Protein 8UFY (pdb70)

B-factor: mean 22.78, std 12.01, range [8.97, 86.7]

Nearest PDB structures (foldseek):
  8ufy-assembly1_A  TM=1.003E+00  e=4.340E-78  Aerococcus viridans
  8ufy-assembly2_B  TM=1.000E+00  e=6.561E-72  Aerococcus viridans
  2nli-assembly1_A  TM=9.839E-01  e=1.075E-69  Aerococcus viridans
  7f1y-assembly1_A  TM=9.835E-01  e=3.347E-68  Aerococcus viridans
  6rhs-assembly1_A  TM=9.710E-01  e=3.426E-47  Pediococcus acidilactici DSM 20284

Radius of gyration: 28.5 Å; Cα contacts (8 Å, |Δi|>4): 1751; chains: 2; bounding box: 65×52×90 Å

Secondary structure (DSSP, 8-state):
------------S-STHHHHHHHTTS-HHHHHHHH--STTSHHHHHHHHGGGGEEEPP---S--SPPB--EEETTEEESSSEEEPP-S-GGGT-TTHHHHHHHHHHHHTSPEEEETT-SS-HHHHHHHHTT--EEEEE--BSSHHHHHHHHHHHHHTT-S-EEEE-S-SS----HHHHHHT---SS--HHHHHHHTT---GGGB---HHHHHHHHHHSSS-EEEEEE-SHHHHHHHHHTT-SEEEE--GGGTSSSS---HHHHHHHHHHHHTTSS-EEE-SS--SHHHHHHHHHTT-SEEEE-HHHHHHHHHHHHHHHHHHHHHHHHHHHHHHHHHT-SBHHHHHTPPEEE-TT-TT-/------------S-SHHHHHHHHTTS-HHHHHHHH--STTSHHHHHHHHGGGGEEEPP---S--SPP---EEETTEEESSSEEEPP-S-GGGT-TTHHHHHHHHHHHHTSPEEEPTT-SS-HHHHHHHHTT--EEEEE---SSHHHHHHHHHHHHHTT---EEEE-S-SS----HHHHHHT---SS--TTT-----HHHHHHHHHHSSS-EEEEEE-SHHHHHHHHHTT-SEEEE--GGGTSSSS---HHHHHHHHHHHHTTSS-EEE-SS--SHHHHHHHHHTT-SEEEE-HHHHHHHHHHHHHHHHHHHHHHHHHHHHHHHHHT-SSHHHHHT--EEE-TT-TT-

InterPro domains:
  IPR000262 FMN-dependent dehydrogenase [PF01070] (29-361)
  IPR008259 FMN-dependent alpha-hydroxy acid dehydrogenase, active site [PS00557] (263-269)
  IPR012133 Alpha-hydroxy acid dehydrogenase, FMN-dependent [PIRSF000138] (2-361)
  IPR013785 Aldolase-type TIM barrel [G3DSA:3.20.20.70] (7-374)
  IPR014080 L-lactate oxidase [TIGR02708] (7-374)
  IPR037396 FMN hydroxy acid dehydrogenase domain [PS51349] (14-370)

GO terms:
  GO:0120572 L-lactate oxidase activity (F, EXP)

Organism: Aerococcus viridans (strain ATCC 11563 / DSM 20340 / CCUG 4311 / JCM 20461 / NBRC 12219 / NCTC 8251 / M1) (NCBI:txid655812)

Structure (mmCIF, N/CA/C/O backbone):
data_8UFY
#
_entry.id   8UFY
#
_cell.length_a   132.262
_cell.length_b   132.262
_cell.length_c   91.680
_cell.angle_alpha   90.000
_cell.angle_beta   90.000
_cell.angle_gamma   90.000
#
_symmetry.space_group_name_H-M   'I 4'
#
loop_
_entity.id
_entity.type
_entity.pdbx_description
1 polymer 'L-lactate oxidase'
2 non-polymer 'FLAVIN MONONUCLEOTIDE'
3 non-polymer 1,2-ETHANEDIOL
4 non-polymer 'LACTIC ACID'
5 non-polymer 'PYRUVIC ACID'
6 water water
#
loop_
_atom_site.group_PDB
_atom_site.id
_atom_site.type_symbol
_atom_site.label_atom_id
_atom_site.label_alt_id
_atom_site.label_comp_id
_atom_site.label_asym_id
_atom_site.label_entity_id
_atom_site.label_seq_id
_atom_site.pdbx_PDB_ins_code
_atom_site.Cartn_x
_atom_site.Cartn_y
_atom_site.Cartn_z
_atom_site.occupancy
_atom_site.B_iso_or_equiv
_atom_site.auth_seq_id
_atom_site.auth_comp_id
_atom_site.auth_asym_id
_atom_site.auth_atom_id
_atom_site.pdbx_PDB_model_num
ATOM 1 N N . TYR A 1 14 ? -26.85866 -23.95983 3.05000 1.000 37.37311 8 TYR A N 1
ATOM 2 C CA . TYR A 1 14 ? -25.64723 -23.70797 3.82411 1.000 32.33710 8 TYR A CA 1
ATOM 3 C C . TYR A 1 14 ? -24.58285 -24.75979 3.50773 1.000 33.36066 8 TYR A C 1
ATOM 4 O O . TYR A 1 14 ? -24.76057 -25.94329 3.79619 1.000 35.12466 8 TYR A O 1
ATOM 22 N N . ASN A 1 15 ? -23.46775 -24.31878 2.92907 1.000 30.83295 9 ASN A N 1
ATOM 23 C CA . ASN A 1 15 ? -22.46083 -25.23241 2.38799 1.000 32.15506 9 ASN A CA 1
ATOM 24 C C . ASN A 1 15 ? -21.30187 -25.38893 3.37225 1.000 27.61901 9 ASN A C 1
ATOM 25 O O . ASN A 1 15 ? -20.19868 -24.88089 3.17665 1.000 28.62976 9 ASN A O 1
ATOM 36 N N . ALA A 1 16 ? -21.56995 -26.13203 4.44139 1.000 24.99453 10 ALA A N 1
ATOM 37 C CA . ALA A 1 16 ? -20.54038 -26.39097 5.43118 1.000 21.53728 10 ALA A CA 1
ATOM 38 C C . ALA A 1 16 ? -19.49539 -27.35846 4.87385 1.000 20.65212 10 ALA A C 1
ATOM 39 O O . ALA A 1 16 ? -19.80373 -28.19738 4.02373 1.000 21.39150 10 ALA A O 1
ATOM 46 N N . PRO A 1 17 ? -18.24993 -27.26019 5.33627 1.000 21.00468 11 PRO A N 1
ATOM 47 C CA . PRO A 1 17 ? -17.24628 -28.26370 4.96771 1.000 21.67192 11 PRO A CA 1
ATOM 48 C C . PRO A 1 17 ? -17.68291 -29.65577 5.39194 1.000 20.18126 11 PRO A C 1
ATOM 49 O O . PRO A 1 17 ? -18.43926 -29.83111 6.34890 1.000 20.08909 11 PRO A O 1
ATOM 60 N N . SER A 1 18 ? -17.16629 -30.65434 4.68046 1.000 20.10508 12 SER A N 1
ATOM 61 C CA . SER A 1 18 ? -17.48616 -32.04809 4.95158 1.000 21.17290 12 SER A CA 1
ATOM 62 C C . SER A 1 18 ? -16.26036 -32.94830 5.00604 1.000 19.21978 12 SER A C 1
ATOM 63 O O . SER A 1 18 ? -16.40278 -34.13257 5.33629 1.000 20.75937 12 SER A O 1
ATOM 71 N N . GLU A 1 19 ? -15.07141 -32.43273 4.70610 1.000 19.57548 13 GLU A N 1
ATOM 72 C CA . GLU A 1 19 ? -13.88229 -33.27042 4.66087 1.000 20.54512 13 GLU A CA 1
ATOM 73 C C . GLU A 1 19 ? -13.48207 -33.70741 6.06228 1.000 18.88271 13 GLU A C 1
ATOM 74 O O . GLU A 1 19 ? -13.57861 -32.94019 7.02266 1.000 18.97896 13 GLU A O 1
ATOM 86 N N . ILE A 1 20 ? -13.01846 -34.94940 6.17233 1.000 19.77696 14 ILE A N 1
ATOM 87 C CA . ILE A 1 20 ? -12.56506 -35.51908 7.43619 1.000 18.81639 14 ILE A CA 1
ATOM 88 C C . ILE A 1 20 ? -11.08517 -35.84769 7.29428 1.000 18.87440 14 ILE A C 1
ATOM 89 O O . ILE A 1 20 ? -10.70615 -36.65805 6.44046 1.000 20.24685 14 ILE A O 1
ATOM 105 N N . LYS A 1 21 ? -10.25203 -35.21336 8.11981 1.000 19.38492 15 LYS A N 1
ATOM 106 C CA . LYS A 1 21 ? -8.81377 -35.43011 8.07647 1.000 19.68288 15 LYS A CA 1
ATOM 107 C C . LYS A 1 21 ? -8.18566 -34.89641 9.35554 1.000 18.88682 15 LYS A C 1
ATOM 108 O O . LYS A 1 21 ? -8.70718 -33.97176 9.98587 1.000 18.54029 15 LYS A O 1
ATOM 127 N N . TYR A 1 22 ? -7.06022 -35.49234 9.73330 1.000 18.80260 16 TYR A N 1
ATOM 128 C CA . TYR A 1 22 ? -6.25587 -34.92132 10.79804 1.000 19.90164 16 TYR A CA 1
ATOM 129 C C . TYR A 1 22 ? -5.54748 -33.67946 10.28032 1.000 19.60273 16 TYR A C 1
ATOM 130 O O . TYR A 1 22 ? -5.30524 -33.52949 9.07897 1.000 21.13587 16 TYR A O 1
ATOM 148 N N . ILE A 1 23 ? -5.22839 -32.77642 11.19849 1.000 19.66936 17 ILE A N 1
ATOM 149 C CA . ILE A 1 23 ? -4.55822 -31.53358 10.85541 1.000 23.52581 17 ILE A CA 1
ATOM 150 C C . ILE A 1 23 ? -3.35299 -31.36157 11.76782 1.000 24.40791 17 ILE A C 1
ATOM 151 O O . ILE A 1 23 ? -3.34739 -31.80828 12.91896 1.000 24.08631 17 ILE A O 1
ATOM 167 N N A ASP A 1 24 ? -2.31738 -30.71917 11.23740 0.523 25.85541 18 ASP A N 1
ATOM 168 N N B ASP A 1 24 ? -2.31131 -30.73199 11.23291 0.477 25.83984 18 ASP A N 1
ATOM 169 C CA A ASP A 1 24 ? -1.08874 -30.47187 11.98756 0.523 27.12545 18 ASP A CA 1
ATOM 170 C CA B ASP A 1 24 ? -1.09048 -30.46989 11.99106 0.477 27.23912 18 ASP A CA 1
ATOM 171 C C A ASP A 1 24 ? -1.24549 -29.13598 12.70044 0.523 27.55964 18 ASP A C 1
ATOM 172 C C B ASP A 1 24 ? -1.26602 -29.13437 12.69632 0.477 27.30388 18 ASP A C 1
ATOM 173 O O A ASP A 1 24 ? -1.05729 -28.07489 12.10237 0.523 31.41685 18 ASP A O 1
ATOM 174 O O B ASP A 1 24 ? -1.11391 -28.07312 12.08848 0.477 30.74223 18 ASP A O 1
ATOM 191 N N . VAL A 1 25 ? -1.58758 -29.18363 13.98406 1.000 24.31795 19 VAL A N 1
ATOM 192 C CA . VAL A 1 25 ? -1.84275 -27.97932 14.76374 1.000 21.92011 19 VAL A CA 1
ATOM 193 C C . VAL A 1 25 ? -0.51713 -27.47705 15.32549 1.000 20.72694 19 VAL A C 1
ATOM 194 O O . VAL A 1 25 ? 0.09022 -28.11379 16.19266 1.000 24.74816 19 VAL A O 1
ATOM 208 N N . VAL A 1 26 ? -0.06415 -26.33531 14.82153 1.000 21.59577 20 VAL A N 1
ATOM 209 C CA . VAL A 1 26 ? 1.10615 -25.66881 15.37992 1.000 21.65943 20 VAL A CA 1
ATOM 210 C C . VAL A 1 26 ? 0.70151 -24.75305 16.52992 1.000 18.72325 20 VAL A C 1
ATOM 211 O O . VAL A 1 26 ? 1.38230 -24.68807 17.55761 1.000 19.79703 20 VAL A O 1
ATOM 224 N N . ASN A 1 27 ? -0.42184 -24.06045 16.36650 1.000 17.65905 21 ASN A N 1
ATOM 225 C CA . ASN A 1 27 ? -1.04649 -23.28399 17.42933 1.000 17.21143 21 ASN A CA 1
ATOM 226 C C . ASN A 1 27 ? -2.51635 -23.14291 17.05984 1.000 16.60983 21 ASN A C 1
ATOM 227 O O . ASN A 1 27 ? -2.89920 -23.36591 15.90983 1.000 17.65141 21 ASN A O 1
ATOM 238 N N . THR A 1 28 ? -3.35254 -22.82337 18.04951 1.000 16.55180 22 THR A N 1
ATOM 239 C CA . THR A 1 28 ? -4.78753 -22.77309 17.77588 1.000 16.64984 22 THR A CA 1
ATOM 240 C C . THR A 1 28 ? -5.23150 -21.43909 17.19871 1.000 16.75046 22 THR A C 1
ATOM 241 O O . THR A 1 28 ? -6.32263 -21.36372 16.61889 1.000 17.52419 22 THR A O 1
ATOM 252 N N . TYR A 1 29 ? -4.41736 -20.39133 17.33590 1.000 16.43227 23 TYR A N 1
ATOM 253 C CA . TYR A 1 29 ? -4.80257 -19.09047 16.80291 1.000 16.34407 23 TYR A CA 1
ATOM 254 C C . TYR A 1 29 ? -4.92438 -19.14002 15.29142 1.000 18.01864 23 TYR A C 1
ATOM 255 O O . TYR A 1 29 ? -5.86273 -18.57618 14.71812 1.000 18.83204 23 TYR A O 1
ATOM 273 N N . ASP A 1 30 ? -3.98676 -19.82072 14.63205 1.000 18.10690 24 ASP A N 1
ATOM 274 C CA . ASP A 1 30 ? -3.99870 -19.91229 13.18106 1.000 19.54808 24 ASP A CA 1
ATOM 275 C C . ASP A 1 30 ? -5.21346 -20.67438 12.65896 1.000 19.13266 24 ASP A C 1
ATOM 276 O O . ASP A 1 30 ? -5.55531 -20.53902 11.47940 1.000 20.62313 24 ASP A O 1
ATOM 285 N N . LEU A 1 31 ? -5.88333 -21.46561 13.50407 1.000 18.29021 25 LEU A N 1
ATOM 286 C CA . LEU A 1 31 ? -7.04884 -22.21234 13.03579 1.000 18.66007 25 LEU A CA 1
ATOM 287 C C . LEU A 1 31 ? -8.20394 -21.29078 12.68402 1.000 19.42082 25 LEU A C 1
ATOM 288 O O . LEU A 1 31 ? -9.05099 -21.65065 11.85868 1.000 18.91239 25 LEU A O 1
ATOM 304 N N A GLU A 1 32 ? -8.26099 -20.10568 13.29562 0.275 18.29797 26 GLU A N 1
ATOM 305 N N B GLU A 1 32 ? -8.26767 -20.11341 13.30248 0.725 19.15590 26 GLU A N 1
ATOM 306 C CA A GLU A 1 32 ? -9.36122 -19.18559 13.02768 0.275 17.88874 26 GLU A CA 1
ATOM 307 C CA B GLU A 1 32 ? -9.36042 -19.19208 13.02382 0.725 20.34809 26 GLU A CA 1
ATOM 308 C C A GLU A 1 32 ? -9.33607 -18.71253 11.57890 0.275 18.60084 26 GLU A C 1
ATOM 309 C C B GLU A 1 32 ? -9.32719 -18.73989 11.56826 0.725 20.24316 26 GLU A C 1
ATOM 310 O O A GLU A 1 32 ? -10.33468 -18.82769 10.85938 0.275 16.46389 26 GLU A O 1
ATOM 311 O O B GLU A 1 32 ? -10.30729 -18.89729 10.83279 0.725 19.80712 26 GLU A O 1
ATOM 334 N N . GLU A 1 33 ? -8.19860 -18.17270 11.13137 1.000 20.43845 27 GLU A N 1
ATOM 335 C CA . GLU A 1 33 ? -8.09475 -17.72678 9.74541 1.000 21.77445 27 GLU A CA 1
ATOM 336 C C . GLU A 1 33 ? -8.24020 -18.89910 8.78491 1.000 21.21693 27 GLU A C 1
ATOM 337 O O . GLU A 1 33 ? -8.86340 -18.77094 7.72391 1.000 21.29372 27 GLU A O 1
ATOM 350 N N . GLU A 1 34 ? -7.68661 -20.05814 9.14140 1.000 21.08185 28 GLU A N 1
ATOM 351 C CA . GLU A 1 34 ? -7.81061 -21.21623 8.26288 1.000 20.24178 28 GLU A CA 1
ATOM 352 C C . GLU A 1 34 ? -9.27153 -21.61816 8.10117 1.000 20.73315 28 GLU A C 1
ATOM 353 O O . GLU A 1 34 ? -9.74194 -21.85339 6.98349 1.000 21.27851 28 GLU A O 1
ATOM 365 N N . ALA A 1 35 ? -10.01664 -21.67725 9.20870 1.000 19.94894 29 ALA A N 1
ATOM 366 C CA . ALA A 1 35 ? -11.43060 -22.03072 9.12691 1.000 19.23738 29 ALA A CA 1
ATOM 367 C C . ALA A 1 35 ? -12.22904 -20.99298 8.34458 1.000 18.58224 29 ALA A C 1
ATOM 368 O O . ALA A 1 35 ? -13.21181 -21.34002 7.68047 1.000 20.49433 29 ALA A O 1
ATOM 375 N N . SER A 1 36 ? -11.81971 -19.72114 8.38927 1.000 19.92219 30 SER A N 1
ATOM 376 C CA . SER A 1 36 ? -12.55031 -18.68990 7.65892 1.000 21.01556 30 SER A CA 1
ATOM 377 C C . SER A 1 36 ? -12.53162 -18.92351 6.15382 1.000 21.85602 30 SER A C 1
ATOM 378 O O . SER A 1 36 ? -13.37322 -18.36494 5.44011 1.000 23.08610 30 SER A O 1
ATOM 386 N N A LYS A 1 37 ? -11.59598 -19.73056 5.65346 0.605 22.18354 31 LYS A N 1
ATOM 387 N N B LYS A 1 37 ? -11.59646 -19.73267 5.65641 0.395 23.22196 31 LYS A N 1
ATOM 388 C CA A LYS A 1 37 ? -11.51048 -19.99803 4.22389 0.605 23.32591 31 LYS A CA 1
ATOM 389 C CA B LYS A 1 37 ? -11.49541 -20.00749 4.22934 0.395 25.09119 31 LYS A CA 1
ATOM 390 C C A LYS A 1 37 ? -12.43773 -21.11586 3.77188 0.605 24.76634 31 LYS A C 1
ATOM 391 C C B LYS A 1 37 ? -12.41833 -21.12822 3.77208 0.395 25.60828 31 LYS A C 1
ATOM 392 O O A LYS A 1 37 ? -12.65911 -21.25689 2.56518 0.605 26.38504 31 LYS A O 1
ATOM 393 O O B LYS A 1 37 ? -12.61779 -21.28311 2.56283 0.395 27.63257 31 LYS A O 1
ATOM 430 N N . VAL A 1 38 ? -12.97402 -21.91013 4.69454 1.000 24.09476 32 VAL A N 1
ATOM 431 C CA . VAL A 1 38 ? -13.81913 -23.04174 4.33438 1.000 22.88061 32 VAL A CA 1
ATOM 432 C C . VAL A 1 38 ? -15.22891 -22.95268 4.90351 1.000 23.12215 32 VAL A C 1
ATOM 433 O O . VAL A 1 38 ? -16.11394 -23.68752 4.43360 1.000 24.33260 32 VAL A O 1
ATOM 446 N N . VAL A 1 39 ? -15.48006 -22.09746 5.88937 1.000 20.47108 33 VAL A N 1
ATOM 447 C CA . VAL A 1 39 ? -16.80198 -21.97092 6.49694 1.000 19.88759 33 VAL A CA 1
ATOM 448 C C . VAL A 1 39 ? -17.53599 -20.80955 5.83531 1.000 19.89461 33 VAL A C 1
ATOM 449 O O . VAL A 1 39 ? -16.94071 -19.73998 5.64223 1.000 20.39390 33 VAL A O 1
ATOM 462 N N . PRO A 1 40 ? -18.81159 -20.96304 5.47490 1.000 20.11904 34 PRO A N 1
ATOM 463 C CA . PRO A 1 40 ? -19.56719 -19.82576 4.93315 1.000 20.77752 34 PRO A CA 1
ATOM 464 C C . PRO A 1 40 ? -19.45153 -18.59053 5.82027 1.000 20.97921 34 PRO A C 1
ATOM 465 O O . PRO A 1 40 ? -19.40051 -18.68390 7.04636 1.000 20.65563 34 PRO A O 1
ATOM 476 N N A HIS A 1 41 ? -19.42322 -17.42354 5.17099 0.701 21.82307 35 HIS A N 1
ATOM 477 N N B HIS A 1 41 ? -19.43188 -17.42101 5.17862 0.299 22.88813 35 HIS A N 1
ATOM 478 C CA A HIS A 1 41 ? -19.11457 -16.16229 5.84368 0.701 21.98403 35 HIS A CA 1
ATOM 479 C CA B HIS A 1 41 ? -19.08833 -16.18609 5.87992 0.299 24.42304 35 HIS A CA 1
ATOM 480 C C A HIS A 1 41 ? -19.99513 -15.93344 7.06734 0.701 21.58642 35 HIS A C 1
ATOM 481 C C B HIS A 1 41 ? -19.99449 -15.94318 7.08360 0.299 23.46882 35 HIS A C 1
ATOM 482 O O A HIS A 1 41 ? -19.49879 -15.61842 8.15506 0.701 20.17443 35 HIS A O 1
ATOM 483 O O B HIS A 1 41 ? -19.51267 -15.64193 8.18192 0.299 23.34908 35 HIS A O 1
ATOM 510 N N . GLY A 1 42 ? -21.31193 -16.05568 6.89941 1.000 22.32610 36 GLY A N 1
ATOM 511 C CA . GLY A 1 42 ? -22.21803 -15.76797 8.00271 1.000 22.31125 36 GLY A CA 1
ATOM 512 C C . GLY A 1 42 ? -21.99852 -16.68886 9.18656 1.000 20.38265 36 GLY A C 1
ATOM 513 O O . GLY A 1 42 ? -21.86857 -16.23941 10.33181 1.000 20.93750 36 GLY A O 1
ATOM 517 N N . GLY A 1 43 ? -21.93996 -17.99262 8.92506 1.000 19.83352 37 GLY A N 1
ATOM 518 C CA . GLY A 1 43 ? -21.72298 -18.94012 10.00282 1.000 18.68451 37 GLY A CA 1
ATOM 519 C C . GLY A 1 43 ? -20.36483 -18.78031 10.65699 1.000 17.48436 37 GLY A C 1
ATOM 520 O O . GLY A 1 43 ? -20.23453 -18.90188 11.87785 1.000 18.39140 37 GLY A O 1
ATOM 524 N N . PHE A 1 44 ? -19.33165 -18.50613 9.85778 1.000 18.07508 38 PHE A N 1
ATOM 525 C CA . PHE A 1 44 ? -18.00790 -18.32621 10.43657 1.000 18.09740 38 PHE A CA 1
ATOM 526 C C . PHE A 1 44 ? -17.99739 -17.14967 11.39963 1.000 17.54135 38 PHE A C 1
ATOM 527 O O . PHE A 1 44 ? -17.43011 -17.22671 12.49459 1.000 17.80082 38 PHE A O 1
ATOM 544 N N . ASN A 1 45 ? -18.59483 -16.03206 10.99290 1.000 18.06191 39 ASN A N 1
ATOM 545 C CA . ASN A 1 45 ? -18.59369 -14.86645 11.86472 1.000 18.90702 39 ASN A CA 1
ATOM 546 C C . ASN A 1 45 ? -19.50783 -15.05464 13.07121 1.000 18.51154 39 ASN A C 1
ATOM 547 O O . ASN A 1 45 ? -19.25590 -14.46762 14.12847 1.000 17.96865 39 ASN A O 1
ATOM 558 N N . TYR A 1 46 ? -20.53233 -15.90268 12.95816 1.000 18.41142 40 TYR A N 1
ATOM 559 C CA . TYR A 1 46 ? -21.29462 -16.28727 14.14258 1.000 18.47106 40 TYR A CA 1
ATOM 560 C C . TYR A 1 46 ? -20.40285 -17.00143 15.15058 1.000 16.79404 40 TYR A C 1
ATOM 561 O O . TYR A 1 46 ? -20.47833 -16.73686 16.35412 1.000 17.06911 40 TYR A O 1
ATOM 579 N N . ILE A 1 47 ? -19.54430 -17.90464 14.67608 1.000 15.65872 41 ILE A N 1
ATOM 580 C CA . ILE A 1 47 ? -18.66596 -18.64649 15.57645 1.000 15.34507 41 ILE A CA 1
ATOM 581 C C . ILE A 1 47 ? -17.58965 -17.73606 16.14515 1.000 14.75999 41 ILE A C 1
ATOM 582 O O . ILE A 1 47 ? -17.29748 -17.76644 17.34680 1.000 15.39082 41 ILE A O 1
ATOM 598 N N . ALA A 1 48 ? -16.95896 -16.93978 15.28216 1.000 14.75014 42 ALA A N 1
ATOM 599 C CA . ALA A 1 48 ? -15.74991 -16.22412 15.66256 1.000 14.93633 42 ALA A CA 1
ATOM 600 C C . ALA A 1 48 ? -16.04494 -14.93440 16.41401 1.000 14.64215 42 ALA A C 1
ATOM 601 O O . ALA A 1 48 ? -15.22617 -14.50125 17.22866 1.000 16.56626 42 ALA A O 1
ATOM 608 N N . GLY A 1 49 ? -17.17968 -14.29802 16.14072 1.000 16.16886 43 GLY A N 1
ATOM 609 C CA . GLY A 1 49 ? -17.43168 -12.96551 16.64731 1.000 15.73263 43 GLY A CA 1
ATOM 610 C C . GLY A 1 49 ? -17.80062 -12.91013 18.12036 1.000 14.51913 43 GLY A C 1
ATOM 611 O O . GLY A 1 49 ? -18.01512 -13.91806 18.79458 1.000 14.69625 43 GLY A O 1
ATOM 615 N N . ALA A 1 50 ? -17.88832 -11.67736 18.61781 1.000 14.33408 44 ALA A N 1
ATOM 616 C CA . ALA A 1 50 ? -18.16683 -11.42215 20.02103 1.000 14.47103 44 ALA A CA 1
ATOM 617 C C . ALA A 1 50 ? -18.87111 -10.07463 20.14464 1.000 14.47382 44 ALA A C 1
ATOM 618 O O . ALA A 1 50 ? -19.10468 -9.37080 19.15800 1.000 15.40122 44 ALA A O 1
ATOM 625 N N . SER A 1 51 ? -19.20115 -9.70687 21.37247 1.000 13.60747 45 SER A N 1
ATOM 626 C CA . SER A 1 51 ? -20.01954 -8.52471 21.58439 1.000 12.91478 45 SER A CA 1
ATOM 627 C C . SER A 1 51 ? -19.24319 -7.23543 21.33486 1.000 13.82125 45 SER A C 1
ATOM 628 O O . SER A 1 51 ? -18.01676 -7.17191 21.48123 1.000 13.85848 45 SER A O 1
ATOM 636 N N . GLY A 1 52 ? -19.98389 -6.19865 20.95689 1.000 15.10498 46 GLY A N 1
ATOM 637 C CA . GLY A 1 52 ? -19.39248 -4.89102 20.73516 1.000 15.49552 46 GLY A CA 1
ATOM 638 C C . GLY A 1 52 ? -18.32299 -4.93131 19.66687 1.000 14.49586 46 GLY A C 1
ATOM 639 O O . GLY A 1 52 ? -18.49156 -5.53172 18.59993 1.000 15.99506 46 GLY A O 1
ATOM 643 N N . ASP A 1 53 ? -17.20869 -4.26115 19.94790 1.000 14.24174 47 ASP A N 1
ATOM 644 C CA . ASP A 1 53 ? -16.04025 -4.28341 19.08464 1.000 14.73426 47 ASP A CA 1
ATOM 645 C C . ASP A 1 53 ? -15.06459 -5.38051 19.47410 1.000 13.30219 47 ASP A C 1
ATOM 646 O O . ASP A 1 53 ? -13.90068 -5.34459 19.05850 1.000 14.41261 47 ASP A O 1
ATOM 655 N N . GLU A 1 54 ? -15.51327 -6.34747 20.27219 1.000 13.60981 48 GLU A N 1
ATOM 656 C CA . GLU A 1 54 ? -14.75144 -7.52793 20.66149 1.000 12.88326 48 GLU A CA 1
ATOM 657 C C . GLU A 1 54 ? -13.65259 -7.22763 21.66837 1.000 13.06298 48 GLU A C 1
ATOM 658 O O . GLU A 1 54 ? -12.80891 -8.08953 21.91832 1.000 12.57499 48 GLU A O 1
ATOM 670 N N . TRP A 1 55 ? -13.66898 -6.04514 22.29243 1.000 11.89298 49 TRP A N 1
ATOM 671 C CA . TRP A 1 55 ? -12.64258 -5.71855 23.28074 1.000 11.30060 49 TRP A CA 1
ATOM 672 C C . TRP A 1 55 ? -12.59185 -6.74491 24.40732 1.000 11.39597 49 TRP A C 1
ATOM 673 O O . TRP A 1 55 ? -11.50818 -7.06220 24.90937 1.000 11.38790 49 TRP A O 1
ATOM 694 N N . THR A 1 56 ? -13.74653 -7.26197 24.84052 1.000 11.28483 50 THR A N 1
ATOM 695 C CA . THR A 1 56 ? -13.72607 -8.24582 25.92096 1.000 11.03194 50 THR A CA 1
ATOM 696 C C . THR A 1 56 ? -13.25567 -9.61754 25.43155 1.000 11.20393 50 THR A C 1
ATOM 697 O O . THR A 1 56 ? -12.65057 -10.36644 26.20878 1.000 11.48892 50 THR A O 1
ATOM 708 N N . LYS A 1 57 ? -13.47429 -9.96044 24.15489 1.000 11.72705 51 LYS A N 1
ATOM 709 C CA . LYS A 1 57 ? -12.83738 -11.16519 23.62133 1.000 12.03133 51 LYS A CA 1
ATOM 710 C C . LYS A 1 57 ? -11.32277 -11.01308 23.63126 1.000 12.10001 51 LYS A C 1
ATOM 711 O O . LYS A 1 57 ? -10.59269 -11.94982 23.98993 1.000 12.52122 51 LYS A O 1
ATOM 730 N N A ARG A 1 58 ? -10.82942 -9.83508 23.24749 0.681 11.24096 52 ARG A N 1
ATOM 731 N N B ARG A 1 58 ? -10.82766 -9.83661 23.23787 0.319 12.75867 52 ARG A N 1
ATOM 732 C CA A ARG A 1 58 ? -9.39624 -9.58427 23.32255 0.681 10.68299 52 ARG A CA 1
ATOM 733 C CA B ARG A 1 58 ? -9.39558 -9.57219 23.32508 0.319 13.70821 52 ARG A CA 1
ATOM 734 C C A ARG A 1 58 ? -8.91769 -9.61674 24.76889 0.681 10.67648 52 ARG A C 1
ATOM 735 C C B ARG A 1 58 ? -8.92217 -9.62328 24.77128 0.319 12.72933 52 ARG A C 1
ATOM 736 O O A ARG A 1 58 ? -7.81885 -10.10501 25.05378 0.681 11.61695 52 ARG A O 1
ATOM 737 O O B ARG A 1 58 ? -7.82638 -10.11896 25.05712 0.319 13.34765 52 ARG A O 1
ATOM 778 N N . ALA A 1 59 ? -9.74541 -9.12906 25.69884 1.000 11.40808 53 ALA A N 1
ATOM 779 C CA . ALA A 1 59 ? -9.39146 -9.17609 27.11217 1.000 11.20157 53 ALA A CA 1
ATOM 780 C C . ALA A 1 59 ? -9.28349 -10.61682 27.60734 1.000 11.02001 53 ALA A C 1
ATOM 781 O O . ALA A 1 59 ? -8.39269 -10.94318 28.40470 1.000 11.15965 53 ALA A O 1
ATOM 788 N N . ASN A 1 60 ? -10.17397 -11.49765 27.14326 1.000 11.03702 54 ASN A N 1
ATOM 789 C CA . ASN A 1 60 ? -10.05513 -12.90543 27.50513 1.000 11.06101 54 ASN A CA 1
ATOM 790 C C . ASN A 1 60 ? -8.69384 -13.44774 27.10244 1.000 10.67009 54 ASN A C 1
ATOM 791 O O . ASN A 1 60 ? -8.10629 -14.26853 27.81501 1.000 11.80944 54 ASN A O 1
ATOM 802 N N . ASP A 1 61 ? -8.19737 -13.02611 25.93703 1.000 10.60513 55 ASP A N 1
ATOM 803 C CA . ASP A 1 61 ? -6.91961 -13.51321 25.43744 1.000 11.44006 55 ASP A CA 1
ATOM 804 C C . ASP A 1 61 ? -5.74989 -12.85435 26.15128 1.000 11.44096 55 ASP A C 1
ATOM 805 O O . ASP A 1 61 ? -4.77422 -13.52404 26.50637 1.000 12.27285 55 ASP A O 1
ATOM 814 N N . ARG A 1 62 ? -5.81690 -11.54042 26.34819 1.000 11.21033 56 ARG A N 1
ATOM 815 C CA . ARG A 1 62 ? -4.69473 -10.83118 26.94923 1.000 11.85343 56 ARG A CA 1
ATOM 816 C C . ARG A 1 62 ? -4.57524 -11.09137 28.44681 1.000 10.64926 56 ARG A C 1
ATOM 817 O O . ARG A 1 62 ? -3.48577 -10.92994 29.00540 1.000 11.41430 56 ARG A O 1
ATOM 838 N N . ALA A 1 63 ? -5.66093 -11.52190 29.09825 1.000 10.66035 57 ALA A N 1
ATOM 839 C CA . ALA A 1 63 ? -5.60020 -11.79790 30.52770 1.000 11.56581 57 ALA A CA 1
ATOM 840 C C . ALA A 1 63 ? -4.51917 -12.81797 30.85936 1.000 10.59409 57 ALA A C 1
ATOM 841 O O . ALA A 1 63 ? -3.94263 -12.77772 31.95125 1.000 11.05528 57 ALA A O 1
ATOM 848 N N . TRP A 1 64 ? -4.23474 -13.74333 29.94265 1.000 10.80078 58 TRP A N 1
ATOM 849 C CA . TRP A 1 64 ? -3.23076 -14.76502 30.22133 1.000 11.04857 58 TRP A CA 1
ATOM 850 C C . TRP A 1 64 ? -1.84445 -14.17308 30.43415 1.000 11.12368 58 TRP A C 1
ATOM 851 O O . TRP A 1 64 ? -0.99308 -14.82676 31.04845 1.000 12.28040 58 TRP A O 1
ATOM 872 N N . LYS A 1 65 ? -1.58492 -12.96756 29.92984 1.000 10.31078 59 LYS A N 1
ATOM 873 C CA . LYS A 1 65 ? -0.28946 -12.33766 30.15268 1.000 10.57849 59 LYS A CA 1
ATOM 874 C C . LYS A 1 65 ? -0.20699 -11.61273 31.48997 1.000 10.92404 59 LYS A C 1
ATOM 875 O O . LYS A 1 65 ? 0.85431 -11.08559 31.82253 1.000 11.06655 59 LYS A O 1
ATOM 894 N N . HIS A 1 66 ? -1.28396 -11.60107 32.27812 1.000 10.25505 60 HIS A N 1
ATOM 895 C CA . HIS A 1 66 ? -1.26109 -10.94410 33.57822 1.000 9.82400 60 HIS A CA 1
ATOM 896 C C . HIS A 1 66 ? -0.59777 -11.79524 34.64396 1.000 10.15010 60 HIS A C 1
ATOM 897 O O . HIS A 1 66 ? -0.13875 -11.25691 35.65835 1.000 11.17247 60 HIS A O 1
ATOM 911 N N A LYS A 1 67 ? -0.55530 -13.10822 34.43810 0.457 10.30948 61 LYS A N 1
ATOM 912 N N B LYS A 1 67 ? -0.58085 -13.11025 34.45155 0.543 10.60459 61 LYS A N 1
ATOM 913 C CA A LYS A 1 67 ? 0.02109 -14.05964 35.37734 0.457 10.86907 61 LYS A CA 1
ATOM 914 C CA B LYS A 1 67 ? 0.02326 -14.05806 35.37601 0.543 11.09950 61 LYS A CA 1
ATOM 915 C C A LYS A 1 67 ? 0.88674 -14.99395 34.55368 0.457 10.45609 61 LYS A C 1
ATOM 916 C C B LYS A 1 67 ? 0.89543 -14.95831 34.52478 0.543 10.79697 61 LYS A C 1
ATOM 917 O O A LYS A 1 67 ? 0.37370 -15.68989 33.67205 0.457 11.77901 61 LYS A O 1
ATOM 918 O O B LYS A 1 67 ? 0.39761 -15.58268 33.58440 0.543 11.79760 61 LYS A O 1
ATOM 955 N N . LEU A 1 68 ? 2.18980 -14.99611 34.82014 1.000 10.30986 62 LEU A N 1
ATOM 956 C CA . LEU A 1 68 ? 3.15103 -15.66898 33.96379 1.000 10.76447 62 LEU A CA 1
ATOM 957 C C . LEU A 1 68 ? 3.74764 -16.88981 34.65974 1.000 11.18574 62 LEU A C 1
ATOM 958 O O . LEU A 1 68 ? 3.92565 -16.91512 35.87960 1.000 12.00908 62 LEU A O 1
ATOM 975 N N . LEU A 1 69 ? 4.05047 -17.91353 33.86599 1.000 11.11857 63 LEU A N 1
ATOM 976 C CA . LEU A 1 69 ? 4.60850 -19.14781 34.39789 1.000 10.29326 63 LEU A CA 1
ATOM 977 C C . LEU A 1 69 ? 6.10237 -19.00402 34.64902 1.000 11.26545 63 LEU A C 1
ATOM 978 O O . LEU A 1 69 ? 6.81787 -18.34896 33.89083 1.000 12.59893 63 LEU A O 1
ATOM 994 N N . TYR A 1 70 ? 6.57851 -19.67186 35.70683 1.000 11.36762 64 TYR A N 1
ATOM 995 C CA . TYR A 1 70 ? 8.00672 -19.81255 35.94905 1.000 11.02645 64 TYR A CA 1
ATOM 996 C C . TYR A 1 70 ? 8.48170 -21.17451 35.47226 1.000 11.81328 64 TYR A C 1
ATOM 997 O O . TYR A 1 70 ? 7.88440 -22.19390 35.84993 1.000 13.65367 64 TYR A O 1
ATOM 1015 N N . PRO A 1 71 ? 9.58575 -21.27189 34.73521 1.000 13.39612 65 PRO A N 1
ATOM 1016 C CA . PRO A 1 71 ? 10.24973 -22.57116 34.60986 1.000 16.18573 65 PRO A CA 1
ATOM 1017 C C . PRO A 1 71 ? 10.84349 -22.91978 35.95859 1.000 18.04879 65 PRO A C 1
ATOM 1018 O O . PRO A 1 71 ? 11.31922 -22.03929 36.68080 1.000 20.69528 65 PRO A O 1
ATOM 1029 N N . ARG A 1 72 ? 10.78140 -24.19904 36.32142 1.000 19.20552 66 ARG A N 1
ATOM 1030 C CA . ARG A 1 72 ? 11.28007 -24.58932 37.63005 1.000 19.72048 66 ARG A CA 1
ATOM 1031 C C . ARG A 1 72 ? 11.80168 -26.01253 37.63824 1.000 19.23706 66 ARG A C 1
ATOM 1032 O O . ARG A 1 72 ? 11.45368 -26.83437 36.79086 1.000 19.96787 66 ARG A O 1
ATOM 1053 N N . LEU A 1 73 ? 12.63191 -26.28243 38.64353 1.000 19.60699 67 LEU A N 1
ATOM 1054 C CA . LEU A 1 73 ? 13.22931 -27.59263 38.82762 1.000 16.77985 67 LEU A CA 1
ATOM 1055 C C . LEU A 1 73 ? 12.16940 -28.62605 39.18133 1.000 16.42399 67 LEU A C 1
ATOM 1056 O O . LEU A 1 73 ? 11.13531 -28.32328 39.78771 1.000 18.27195 67 LEU A O 1
ATOM 1072 N N . ALA A 1 74 ? 12.45287 -29.86326 38.81096 1.000 15.92641 68 ALA A N 1
ATOM 1073 C CA . ALA A 1 74 ? 11.57729 -30.98114 39.10636 1.000 17.20419 68 ALA A CA 1
ATOM 1074 C C . ALA A 1 74 ? 11.88644 -31.53720 40.48968 1.000 17.20027 68 ALA A C 1
ATOM 1075 O O . ALA A 1 74 ? 12.99051 -31.38402 41.01728 1.000 19.99161 68 ALA A O 1
ATOM 1082 N N . GLN A 1 75 ? 10.88211 -32.19093 41.07730 1.000 18.57040 69 GLN A N 1
ATOM 1083 C CA . GLN A 1 75 ? 11.01958 -32.87516 42.35761 1.000 19.61951 69 GLN A CA 1
ATOM 1084 C C . GLN A 1 75 ? 10.55439 -34.32266 42.28308 1.000 25.12652 69 GLN A C 1
ATOM 1085 O O . GLN A 1 75 ? 10.35921 -34.95653 43.33010 1.000 31.26841 69 GLN A O 1
ATOM 1099 N N . ASP A 1 76 ? 10.35447 -34.85209 41.08057 1.000 23.42524 70 ASP A N 1
ATOM 1100 C CA . ASP A 1 76 ? 9.86734 -36.20943 40.87815 1.000 26.69690 70 ASP A CA 1
ATOM 1101 C C . ASP A 1 76 ? 10.49371 -36.73665 39.59487 1.000 29.53474 70 ASP A C 1
ATOM 1102 O O . ASP A 1 76 ? 10.77940 -35.96852 38.67431 1.000 31.98996 70 ASP A O 1
ATOM 1111 N N . VAL A 1 77 ? 10.70957 -38.05455 39.53893 1.000 29.95999 71 VAL A N 1
ATOM 1112 C CA . VAL A 1 77 ? 11.41856 -38.66559 38.41432 1.000 30.77207 71 VAL A CA 1
ATOM 1113 C C . VAL A 1 77 ? 10.49031 -39.20194 37.32880 1.000 31.85858 71 VAL A C 1
ATOM 1114 O O . VAL A 1 77 ? 10.97599 -39.58596 36.25147 1.000 35.28452 71 VAL A O 1
ATOM 1127 N N . GLU A 1 78 ? 9.18423 -39.23919 37.56378 1.000 31.47482 72 GLU A N 1
ATOM 1128 C CA . GLU A 1 78 ? 8.28582 -39.89623 36.62896 1.000 30.31835 72 GLU A CA 1
ATOM 1129 C C . GLU A 1 78 ? 7.97087 -38.99531 35.44083 1.000 29.20437 72 GLU A C 1
ATOM 1130 O O . GLU A 1 78 ? 8.00977 -37.76279 35.52989 1.000 29.93597 72 GLU A O 1
ATOM 1142 N N . ALA A 1 79 ? 7.63804 -39.63246 34.32160 1.000 28.81371 73 ALA A N 1
ATOM 1143 C CA . ALA A 1 79 ? 7.16452 -38.90038 33.16034 1.000 25.61554 73 ALA A CA 1
ATOM 1144 C C . ALA A 1 79 ? 5.84091 -38.21371 33.49246 1.000 24.41330 73 ALA A C 1
ATOM 1145 O O . ALA A 1 79 ? 5.08188 -38.68788 34.34250 1.000 23.48106 73 ALA A O 1
ATOM 1152 N N . PRO A 1 80 ? 5.53803 -37.09778 32.83571 1.000 21.79114 74 PRO A N 1
ATOM 1153 C CA . PRO A 1 80 ? 4.30161 -36.37587 33.14906 1.000 19.66793 74 PRO A CA 1
ATOM 1154 C C . PRO A 1 80 ? 3.05957 -37.16024 32.75902 1.000 19.54759 74 PRO A C 1
ATOM 1155 O O . PRO A 1 80 ? 3.05301 -37.93514 31.79996 1.000 22.94122 74 PRO A O 1
ATOM 1166 N N . ASP A 1 81 ? 1.99567 -36.93799 33.52750 1.000 17.86312 75 ASP A N 1
ATOM 1167 C CA . ASP A 1 81 ? 0.71120 -37.60741 33.35797 1.000 17.57273 75 ASP A CA 1
ATOM 1168 C C . ASP A 1 81 ? -0.35111 -36.51956 33.39191 1.000 16.18098 75 ASP A C 1
ATOM 1169 O O . ASP A 1 81 ? -0.46544 -35.80914 34.39326 1.000 16.30803 75 ASP A O 1
ATOM 1178 N N . THR A 1 82 ? -1.10369 -36.35751 32.29854 1.000 15.40278 76 THR A N 1
ATOM 1179 C CA . THR A 1 82 ? -2.10301 -35.29339 32.22364 1.000 15.45721 76 THR A CA 1
ATOM 1180 C C . THR A 1 82 ? -3.47901 -35.71092 32.72564 1.000 15.04549 76 THR A C 1
ATOM 1181 O O . THR A 1 82 ? -4.40050 -34.89253 32.68085 1.000 15.60304 76 THR A O 1
ATOM 1192 N N . SER A 1 83 ? -3.65894 -36.94498 33.18959 1.000 14.94270 77 SER A N 1
ATOM 1193 C CA . SER A 1 83 ? -5.00245 -37.38312 33.53314 1.000 15.68353 77 SER A CA 1
ATOM 1194 C C . SER A 1 83 ? -5.50011 -36.70810 34.81310 1.000 14.95709 77 SER A C 1
ATOM 1195 O O . SER A 1 83 ? -4.73151 -36.24668 35.66125 1.000 15.56812 77 SER A O 1
ATOM 1203 N N . THR A 1 84 ? -6.81912 -36.65550 34.94525 1.000 14.75447 78 THR A N 1
ATOM 1204 C CA . THR A 1 84 ? -7.44445 -36.13941 36.15284 1.000 14.06492 78 THR A CA 1
ATOM 1205 C C . THR A 1 84 ? -8.82491 -36.76557 36.26544 1.000 15.28604 78 THR A C 1
ATOM 1206 O O . THR A 1 84 ? -9.22252 -37.58778 35.44042 1.000 17.66778 78 THR A O 1
ATOM 1217 N N . GLU A 1 85 ? -9.54872 -36.38684 37.30787 1.000 17.26227 79 GLU A N 1
ATOM 1218 C CA . GLU A 1 85 ? -10.87887 -36.91683 37.54840 1.000 19.91929 79 GLU A CA 1
ATOM 1219 C C . GLU A 1 85 ? -11.78306 -35.76444 37.93546 1.000 18.22939 79 GLU A C 1
ATOM 1220 O O . GLU A 1 85 ? -11.37468 -34.88083 38.68721 1.000 19.35220 79 GLU A O 1
ATOM 1232 N N . ILE A 1 86 ? -13.00496 -35.76983 37.41757 1.000 17.21055 80 ILE A N 1
ATOM 1233 C CA . ILE A 1 86 ? -14.01017 -34.78929 37.80969 1.000 17.54552 80 ILE A CA 1
ATOM 1234 C C . ILE A 1 86 ? -15.36041 -35.48495 37.88638 1.000 17.43708 80 ILE A C 1
ATOM 1235 O O . ILE A 1 86 ? -15.73138 -36.23480 36.97834 1.000 19.50770 80 ILE A O 1
ATOM 1251 N N . LEU A 1 87 ? -16.06321 -35.27910 39.00032 1.000 18.37898 81 LEU A N 1
ATOM 1252 C CA . LEU A 1 87 ? -17.35554 -35.91257 39.25685 1.000 23.11192 81 LEU A CA 1
ATOM 1253 C C . LEU A 1 87 ? -17.31017 -37.41154 38.97129 1.000 29.71938 81 LEU A C 1
ATOM 1254 O O . LEU A 1 87 ? -18.24683 -37.98655 38.42030 1.000 36.26401 81 LEU A O 1
ATOM 1270 N N . GLY A 1 88 ? -16.20240 -38.05006 39.34967 1.000 31.80965 82 GLY A N 1
ATOM 1271 C CA . GLY A 1 88 ? -16.04233 -39.48163 39.19007 1.000 35.60998 82 GLY A CA 1
ATOM 1272 C C . GLY A 1 88 ? -15.58949 -39.94513 37.82082 1.000 36.37339 82 GLY A C 1
ATOM 1273 O O . GLY A 1 88 ? -15.30675 -41.13878 37.65632 1.000 42.56272 82 GLY A O 1
ATOM 1277 N N . HIS A 1 89 ? -15.52728 -39.05919 36.83004 1.000 32.03387 83 HIS A N 1
ATOM 1278 C CA . HIS A 1 89 ? -15.06422 -39.40717 35.49137 1.000 28.45191 83 HIS A CA 1
ATOM 1279 C C . HIS A 1 89 ? -13.55343 -39.21701 35.42655 1.000 23.06804 83 HIS A C 1
ATOM 1280 O O . HIS A 1 89 ? -13.06662 -38.10437 35.61992 1.000 20.66834 83 HIS A O 1
ATOM 1294 N N A LYS A 1 90 ? -12.81556 -40.28993 35.14938 0.587 21.56299 84 LYS A N 1
ATOM 1295 N N B LYS A 1 90 ? -12.81975 -40.28521 35.12919 0.413 22.43783 84 LYS A N 1
ATOM 1296 C CA A LYS A 1 90 ? -11.40306 -40.15600 34.81932 0.587 19.93083 84 LYS A CA 1
ATOM 1297 C CA B LYS A 1 90 ? -11.40057 -40.15492 34.82505 0.413 21.23941 84 LYS A CA 1
ATOM 1298 C C A LYS A 1 90 ? -11.29223 -39.68810 33.37555 0.587 19.46777 84 LYS A C 1
ATOM 1299 C C B LYS A 1 90 ? -11.26064 -39.70853 33.37562 0.413 20.40620 84 LYS A C 1
ATOM 1300 O O A LYS A 1 90 ? -11.87453 -40.29967 32.47302 0.587 20.53510 84 LYS A O 1
ATOM 1301 O O B LYS A 1 90 ? -11.79105 -40.35927 32.46791 0.413 22.31436 84 LYS A O 1
ATOM 1338 N N . ILE A 1 91 ? -10.55938 -38.59742 33.15843 1.000 16.30055 85 ILE A N 1
ATOM 1339 C CA . ILE A 1 91 ? -10.39354 -38.02318 31.82811 1.000 15.84784 85 ILE A CA 1
ATOM 1340 C C . ILE A 1 91 ? -8.91005 -37.91162 31.51149 1.000 15.89431 85 ILE A C 1
ATOM 1341 O O . ILE A 1 91 ? -8.06749 -37.82469 32.40851 1.000 15.61824 85 ILE A O 1
ATOM 1357 N N . LYS A 1 92 ? -8.59576 -37.93133 30.21427 1.000 15.65173 86 LYS A N 1
ATOM 1358 C CA . LYS A 1 92 ? -7.21286 -38.05510 29.76342 1.000 16.07746 86 LYS A CA 1
ATOM 1359 C C . LYS A 1 92 ? -6.40084 -36.79169 30.00520 1.000 14.79712 86 LYS A C 1
ATOM 1360 O O . LYS A 1 92 ? -5.17375 -36.86887 30.08575 1.000 16.12169 86 LYS A O 1
ATOM 1379 N N . ALA A 1 93 ? -7.05113 -35.64118 30.09467 1.000 14.81311 87 ALA A N 1
ATOM 1380 C CA . ALA A 1 93 ? -6.39419 -34.36065 30.29873 1.000 14.93496 87 ALA A CA 1
ATOM 1381 C C . ALA A 1 93 ? -7.40233 -33.44648 30.97248 1.000 13.14744 87 ALA A C 1
ATOM 1382 O O . ALA A 1 93 ? -8.60895 -33.70799 30.91665 1.000 14.36059 87 ALA A O 1
ATOM 1389 N N . PRO A 1 94 ? -6.94081 -32.37525 31.65459 1.000 12.34151 88 PRO A N 1
ATOM 1390 C CA . PRO A 1 94 ? -7.83677 -31.54131 32.46769 1.000 12.87228 88 PRO A CA 1
ATOM 1391 C C . PRO A 1 94 ? -8.60584 -30.50670 31.65253 1.000 12.37249 88 PRO A C 1
ATOM 1392 O O . PRO A 1 94 ? -8.63534 -29.32093 31.98469 1.000 12.59340 88 PRO A O 1
ATOM 1403 N N . PHE A 1 95 ? -9.22841 -30.96410 30.57192 1.000 12.80967 89 PHE A N 1
ATOM 1404 C CA . PHE A 1 95 ? -10.07732 -30.11637 29.76270 1.000 13.05458 89 PHE A CA 1
ATOM 1405 C C . PHE A 1 95 ? -11.22247 -30.94738 29.21827 1.000 12.34041 89 PHE A C 1
ATOM 1406 O O . PHE A 1 95 ? -11.08596 -32.15845 29.00263 1.000 14.58338 89 PHE A O 1
ATOM 1423 N N . ILE A 1 96 ? -12.36869 -30.27976 29.06142 1.000 13.22050 90 ILE A N 1
ATOM 1424 C CA . ILE A 1 96 ? -13.60057 -30.86454 28.55163 1.000 12.62446 90 ILE A CA 1
ATOM 1425 C C . ILE A 1 96 ? -14.08437 -29.99227 27.40150 1.000 12.89156 90 ILE A C 1
ATOM 1426 O O . ILE A 1 96 ? -13.55339 -28.91092 27.15601 1.000 13.11592 90 ILE A O 1
ATOM 1442 N N . MET A 1 97 ? -15.10238 -30.47543 26.69026 1.000 12.90161 91 MET A N 1
ATOM 1443 C CA . MET A 1 97 ? -15.70346 -29.70594 25.60811 1.000 12.50762 91 MET A CA 1
ATOM 1444 C C . MET A 1 97 ? -16.79428 -28.79164 26.15296 1.000 11.93670 91 MET A C 1
ATOM 1445 O O . MET A 1 97 ? -17.71506 -29.25084 26.83383 1.000 14.23885 91 MET A O 1
ATOM 1459 N N . ALA A 1 98 ? -16.70345 -27.50198 25.82977 1.000 11.87463 92 ALA A N 1
ATOM 1460 C CA . ALA A 1 98 ? -17.73750 -26.56404 26.24263 1.000 12.91872 92 ALA A CA 1
ATOM 1461 C C . ALA A 1 98 ? -19.01302 -26.78870 25.43575 1.000 12.23867 92 ALA A C 1
ATOM 1462 O O . ALA A 1 98 ? -18.95647 -27.23167 24.28696 1.000 13.29060 92 ALA A O 1
ATOM 1469 N N . PRO A 1 99 ? -20.17647 -26.46345 26.00496 1.000 12.51550 93 PRO A N 1
ATOM 1470 C CA . PRO A 1 99 ? -21.42792 -26.55228 25.23843 1.000 13.10934 93 PRO A CA 1
ATOM 1471 C C . PRO A 1 99 ? -21.49204 -25.42294 24.22422 1.000 12.72791 93 PRO A C 1
ATOM 1472 O O . PRO A 1 99 ? -21.41145 -24.24296 24.58055 1.000 13.95591 93 PRO A O 1
ATOM 1483 N N . ILE A 1 100 ? -21.64104 -25.79239 22.95753 1.000 13.77174 94 ILE A N 1
ATOM 1484 C CA . ILE A 1 100 ? -21.67301 -24.84597 21.84972 1.000 15.21708 94 ILE A CA 1
ATOM 1485 C C . ILE A 1 100 ? -22.80462 -25.26233 20.92479 1.000 14.94664 94 ILE A C 1
ATOM 1486 O O . ILE A 1 100 ? -22.90692 -26.43615 20.56018 1.000 16.29065 94 ILE A O 1
ATOM 1502 N N . ALA A 1 101 ? -23.65935 -24.30795 20.56802 1.000 16.06750 95 ALA A N 1
ATOM 1503 C CA . ALA A 1 101 ? -24.78063 -24.56646 19.68000 1.000 16.74382 95 ALA A CA 1
ATOM 1504 C C . ALA A 1 101 ? -24.31756 -24.77236 18.23947 1.000 17.46975 95 ALA A C 1
ATOM 1505 O O . ALA A 1 101 ? -23.26300 -24.29137 17.82133 1.000 20.38402 95 ALA A O 1
ATOM 1512 N N . ALA A 1 102 ? -25.11785 -25.51878 17.47987 1.000 16.98986 96 ALA A N 1
ATOM 1513 C CA . ALA A 1 102 ? -25.11546 -25.43114 16.01699 1.000 18.65262 96 ALA A CA 1
ATOM 1514 C C . ALA A 1 102 ? -23.74655 -25.74265 15.40792 1.000 18.91272 96 ALA A C 1
ATOM 1515 O O . ALA A 1 102 ? -23.20825 -24.96939 14.61205 1.000 19.69710 96 ALA A O 1
ATOM 1522 N N . HIS A 1 103 ? -23.18850 -26.90317 15.76128 1.000 18.89834 97 HIS A N 1
ATOM 1523 C CA . HIS A 1 103 ? -21.90322 -27.29049 15.17859 1.000 17.76452 97 HIS A CA 1
ATOM 1524 C C . HIS A 1 103 ? -21.98418 -27.47189 13.66839 1.000 17.96258 97 HIS A C 1
ATOM 1525 O O . HIS A 1 103 ? -20.94587 -27.44565 12.99494 1.000 18.08074 97 HIS A O 1
ATOM 1539 N N . GLY A 1 104 ? -23.18605 -27.66468 13.12344 1.000 18.63519 98 GLY A N 1
ATOM 1540 C CA . GLY A 1 104 ? -23.35091 -27.76064 11.68460 1.000 18.90095 98 GLY A CA 1
ATOM 1541 C C . GLY A 1 104 ? -22.93826 -26.50963 10.93731 1.000 19.37835 98 GLY A C 1
ATOM 1542 O O . GLY A 1 104 ? -22.77770 -26.55349 9.71181 1.000 19.99775 98 GLY A O 1
ATOM 1546 N N . LEU A 1 105 ? -22.77186 -25.38574 11.63938 1.000 18.71492 99 LEU A N 1
ATOM 1547 C CA . LEU A 1 105 ? -22.22306 -24.20656 10.98187 1.000 19.69996 99 LEU A CA 1
ATOM 1548 C C . LEU A 1 105 ? -20.76998 -24.42753 10.60100 1.000 18.46356 99 LEU A C 1
ATOM 1549 O O . LEU A 1 105 ? -20.27909 -23.81647 9.64488 1.000 19.81018 99 LEU A O 1
ATOM 1565 N N . ALA A 1 106 ? -20.07429 -25.29659 11.33362 1.000 17.58012 100 ALA A N 1
ATOM 1566 C CA . ALA A 1 106 ? -18.66885 -25.56581 11.07963 1.000 17.72657 100 ALA A CA 1
ATOM 1567 C C . ALA A 1 106 ? -18.43586 -26.76963 10.17681 1.000 17.88599 100 ALA A C 1
ATOM 1568 O O . ALA A 1 106 ? -17.48726 -26.74917 9.38705 1.000 17.99402 100 ALA A O 1
ATOM 1575 N N . HIS A 1 107 ? -19.26578 -27.81219 10.26481 1.000 17.81947 101 HIS A N 1
ATOM 1576 C CA . HIS A 1 107 ? -19.01373 -29.05013 9.53421 1.000 16.74118 101 HIS A CA 1
ATOM 1577 C C . HIS A 1 107 ? -20.30785 -29.84391 9.40638 1.000 17.18478 101 HIS A C 1
ATOM 1578 O O . HIS A 1 107 ? -21.14092 -29.84874 10.31399 1.000 17.34917 101 HIS A O 1
ATOM 1592 N N . THR A 1 108 ? -20.45183 -30.54263 8.27656 1.000 17.53691 102 THR A N 1
ATOM 1593 C CA . THR A 1 108 ? -21.67992 -31.29268 8.02405 1.000 18.59295 102 THR A CA 1
ATOM 1594 C C . THR A 1 108 ? -21.91350 -32.37791 9.06898 1.000 18.05937 102 THR A C 1
ATOM 1595 O O . THR A 1 108 ? -23.06212 -32.76492 9.31084 1.000 20.20382 102 THR A O 1
ATOM 1606 N N . THR A 1 109 ? -20.85168 -32.89917 9.68498 1.000 18.02832 103 THR A N 1
ATOM 1607 C CA . THR A 1 109 ? -21.03423 -33.93625 10.69499 1.000 18.99337 103 THR A CA 1
ATOM 1608 C C . THR A 1 109 ? -21.43593 -33.35820 12.04194 1.000 18.05663 103 THR A C 1
ATOM 1609 O O . THR A 1 109 ? -21.80703 -34.11869 12.94166 1.000 19.44444 103 THR A O 1
ATOM 1620 N N . LYS A 1 110 ? -21.38667 -32.03499 12.17882 1.000 17.84567 104 LYS A N 1
ATOM 1621 C CA . LYS A 1 110 ? -21.96815 -31.30489 13.29625 1.000 18.76024 104 LYS A CA 1
ATOM 1622 C C . LYS A 1 110 ? -21.60136 -31.91713 14.64514 1.000 17.76608 104 LYS A C 1
ATOM 1623 O O . LYS A 1 110 ? -20.45377 -32.32668 14.84406 1.000 17.91559 104 LYS A O 1
ATOM 1642 N N . GLU A 1 111 ? -22.55632 -31.97733 15.57831 1.000 17.45275 105 GLU A N 1
ATOM 1643 C CA . GLU A 1 111 ? -22.22520 -32.35479 16.94586 1.000 17.67284 105 GLU A CA 1
ATOM 1644 C C . GLU A 1 111 ? -21.77274 -33.80554 17.04327 1.000 17.87595 105 GLU A C 1
ATOM 1645 O O . GLU A 1 111 ? -21.06283 -34.16492 17.99297 1.000 18.04539 105 GLU A O 1
ATOM 1657 N N . ALA A 1 112 ? -22.19124 -34.65657 16.10046 1.000 18.48971 106 ALA A N 1
ATOM 1658 C CA . ALA A 1 112 ? -21.72677 -36.04112 16.10220 1.000 19.11972 106 ALA A CA 1
ATOM 1659 C C . ALA A 1 112 ? -20.22824 -36.10437 15.84986 1.000 18.16457 106 ALA A C 1
ATOM 1660 O O . ALA A 1 112 ? -19.52096 -36.92614 16.44484 1.000 18.81805 106 ALA A O 1
ATOM 1667 N N . GLY A 1 113 ? -19.72476 -35.23506 14.97635 1.000 18.11049 107 GLY A N 1
ATOM 1668 C CA . GLY A 1 113 ? -18.29269 -35.19294 14.74408 1.000 17.32719 107 GLY A CA 1
ATOM 1669 C C . GLY A 1 113 ? -17.52778 -34.73100 15.97041 1.000 17.02229 107 GLY A C 1
ATOM 1670 O O . GLY A 1 113 ? -16.51899 -35.32975 16.35047 1.000 17.49396 107 GLY A O 1
ATOM 1674 N N . THR A 1 114 ? -17.99924 -33.66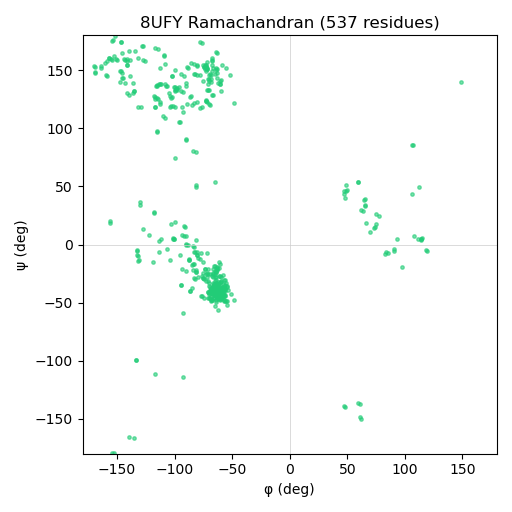253 16.61187 1.000 16.09349 108 THR A N 1
ATOM 1675 C CA . THR A 1 114 ? -17.33128 -33.20552 17.82622 1.000 15.59675 108 THR A CA 1
ATOM 1676 C C . THR A 1 114 ? -17.37223 -34.28451 18.89470 1.000 15.53136 108 THR A C 1
ATOM 1677 O O . THR A 1 114 ? -16.35940 -34.56095 19.55058 1.000 16.11396 108 THR A O 1
ATOM 1688 N N . ALA A 1 115 ? -18.52947 -34.92816 19.05930 1.000 16.50561 109 ALA A N 1
ATOM 1689 C CA . ALA A 1 115 ? -18.66742 -35.95881 20.07930 1.000 17.48402 109 ALA A CA 1
ATOM 1690 C C . ALA A 1 115 ? -17.71514 -37.12167 19.82805 1.000 17.88207 109 ALA A C 1
ATOM 1691 O O . ALA A 1 115 ? -17.15962 -37.69310 20.77382 1.000 17.66267 109 ALA A O 1
ATOM 1698 N N . ARG A 1 116 ? -17.52427 -37.50373 18.56243 1.000 17.39235 110 ARG A N 1
ATOM 1699 C CA . ARG A 1 116 ? -16.60087 -38.59558 18.27668 1.000 17.22126 110 ARG A CA 1
ATOM 1700 C C . ARG A 1 116 ? -15.17668 -38.21746 18.66470 1.000 15.50362 110 ARG A C 1
ATOM 1701 O O . ARG A 1 116 ? -14.45804 -39.01415 19.27799 1.000 17.14947 110 ARG A O 1
ATOM 1722 N N . ALA A 1 117 ? -14.75676 -36.99431 18.33655 1.000 15.73002 111 ALA A N 1
ATOM 1723 C CA . ALA A 1 117 ? -13.42386 -36.54540 18.71993 1.000 16.35547 111 ALA A CA 1
ATOM 1724 C C . ALA A 1 117 ? -13.26297 -36.56813 20.23318 1.000 15.76880 111 ALA A C 1
ATOM 1725 O O . ALA A 1 117 ? -12.25261 -37.04697 20.75965 1.000 15.97633 111 ALA A O 1
ATOM 1732 N N . VAL A 1 118 ? -14.25626 -36.03756 20.94870 1.000 16.02855 112 VAL A N 1
ATOM 1733 C CA . VAL A 1 118 ? -14.16458 -35.90876 22.39683 1.000 14.51494 112 VAL A CA 1
ATOM 1734 C C . VAL A 1 118 ? -14.14577 -37.27962 23.05779 1.000 16.20744 112 VAL A C 1
ATOM 1735 O O . VAL A 1 118 ? -13.36558 -37.52838 23.98661 1.000 16.10230 112 VAL A O 1
ATOM 1748 N N A SER A 1 119 ? -15.00461 -38.18689 22.59531 0.502 16.92160 113 SER A N 1
ATOM 1749 N N B SER A 1 119 ? -14.99296 -38.19827 22.58669 0.498 17.29199 113 SER A N 1
ATOM 1750 C CA A SER A 1 119 ? -15.05338 -39.52208 23.17544 0.502 17.74957 113 SER A CA 1
ATOM 1751 C CA B SER A 1 119 ? -15.04909 -39.52471 23.19331 0.498 18.30039 113 SER A CA 1
ATOM 1752 C C A SER A 1 119 ? -13.77932 -40.29765 22.86665 0.502 18.51869 113 SER A C 1
ATOM 1753 C C B SER A 1 119 ? -13.80821 -40.34330 22.85428 0.498 18.97152 113 SER A C 1
ATOM 1754 O O A SER A 1 119 ? -13.19775 -40.93607 23.75178 0.502 19.91435 113 SER A O 1
ATOM 1755 O O B SER A 1 119 ? -13.27780 -41.05891 23.71211 0.498 20.23492 113 SER A O 1
ATOM 1770 N N . GLU A 1 120 ? -13.32653 -40.25264 21.61193 1.000 18.66697 114 GLU A N 1
ATOM 1771 C CA . GLU A 1 120 ? -12.11288 -40.97873 21.24418 1.000 20.89234 114 GLU A CA 1
ATOM 1772 C C . GLU A 1 120 ? -10.90100 -40.43721 21.99042 1.000 18.80009 114 GLU A C 1
ATOM 1773 O O . GLU A 1 120 ? -10.01267 -41.20006 22.38777 1.000 20.75299 114 GLU A O 1
ATOM 1786 N N . PHE A 1 121 ? -10.84285 -39.11984 22.18599 1.000 16.42867 115 PHE A N 1
ATOM 1787 C CA . PHE A 1 121 ? -9.75312 -38.54573 22.96463 1.000 16.47789 115 PHE A CA 1
ATOM 1788 C C . PHE A 1 121 ? -9.81394 -38.99866 24.41663 1.000 16.63947 115 PHE A C 1
ATOM 1789 O O . PHE A 1 121 ? -8.77787 -39.29285 25.02820 1.000 18.98856 115 PHE A O 1
ATOM 1806 N N . GLY A 1 122 ? -11.01186 -39.05037 24.98828 1.000 16.81186 116 GLY A N 1
ATOM 1807 C CA . GLY A 1 122 ? -11.17650 -39.47744 26.36052 1.000 16.07905 116 GLY A CA 1
ATOM 1808 C C . GLY A 1 122 ? -11.49564 -38.36147 27.33880 1.000 15.45313 116 GLY A C 1
ATOM 1809 O O . GLY A 1 122 ? -10.94209 -38.31870 28.44169 1.000 15.62080 116 GLY A O 1
ATOM 1813 N N . THR A 1 123 ? -12.38972 -37.45465 26.96822 1.000 14.34706 117 THR A N 1
ATOM 1814 C CA . THR A 1 123 ? -12.89917 -36.49090 27.92803 1.000 14.91293 117 THR A CA 1
ATOM 1815 C C . THR A 1 123 ? -14.41673 -36.37950 27.77723 1.000 14.84976 117 THR A C 1
ATOM 1816 O O . THR A 1 123 ? -15.06649 -37.22270 27.14996 1.000 17.00473 117 THR A O 1
ATOM 1827 N N . ILE A 1 124 ? -14.97893 -35.34319 28.39038 1.000 14.99282 118 ILE A N 1
ATOM 1828 C CA . ILE A 1 124 ? -16.42044 -35.18250 28.56005 1.000 14.35070 118 ILE A CA 1
ATOM 1829 C C . ILE A 1 124 ? -16.96208 -34.25090 27.48208 1.000 14.71419 118 ILE A C 1
ATOM 1830 O O . ILE A 1 124 ? -16.41620 -33.16607 27.24749 1.000 14.77533 118 ILE A O 1
ATOM 1846 N N . MET A 1 125 ? -18.05633 -34.66346 26.85251 1.000 14.14946 119 MET A N 1
ATOM 1847 C CA . MET A 1 125 ? -18.77102 -33.85182 25.87981 1.000 14.84076 119 MET A CA 1
ATOM 1848 C C . MET A 1 125 ? -19.87671 -33.07649 26.58570 1.000 14.42789 119 MET A C 1
ATOM 1849 O O . MET A 1 125 ? -20.65859 -33.65873 27.33635 1.000 16.49872 119 MET A O 1
ATOM 1863 N N . SER A 1 126 ? -19.96138 -31.77527 26.32689 1.000 14.52310 120 SER A N 1
ATOM 1864 C CA . SER A 1 126 ? -21.09285 -30.97509 26.77690 1.000 13.94955 120 SER A CA 1
ATOM 1865 C C . SER A 1 126 ? -22.01788 -30.74547 25.59453 1.000 14.55768 120 SER A C 1
ATOM 1866 O O . SER A 1 126 ? -21.57924 -30.27588 24.53888 1.000 17.46481 120 SER A O 1
ATOM 1874 N N . ILE A 1 127 ? -23.28855 -31.07455 25.77627 1.000 15.67134 121 ILE A N 1
ATOM 1875 C CA . ILE A 1 127 ? -24.29127 -30.97593 24.72653 1.000 17.01613 121 ILE A CA 1
ATOM 1876 C C . ILE A 1 127 ? -25.12624 -29.72890 24.98342 1.000 15.92250 121 ILE A C 1
ATOM 1877 O O . ILE A 1 127 ? -25.77487 -29.61201 26.02810 1.000 17.90655 121 ILE A O 1
ATOM 1893 N N . SER A 1 128 ? -25.10829 -28.79993 24.03259 1.000 16.28741 122 SER A N 1
ATOM 1894 C CA . SER A 1 128 ? -25.98207 -27.63601 24.08531 1.000 18.10101 122 SER A CA 1
ATOM 1895 C C . SER A 1 128 ? -27.42453 -28.04203 23.82005 1.000 19.19626 122 SER A C 1
ATOM 1896 O O . SER A 1 128 ? -27.70944 -28.82967 22.91745 1.000 19.35014 122 SER A O 1
ATOM 1904 N N . ALA A 1 129 ? -28.34888 -27.47440 24.59007 1.000 22.87904 123 ALA A N 1
ATOM 1905 C CA . ALA A 1 129 ? -29.76131 -27.67648 24.28430 1.000 24.66042 123 ALA A CA 1
ATOM 1906 C C . ALA A 1 129 ? -30.09420 -27.21257 22.87185 1.000 24.32075 123 ALA A C 1
ATOM 1907 O O . ALA A 1 129 ? -31.05470 -27.70945 22.26385 1.000 25.00059 123 ALA A O 1
ATOM 1914 N N . TYR A 1 130 ? -29.31677 -26.26175 22.33551 1.000 23.12883 124 TYR A N 1
ATOM 1915 C CA . TYR A 1 130 ? -29.51004 -25.74006 20.98672 1.000 21.30782 124 TYR A CA 1
ATOM 1916 C C . TYR A 1 130 ? -28.66519 -26.47171 19.94632 1.000 20.49985 124 TYR A C 1
ATOM 1917 O O . TYR A 1 130 ? -28.29165 -25.88756 18.91808 1.000 23.56768 124 TYR A O 1
ATOM 1935 N N A SER A 1 131 ? -28.34486 -27.73783 20.18490 0.471 20.01403 125 SER A N 1
ATOM 1936 N N B SER A 1 131 ? -28.35206 -27.73751 20.20037 0.529 19.00251 125 SER A N 1
ATOM 1937 C CA A SER A 1 131 ? -27.60665 -28.51223 19.19952 0.471 20.90965 125 SER A CA 1
ATOM 1938 C CA B SER A 1 131 ? -27.69885 -28.58124 19.21286 0.529 18.65198 125 SER A CA 1
ATOM 1939 C C A SER A 1 131 ? -28.44185 -28.71736 17.94259 0.471 20.90807 125 SER A C 1
ATOM 1940 C C B SER A 1 131 ? -28.49453 -28.61126 17.91405 0.529 18.22008 125 SER A C 1
ATOM 1941 O O A SER A 1 131 ? -29.65514 -28.93697 18.00499 0.471 23.29847 125 SER A O 1
ATOM 1942 O O B SER A 1 131 ? -29.72886 -28.60496 17.91730 0.529 16.95181 125 SER A O 1
ATOM 1957 N N . GLY A 1 132 ? -27.77503 -28.64266 16.79065 1.000 19.14507 126 GLY A N 1
ATOM 1958 C CA . GLY A 1 132 ? -28.42951 -28.89728 15.51949 1.000 19.70557 126 GLY A CA 1
ATOM 1959 C C . GLY A 1 132 ? -28.63894 -30.36549 15.22272 1.000 21.65425 126 GLY A C 1
ATOM 1960 O O . GLY A 1 132 ? -29.43034 -30.70186 14.33664 1.000 23.56899 126 GLY A O 1
ATOM 1965 N N . ALA A 1 133 ? -27.93757 -31.24091 15.93473 1.000 24.65396 127 ALA A N 1
ATOM 1966 C CA . ALA A 1 133 ? -28.08022 -32.67954 15.79225 1.000 24.88544 127 ALA A CA 1
ATOM 1967 C C . ALA A 1 133 ? -29.06254 -33.22077 16.82267 1.000 27.26628 127 ALA A C 1
ATOM 1968 O O . ALA A 1 133 ? -29.17046 -32.70626 17.93860 1.000 27.16797 127 ALA A O 1
ATOM 1975 N N . THR A 1 134 ? -29.79071 -34.26387 16.43274 1.000 28.51018 128 THR A N 1
ATOM 1976 C CA . THR A 1 134 ? -30.58637 -35.00038 17.39784 1.000 29.16919 128 THR A CA 1
ATOM 1977 C C . THR A 1 134 ? -29.65437 -35.71692 18.36785 1.000 26.23670 128 THR A C 1
ATOM 1978 O O . THR A 1 134 ? -28.46822 -35.92871 18.08707 1.000 24.17236 128 THR A O 1
ATOM 1989 N N . PHE A 1 135 ? -30.19211 -36.09391 19.52894 1.000 27.23886 129 PHE A N 1
ATOM 1990 C CA . PHE A 1 135 ? -29.36559 -36.85057 20.45996 1.000 26.41912 129 PHE A CA 1
ATOM 1991 C C . PHE A 1 135 ? -28.93016 -38.18132 19.86157 1.000 25.73016 129 PHE A C 1
ATOM 1992 O O . PHE A 1 135 ? -27.79868 -38.62322 20.08492 1.000 25.81723 129 PHE A O 1
ATOM 2009 N N A GLU A 1 136 ? -29.81522 -38.85372 19.12061 0.586 26.19541 130 GLU A N 1
ATOM 2010 N N B GLU A 1 136 ? -29.82040 -38.84187 19.11460 0.414 26.70622 130 GLU A N 1
ATOM 2011 C CA A GLU A 1 136 ? -29.40758 -40.10699 18.49422 0.586 27.52757 130 GLU A CA 1
ATOM 2012 C CA B GLU A 1 136 ? -29.45292 -40.09365 18.46050 0.414 27.78438 130 GLU A CA 1
ATOM 2013 C C A GLU A 1 136 ? -28.18548 -39.89848 17.60960 0.586 27.34378 130 GLU A C 1
ATOM 2014 C C B GLU A 1 136 ? -28.21527 -39.90785 17.59257 0.414 27.58034 130 GLU A C 1
ATOM 2015 O O A GLU A 1 136 ? -27.25525 -40.71205 17.62359 0.586 27.62060 130 GLU A O 1
ATOM 2016 O O B GLU A 1 136 ? -27.30769 -40.74664 17.59942 0.414 27.92654 130 GLU A O 1
ATOM 2039 N N . GLU A 1 137 ? -28.15400 -38.80144 16.85014 1.000 26.80661 131 GLU A N 1
ATOM 2040 C CA . GLU A 1 137 ? -26.97117 -38.50742 16.04674 1.000 27.12307 131 GLU A CA 1
ATOM 2041 C C . GLU A 1 137 ? -25.74534 -38.29992 16.93046 1.000 25.91250 131 GLU A C 1
ATOM 2042 O O . GLU A 1 137 ? -24.67197 -38.85348 16.66481 1.000 26.05586 131 GLU A O 1
ATOM 2055 N N . ILE A 1 138 ? -25.89051 -37.51299 17.99803 1.000 22.90063 132 ILE A N 1
ATOM 2056 C CA . ILE A 1 138 ? -24.77527 -37.28693 18.91501 1.000 22.46893 132 ILE A CA 1
ATOM 2057 C C . ILE A 1 138 ? -24.35932 -38.59052 19.58218 1.000 23.97540 132 ILE A C 1
ATOM 2058 O O . ILE A 1 138 ? -23.16403 -38.86777 19.75293 1.000 25.06420 132 ILE A O 1
ATOM 2074 N N . SER A 1 139 ? -25.33872 -39.40561 19.97514 1.000 26.03741 133 SER A N 1
ATOM 2075 C CA . SER A 1 139 ? -25.04452 -40.64521 20.68670 1.000 29.71021 133 SER A CA 1
ATOM 2076 C C . SER A 1 139 ? -24.16715 -41.56968 19.85257 1.000 31.61195 133 SER A C 1
ATOM 2077 O O . SER A 1 139 ? -23.27944 -42.24404 20.38846 1.000 32.05711 133 SER A O 1
ATOM 2085 N N . GLU A 1 140 ? -24.40634 -41.62269 18.53914 1.000 32.69978 134 GLU A N 1
ATOM 2086 C CA . GLU A 1 140 ? -23.56806 -42.44044 17.66848 1.000 35.00885 134 GLU A CA 1
ATOM 2087 C C . GLU A 1 140 ? -22.11485 -41.99067 17.73338 1.000 31.28569 134 GLU A C 1
ATOM 2088 O O . GLU A 1 140 ? -21.20064 -42.82007 17.80472 1.000 33.70641 134 GLU A O 1
ATOM 2100 N N . GLY A 1 141 ? -21.88081 -40.67915 17.70821 1.000 26.31154 135 GLY A N 1
ATOM 2101 C CA . GLY A 1 141 ? -20.52140 -40.18395 17.83277 1.000 24.10543 135 GLY A CA 1
ATOM 2102 C C . GLY A 1 141 ? -19.92459 -40.45567 19.20008 1.000 22.13304 135 GLY A C 1
ATOM 2103 O O . GLY A 1 141 ? -18.74470 -40.80031 19.31184 1.000 22.68865 135 GLY A O 1
ATOM 2107 N N . LEU A 1 142 ? -20.73275 -40.31344 20.25780 1.000 21.44093 136 LEU A N 1
ATOM 2108 C CA . LEU A 1 142 ? -20.21994 -40.48022 21.61506 1.000 21.74821 136 LEU A CA 1
ATOM 2109 C C . LEU A 1 142 ? -19.79292 -41.91237 21.88463 1.000 21.73165 136 LEU A C 1
ATOM 2110 O O . LEU A 1 142 ? -18.84408 -42.14128 22.64109 1.000 23.41755 136 LEU A O 1
ATOM 2126 N N . ASN A 1 143 ? -20.51029 -42.88703 21.32424 1.000 22.13490 137 ASN A N 1
ATOM 2127 C CA . ASN A 1 143 ? -20.17224 -44.29781 21.49182 1.000 24.88654 137 ASN A CA 1
ATOM 2128 C C . ASN A 1 143 ? -19.93512 -44.63254 22.96554 1.000 23.98885 137 ASN A C 1
ATOM 2129 O O . ASN A 1 143 ? -18.95608 -45.28286 23.33601 1.000 25.84043 137 ASN A O 1
ATOM 2140 N N . GLY A 1 144 ? -20.83906 -44.15567 23.82094 1.000 22.67473 138 GLY A N 1
ATOM 2141 C CA . GLY A 1 144 ? -20.78447 -44.45688 25.23462 1.000 22.84488 138 GLY A CA 1
ATOM 2142 C C . GLY A 1 144 ? -19.99689 -43.48258 26.08510 1.000 21.64770 138 GLY A C 1
ATOM 2143 O O . GLY A 1 144 ? -20.00271 -43.62156 27.31353 1.000 23.07013 138 GLY A O 1
ATOM 2147 N N . GLY A 1 145 ? -19.33393 -42.49861 25.48303 1.000 20.35543 139 GLY A N 1
ATOM 2148 C CA . GLY A 1 145 ? -18.51048 -41.57491 26.22499 1.000 19.83018 139 GLY A CA 1
ATOM 2149 C C . GLY A 1 145 ? -19.32848 -40.67358 27.12566 1.000 18.26832 139 GLY A C 1
ATOM 2150 O O . GLY A 1 145 ? -20.51958 -40.44879 26.90423 1.000 18.03915 139 GLY A O 1
ATOM 2154 N N . PRO A 1 146 ? -18.69501 -40.12291 28.15639 1.000 17.99083 140 PRO A N 1
ATOM 2155 C CA . PRO A 1 146 ? -19.44209 -39.30851 29.11950 1.000 17.80286 140 PRO A CA 1
ATOM 2156 C C . PRO A 1 146 ? -19.93742 -38.00905 28.50627 1.000 16.79508 140 PRO A C 1
ATOM 2157 O O . PRO A 1 146 ? -19.28708 -37.40820 27.64481 1.000 16.90718 140 PRO A O 1
ATOM 2168 N N . ARG A 1 147 ? -21.11103 -37.57457 28.96263 1.000 15.94748 141 ARG A N 1
ATOM 2169 C CA . ARG A 1 147 ? -21.70271 -36.34724 28.45398 1.000 16.02193 141 ARG A CA 1
ATOM 2170 C C . ARG A 1 147 ? -22.44098 -35.60266 29.55652 1.000 15.34956 141 ARG A C 1
ATOM 2171 O O . ARG A 1 147 ? -23.04367 -36.20698 30.44592 1.000 15.99944 141 ARG A O 1
ATOM 2192 N N . TRP A 1 148 ? -22.34515 -34.28163 29.49635 1.000 14.44482 142 TRP A N 1
ATOM 2193 C CA . TRP A 1 148 ? -23.09917 -33.36271 30.32763 1.000 14.12188 142 TRP A CA 1
ATOM 2194 C C . TRP A 1 148 ? -24.05894 -32.60209 29.42793 1.000 14.30852 142 TRP A C 1
ATOM 2195 O O . TRP A 1 148 ? -23.78713 -32.40465 28.24406 1.000 16.26452 142 TRP A O 1
ATOM 2216 N N . PHE A 1 149 ? -25.18203 -32.16725 29.99106 1.000 14.27088 143 PHE A N 1
ATOM 2217 C CA . PHE A 1 149 ? -26.24633 -31.54458 29.21841 1.000 13.95739 143 PHE A CA 1
ATOM 2218 C C . PHE A 1 149 ? -26.42094 -30.10614 29.67481 1.000 13.23848 143 PHE A C 1
ATOM 2219 O O . PHE A 1 149 ? -26.63819 -29.85709 30.86382 1.000 13.76370 143 PHE A O 1
ATOM 2236 N N . GLN A 1 150 ? -26.33722 -29.16619 28.73342 1.000 13.83168 144 GLN A N 1
ATOM 2237 C CA . GLN A 1 150 ? -26.46901 -27.74458 29.02613 1.000 12.63438 144 GLN A CA 1
ATOM 2238 C C . GLN A 1 150 ? -27.88343 -27.27919 28.71221 1.000 13.14063 144 GLN A C 1
ATOM 2239 O O . GLN A 1 150 ? -28.42559 -27.59094 27.64894 1.000 14.36237 144 GLN A O 1
ATOM 2253 N N . ILE A 1 151 ? -28.46870 -26.51983 29.63850 1.000 13.04824 145 ILE A N 1
ATOM 2254 C CA . ILE A 1 151 ? -29.82855 -26.02214 29.50256 1.000 13.35526 145 ILE A CA 1
ATOM 2255 C C . ILE A 1 151 ? -29.85185 -24.53320 29.80920 1.000 12.82607 145 ILE A C 1
ATOM 2256 O O . ILE A 1 151 ? -28.96017 -23.98973 30.46835 1.000 13.94355 145 ILE A O 1
ATOM 2272 N N . TYR A 1 152 ? -30.90950 -23.88441 29.33434 1.000 14.85981 146 TYR A N 1
ATOM 2273 C CA . TYR A 1 152 ? -31.29888 -22.55293 29.75981 1.000 16.75334 146 TYR A CA 1
ATOM 2274 C C . TYR A 1 152 ? -32.55728 -22.67937 30.60638 1.000 18.70438 146 TYR A C 1
ATOM 2275 O O . TYR A 1 152 ? -33.31652 -23.64085 30.47879 1.000 26.90494 146 TYR A O 1
ATOM 2293 N N . MET A 1 153 ? -32.77461 -21.70462 31.47841 1.000 17.40479 147 MET A N 1
ATOM 2294 C CA . MET A 1 153 ? -33.96005 -21.70573 32.32923 1.000 17.39524 147 MET A CA 1
ATOM 2295 C C . MET A 1 153 ? -35.15390 -21.23997 31.51161 1.000 17.31052 147 MET A C 1
ATOM 2296 O O . MET A 1 153 ? -35.17944 -20.09830 31.05749 1.000 19.72598 147 MET A O 1
ATOM 2310 N N . ALA A 1 154 ? -36.14904 -22.10543 31.34313 1.000 17.82658 148 ALA A N 1
ATOM 2311 C CA . ALA A 1 154 ? -37.36493 -21.72326 30.64106 1.000 19.43191 148 ALA A CA 1
ATOM 2312 C C . ALA A 1 154 ? -38.30818 -20.98366 31.58027 1.000 18.08994 148 ALA A C 1
ATOM 2313 O O . ALA A 1 154 ? -38.36328 -21.25990 32.77895 1.000 18.10032 148 ALA A O 1
ATOM 2320 N N . LYS A 1 155 ? -39.05126 -20.02568 31.01729 1.000 18.93182 149 LYS A N 1
ATOM 2321 C CA . LYS A 1 155 ? -40.13155 -19.38464 31.76077 1.000 20.14519 149 LYS A CA 1
ATOM 2322 C C . LYS A 1 155 ? -41.25738 -20.36911 32.04726 1.000 20.88431 149 LYS A C 1
ATOM 2323 O O . LYS A 1 155 ? -41.89274 -20.30535 33.10587 1.000 23.12910 149 LYS A O 1
ATOM 2342 N N . ASP A 1 156 ? -41.52881 -21.26539 31.10056 1.000 21.55881 150 ASP A N 1
ATOM 2343 C CA . ASP A 1 156 ? -42.55828 -22.29298 31.22818 1.000 22.51137 150 ASP A CA 1
ATOM 2344 C C . ASP A 1 156 ? -41.92881 -23.46794 31.96905 1.000 21.92468 150 ASP A C 1
ATOM 2345 O O . ASP A 1 156 ? -41.07572 -24.17029 31.42074 1.000 22.00596 150 ASP A O 1
ATOM 2354 N N A ASP A 1 157 ? -42.34054 -23.68952 33.21362 0.587 20.79327 151 ASP A N 1
ATOM 2355 N N B ASP A 1 157 ? -42.33786 -23.66682 33.22792 0.413 22.21139 151 ASP A N 1
ATOM 2356 C CA A ASP A 1 157 ? -41.64505 -24.67651 34.02507 0.587 21.25213 151 ASP A CA 1
ATOM 2357 C CA B ASP A 1 157 ? -41.71412 -24.68764 34.06764 0.413 22.92788 151 ASP A CA 1
ATOM 2358 C C A ASP A 1 157 ? -41.81204 -26.09535 33.49287 0.587 19.01553 151 ASP A C 1
ATOM 2359 C C B ASP A 1 157 ? -41.76556 -26.05727 33.40775 0.413 20.16421 151 ASP A C 1
ATOM 2360 O O A ASP A 1 157 ? -40.97429 -26.95599 33.78697 0.587 18.04345 151 ASP A O 1
ATOM 2361 O O B ASP A 1 157 ? -40.82194 -26.84921 33.52636 0.413 19.13254 151 ASP A O 1
ATOM 2378 N N . GLN A 1 158 ? -42.86671 -26.36199 32.72079 1.000 18.20756 152 GLN A N 1
ATOM 2379 C CA . GLN A 1 158 ? -42.99484 -27.67157 32.09445 1.000 16.03558 152 GLN A CA 1
ATOM 2380 C C . GLN A 1 158 ? -41.82771 -27.94254 31.15457 1.000 17.32318 152 GLN A C 1
ATOM 2381 O O . GLN A 1 158 ? -41.36551 -29.08289 31.04090 1.000 16.55865 152 GLN A O 1
ATOM 2396 N N . GLN A 1 159 ? -41.33991 -26.90663 30.46672 1.000 16.18916 153 GLN A N 1
ATOM 2397 C CA . GLN A 1 159 ? -40.20074 -27.09108 29.57597 1.000 16.57730 153 GLN A CA 1
ATOM 2398 C C . GLN A 1 159 ? -38.93809 -27.43802 30.35216 1.000 16.46191 153 GLN A C 1
ATOM 2399 O O . GLN A 1 159 ? -38.08453 -28.17116 29.84288 1.000 18.01636 153 GLN A O 1
ATOM 2413 N N . ASN A 1 160 ? -38.78919 -26.91297 31.57157 1.000 16.19152 154 ASN A N 1
ATOM 2414 C CA . ASN A 1 160 ? -37.66080 -27.30885 32.40906 1.000 16.16206 154 ASN A CA 1
ATOM 2415 C C . ASN A 1 160 ? -37.77194 -28.77015 32.82448 1.000 15.95404 154 ASN A C 1
ATOM 2416 O O . ASN A 1 160 ? -36.78646 -29.51148 32.77820 1.000 17.34508 154 ASN A O 1
ATOM 2428 N N A ARG A 1 161 ? -38.96989 -29.20605 33.21788 0.504 15.25448 155 ARG A N 1
ATOM 2429 N N B ARG A 1 161 ? -38.96096 -29.20097 33.25056 0.496 15.85047 155 ARG A N 1
ATOM 2430 C CA A ARG A 1 161 ? -39.17783 -30.61731 33.52476 0.504 16.20495 155 ARG A CA 1
ATOM 2431 C CA B ARG A 1 161 ? -39.16802 -30.62106 33.51405 0.496 16.72149 155 ARG A CA 1
ATOM 2432 C C A ARG A 1 161 ? -38.89361 -31.48176 32.30153 0.504 16.55156 155 ARG A C 1
ATOM 2433 C C B ARG A 1 161 ? -38.81368 -31.44170 32.28400 0.496 15.71207 155 ARG A C 1
ATOM 2434 O O A ARG A 1 161 ? -38.28904 -32.55592 32.41426 0.504 18.18322 155 ARG A O 1
ATOM 2435 O O B ARG A 1 161 ? -38.09046 -32.44193 32.37134 0.496 15.59960 155 ARG A O 1
ATOM 2476 N N . ASP A 1 162 ? -39.30877 -31.01498 31.12098 1.000 15.85627 156 ASP A N 1
ATOM 2477 C CA . ASP A 1 162 ? -39.07373 -31.75604 29.88539 1.000 17.19035 156 ASP A CA 1
ATOM 2478 C C . ASP A 1 162 ? -37.58260 -31.94274 29.62820 1.000 18.06838 156 ASP A C 1
ATOM 2479 O O . ASP A 1 162 ? -37.12265 -33.05352 29.34138 1.000 18.55985 156 ASP A O 1
ATOM 2489 N N . ILE A 1 163 ? -36.80867 -30.85531 29.69559 1.000 17.18540 157 ILE A N 1
ATOM 2490 C CA . ILE A 1 163 ? -35.40955 -30.94609 29.29875 1.000 16.82761 157 ILE A CA 1
ATOM 2491 C C . ILE A 1 163 ? -34.60543 -31.71273 30.33746 1.000 16.52756 157 ILE A C 1
ATOM 2492 O O . ILE A 1 163 ? -33.63179 -32.39146 29.99550 1.000 18.54521 157 ILE A O 1
ATOM 2508 N N . LEU A 1 164 ? -34.99121 -31.63308 31.61508 1.000 16.88691 158 LEU A N 1
ATOM 2509 C CA . LEU A 1 164 ? -34.29775 -32.42663 32.62266 1.000 17.49873 158 LEU A CA 1
ATOM 2510 C C . LEU A 1 164 ? -34.56031 -33.90907 32.41164 1.000 19.01752 158 LEU A C 1
ATOM 2511 O O . LEU A 1 164 ? -33.65987 -34.73809 32.59869 1.000 20.79758 158 LEU A O 1
ATOM 2527 N N . ASP A 1 165 ? -35.78425 -34.25944 32.00459 1.000 18.91404 159 ASP A N 1
ATOM 2528 C CA . ASP A 1 165 ? -36.06816 -35.64169 31.63881 1.000 21.91631 159 ASP A CA 1
ATOM 2529 C C . ASP A 1 165 ? -35.25279 -36.06139 30.42436 1.000 21.73771 159 ASP A C 1
ATOM 2530 O O . ASP A 1 165 ? -34.74115 -37.18588 30.37122 1.000 23.77429 159 ASP A O 1
ATOM 2539 N N . GLU A 1 166 ? -35.14152 -35.17676 29.42830 1.000 21.64801 160 GLU A N 1
ATOM 2540 C CA . GLU A 1 166 ? -34.31647 -35.46666 28.25846 1.000 21.89506 160 GLU A CA 1
ATOM 2541 C C . GLU A 1 166 ? -32.88704 -35.77663 28.67446 1.000 19.83509 160 GLU A C 1
ATOM 2542 O O . GLU A 1 166 ? -32.29399 -36.76575 28.22759 1.000 21.28194 160 GLU A O 1
ATOM 2554 N N . ALA A 1 167 ? -32.31309 -34.92483 29.52431 1.000 18.97907 161 ALA A N 1
ATOM 2555 C CA . ALA A 1 167 ? -30.92684 -35.10337 29.93157 1.000 18.33053 161 ALA A CA 1
ATOM 2556 C C . ALA A 1 167 ? -30.72787 -36.45745 30.59624 1.000 18.66208 161 ALA A C 1
ATOM 2557 O O . ALA A 1 167 ? -29.76196 -37.17141 30.30300 1.000 19.55747 161 ALA A O 1
ATOM 2564 N N . LYS A 1 168 ? -31.63449 -36.82526 31.50267 1.000 19.51293 162 LYS A N 1
ATOM 2565 C CA . LYS A 1 168 ? -31.52768 -38.11703 32.17245 1.000 23.83118 162 LYS A CA 1
ATOM 2566 C C . LYS A 1 168 ? -31.65636 -39.26428 31.17609 1.000 25.24239 162 LYS A C 1
ATOM 2567 O O . LYS A 1 168 ? -30.87398 -40.22040 31.20875 1.000 27.39821 162 LYS A O 1
ATOM 2586 N N A SER A 1 169 ? -32.63694 -39.18354 30.27367 0.442 25.74011 163 SER A N 1
ATOM 2587 N N B SER A 1 169 ? -32.63705 -39.18293 30.27336 0.558 24.64232 163 SER A N 1
ATOM 2588 C CA A SER A 1 169 ? -32.79680 -40.23294 29.27195 0.442 27.93359 163 SER A CA 1
ATOM 2589 C CA B SER A 1 169 ? -32.79630 -40.23164 29.27102 0.558 26.61403 163 SER A CA 1
ATOM 2590 C C A SER A 1 169 ? -31.57703 -40.33417 28.36532 0.442 26.40123 163 SER A C 1
ATOM 2591 C C B SER A 1 169 ? -31.57050 -40.33695 28.37405 0.558 25.95601 163 SER A C 1
ATOM 2592 O O A SER A 1 169 ? -31.28448 -41.41371 27.83789 0.442 28.32650 163 SER A O 1
ATOM 2593 O O B SER A 1 169 ? -31.26739 -41.42134 27.86254 0.558 28.44678 163 SER A O 1
ATOM 2608 N N . ASP A 1 170 ? -30.86004 -39.22984 28.17041 1.000 23.98741 164 ASP A N 1
ATOM 2609 C CA . ASP A 1 170 ? -29.67572 -39.19477 27.32476 1.000 21.59779 164 ASP A CA 1
ATOM 2610 C C . ASP A 1 170 ? -28.40193 -39.59112 28.06799 1.000 21.41195 164 ASP A C 1
ATOM 2611 O O . ASP A 1 170 ? -27.30961 -39.46551 27.50638 1.000 22.79856 164 ASP A O 1
ATOM 2621 N N . GLY A 1 171 ? -28.51260 -40.07268 29.30348 1.000 20.27876 165 GLY A N 1
ATOM 2622 C CA . GLY A 1 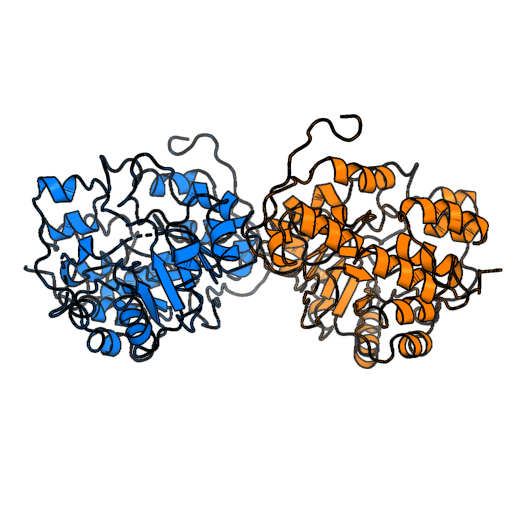171 ? -27.34443 -40.52294 30.03909 1.000 20.15975 165 GLY A CA 1
ATOM 2623 C C . GLY A 1 171 ? -26.45879 -39.42197 30.57959 1.000 18.78068 165 GLY A C 1
ATOM 2624 O O . GLY A 1 171 ? -25.30818 -39.68472 30.94192 1.000 19.17891 165 GLY A O 1
ATOM 2628 N N . ALA A 1 172 ? -26.95643 -38.19451 30.66544 1.000 17.57638 166 ALA A N 1
ATOM 2629 C CA . ALA A 1 172 ? -26.13735 -37.10894 31.18515 1.000 17.81386 166 ALA A CA 1
ATOM 2630 C C . ALA A 1 172 ? -25.77280 -37.38274 32.63579 1.000 16.60222 166 ALA A C 1
ATOM 2631 O O . ALA A 1 172 ? -26.57781 -37.91235 33.40452 1.000 18.10061 166 ALA A O 1
ATOM 2638 N N . THR A 1 173 ? -24.55335 -37.00403 33.01699 1.000 16.53261 167 THR A N 1
ATOM 2639 C CA . THR A 1 173 ? -24.09521 -37.15270 34.38981 1.000 16.53194 167 THR A CA 1
ATOM 2640 C C . THR A 1 173 ? -23.89906 -35.81273 35.08608 1.000 16.04487 167 THR A C 1
ATOM 2641 O O . THR A 1 173 ? -23.45683 -35.78150 36.23695 1.000 17.51989 167 THR A O 1
ATOM 2652 N N . ALA A 1 174 ? -24.24276 -34.71025 34.42507 1.000 14.86673 168 ALA A N 1
ATOM 2653 C CA . ALA A 1 174 ? -24.33149 -33.40352 35.06035 1.000 14.45722 168 ALA A CA 1
ATOM 2654 C C . ALA A 1 174 ? -25.19029 -32.51977 34.17450 1.000 14.61133 168 ALA A C 1
ATOM 2655 O O . ALA A 1 174 ? -25.32746 -32.76672 32.97494 1.000 14.70933 168 ALA A O 1
ATOM 2662 N N . ILE A 1 175 ? -25.77858 -31.49840 34.79317 1.000 13.65288 169 ILE A N 1
ATOM 2663 C CA . ILE A 1 175 ? -26.49715 -30.43470 34.10234 1.000 13.80431 169 ILE A CA 1
ATOM 2664 C C . ILE A 1 175 ? -25.64738 -29.17784 34.17257 1.000 13.03961 169 ILE A C 1
ATOM 2665 O O . ILE A 1 175 ? -25.09017 -28.85883 35.22650 1.000 13.92418 169 ILE A O 1
ATOM 2681 N N . ILE A 1 176 ? -25.55578 -28.47133 33.05347 1.000 12.19940 170 ILE A N 1
ATOM 2682 C CA . ILE A 1 176 ? -24.90272 -27.16881 32.97119 1.000 12.06299 170 ILE A CA 1
ATOM 2683 C C . ILE A 1 176 ? -26.00786 -26.14041 32.79980 1.000 11.96878 170 ILE A C 1
ATOM 2684 O O . ILE A 1 176 ? -26.64154 -26.08511 31.74371 1.000 12.99205 170 ILE A O 1
ATOM 2700 N N . LEU A 1 177 ? -26.26620 -25.34654 33.83738 1.000 11.67073 171 LEU A N 1
ATOM 2701 C CA . LEU A 1 177 ? -27.29880 -24.31929 33.79728 1.000 12.12274 171 LEU A CA 1
ATOM 2702 C C . LEU A 1 177 ? -26.62829 -23.00569 33.42155 1.000 12.12810 171 LEU A C 1
ATOM 2703 O O . LEU A 1 177 ? -25.91497 -22.41154 34.23135 1.000 12.49760 171 LEU A O 1
ATOM 2719 N N . THR A 1 178 ? -26.82387 -22.57764 32.17961 1.000 13.60082 172 THR A N 1
ATOM 2720 C CA . THR A 1 178 ? -26.19456 -21.35671 31.69606 1.000 14.30301 172 THR A CA 1
ATOM 2721 C C . THR A 1 178 ? -27.03728 -20.16848 32.12404 1.000 13.75502 172 THR A C 1
ATOM 2722 O O . THR A 1 178 ? -28.21935 -20.07660 31.77824 1.000 16.47517 172 THR A O 1
ATOM 2733 N N . ALA A 1 179 ? -26.41852 -19.25554 32.86614 1.000 13.26407 173 ALA A N 1
ATOM 2734 C CA . ALA A 1 179 ? -27.12209 -18.16125 33.50817 1.000 15.25427 173 ALA A CA 1
ATOM 2735 C C . ALA A 1 179 ? -26.93261 -16.83665 32.79864 1.000 20.62503 173 ALA A C 1
ATOM 2736 O O . ALA A 1 179 ? -27.63662 -15.87427 33.12470 1.000 25.92833 173 ALA A O 1
ATOM 2743 N N . ASP A 1 180 ? -25.97174 -16.75280 31.87970 1.000 22.23061 174 ASP A N 1
ATOM 2744 C CA . ASP A 1 180 ? -25.48993 -15.47836 31.36885 1.000 21.06011 174 ASP A CA 1
ATOM 2745 C C . ASP A 1 180 ? -26.09807 -15.12945 30.02207 1.000 18.67924 174 ASP A C 1
ATOM 2746 O O . ASP A 1 180 ? -25.56103 -14.27124 29.31114 1.000 21.23559 174 ASP A O 1
ATOM 2755 N N . SER A 1 181 ? -27.22184 -15.76121 29.66891 1.000 22.94386 175 SER A N 1
ATOM 2756 C CA . SER A 1 181 ? -27.80124 -15.64794 28.33564 1.000 25.62732 175 SER A CA 1
ATOM 2757 C C . SER A 1 181 ? -29.28366 -15.30609 28.39257 1.000 24.02283 175 SER A C 1
ATOM 2758 O O . SER A 1 181 ? -30.05686 -15.73970 27.53006 1.000 25.64786 175 SER A O 1
ATOM 2766 N N . THR A 1 182 ? -29.69503 -14.51128 29.38814 1.000 23.93316 176 THR A N 1
ATOM 2767 C CA . THR A 1 182 ? -31.09434 -14.09367 29.46453 1.000 25.95347 176 THR A CA 1
ATOM 2768 C C . THR A 1 182 ? -31.53428 -13.44808 28.15897 1.000 25.60187 176 THR A C 1
ATOM 2769 O O . THR A 1 182 ? -32.67120 -13.63889 27.70623 1.000 27.04003 176 THR A O 1
ATOM 2780 N N . VAL A 1 183 ? -30.64497 -12.66434 27.55452 1.000 23.73469 177 VAL A N 1
ATOM 2781 C CA . VAL A 1 183 ? -30.80285 -12.13115 26.21143 1.000 24.47532 177 VAL A CA 1
ATOM 2782 C C . VAL A 1 183 ? -29.44067 -12.21957 25.53978 1.000 23.96494 177 VAL A C 1
ATOM 2783 O O . VAL A 1 183 ? -28.41582 -12.42967 26.19097 1.000 23.57132 177 VAL A O 1
ATOM 2796 N N . SER A 1 184 ? -29.43657 -12.04107 24.22501 1.000 26.42026 178 SER A N 1
ATOM 2797 C CA . SER A 1 184 ? -28.20287 -12.15683 23.46489 1.000 27.71903 178 SER A CA 1
ATOM 2798 C C . SER A 1 184 ? -27.28703 -10.96268 23.71889 1.000 25.72125 178 SER A C 1
ATOM 2799 O O . SER A 1 184 ? -27.73575 -9.84720 23.99794 1.000 25.47921 178 SER A O 1
ATOM 2807 N N . GLY A 1 185 ? -25.98644 -11.20876 23.62945 1.000 25.62667 179 GLY A N 1
ATOM 2808 C CA . GLY A 1 185 ? -25.03411 -10.11979 23.56486 1.000 23.39164 179 GLY A CA 1
ATOM 2809 C C . GLY A 1 185 ? -25.22427 -9.29652 22.30445 1.000 23.77536 179 GLY A C 1
ATOM 2810 O O . GLY A 1 185 ? -25.90876 -9.68445 21.35586 1.000 24.24121 179 GLY A O 1
ATOM 2814 N N . ASN A 1 186 ? -24.60563 -8.11419 22.31236 1.000 20.87207 180 ASN A N 1
ATOM 2815 C CA . ASN A 1 186 ? -24.63089 -7.19825 21.17016 1.000 20.07395 180 ASN A CA 1
ATOM 2816 C C . ASN A 1 186 ? -23.53689 -7.63177 20.19913 1.000 21.38183 180 ASN A C 1
ATOM 2817 O O . ASN A 1 186 ? -22.43740 -7.07715 20.15819 1.000 24.83446 180 ASN A O 1
ATOM 2828 N N . ARG A 1 187 ? -23.85559 -8.65954 19.40994 1.000 22.94466 181 ARG A N 1
ATOM 2829 C CA . ARG A 1 187 ? -22.89428 -9.32554 18.52591 1.000 22.64340 181 ARG A CA 1
ATOM 2830 C C . ARG A 1 187 ? -22.91093 -8.63229 17.16890 1.000 23.25350 181 ARG A C 1
ATOM 2831 O O . ARG A 1 187 ? -23.64374 -9.01956 16.25426 1.000 24.72894 181 ARG A O 1
ATOM 2852 N N . ASP A 1 188 ? -22.05726 -7.61459 17.02602 1.000 22.27403 182 ASP A N 1
ATOM 2853 C CA . ASP A 1 188 ? -22.11686 -6.73814 15.85383 1.000 23.60268 182 ASP A CA 1
ATOM 2854 C C . ASP A 1 188 ? -21.96180 -7.50705 14.54893 1.000 24.18233 182 ASP A C 1
ATOM 2855 O O . ASP A 1 188 ? -22.57786 -7.14785 13.53805 1.000 25.17017 182 ASP A O 1
ATOM 2864 N N . ARG A 1 189 ? -21.09719 -8.52462 14.52474 1.000 24.86841 183 ARG A N 1
ATOM 2865 C CA . ARG A 1 189 ? -20.89827 -9.26879 13.28534 1.000 24.55779 183 ARG A CA 1
ATOM 2866 C C . ARG A 1 189 ? -22.20661 -9.87304 12.80300 1.000 26.82321 183 ARG A C 1
ATOM 2867 O O . ARG A 1 189 ? -22.52156 -9.81575 11.61015 1.000 27.68750 183 ARG A O 1
ATOM 2888 N N . ASP A 1 190 ? -22.97915 -10.46574 13.71760 1.000 27.47715 184 ASP A N 1
ATOM 2889 C CA . ASP A 1 190 ? -24.21367 -11.13562 13.32182 1.000 28.04907 184 ASP A CA 1
ATOM 2890 C C . ASP A 1 190 ? -25.26447 -10.13277 12.86241 1.000 30.43227 184 ASP A C 1
ATOM 2891 O O . ASP A 1 190 ? -25.99661 -10.38815 11.89901 1.000 33.07934 184 ASP A O 1
ATOM 2900 N N . VAL A 1 191 ? -25.35610 -8.98691 13.53954 1.000 31.11438 185 VAL A N 1
ATOM 2901 C CA . VAL A 1 191 ? -26.30117 -7.95277 13.12401 1.000 31.51467 185 VAL A CA 1
ATOM 2902 C C . VAL A 1 191 ? -25.95132 -7.44653 11.72998 1.000 31.14775 185 VAL A C 1
ATOM 2903 O O . VAL A 1 191 ? -26.82000 -7.31323 10.86101 1.000 34.45205 185 VAL A O 1
ATOM 2916 N N . LYS A 1 192 ? -24.66996 -7.15412 11.49706 1.000 31.62292 186 LYS A N 1
ATOM 2917 C CA . LYS A 1 192 ? -24.26348 -6.58663 10.21430 1.000 34.93772 186 LYS A CA 1
ATOM 2918 C C . LYS A 1 192 ? -24.39377 -7.60629 9.09045 1.000 36.48845 186 LYS A C 1
ATOM 2919 O O . LYS A 1 192 ? -24.76022 -7.25268 7.96265 1.000 38.13389 186 LYS A O 1
ATOM 2938 N N . ASN A 1 193 ? -24.09190 -8.87278 9.37572 1.000 36.24703 187 ASN A N 1
ATOM 2939 C CA . ASN A 1 193 ? -24.26525 -9.94478 8.40592 1.000 37.24951 187 ASN A CA 1
ATOM 2940 C C . ASN A 1 193 ? -25.71492 -10.38101 8.26279 1.000 39.49381 187 ASN A C 1
ATOM 2941 O O . ASN A 1 193 ? -26.01659 -11.18026 7.36777 1.000 40.39470 187 ASN A O 1
ATOM 2952 N N . LYS A 1 194 ? -26.61385 -9.88068 9.10929 1.000 40.20609 188 LYS A N 1
ATOM 2953 C CA . LYS A 1 194 ? -28.00532 -10.32759 9.11750 1.000 41.94174 188 LYS A CA 1
ATOM 2954 C C . LYS A 1 194 ? -28.07358 -11.85300 9.15719 1.000 42.55521 188 LYS A C 1
ATOM 2955 O O . LYS A 1 194 ? -28.81133 -12.49495 8.40576 1.000 43.78034 188 LYS A O 1
ATOM 2974 N N . PHE A 1 195 ? -27.28423 -12.43269 10.05781 1.000 41.26374 189 PHE A N 1
ATOM 2975 C CA . PHE A 1 195 ? -27.14271 -13.87946 10.11059 1.000 41.49164 189 PHE A CA 1
ATOM 2976 C C . PHE A 1 195 ? -28.41905 -14.53114 10.62207 1.000 44.43804 189 PHE A C 1
ATOM 2977 O O . PHE A 1 195 ? -29.06998 -14.03032 11.54312 1.000 46.31962 189 PHE A O 1
ATOM 2994 N N . VAL A 1 196 ? -28.76282 -15.66808 10.02398 1.000 46.18857 190 VAL A N 1
ATOM 2995 C CA . VAL A 1 196 ? -29.92724 -16.45439 10.41265 1.000 48.37999 190 VAL A CA 1
ATOM 2996 C C . VAL A 1 196 ? -29.51298 -17.91915 10.45949 1.000 47.19649 190 VAL A C 1
ATOM 2997 O O . VAL A 1 196 ? -28.86278 -18.41398 9.53266 1.000 47.59375 190 VAL A O 1
ATOM 3010 N N . TYR A 1 197 ? -29.87083 -18.60392 11.54404 1.000 46.59614 191 TYR A N 1
ATOM 3011 C CA . TYR A 1 197 ? -29.62347 -20.03101 11.67672 1.000 45.45384 191 TYR A CA 1
ATOM 3012 C C . TYR A 1 197 ? -30.20283 -20.76645 10.46674 1.000 39.94026 191 TYR A C 1
ATOM 3013 O O . TYR A 1 197 ? -31.40568 -20.63861 10.19382 1.000 37.89709 191 TYR A O 1
ATOM 3031 N N A PRO A 1 198 ? -29.39828 -21.53566 9.72616 0.956 37.38988 192 PRO A N 1
ATOM 3032 N N B PRO A 1 198 ? -29.39673 -21.53453 9.72501 0.044 40.91414 192 PRO A N 1
ATOM 3033 C CA A PRO A 1 198 ? -29.93061 -22.23517 8.54829 0.956 37.01999 192 PRO A CA 1
ATOM 3034 C CA B PRO A 1 198 ? -29.92732 -22.23231 8.54549 0.044 41.04122 192 PRO A CA 1
ATOM 3035 C C A PRO A 1 198 ? -30.64488 -23.54064 8.85700 0.956 39.46302 192 PRO A C 1
ATOM 3036 C C B PRO A 1 198 ? -30.62998 -23.54605 8.85023 0.044 40.57828 192 PRO A C 1
ATOM 3037 O O A PRO A 1 198 ? -31.28629 -24.09774 7.95619 0.956 43.47208 192 PRO A O 1
ATOM 3038 O O B PRO A 1 198 ? -31.24615 -24.11640 7.93939 0.044 41.12475 192 PRO A O 1
ATOM 3059 N N . PHE A 1 199 ? -30.56182 -24.04702 10.08355 1.000 39.60845 193 PHE A N 1
ATOM 3060 C CA . PHE A 1 199 ? -31.17942 -25.31866 10.43892 1.000 39.13904 193 PHE A CA 1
ATOM 3061 C C . PHE A 1 199 ? -31.84618 -25.19066 11.80290 1.000 39.29733 193 PHE A C 1
ATOM 3062 O O . PHE A 1 199 ? -31.74719 -24.16085 12.47705 1.000 41.45077 193 PHE A O 1
ATOM 3079 N N . GLY A 1 200 ? -32.52965 -26.25812 12.21127 1.000 37.93640 194 GLY A N 1
ATOM 3080 C CA . GLY A 1 200 ? -33.34696 -26.23545 13.40340 1.000 35.42273 194 GLY A CA 1
ATOM 3081 C C . GLY A 1 200 ? -32.62178 -26.74617 14.63535 1.000 34.75761 194 GLY A C 1
ATOM 3082 O O . GLY A 1 200 ? -31.43401 -27.07177 14.61697 1.000 37.55269 194 GLY A O 1
ATOM 3086 N N A MET A 1 201 ? -33.36919 -26.78967 15.73970 0.537 32.18770 195 MET A N 1
ATOM 3087 N N B MET A 1 201 ? -33.38355 -26.84499 15.72514 0.463 33.10929 195 MET A N 1
ATOM 3088 C CA A MET A 1 201 ? -32.88006 -27.25552 17.03682 0.537 29.91503 195 MET A CA 1
ATOM 3089 C CA B MET A 1 201 ? -32.88048 -27.25521 17.03302 0.463 31.62025 195 MET A CA 1
ATOM 3090 C C A MET A 1 201 ? -33.73988 -28.44613 17.43610 0.537 26.37454 195 MET A C 1
ATOM 3091 C C B MET A 1 201 ? -33.71410 -28.45257 17.47755 0.463 27.54740 195 MET A C 1
ATOM 3092 O O A MET A 1 201 ? -34.73206 -28.29084 18.16536 0.537 27.60878 195 MET A O 1
ATOM 3093 O O B MET A 1 201 ? -34.65048 -28.30731 18.27820 0.463 29.12849 195 MET A O 1
ATOM 3120 N N . PRO A 1 202 ? -33.40218 -29.65413 16.98368 1.000 24.05845 196 PRO A N 1
ATOM 3121 C CA . PRO A 1 202 ? -34.31940 -30.78737 17.19569 1.000 25.55849 196 PRO A CA 1
ATOM 3122 C C . PRO A 1 202 ? -34.57556 -31.14398 18.64719 1.000 28.00915 196 PRO A C 1
ATOM 3123 O O . PRO A 1 202 ? -35.66327 -31.64327 18.95903 1.000 29.11741 196 PRO A O 1
ATOM 3134 N N . ILE A 1 203 ? -33.61823 -30.92769 19.54863 1.000 25.05243 197 ILE A N 1
ATOM 3135 C CA . ILE A 1 203 ? -33.83033 -31.33621 20.93218 1.000 26.36229 197 ILE A CA 1
ATOM 3136 C C . ILE A 1 203 ? -34.87539 -30.44989 21.59249 1.000 27.29690 197 ILE A C 1
ATOM 3137 O O . ILE A 1 203 ? -35.79603 -30.93564 22.25451 1.000 31.30412 197 ILE A O 1
ATOM 3153 N N A VAL A 1 204 ? -34.74669 -29.13593 21.42061 0.495 27.26631 198 VAL A N 1
ATOM 3154 N N B VAL A 1 204 ? -34.75828 -29.13289 21.42339 0.505 27.37349 198 VAL A N 1
ATOM 3155 C CA A VAL A 1 204 ? -35.73490 -28.22078 21.97690 0.495 30.92280 198 VAL A CA 1
ATOM 3156 C CA B VAL A 1 204 ? -35.76199 -28.24522 22.00459 0.505 30.88247 198 VAL A CA 1
ATOM 3157 C C A VAL A 1 204 ? -37.07592 -28.38570 21.26803 0.495 28.86659 198 VAL A C 1
ATOM 3158 C C B VAL A 1 204 ? -37.09185 -28.38056 21.26881 0.505 29.43969 198 VAL A C 1
ATOM 3159 O O A VAL A 1 204 ? -38.13703 -28.35275 21.90193 0.495 27.58214 198 VAL A O 1
ATOM 3160 O O B VAL A 1 204 ? -38.16323 -28.30945 21.88229 0.505 30.04073 198 VAL A O 1
ATOM 3185 N N . GLN A 1 205 ? -37.05126 -28.59503 19.95013 1.000 28.01899 199 GLN A N 1
ATOM 3186 C CA . GLN A 1 205 ? -38.29623 -28.72273 19.19389 1.000 30.18090 199 GLN A CA 1
ATOM 3187 C C . GLN A 1 205 ? -39.08587 -29.96023 19.60419 1.000 27.22055 199 GLN A C 1
ATOM 3188 O O . GLN A 1 205 ? -40.32456 -29.93780 19.59208 1.000 28.66939 199 GLN A O 1
ATOM 3202 N N A ARG A 1 206 ? -38.39335 -31.03972 19.97331 0.533 26.66095 200 ARG A N 1
ATOM 3203 N N B ARG A 1 206 ? -38.39550 -31.04416 19.96629 0.467 27.26751 200 ARG A N 1
ATOM 3204 C CA A ARG A 1 206 ? -39.07219 -32.22550 20.48413 0.533 27.08981 200 ARG A CA 1
ATOM 3205 C CA B ARG A 1 206 ? -39.08031 -32.22496 20.48192 0.467 27.48365 200 ARG A CA 1
ATOM 3206 C C A ARG A 1 206 ? -40.05331 -31.87483 21.59548 0.533 25.46211 200 ARG A C 1
ATOM 3207 C C B ARG A 1 206 ? -40.06645 -31.86159 21.58448 0.467 25.68806 200 ARG A C 1
ATOM 3208 O O A ARG A 1 206 ? -41.10595 -32.51049 21.72113 0.533 26.96753 200 ARG A O 1
ATOM 3209 O O B ARG A 1 206 ? -41.13462 -32.47466 21.69302 0.467 26.59274 200 ARG A O 1
ATOM 3250 N N . TYR A 1 207 ? -39.73707 -30.86231 22.40004 1.000 24.05509 201 TYR A N 1
ATOM 3251 C CA . TYR A 1 207 ? -40.55937 -30.49500 23.54479 1.000 23.13423 201 TYR A CA 1
ATOM 3252 C C . TYR A 1 207 ? -41.38613 -29.23870 23.33334 1.000 20.40179 201 TYR A C 1
ATOM 3253 O O . TYR A 1 207 ? -42.44359 -29.10316 23.95695 1.000 18.88553 201 TYR A O 1
ATOM 3271 N N . LEU A 1 208 ? -40.94133 -28.32389 22.47122 1.000 20.75245 202 LEU A N 1
ATOM 3272 C CA . LEU A 1 208 ? -41.66116 -27.07314 22.26794 1.000 22.29101 202 LEU A CA 1
ATOM 3273 C C . LEU A 1 208 ? -42.80577 -27.19161 21.27331 1.000 20.76261 202 LEU A C 1
ATOM 3274 O O . LEU A 1 208 ? -43.71655 -26.35968 21.31114 1.000 21.99577 202 LEU A O 1
ATOM 3290 N N . ARG A 1 209 ? -42.77224 -28.18947 20.39064 1.000 22.26511 203 ARG A N 1
ATOM 3291 C CA . ARG A 1 209 ? -43.77460 -28.35291 19.34249 1.000 24.50075 203 ARG A CA 1
ATOM 3292 C C . ARG A 1 209 ? -45.18188 -28.24452 19.91172 1.000 23.41639 203 ARG A C 1
ATOM 3293 O O . ARG A 1 209 ? -45.56416 -29.01430 20.79687 1.000 22.23670 203 ARG A O 1
ATOM 3314 N N . GLY A 1 210 ? -45.95918 -27.29239 19.38898 1.000 25.16825 204 GLY A N 1
ATOM 3315 C CA . GLY A 1 210 ? -47.34996 -27.14162 19.76053 1.000 24.42774 204 GLY A CA 1
ATOM 3316 C C . GLY A 1 210 ? -47.60963 -26.31071 21.00029 1.000 25.25283 204 GLY A C 1
ATOM 3317 O O . GLY A 1 210 ? -48.77575 -26.02206 21.29751 1.000 26.04632 204 GLY A O 1
ATOM 3321 N N . THR A 1 211 ? -46.57463 -25.91037 21.72966 1.000 25.48957 205 THR A N 1
ATOM 3322 C CA . THR A 1 211 ? -46.76707 -25.21705 23.00008 1.000 30.45027 205 THR A CA 1
ATOM 3323 C C . THR A 1 211 ? -46.78706 -23.69852 22.82923 1.000 35.36991 205 THR A C 1
ATOM 3324 O O . THR A 1 211 ? -46.44030 -23.17305 21.77198 1.000 37.60019 205 THR A O 1
ATOM 3335 N N . ASN A 1 219 ? -39.35092 -17.67783 18.93955 1.000 71.51162 213 ASN A N 1
ATOM 3336 C CA . ASN A 1 219 ? -40.02013 -17.93289 20.21001 1.000 71.25272 213 ASN A CA 1
ATOM 3337 C C . ASN A 1 219 ? -39.20958 -18.89206 21.07883 1.000 69.80239 213 ASN A C 1
ATOM 3338 O O . ASN A 1 219 ? -39.40472 -18.95359 22.29234 1.000 68.86970 213 ASN A O 1
ATOM 3349 N N . ILE A 1 220 ? -38.30115 -19.64425 20.45384 1.000 68.92842 214 ILE A N 1
ATOM 3350 C CA . ILE A 1 220 ? -37.43123 -20.53659 21.21543 1.000 67.63163 214 ILE A CA 1
ATOM 3351 C C . ILE A 1 220 ? -36.50687 -19.72975 22.11986 1.000 65.91022 214 ILE A C 1
ATOM 3352 O O . ILE A 1 220 ? -36.43801 -19.96373 23.33240 1.000 66.20943 214 ILE A O 1
ATOM 3368 N N . TYR A 1 221 ? -35.78188 -18.76696 21.54359 1.000 63.47688 215 TYR A N 1
ATOM 3369 C CA . TYR A 1 221 ? -34.92009 -17.90981 22.35181 1.000 61.62375 215 TYR A CA 1
ATOM 3370 C C . TYR A 1 221 ? -35.72569 -17.16198 23.40749 1.000 57.84258 215 TYR A C 1
ATOM 3371 O O . TYR A 1 221 ? -35.27878 -17.01269 24.55097 1.000 55.81742 215 TYR A O 1
ATOM 3389 N N . GLY A 1 222 ? -36.91541 -16.68209 23.04211 1.000 55.36515 216 GLY A N 1
ATOM 3390 C CA . GLY A 1 222 ? -37.76354 -15.96073 23.97531 1.000 52.10275 216 GLY A CA 1
ATOM 3391 C C . GLY A 1 222 ? -38.40735 -16.82647 25.03717 1.000 48.62379 216 GLY A C 1
ATOM 3392 O O . GLY A 1 222 ? -39.04204 -16.28639 25.95080 1.000 47.99830 216 GLY A O 1
ATOM 3396 N N . ALA A 1 223 ? -38.26696 -18.14877 24.93783 1.000 44.86223 217 ALA A N 1
ATOM 3397 C CA . ALA A 1 223 ? -38.80265 -19.03463 25.95955 1.000 40.67880 217 ALA A CA 1
ATOM 3398 C C . ALA A 1 223 ? -37.95523 -19.03685 27.22262 1.000 36.62597 217 ALA A C 1
ATOM 3399 O O . ALA A 1 223 ? -38.42750 -19.49532 28.26711 1.000 33.67624 217 ALA A O 1
ATOM 3406 N N . SER A 1 224 ? -36.72990 -18.52338 27.15544 1.000 38.20432 218 SER A N 1
ATOM 3407 C CA . SER A 1 224 ? -35.79165 -18.61576 28.26209 1.000 38.92384 218 SER A CA 1
ATOM 3408 C C . SER A 1 224 ? -35.89883 -17.39742 29.17111 1.000 39.62927 218 SER A C 1
ATOM 3409 O O . SER A 1 224 ? -36.13367 -16.27213 28.71978 1.000 42.77213 218 SER A O 1
ATOM 3417 N N . LYS A 1 225 ? -35.70186 -17.64230 30.46211 1.000 38.44836 219 LYS A N 1
ATOM 3418 C CA . LYS A 1 225 ? -35.79259 -16.63024 31.49998 1.000 42.37185 219 LYS A CA 1
ATOM 3419 C C . LYS A 1 225 ? -34.42358 -16.01785 31.76258 1.000 45.43999 219 LYS A C 1
ATOM 3420 O O . LYS A 1 225 ? -33.61184 -16.58954 32.49482 1.000 42.43475 219 LYS A O 1
ATOM 3439 N N . ILE A 1 228 ? -31.13931 -15.79192 35.29981 1.000 29.62898 222 ILE A N 1
ATOM 3440 C CA . ILE A 1 228 ? -31.61054 -16.64647 36.38766 1.000 23.41035 222 ILE A CA 1
ATOM 3441 C C . ILE A 1 228 ? -31.31066 -16.02801 37.75742 1.000 21.30712 222 ILE A C 1
ATOM 3442 O O . ILE A 1 228 ? -30.41614 -15.19381 37.90352 1.000 20.20564 222 ILE A O 1
ATOM 3458 N N . SER A 1 229 ? -32.06002 -16.46531 38.75726 1.000 20.41188 223 SER A N 1
ATOM 3459 C CA . SER A 1 229 ? -31.88798 -16.07353 40.14274 1.000 18.53669 223 SER A CA 1
ATOM 3460 C C . SER A 1 229 ? -31.45298 -17.26520 40.97929 1.000 17.30681 223 SER A C 1
ATOM 3461 O O . SER A 1 229 ? -31.52485 -18.41734 40.53747 1.000 17.16490 223 SER A O 1
ATOM 3469 N N . PRO A 1 230 ? -31.02152 -17.02862 42.21447 1.000 17.92305 224 PRO A N 1
ATOM 3470 C CA . PRO A 1 230 ? -30.74534 -18.16192 43.10852 1.000 17.89368 224 PRO A CA 1
ATOM 3471 C C . PRO A 1 230 ? -31.92014 -19.11296 43.26396 1.000 17.61436 224 PRO A C 1
ATOM 3472 O O . PRO A 1 230 ? -31.71168 -20.32461 43.37818 1.000 18.02943 224 PRO A O 1
ATOM 3483 N N . ARG A 1 231 ? -33.15205 -18.60213 43.26305 1.000 20.61030 225 ARG A N 1
ATOM 3484 C CA . ARG A 1 231 ? -34.31154 -19.48366 43.36225 1.000 23.01984 225 ARG A CA 1
ATOM 3485 C C . ARG A 1 231 ? -34.41192 -20.41669 42.15762 1.000 20.65269 225 ARG A C 1
ATOM 3486 O O . ARG A 1 231 ? -34.80062 -21.58199 42.29852 1.000 21.70306 225 ARG A O 1
ATOM 3507 N N . ASP A 1 232 ? -34.07737 -19.92517 40.96292 1.000 19.46914 226 ASP A N 1
ATOM 3508 C CA . ASP A 1 232 ? -34.05525 -20.79647 39.78934 1.000 19.44459 226 ASP A CA 1
ATOM 3509 C C . ASP A 1 232 ? -33.01667 -21.89842 39.94687 1.000 17.58501 226 ASP A C 1
ATOM 3510 O O . ASP A 1 232 ? -33.26968 -23.05930 39.60502 1.000 17.91058 226 ASP A O 1
ATOM 3519 N N . ILE A 1 233 ? -31.82252 -21.54360 40.42329 1.000 16.53566 227 ILE A N 1
ATOM 3520 C CA . ILE A 1 233 ? -30.78461 -22.54381 40.65096 1.000 16.38963 227 ILE A CA 1
ATOM 3521 C C . ILE A 1 233 ? -31.28393 -23.60642 41.61582 1.000 16.94562 227 ILE A C 1
ATOM 3522 O O . ILE A 1 233 ? -31.09023 -24.80896 41.39983 1.000 17.53301 227 ILE A O 1
ATOM 3538 N N . GLU A 1 234 ? -31.92845 -23.17722 42.70029 1.000 17.21951 228 GLU A N 1
ATOM 3539 C CA . GLU A 1 234 ? -32.45426 -24.12387 43.67491 1.000 19.01923 228 GLU A CA 1
ATOM 3540 C C . GLU A 1 234 ? -33.46271 -25.06812 43.03455 1.000 19.95470 228 GLU A C 1
ATOM 3541 O O . GLU A 1 234 ? -33.44489 -26.27589 43.29648 1.000 20.08862 228 GLU A O 1
ATOM 3553 N N A GLU A 1 235 ? -34.34962 -24.53964 42.18805 0.507 19.65813 229 GLU A N 1
ATOM 3554 N N B GLU A 1 235 ? -34.33781 -24.54014 42.17645 0.493 20.25154 229 GLU A N 1
ATOM 3555 C CA A GLU A 1 235 ? -35.34939 -25.38984 41.54927 0.507 20.03939 229 GLU A CA 1
ATOM 3556 C CA B GLU A 1 235 ? -35.35356 -25.37751 41.54649 0.493 21.43191 229 GLU A CA 1
ATOM 3557 C C A GLU A 1 235 ? -34.69272 -26.43598 40.65681 0.507 19.87859 229 GLU A C 1
ATOM 3558 C C B GLU A 1 235 ? -34.71681 -26.42444 40.63726 0.493 21.04792 229 GLU A C 1
ATOM 3559 O O A GLU A 1 235 ? -35.04162 -27.62069 40.70677 0.507 20.78700 229 GLU A O 1
ATOM 3560 O O B GLU A 1 235 ? -35.10250 -27.59855 40.65754 0.493 22.28555 229 GLU A O 1
ATOM 3583 N N . ILE A 1 236 ? -33.74658 -26.01523 39.81764 1.000 18.73993 230 ILE A N 1
ATOM 3584 C CA . ILE A 1 236 ? -33.09272 -26.96593 38.92445 1.000 18.71485 230 ILE A CA 1
ATOM 3585 C C . ILE A 1 236 ? -32.30901 -27.99944 39.72390 1.000 18.44651 230 ILE A C 1
ATOM 3586 O O . ILE A 1 236 ? -32.36479 -29.20036 39.43287 1.000 20.11085 230 ILE A O 1
ATOM 3602 N N . ALA A 1 237 ? -31.57128 -27.55632 40.74470 1.000 17.76379 231 ALA A N 1
ATOM 3603 C CA . ALA A 1 237 ? -30.78505 -28.49276 41.54061 1.000 17.55486 231 ALA A CA 1
ATOM 3604 C C . ALA A 1 237 ? -31.67038 -29.48066 42.28983 1.000 18.87950 231 ALA A C 1
ATOM 3605 O O . ALA A 1 237 ? -31.28300 -30.63942 42.47972 1.000 20.07822 231 ALA A O 1
ATOM 3612 N N . ALA A 1 238 ? -32.86013 -29.05644 42.71254 1.000 19.20418 232 ALA A N 1
ATOM 3613 C CA . ALA A 1 238 ? -33.74096 -29.94316 43.46089 1.000 21.10262 232 ALA A CA 1
ATOM 3614 C C . ALA A 1 238 ? -34.42253 -30.98638 42.58275 1.000 21.58587 232 ALA A C 1
ATOM 3615 O O . ALA A 1 238 ? -34.80145 -32.04789 43.08999 1.000 26.55574 232 ALA A O 1
ATOM 3622 N N . HIS A 1 239 ? -34.58000 -30.72375 41.28319 1.000 21.42025 233 HIS A N 1
ATOM 3623 C CA . HIS A 1 239 ? -35.37694 -31.58713 40.42001 1.000 22.85344 233 HIS A CA 1
ATOM 3624 C C . HIS A 1 239 ? -34.57836 -32.31964 39.35064 1.000 24.41063 233 HIS A C 1
ATOM 3625 O O . HIS A 1 239 ? -35.14891 -33.16271 38.65122 1.000 27.22915 233 HIS A O 1
ATOM 3639 N N . SER A 1 240 ? -33.28677 -32.03494 39.20242 1.000 21.59880 234 SER A N 1
ATOM 3640 C CA . SER A 1 240 ? -32.52678 -32.61369 38.10042 1.000 22.78543 234 SER A CA 1
ATOM 3641 C C . SER A 1 240 ? -32.09112 -34.04880 38.37227 1.000 23.59682 234 SER A C 1
ATOM 3642 O O . SER A 1 240 ? -31.91096 -34.82298 37.42447 1.000 25.46230 234 SER A O 1
ATOM 3650 N N . GLY A 1 241 ? -31.89797 -34.41861 39.63696 1.000 22.29087 235 GLY A N 1
ATOM 3651 C CA . GLY A 1 241 ? -31.31440 -35.70728 39.95278 1.000 21.85507 235 GLY A CA 1
ATOM 3652 C C . GLY A 1 241 ? -29.85291 -35.83960 39.59002 1.000 23.21089 235 GLY A C 1
ATOM 3653 O O . GLY A 1 241 ? -29.31634 -36.95145 39.62376 1.000 25.60120 235 GLY A O 1
ATOM 3657 N N . LEU A 1 242 ? -29.19865 -34.73839 39.23871 1.000 18.82156 236 LEU A N 1
ATOM 3658 C CA . LEU A 1 242 ? -27.82363 -34.70698 38.77137 1.000 17.23629 236 LEU A CA 1
ATOM 3659 C C . LEU A 1 242 ? -27.12965 -33.47918 39.34307 1.000 16.98677 236 LEU A C 1
ATOM 3660 O O . LEU A 1 242 ? -27.78435 -32.47558 39.64865 1.000 17.37035 236 LEU A O 1
ATOM 3676 N N . PRO A 1 243 ? -25.80794 -33.51742 39.47543 1.000 15.69548 237 PRO A N 1
ATOM 3677 C CA . PRO A 1 243 ? -25.08721 -32.30087 39.86644 1.000 15.66765 237 PRO A CA 1
ATOM 3678 C C . PRO A 1 243 ? -25.29782 -31.20165 38.83662 1.000 13.51419 237 PRO A C 1
ATOM 3679 O O . PRO A 1 243 ? -25.25722 -31.44485 37.62885 1.000 15.25665 237 PRO A O 1
ATOM 3690 N N . VAL A 1 244 ? -25.50374 -29.97989 39.32555 1.000 13.00875 238 VAL A N 1
ATOM 3691 C CA . VAL A 1 244 ? -25.76381 -28.81739 38.48061 1.000 13.71147 238 VAL A CA 1
ATOM 3692 C C . VAL A 1 244 ? -24.59071 -27.85072 38.58399 1.000 13.49152 238 VAL A C 1
ATOM 3693 O O . VAL A 1 244 ? -24.27417 -27.35840 39.67658 1.000 13.69856 238 VAL A O 1
ATOM 3706 N N . PHE A 1 245 ? -23.96462 -27.56302 37.44368 1.000 12.49709 239 PHE A N 1
ATOM 3707 C CA . PHE A 1 245 ? -23.00919 -26.46811 37.32433 1.000 12.13956 239 PHE A CA 1
ATOM 3708 C C . PHE A 1 245 ? -23.77130 -25.22370 36.91663 1.000 14.11024 239 PHE A C 1
ATOM 3709 O O . PHE A 1 245 ? -24.62032 -25.28317 36.02680 1.000 17.37486 239 PHE A O 1
ATOM 3726 N N . VAL A 1 246 ? -23.45479 -24.09451 37.54539 1.000 12.47590 240 VAL A N 1
ATOM 3727 C CA . VAL A 1 246 ? -23.97043 -22.80453 37.10406 1.000 11.90447 240 VAL A CA 1
ATOM 3728 C C . VAL A 1 246 ? -22.88343 -22.12765 36.28405 1.000 11.57819 240 VAL A C 1
ATOM 3729 O O . VAL A 1 246 ? -21.77329 -21.88661 36.77958 1.000 11.69277 240 VAL A O 1
ATOM 3742 N N . LYS A 1 247 ? -23.19614 -21.86920 35.01383 1.000 11.64580 241 LYS A N 1
ATOM 3743 C CA . LYS A 1 247 ? -22.23811 -21.39876 34.02502 1.000 11.25271 241 LYS A CA 1
ATOM 3744 C C . LYS A 1 247 ? -22.47454 -19.92609 33.70921 1.000 11.75009 241 LYS A C 1
ATOM 3745 O O . LYS A 1 247 ? -23.61506 -19.48950 33.51403 1.000 13.05792 241 LYS A O 1
ATOM 3764 N N . GLY A 1 248 ? -21.38225 -19.17128 33.63921 1.000 11.37152 242 GLY A N 1
ATOM 3765 C CA . GLY A 1 248 ? -21.43463 -17.74781 33.38201 1.000 11.44860 242 GLY A CA 1
ATOM 3766 C C . GLY A 1 248 ? -21.03913 -16.90410 34.56499 1.000 11.41548 242 GLY A C 1
ATOM 3767 O O . GLY A 1 248 ? -21.13219 -15.68022 34.48576 1.000 13.69387 242 GLY A O 1
ATOM 3771 N N . ILE A 1 249 ? -20.59811 -17.52811 35.65342 1.000 12.13474 243 ILE A N 1
ATOM 3772 C CA . ILE A 1 249 ? -20.22761 -16.81098 36.86387 1.000 12.07512 243 ILE A CA 1
ATOM 3773 C C . ILE A 1 249 ? -18.93475 -16.04805 36.62485 1.000 11.32008 243 ILE A C 1
ATOM 3774 O O . ILE A 1 249 ? -17.95773 -16.59596 36.10256 1.000 11.58218 243 ILE A O 1
ATOM 3790 N N . GLN A 1 250 ? -18.92801 -14.78063 37.02979 1.000 11.02730 244 GLN A N 1
ATOM 3791 C CA . GLN A 1 250 ? -17.74868 -13.93665 36.99206 1.000 10.59676 244 GLN A CA 1
ATOM 3792 C C . GLN A 1 250 ? -17.53092 -13.17479 38.28869 1.000 11.23748 244 GLN A C 1
ATOM 3793 O O . GLN A 1 250 ? -16.48138 -12.54396 38.44000 1.000 11.67680 244 GLN A O 1
ATOM 3807 N N . HIS A 1 251 ? -18.48216 -13.20286 39.21957 1.000 12.71708 245 HIS A N 1
ATOM 3808 C CA . HIS A 1 251 ? -18.39701 -12.46319 40.46447 1.000 12.06513 245 HIS A CA 1
ATOM 3809 C C . HIS A 1 251 ? -18.43551 -13.43421 41.64141 1.000 11.23066 245 HIS A C 1
ATOM 3810 O O . HIS A 1 251 ? -19.27604 -14.34189 41.65992 1.000 12.53829 245 HIS A O 1
ATOM 3824 N N A PRO A 1 252 ? -17.56851 -13.26222 42.64909 0.566 12.03135 246 PRO A N 1
ATOM 3825 N N B PRO A 1 252 ? -17.56281 -13.27214 42.64013 0.434 11.23378 246 PRO A N 1
ATOM 3826 C CA A PRO A 1 252 ? -17.53168 -14.25046 43.74537 0.566 11.65950 246 PRO A CA 1
ATOM 3827 C CA B PRO A 1 252 ? -17.48235 -14.27878 43.71177 0.434 11.75594 246 PRO A CA 1
ATOM 3828 C C A PRO A 1 252 ? -18.82642 -14.36948 44.53338 0.566 11.22056 246 PRO A C 1
ATOM 3829 C C B PRO A 1 252 ? -18.74123 -14.39452 44.54502 0.434 11.55730 246 PRO A C 1
ATOM 3830 O O A PRO A 1 252 ? -19.16874 -15.47098 44.98023 0.566 13.53985 246 PRO A O 1
ATOM 3831 O O B PRO A 1 252 ? -19.01697 -15.47095 45.08904 0.434 12.08322 246 PRO A O 1
ATOM 3852 N N A GLU A 1 253 ? -19.54589 -13.26932 44.75737 0.566 11.51207 247 GLU A N 1
ATOM 3853 N N B GLU A 1 253 ? -19.49798 -13.31027 44.69985 0.434 12.54884 247 GLU A N 1
ATOM 3854 C CA A GLU A 1 253 ? -20.77718 -13.37616 45.53323 0.566 11.93243 247 GLU A CA 1
ATOM 3855 C CA B GLU A 1 253 ? -20.71898 -13.39317 45.49006 0.434 13.72453 247 GLU A CA 1
ATOM 3856 C C A GLU A 1 253 ? -21.82075 -14.22393 44.81549 0.566 12.75012 247 GLU A C 1
ATOM 3857 C C B GLU A 1 253 ? -21.75330 -14.27494 44.80704 0.434 14.18892 247 GLU A C 1
ATOM 3858 O O A GLU A 1 253 ? -22.59861 -14.93071 45.46761 0.566 13.28722 247 GLU A O 1
ATOM 3859 O O B GLU A 1 253 ? -22.47010 -15.03399 45.47140 0.434 15.09230 247 GLU A O 1
ATOM 3882 N N . ASP A 1 254 ? -21.85276 -14.18000 43.48107 1.000 12.84631 248 ASP A N 1
ATOM 3883 C CA . ASP A 1 254 ? -22.73731 -15.07689 42.74719 1.000 13.02356 248 ASP A CA 1
ATOM 3884 C C . ASP A 1 254 ? -22.34097 -16.52702 42.96189 1.000 12.70288 248 ASP A C 1
ATOM 3885 O O . ASP A 1 254 ? -23.20672 -17.40551 43.03144 1.000 13.46817 248 ASP A O 1
ATOM 3894 N N . ALA A 1 255 ? -21.03418 -16.80683 43.01009 1.000 11.86668 249 ALA A N 1
ATOM 3895 C CA . ALA A 1 255 ? -20.59484 -18.17509 43.24896 1.000 11.84479 249 ALA A CA 1
ATOM 3896 C C . ALA A 1 255 ? -21.09044 -18.66475 44.60573 1.000 12.23015 249 ALA A C 1
ATOM 3897 O O . ALA A 1 255 ? -21.61445 -19.77614 44.72386 1.000 12.70763 249 ALA A O 1
ATOM 3904 N N . ASP A 1 256 ? -20.94573 -17.83404 45.64057 1.000 11.50843 250 ASP A N 1
ATOM 3905 C CA . ASP A 1 256 ? -21.41747 -18.20946 46.97053 1.000 11.77867 250 ASP A CA 1
ATOM 3906 C C . ASP A 1 256 ? -22.92498 -18.43400 46.97339 1.000 11.83970 250 ASP A C 1
ATOM 3907 O O . ASP A 1 256 ? -23.42005 -19.43066 47.51768 1.000 13.03706 250 ASP A O 1
ATOM 3916 N N . MET A 1 257 ? -23.67254 -17.51492 46.36087 1.000 12.26235 251 MET A N 1
ATOM 3917 C CA . MET A 1 257 ? -25.12298 -17.65089 46.31991 1.000 13.59189 251 MET A CA 1
ATOM 3918 C C . MET A 1 257 ? -25.53817 -18.89753 45.55759 1.000 13.21422 251 MET A C 1
ATOM 3919 O O . MET A 1 257 ? -26.47465 -19.59593 45.96020 1.000 13.48940 251 MET A O 1
ATOM 3933 N N . ALA A 1 258 ? -24.84539 -19.20105 44.45983 1.000 13.18444 252 ALA A N 1
ATOM 3934 C CA . ALA A 1 258 ? -25.19589 -20.37530 43.67130 1.000 13.14658 252 ALA A CA 1
ATOM 3935 C C . ALA A 1 258 ? -24.97072 -21.65492 44.46113 1.000 12.91677 252 ALA A C 1
ATOM 3936 O O . ALA A 1 258 ? -25.79645 -22.57261 44.41592 1.000 13.38008 252 ALA A O 1
ATOM 3943 N N . ILE A 1 259 ? -23.85443 -21.73942 45.18491 1.000 11.96252 253 ILE A N 1
ATOM 3944 C CA . ILE A 1 259 ? -23.58111 -22.92324 45.99508 1.000 13.19732 253 ILE A CA 1
ATOM 3945 C C . ILE A 1 259 ? -24.62487 -23.06485 47.09813 1.000 13.01815 253 ILE A C 1
ATOM 3946 O O . ILE A 1 259 ? -25.13531 -24.16250 47.35608 1.000 14.63328 253 ILE A O 1
ATOM 3962 N N . LYS A 1 260 ? -24.96640 -21.95829 47.75902 1.000 13.19605 254 LYS A N 1
ATOM 3963 C CA . LYS A 1 260 ? -25.95427 -22.01606 48.83276 1.000 13.19199 254 LYS A CA 1
ATOM 3964 C C . LYS A 1 260 ? -27.32834 -22.41622 48.31168 1.000 15.00562 254 LYS A C 1
ATOM 3965 O O . LYS A 1 260 ? -28.13390 -22.98707 49.05541 1.000 16.17328 254 LYS A O 1
ATOM 3984 N N . ALA A 1 261 ? -27.60022 -22.15022 47.03682 1.000 14.16756 255 ALA A N 1
ATOM 3985 C CA . ALA A 1 261 ? -28.85484 -22.52590 46.41024 1.000 15.38893 255 ALA A CA 1
ATOM 3986 C C . ALA A 1 261 ? -28.85310 -23.96559 45.92634 1.000 16.75507 255 ALA A C 1
ATOM 3987 O O . ALA A 1 261 ? -29.89518 -24.44907 45.46942 1.000 21.39123 255 ALA A O 1
ATOM 3994 N N . GLY A 1 262 ? -27.72058 -24.65702 46.00638 1.000 15.37779 256 GLY A N 1
ATOM 3995 C CA . GLY A 1 262 ? -27.65805 -26.06281 45.66341 1.000 16.38949 256 GLY A CA 1
ATOM 3996 C C . GLY A 1 262 ? -26.81147 -26.42792 44.46221 1.000 16.30435 256 GLY A C 1
ATOM 3997 O O . GLY A 1 262 ? -26.79670 -27.59920 44.08241 1.000 16.38825 256 GLY A O 1
ATOM 4001 N N . ALA A 1 263 ? -26.09783 -25.48322 43.85708 1.000 14.74463 257 ALA A N 1
ATOM 4002 C CA . ALA A 1 263 ? -25.20072 -25.83113 42.76504 1.000 14.83818 257 ALA A CA 1
ATOM 4003 C C . ALA A 1 263 ? -24.14116 -26.81019 43.25294 1.000 14.18295 257 ALA A C 1
ATOM 4004 O O . ALA A 1 263 ? -23.62121 -26.68707 44.36705 1.000 15.05313 257 ALA A O 1
ATOM 4011 N N . SER A 1 264 ? -23.81109 -27.77796 42.39982 1.000 13.55335 258 SER A N 1
ATOM 4012 C CA . SER A 1 264 ? -22.75272 -28.74279 42.66144 1.000 13.65776 258 SER A CA 1
ATOM 4013 C C . SER A 1 264 ? -21.46737 -28.40901 41.92627 1.000 12.57435 258 SER A C 1
ATOM 4014 O O . SER A 1 264 ? -20.51069 -29.18644 41.98417 1.000 14.18231 258 SER A O 1
ATOM 4022 N N . GLY A 1 265 ? -21.42054 -27.27102 41.24849 1.000 12.49975 259 GLY A N 1
ATOM 4023 C CA . GLY A 1 265 ? -20.24408 -26.84538 40.52696 1.000 12.17981 259 GLY A CA 1
ATOM 4024 C C . GLY A 1 265 ? -20.40125 -25.41745 40.06462 1.000 11.24367 259 GLY A C 1
ATOM 4025 O O . GLY A 1 265 ? -21.52351 -24.93594 39.86780 1.000 12.43711 259 GLY A O 1
ATOM 4029 N N . ILE A 1 266 ? -19.27928 -24.73163 39.89836 1.000 11.55368 260 ILE A N 1
ATOM 4030 C CA . ILE A 1 266 ? -19.25686 -23.36783 39.39795 1.000 11.14934 260 ILE A CA 1
ATOM 4031 C C . ILE A 1 266 ? -18.48019 -23.37779 38.09532 1.000 11.08942 260 ILE A C 1
ATOM 4032 O O . ILE A 1 266 ? -17.35245 -23.88575 38.04345 1.000 12.22599 260 ILE A O 1
ATOM 4048 N N . TRP A 1 267 ? -19.08024 -22.82656 37.04730 1.000 10.84751 261 TRP A N 1
ATOM 4049 C CA . TRP A 1 267 ? -18.46086 -22.80171 35.72599 1.000 10.87786 261 TRP A CA 1
ATOM 4050 C C . TRP A 1 267 ? -18.21169 -21.32986 35.39755 1.000 10.34606 261 TRP A C 1
ATOM 4051 O O . TRP A 1 267 ? -19.11908 -20.58686 35.00042 1.000 11.44916 261 TRP A O 1
ATOM 4072 N N . VAL A 1 268 ? -16.97195 -20.91988 35.64997 1.000 10.65829 262 VAL A N 1
ATOM 4073 C CA . VAL A 1 268 ? -16.51917 -19.55435 35.43740 1.000 10.44376 262 VAL A CA 1
ATOM 4074 C C . VAL A 1 268 ? -16.38773 -19.32332 33.93943 1.000 10.80769 262 VAL A C 1
ATOM 4075 O O . VAL A 1 268 ? -15.65636 -20.04463 33.25024 1.000 11.69308 262 VAL A O 1
ATOM 4088 N N . SER A 1 269 ? -17.08135 -18.30899 33.43200 1.000 10.55344 263 SER A N 1
ATOM 4089 C CA . SER A 1 269 ? -17.21269 -18.13526 31.99630 1.000 10.91570 263 SER A CA 1
ATOM 4090 C C . SER A 1 269 ? -17.81252 -16.77123 31.72374 1.000 10.93666 263 SER A C 1
ATOM 4091 O O . SER A 1 269 ? -18.64841 -16.29580 32.49127 1.000 11.62207 263 SER A O 1
ATOM 4099 N N . ASN A 1 270 ? -17.42418 -16.16966 30.59400 1.000 11.16838 264 ASN A N 1
ATOM 4100 C CA . ASN A 1 270 ? -18.20856 -15.08177 30.01620 1.000 11.02153 264 ASN A CA 1
ATOM 4101 C C . ASN A 1 270 ? -18.72033 -15.45882 28.63336 1.000 11.00198 264 ASN A C 1
ATOM 4102 O O . ASN A 1 270 ? -18.99257 -14.59751 27.79553 1.000 11.81512 264 ASN A O 1
ATOM 4113 N N . HIS A 1 271 ? -18.88990 -16.75699 28.39329 1.000 11.25833 265 HIS A N 1
ATOM 4114 C CA . HIS A 1 271 ? -19.52607 -17.20729 27.17524 1.000 12.17861 265 HIS A CA 1
ATOM 4115 C C . HIS A 1 271 ? -18.66944 -16.85242 25.96109 1.000 11.53859 265 HIS A C 1
ATOM 4116 O O . HIS A 1 271 ? -19.18642 -16.52086 24.89631 1.000 12.97144 265 HIS A O 1
ATOM 4130 N N . GLY A 1 272 ? -17.34885 -16.88438 26.11186 1.000 11.04332 266 GLY A N 1
ATOM 4131 C CA . GLY A 1 272 ? -16.48938 -16.52017 24.99817 1.000 11.63565 266 GLY A CA 1
ATOM 4132 C C . GLY A 1 272 ? -16.64676 -15.08200 24.55923 1.000 11.21607 266 GLY A C 1
ATOM 4133 O O . GLY A 1 272 ? -16.44076 -14.76497 23.37696 1.000 12.37901 266 GLY A O 1
ATOM 4137 N N . ALA A 1 273 ? -17.01425 -14.19669 25.48717 1.000 10.87294 267 ALA A N 1
ATOM 4138 C CA . ALA A 1 273 ? -17.22479 -12.77677 25.23927 1.000 11.54946 267 ALA A CA 1
ATOM 4139 C C . ALA A 1 273 ? -18.41937 -12.50843 24.33065 1.000 12.73042 267 ALA A C 1
ATOM 4140 O O . ALA A 1 273 ? -18.53455 -11.42258 23.75939 1.000 13.37255 267 ALA A O 1
ATOM 4147 N N . ARG A 1 274 ? -19.31996 -13.47589 24.18073 1.000 13.47034 268 ARG A N 1
ATOM 4148 C CA . ARG A 1 274 ? -20.47505 -13.34814 23.29997 1.000 13.95295 268 ARG A CA 1
ATOM 4149 C C . ARG A 1 274 ? -21.67900 -12.73084 23.99052 1.000 14.81664 268 ARG A C 1
ATOM 4150 O O . ARG A 1 274 ? -22.73132 -12.57551 23.35642 1.000 16.55045 268 ARG A O 1
ATOM 4171 N N . GLN A 1 275 ? -21.55236 -12.39888 25.27211 1.000 14.61421 269 GLN A N 1
ATOM 4172 C CA . GLN A 1 275 ? -22.64317 -11.84098 26.05314 1.000 16.15801 269 GLN A CA 1
ATOM 4173 C C . GLN A 1 275 ? -22.28648 -10.43295 26.52531 1.000 15.11810 269 GLN A C 1
ATOM 4174 O O . GLN A 1 275 ? -22.18439 -9.52592 25.70106 1.000 15.86621 269 GLN A O 1
ATOM 4188 N N . LEU A 1 276 ? -22.08239 -10.21363 27.81605 1.000 14.46437 270 LEU A N 1
ATOM 4189 C CA . LEU A 1 276 ? -21.88436 -8.84509 28.28608 1.000 13.69148 270 LEU A CA 1
ATOM 4190 C C . LEU A 1 276 ? -20.56835 -8.24341 27.78441 1.000 13.35564 270 LEU A C 1
ATOM 4191 O O . LEU A 1 276 ? -19.48999 -8.83042 27.94422 1.000 14.72739 270 LEU A O 1
ATOM 4207 N N . TYR A 1 277 ? -20.67506 -7.05190 27.19897 1.000 12.88674 271 TYR A N 1
ATOM 4208 C CA . TYR A 1 277 ? -19.55783 -6.28062 26.66593 1.000 12.32019 271 TYR A CA 1
ATOM 4209 C C . TYR A 1 277 ? -18.96140 -5.36301 27.74269 1.000 11.81842 271 TYR A C 1
ATOM 4210 O O . TYR A 1 277 ? -19.64248 -4.92646 28.67688 1.000 12.36932 271 TYR A O 1
ATOM 4228 N N . GLU A 1 278 ? -17.66976 -5.05928 27.60173 1.000 11.40169 272 GLU A N 1
ATOM 4229 C CA . GLU A 1 278 ? -16.98552 -4.11168 28.48962 1.000 11.32744 272 GLU A CA 1
ATOM 4230 C C . GLU A 1 278 ? -16.94101 -4.64830 29.91936 1.000 11.10403 272 GLU A C 1
ATOM 4231 O O . GLU A 1 278 ? -17.05855 -3.90739 30.90490 1.000 11.45520 272 GLU A O 1
ATOM 4243 N N . ALA A 1 279 ? -16.73274 -5.95174 30.00160 1.000 11.18572 273 ALA A N 1
ATOM 4244 C CA . ALA A 1 279 ? -16.55997 -6.77195 31.18146 1.000 11.08754 273 ALA A CA 1
ATOM 4245 C C . ALA A 1 279 ? -15.11882 -7.28349 31.20997 1.000 11.40907 273 ALA A C 1
ATOM 4246 O O . ALA A 1 279 ? -14.39990 -7.20727 30.20835 1.000 11.55752 273 ALA A O 1
ATOM 4253 N N A PRO A 1 280 ? -14.66251 -7.81249 32.34352 0.781 10.22882 274 PRO A N 1
ATOM 4254 N N B PRO A 1 280 ? -14.66574 -7.81731 32.34018 0.219 11.60944 274 PRO A N 1
ATOM 4255 C CA A PRO A 1 280 ? -13.28019 -8.29083 32.42442 0.781 10.58393 274 PRO A CA 1
ATOM 4256 C CA B PRO A 1 280 ? -13.27639 -8.27870 32.42781 0.219 11.81071 274 PRO A CA 1
ATOM 4257 C C A PRO A 1 280 ? -13.02613 -9.51193 31.55857 0.781 10.03486 274 PRO A C 1
ATOM 4258 C C B PRO A 1 280 ? -13.02284 -9.51142 31.57470 0.219 11.27257 274 PRO A C 1
ATOM 4259 O O A PRO A 1 280 ? -13.92736 -10.28393 31.21846 0.781 11.14429 274 PRO A O 1
ATOM 4260 O O B PRO A 1 280 ? -13.93233 -10.26689 31.22286 0.219 11.67113 274 PRO A O 1
ATOM 4281 N N . GLY A 1 281 ? -11.74771 -9.71104 31.25290 1.000 10.05145 275 GLY A N 1
ATOM 4282 C CA . GLY A 1 281 ? -11.33199 -10.99251 30.71670 1.000 10.68080 275 GLY A CA 1
ATOM 4283 C C . GLY A 1 281 ? -11.57480 -12.08224 31.74583 1.000 10.42440 275 GLY A C 1
ATOM 4284 O O . GLY A 1 281 ? -11.31375 -11.90634 32.93714 1.000 10.43950 275 GLY A O 1
ATOM 4288 N N . SER A 1 282 ? -12.09145 -13.21866 31.28027 1.000 10.77953 276 SER A N 1
ATOM 4289 C CA . SER A 1 282 ? -12.58110 -14.23801 32.20169 1.000 10.38577 276 SER A CA 1
ATOM 4290 C C . SER A 1 282 ? -11.49961 -14.70119 33.17560 1.000 9.95361 276 SER A C 1
ATOM 4291 O O . SER A 1 282 ? -11.75537 -14.83943 34.37780 1.000 10.38584 276 SER A O 1
ATOM 4299 N N . PHE A 1 283 ? -10.28007 -14.93027 32.68933 1.000 10.60456 277 PHE A N 1
ATOM 4300 C CA . PHE A 1 283 ? -9.22899 -15.41596 33.58148 1.000 10.46180 277 PHE A CA 1
ATOM 4301 C C . PHE A 1 283 ? -8.95751 -14.45626 34.73919 1.000 10.35881 277 PHE A C 1
ATOM 4302 O O . PHE A 1 283 ? -8.58895 -14.89377 35.83215 1.000 11.00086 277 PHE A O 1
ATOM 4319 N N . ASP A 1 284 ? -9.12286 -13.15268 34.52821 1.000 10.20168 278 ASP A N 1
ATOM 4320 C CA . ASP A 1 284 ? -8.89555 -12.20200 35.61085 1.000 10.65950 278 ASP A CA 1
ATOM 4321 C C . ASP A 1 284 ? -9.89071 -12.37204 36.75646 1.000 10.85854 278 ASP A C 1
ATOM 4322 O O . ASP A 1 284 ? -9.60735 -11.92880 37.87376 1.000 12.27573 278 ASP A O 1
ATOM 4331 N N . THR A 1 285 ? -11.05843 -12.96313 36.50832 1.000 10.46164 279 THR A N 1
ATOM 4332 C CA . THR A 1 285 ? -12.07952 -13.14442 37.53510 1.000 10.53123 279 THR A CA 1
ATOM 4333 C C . THR A 1 285 ? -11.89821 -14.42688 38.32900 1.000 10.41115 279 THR A C 1
ATOM 4334 O O . THR A 1 285 ? -12.53329 -14.58646 39.38082 1.000 11.39391 279 THR A O 1
ATOM 4345 N N . LEU A 1 286 ? -11.04118 -15.32985 37.85926 1.000 10.62190 280 LEU A N 1
ATOM 4346 C CA . LEU A 1 286 ? -11.00105 -16.67844 38.42187 1.000 11.58162 280 LEU A CA 1
ATOM 4347 C C . LEU A 1 286 ? -10.46883 -16.71441 39.84977 1.000 11.44691 280 LEU A C 1
ATOM 4348 O O . LEU A 1 286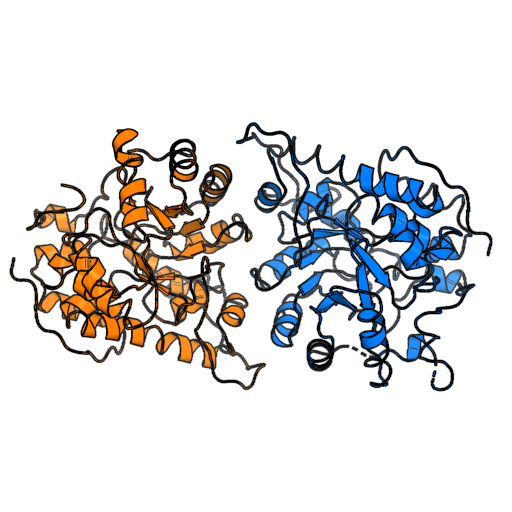 ? -11.09718 -17.36989 40.69959 1.000 11.59817 280 LEU A O 1
ATOM 4364 N N . PRO A 1 287 ? -9.34072 -16.07889 40.18798 1.000 12.93186 281 PRO A N 1
ATOM 4365 C CA . PRO A 1 287 ? -8.83884 -16.22903 41.56280 1.000 14.48566 281 PRO A CA 1
ATOM 4366 C C . PRO A 1 287 ? -9.83365 -15.79642 42.61770 1.000 12.89828 281 PRO A C 1
ATOM 4367 O O . PRO A 1 287 ? -9.97113 -16.48190 43.63517 1.000 13.12504 281 PRO A O 1
ATOM 4378 N N . ALA A 1 288 ? -10.52390 -14.67079 42.42040 1.000 13.25916 282 ALA A N 1
ATOM 4379 C CA . ALA A 1 288 ? -11.45919 -14.21612 43.44567 1.000 13.01689 282 ALA A CA 1
ATOM 4380 C C . ALA A 1 288 ? -12.60168 -15.20477 43.61842 1.000 12.08999 282 ALA A C 1
ATOM 4381 O O . ALA A 1 288 ? -13.08047 -15.42857 44.73666 1.000 12.33446 282 ALA A O 1
ATOM 4388 N N . ILE A 1 289 ? -13.04998 -15.81290 42.52302 1.000 11.07658 283 ILE A N 1
ATOM 4389 C CA . ILE A 1 289 ? -14.08607 -16.83679 42.61571 1.000 11.79176 283 ILE A CA 1
ATOM 4390 C C . ILE A 1 289 ? -13.55806 -18.07585 43.33052 1.000 11.21014 283 ILE A C 1
ATOM 4391 O O . ILE A 1 289 ? -14.20477 -18.60327 44.24197 1.000 12.67447 283 ILE A O 1
ATOM 4407 N N . ALA A 1 290 ? -12.37273 -18.55488 42.93291 1.000 11.47727 284 ALA A N 1
ATOM 4408 C CA . ALA A 1 290 ? -11.81546 -19.75573 43.55370 1.000 11.99667 284 ALA A CA 1
ATOM 4409 C C . ALA A 1 290 ? -11.61316 -19.56545 45.04943 1.000 12.49416 284 ALA A C 1
ATOM 4410 O O . ALA A 1 290 ? -11.85067 -20.48770 45.83930 1.000 13.26615 284 ALA A O 1
ATOM 4417 N N . GLU A 1 291 ? -11.19517 -18.37045 45.46159 1.000 12.67322 285 GLU A N 1
ATOM 4418 C CA . GLU A 1 291 ? -10.97007 -18.12672 46.88076 1.000 14.15637 285 GLU A CA 1
ATOM 4419 C C . GLU A 1 291 ? -12.26934 -18.19812 47.66851 1.000 13.04930 285 GLU A C 1
ATOM 4420 O O . GLU A 1 291 ? -12.28372 -18.67616 48.80757 1.000 15.43135 285 GLU A O 1
ATOM 4432 N N A ARG A 1 292 ? -13.36679 -17.73652 47.06474 0.506 13.15833 286 ARG A N 1
ATOM 4433 N N B ARG A 1 292 ? -13.37992 -17.73234 47.09310 0.494 13.10275 286 ARG A N 1
ATOM 4434 C CA A ARG A 1 292 ? -14.67146 -17.75454 47.71132 0.506 12.47902 286 ARG A CA 1
ATOM 4435 C CA B ARG A 1 292 ? -14.64337 -17.80796 47.81991 0.494 13.55329 286 ARG A CA 1
ATOM 4436 C C A ARG A 1 292 ? -15.28129 -19.15114 47.68499 0.506 11.20199 286 ARG A C 1
ATOM 4437 C C B ARG A 1 292 ? -15.29084 -19.18015 47.70278 0.494 12.95414 286 ARG A C 1
ATOM 4438 O O A ARG A 1 292 ? -15.89950 -19.58395 48.66286 0.506 11.64744 286 ARG A O 1
ATOM 4439 O O B ARG A 1 292 ? -15.94760 -19.62884 48.64829 0.494 14.65089 286 ARG A O 1
ATOM 4480 N N . VAL A 1 293 ? -15.13685 -19.85815 46.56437 1.000 12.63521 287 VAL A N 1
ATOM 4481 C CA . VAL A 1 293 ? -15.62480 -21.22955 46.47302 1.000 12.35295 287 VAL A CA 1
ATOM 4482 C C . VAL A 1 293 ? -14.91002 -22.09605 47.49252 1.000 13.25212 287 VAL A C 1
ATOM 4483 O O . VAL A 1 293 ? -15.52804 -22.92750 48.16955 1.000 13.64392 287 VAL A O 1
ATOM 4496 N N . ASN A 1 294 ? -13.59763 -21.91328 47.61221 1.000 14.01940 288 ASN A N 1
ATOM 4497 C CA . ASN A 1 294 ? -12.79991 -22.52061 48.66587 1.000 13.80737 288 ASN A CA 1
ATOM 4498 C C . ASN A 1 294 ? -13.07885 -24.01690 48.78925 1.000 15.14374 288 ASN A C 1
ATOM 4499 O O . ASN A 1 294 ? -13.38235 -24.53087 49.86837 1.000 16.45310 288 ASN A O 1
ATOM 4510 N N A LYS A 1 295 ? -12.98204 -24.72028 47.65701 0.501 14.38363 289 LYS A N 1
ATOM 4511 N N B LYS A 1 295 ? -12.98275 -24.71732 47.66295 0.499 15.82610 289 LYS A N 1
ATOM 4512 C CA A LYS A 1 295 ? -13.02788 -26.18279 47.52762 0.501 14.22528 289 LYS A CA 1
ATOM 4513 C CA B LYS A 1 295 ? -13.01265 -26.17396 47.59763 0.499 16.82534 289 LYS A CA 1
ATOM 4514 C C A LYS A 1 295 ? -14.44012 -26.75465 47.66090 0.501 14.24074 289 LYS A C 1
ATOM 4515 C C B LYS A 1 295 ? -14.41696 -26.75255 4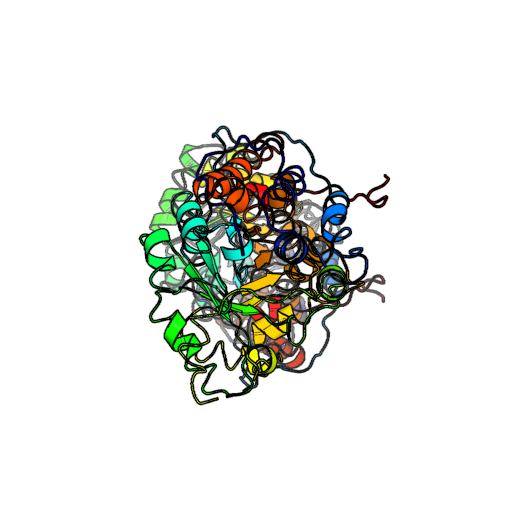7.77737 0.499 17.10096 289 LYS A C 1
ATOM 4516 O O A LYS A 1 295 ? -14.60858 -27.97113 47.54163 0.501 14.87701 289 LYS A O 1
ATOM 4517 O O B LYS A 1 295 ? -14.55509 -27.97868 47.81889 0.499 19.36875 289 LYS A O 1
ATOM 4553 N N . ARG A 1 296 ? -15.45959 -25.92738 47.88361 1.000 13.08736 290 ARG A N 1
ATOM 4554 C CA . ARG A 1 296 ? -16.78579 -26.45838 48.18717 1.000 12.60348 290 ARG A CA 1
ATOM 4555 C C . ARG A 1 296 ? -17.34634 -27.29926 47.05183 1.000 13.09095 290 ARG A C 1
ATOM 4556 O O . ARG A 1 296 ? -18.02562 -28.30364 47.30039 1.000 14.61304 290 ARG A O 1
ATOM 4578 N N . VAL A 1 297 ? -17.12000 -26.87348 45.81405 1.000 12.40801 291 VAL A N 1
ATOM 4579 C CA . VAL A 1 297 ? -17.57015 -27.59008 44.62281 1.000 12.57611 291 VAL A CA 1
ATOM 4580 C C . VAL A 1 297 ? -16.49752 -27.44769 43.56144 1.000 12.27617 291 VAL A C 1
ATOM 4581 O O . VAL A 1 297 ? -15.68224 -26.51904 43.61021 1.000 12.68838 291 VAL A O 1
ATOM 4594 N N . PRO A 1 298 ? -16.48592 -28.34305 42.57306 1.000 12.75741 292 PRO A N 1
ATOM 4595 C CA . PRO A 1 298 ? -15.53127 -28.19619 41.46951 1.000 12.63191 292 PRO A CA 1
ATOM 4596 C C . PRO A 1 298 ? -15.77296 -26.92404 40.67261 1.000 12.16502 292 PRO A C 1
ATOM 4597 O O . PRO A 1 298 ? -16.90208 -26.44655 40.54264 1.000 12.56258 292 PRO A O 1
ATOM 4608 N N . ILE A 1 299 ? -14.69014 -26.40918 40.09538 1.000 12.78964 293 ILE A N 1
ATOM 4609 C CA . ILE A 1 299 ? -14.72719 -25.24811 39.21933 1.000 11.24884 293 ILE A CA 1
ATOM 4610 C C . ILE A 1 299 ? -14.29691 -25.67870 37.82444 1.000 11.43703 293 ILE A C 1
ATOM 4611 O O . ILE A 1 299 ? -13.22235 -26.26980 37.64783 1.000 11.97542 293 ILE A O 1
ATOM 4627 N N . VAL A 1 300 ? -15.13559 -25.38273 36.84457 1.000 11.31228 294 VAL A N 1
ATOM 4628 C CA . VAL A 1 300 ? -14.76778 -25.41891 35.43803 1.000 11.08688 294 VAL A CA 1
ATOM 4629 C C . VAL A 1 300 ? -14.49956 -23.98271 35.02596 1.000 10.39665 294 VAL A C 1
ATOM 4630 O O . VAL A 1 300 ? -15.26367 -23.08033 35.38770 1.000 11.92681 294 VAL A O 1
ATOM 4643 N N . PHE A 1 301 ? -13.40950 -23.75633 34.29265 1.000 10.59869 295 PHE A N 1
ATOM 4644 C CA . PHE A 1 301 ? -13.08097 -22.43578 33.77574 1.000 10.63819 295 PHE A CA 1
ATOM 4645 C C . PHE A 1 301 ? -13.11931 -22.43736 32.25537 1.000 10.89337 295 PHE A C 1
ATOM 4646 O O . PHE A 1 301 ? -12.57707 -23.34401 31.61497 1.000 11.40812 295 PHE A O 1
ATOM 4663 N N . ASP A 1 302 ? -13.72089 -21.40093 31.67101 1.000 10.76128 296 ASP A N 1
ATOM 4664 C CA . ASP A 1 302 ? -13.58297 -21.19750 30.23567 1.000 10.92589 296 ASP A CA 1
ATOM 4665 C C . ASP A 1 302 ? -13.57195 -19.71644 29.88584 1.000 10.96624 296 ASP A C 1
ATOM 4666 O O . ASP A 1 302 ? -13.75025 -18.83945 30.73870 1.000 10.90904 296 ASP A O 1
ATOM 4675 N N . SER A 1 303 ? -13.32382 -19.48487 28.59668 1.000 10.69327 297 SER A N 1
ATOM 4676 C CA . SER A 1 303 ? -13.43834 -18.24623 27.83759 1.000 11.00616 297 SER A CA 1
ATOM 4677 C C . SER A 1 303 ? -12.04645 -17.71619 27.54036 1.000 10.98201 297 SER A C 1
ATOM 4678 O O . SER A 1 303 ? -11.49994 -16.90630 28.29721 1.000 12.08061 297 SER A O 1
ATOM 4686 N N . GLY A 1 304 ? -11.46142 -18.21542 26.45144 1.000 11.53584 298 GLY A N 1
ATOM 4687 C CA . GLY A 1 304 ? -10.16910 -17.76473 25.97415 1.000 11.62134 298 GLY A CA 1
ATOM 4688 C C . GLY A 1 304 ? -9.04001 -18.77185 26.03310 1.000 10.96312 298 GLY A C 1
ATOM 4689 O O . GLY A 1 304 ? -7.90703 -18.40107 25.71367 1.000 11.64352 298 GLY A O 1
ATOM 4693 N N . VAL A 1 305 ? -9.29093 -20.02209 26.41504 1.000 10.98236 299 VAL A N 1
ATOM 4694 C CA . VAL A 1 305 ? -8.21824 -21.01377 26.47572 1.000 11.41235 299 VAL A CA 1
ATOM 4695 C C . VAL A 1 305 ? -7.76173 -21.34405 25.05634 1.000 11.18211 299 VAL A C 1
ATOM 4696 O O . VAL A 1 305 ? -8.54245 -21.83716 24.23104 1.000 12.06837 299 VAL A O 1
ATOM 4709 N N . ARG A 1 306 ? -6.47764 -21.09922 24.77411 1.000 12.21019 300 ARG A N 1
ATOM 4710 C CA . ARG A 1 306 ? -5.90226 -21.33824 23.45267 1.000 12.97030 300 ARG A CA 1
ATOM 4711 C C . ARG A 1 306 ? -4.60182 -22.12156 23.48136 1.000 12.79959 300 ARG A C 1
ATOM 4712 O O . ARG A 1 306 ? -4.17375 -22.60223 22.42584 1.000 13.38884 300 ARG A O 1
ATOM 4733 N N . ARG A 1 307 ? -3.97637 -22.28515 24.64274 1.000 12.32387 301 ARG A N 1
ATOM 4734 C CA . ARG A 1 307 ? -2.66662 -22.90135 24.75370 1.000 13.22749 301 ARG A CA 1
ATOM 4735 C C . ARG A 1 307 ? -2.61166 -23.78358 25.99107 1.000 12.11426 301 ARG A C 1
ATOM 4736 O O . ARG A 1 307 ? -3.35820 -23.59241 26.95248 1.000 12.36610 301 ARG A O 1
ATOM 4757 N N . GLY A 1 308 ? -1.66127 -24.71846 25.98571 1.000 13.61124 302 GLY A N 1
ATOM 4758 C CA . GLY A 1 308 ? -1.39639 -25.48855 27.18802 1.000 13.02347 302 GLY A CA 1
ATOM 4759 C C . GLY A 1 308 ? -1.02391 -24.62645 28.37819 1.000 12.34848 302 GLY A C 1
ATOM 4760 O O . GLY A 1 308 ? -1.36426 -24.95912 29.52041 1.000 12.39211 302 GLY A O 1
ATOM 4764 N N . GLU A 1 309 ? -0.32948 -23.51045 28.13495 1.000 11.86307 303 GLU A N 1
ATOM 4765 C CA . GLU A 1 309 ? 0.00580 -22.60192 29.22493 1.000 10.89889 303 GLU A CA 1
ATOM 4766 C C . GLU A 1 309 ? -1.24619 -22.05756 29.89716 1.000 10.73892 303 GLU A C 1
ATOM 4767 O O . GLU A 1 309 ? -1.23503 -21.79714 31.10532 1.000 11.46873 303 GLU A O 1
ATOM 4779 N N . HIS A 1 310 ? -2.32477 -21.87815 29.13202 1.000 10.71651 304 HIS A N 1
ATOM 4780 C CA . HIS A 1 310 ? -3.57377 -21.37308 29.69244 1.000 11.01928 304 HIS A CA 1
ATOM 4781 C C . HIS A 1 310 ? -4.23353 -22.42020 30.57071 1.000 10.60940 304 HIS A C 1
ATOM 4782 O O . HIS A 1 310 ? -4.76012 -22.09960 31.64244 1.000 11.58924 304 HIS A O 1
ATOM 4796 N N . VAL A 1 311 ? -4.20866 -23.67932 30.13123 1.000 11.59250 305 VAL A N 1
ATOM 4797 C CA . VAL A 1 311 ? -4.71079 -24.76393 30.96621 1.000 11.29719 305 VAL A CA 1
ATOM 4798 C C . VAL A 1 311 ? -3.97825 -24.76964 32.30102 1.000 11.31930 305 VAL A C 1
ATOM 4799 O O . VAL A 1 311 ? -4.59555 -24.81792 33.37018 1.000 11.67108 305 VAL A O 1
ATOM 4812 N N . ALA A 1 312 ? -2.64488 -24.69373 32.25065 1.000 11.34501 306 ALA A N 1
ATOM 4813 C CA . ALA A 1 312 ? -1.83664 -24.71870 33.46333 1.000 11.07678 306 ALA A CA 1
ATOM 4814 C C . ALA A 1 312 ? -2.15922 -23.53844 34.36829 1.000 11.83837 306 ALA A C 1
ATOM 4815 O O . ALA A 1 312 ? -2.30489 -23.69802 35.58625 1.000 11.29732 306 ALA A O 1
ATOM 4822 N N . LYS A 1 313 ? -2.26361 -22.33759 33.79310 1.000 11.11070 307 LYS A N 1
ATOM 4823 C CA . LYS A 1 313 ? -2.53292 -21.15147 34.60088 1.000 11.03976 307 LYS A CA 1
ATOM 4824 C C . LYS A 1 313 ? -3.89953 -21.22866 35.26540 1.000 10.71748 307 LYS A C 1
ATOM 4825 O O . LYS A 1 313 ? -4.06716 -20.78687 36.40949 1.000 10.75626 307 LYS A O 1
ATOM 4844 N N . ALA A 1 314 ? -4.89878 -21.75385 34.55397 1.000 10.59291 308 ALA A N 1
ATOM 4845 C CA . ALA A 1 314 ? -6.22580 -21.88744 35.13877 1.000 10.98746 308 ALA A CA 1
ATOM 4846 C C . ALA A 1 314 ? -6.19558 -22.85033 36.31780 1.000 10.91259 308 ALA A C 1
ATOM 4847 O O . ALA A 1 314 ? -6.79076 -22.58208 37.36683 1.000 11.20845 308 ALA A O 1
ATOM 4854 N N A LEU A 1 315 ? -5.50131 -23.97946 36.17093 0.464 11.59226 309 LEU A N 1
ATOM 4855 N N B LEU A 1 315 ? -5.53081 -23.99815 36.14231 0.536 10.76968 309 LEU A N 1
ATOM 4856 C CA A LEU A 1 315 ? -5.41201 -24.92753 37.27800 0.464 12.87665 309 LEU A CA 1
ATOM 4857 C CA B LEU A 1 315 ? -5.36199 -24.94975 37.23796 0.536 10.95124 309 LEU A CA 1
ATOM 4858 C C A LEU A 1 315 ? -4.63717 -24.34192 38.45136 0.464 11.70505 309 LEU A C 1
ATOM 4859 C C B LEU A 1 315 ? -4.67749 -24.29041 38.42716 0.536 10.97982 309 LEU A C 1
ATOM 4860 O O A LEU A 1 315 ? -4.98962 -24.57684 39.61193 0.464 12.46619 309 LEU A O 1
ATOM 4861 O O B LEU A 1 315 ? -5.13632 -24.40753 39.56814 0.536 12.04963 309 LEU A O 1
ATOM 4892 N N . ALA A 1 316 ? -3.57554 -23.58267 38.17474 1.000 11.03496 310 ALA A N 1
ATOM 4893 C CA . ALA A 1 316 ? -2.83038 -22.94167 39.25342 1.000 11.38393 310 ALA A CA 1
ATOM 4894 C C . ALA A 1 316 ? -3.66235 -21.88774 39.96252 1.000 11.56233 310 ALA A C 1
ATOM 4895 O O . ALA A 1 316 ? -3.34830 -21.51938 41.09995 1.000 14.36707 310 ALA A O 1
ATOM 4903 N N . SER A 1 317 ? -4.70408 -21.39092 39.30905 1.000 11.55033 311 SER A N 1
ATOM 4904 C CA . SER A 1 317 ? -5.53602 -20.32490 39.83575 1.000 11.51352 311 SER A CA 1
ATOM 4905 C C . SER A 1 317 ? -6.85101 -20.81860 40.42318 1.000 11.88138 311 SER A C 1
ATOM 4906 O O . SER A 1 317 ? -7.67506 -19.99590 40.82938 1.000 14.05009 311 SER A O 1
ATOM 4914 N N . GLY A 1 318 ? -7.06646 -22.13020 40.49124 1.000 12.18702 312 GLY A N 1
ATOM 4915 C CA . GLY A 1 318 ? -8.21305 -22.67507 41.20013 1.000 11.98271 312 GLY A CA 1
ATOM 4916 C C . GLY A 1 318 ? -9.19650 -23.46809 40.36587 1.000 12.27493 312 GLY A C 1
ATOM 4917 O O . GLY A 1 318 ? -10.15212 -24.00467 40.94216 1.000 13.72490 312 GLY A O 1
ATOM 4921 N N . ALA A 1 319 ? -9.04912 -23.55967 39.04729 1.000 11.79585 313 ALA A N 1
ATOM 4922 C CA . ALA A 1 319 ? -9.94133 -24.39463 38.25852 1.000 11.40407 313 ALA A CA 1
ATOM 4923 C C . ALA A 1 319 ? -9.54876 -25.86109 38.38809 1.000 11.90123 313 ALA A C 1
ATOM 4924 O O . ALA A 1 319 ? -8.37218 -26.20138 38.52287 1.000 13.34960 313 ALA A O 1
ATOM 4931 N N . ASP A 1 320 ? -10.55202 -26.73497 38.36166 1.000 11.89285 314 ASP A N 1
ATOM 4932 C CA . ASP A 1 320 ? -10.28539 -28.16814 38.31414 1.000 12.57659 314 ASP A CA 1
ATOM 4933 C C . ASP A 1 320 ? -10.07024 -28.66597 36.89224 1.000 12.99298 314 ASP A C 1
ATOM 4934 O O . ASP A 1 320 ? -9.21524 -29.52529 36.65852 1.000 13.31417 314 ASP A O 1
ATOM 4943 N N . VAL A 1 321 ? -10.82361 -28.12163 35.94000 1.000 12.14291 315 VAL A N 1
ATOM 4944 C CA . VAL A 1 321 ? -10.62046 -28.36908 34.52066 1.000 11.59669 315 VAL A CA 1
ATOM 4945 C C . VAL A 1 321 ? -10.97236 -27.07630 33.80394 1.000 11.59474 315 VAL A C 1
ATOM 4946 O O . VAL A 1 321 ? -11.62094 -26.18453 34.36471 1.000 11.64761 315 VAL A O 1
ATOM 4959 N N . VAL A 1 322 ? -10.55512 -26.98218 32.54655 1.000 11.52851 316 VAL A N 1
ATOM 4960 C CA . VAL A 1 322 ? -11.02111 -25.93033 31.66066 1.000 11.27997 316 VAL A CA 1
ATOM 4961 C C . VAL A 1 322 ? -11.93365 -26.55324 30.61641 1.000 11.26352 316 VAL A C 1
ATOM 4962 O O . VAL A 1 322 ? -11.92906 -27.76683 30.38960 1.000 12.79349 316 VAL A O 1
ATOM 4975 N N . ALA A 1 323 ? -12.72607 -25.70675 29.96782 1.000 11.60312 317 ALA A N 1
ATOM 4976 C CA . ALA A 1 323 ? -13.52778 -26.12058 28.82855 1.000 11.20013 317 ALA A CA 1
ATOM 4977 C C . ALA A 1 323 ? -13.01686 -25.43153 27.57353 1.000 12.05918 317 ALA A C 1
ATOM 4978 O O . ALA A 1 323 ? -12.69308 -24.24116 27.58956 1.000 12.50653 317 ALA A O 1
ATOM 4985 N N . LEU A 1 324 ? -12.95644 -26.18780 26.49009 1.000 12.44801 318 LEU A N 1
ATOM 4986 C CA . LEU A 1 324 ? -12.50344 -25.69721 25.19878 1.000 12.16559 318 LEU A CA 1
ATOM 4987 C C . LEU A 1 324 ? -13.69724 -25.43063 24.29634 1.000 12.26328 318 LEU A C 1
ATOM 4988 O O . LEU A 1 324 ? -14.69080 -26.15776 24.32122 1.000 13.03166 318 LEU A O 1
ATOM 5004 N N . GLY A 1 325 ? -13.57149 -24.39882 23.47070 1.000 12.67222 319 GLY A N 1
ATOM 5005 C CA . GLY A 1 325 ? -14.67028 -23.97313 22.62770 1.000 13.53538 319 GLY A CA 1
ATOM 5006 C C . GLY A 1 325 ? -14.25613 -23.72393 21.19189 1.000 12.77707 319 GLY A C 1
ATOM 5007 O O . GLY A 1 325 ? -14.11108 -24.66601 20.40245 1.000 13.91618 319 GLY A O 1
ATOM 5011 N N . ARG A 1 326 ? -14.03450 -22.45557 20.84969 1.000 12.62186 320 ARG A N 1
ATOM 5012 C CA . ARG A 1 326 ? -13.75657 -22.08115 19.46340 1.000 12.46924 320 ARG A CA 1
ATOM 5013 C C . ARG A 1 326 ? -12.65802 -22.89873 18.80309 1.000 12.83361 320 ARG A C 1
ATOM 5014 O O . ARG A 1 326 ? -12.85303 -23.32301 17.65456 1.000 13.60772 320 ARG A O 1
ATOM 5035 N N A PRO A 1 327 ? -11.50037 -23.14194 19.42932 0.580 14.04143 321 PRO A N 1
ATOM 5036 N N B PRO A 1 327 ? -11.50667 -23.14601 19.43555 0.420 12.92684 321 PRO A N 1
ATOM 5037 C CA A PRO A 1 327 ? -10.46198 -23.91759 18.72484 0.580 14.30641 321 PRO A CA 1
ATOM 5038 C CA B PRO A 1 327 ? -10.46225 -23.92591 18.74786 0.420 13.90638 321 PRO A CA 1
ATOM 5039 C C A PRO A 1 327 ? -10.92449 -25.29352 18.27578 0.580 13.70748 321 PRO A C 1
ATOM 5040 C C B PRO A 1 327 ? -10.94225 -25.28157 18.26856 0.420 13.50252 321 PRO A C 1
ATOM 5041 O O A PRO A 1 327 ? -10.51861 -25.75936 17.20114 0.580 14.54840 321 PRO A O 1
ATOM 5042 O O B PRO A 1 327 ? -10.56602 -25.72194 17.17243 0.420 14.11516 321 PRO A O 1
ATOM 5063 N N . VAL A 1 328 ? -11.76111 -25.96303 19.07150 1.000 13.53300 322 VAL A N 1
ATOM 5064 C CA . VAL A 1 328 ? -12.25932 -27.27463 18.67033 1.000 14.68421 322 VAL A CA 1
ATOM 5065 C C . VAL A 1 328 ? -13.20221 -27.14125 17.47975 1.000 14.85992 322 VAL A C 1
ATOM 5066 O O . VAL A 1 328 ? -13.14218 -27.93692 16.53553 1.000 15.76490 322 VAL A O 1
ATOM 5080 N N A LEU A 1 329 ? -14.08650 -26.13641 17.49953 0.566 15.11320 323 LEU A N 1
ATOM 5081 N N B LEU A 1 329 ? -14.06450 -26.12104 17.49357 0.434 16.34182 323 LEU A N 1
ATOM 5082 C CA A LEU A 1 329 ? -14.98852 -25.93189 16.36797 0.566 15.74801 323 LEU A CA 1
ATOM 5083 C CA B LEU A 1 329 ? -14.99249 -25.91789 16.38716 0.434 18.14567 323 LEU A CA 1
ATOM 5084 C C A LEU A 1 329 ? -14.21554 -25.60710 15.09773 0.566 15.47851 323 LEU A C 1
ATOM 5085 C C B LEU A 1 329 ? -14.26225 -25.54500 15.10261 0.434 16.87049 323 LEU A C 1
ATOM 5086 O O A LEU A 1 329 ? -14.56867 -26.07860 14.00992 0.566 15.47585 323 LEU A O 1
ATOM 5087 O O B LEU A 1 329 ? -14.69614 -25.93024 14.01053 0.434 16.85595 323 LEU A O 1
ATOM 5118 N N . PHE A 1 330 ? -13.16431 -24.79213 15.20591 1.000 16.08086 324 PHE A N 1
ATOM 5119 C CA . PHE A 1 330 ? -12.35652 -24.50656 14.02507 1.000 15.92494 324 PHE A CA 1
ATOM 5120 C C . PHE A 1 330 ? -11.68534 -25.77697 13.51671 1.000 16.40459 324 PHE A C 1
ATOM 5121 O O . PHE A 1 330 ? -11.58490 -25.99348 12.30266 1.000 16.79129 324 PHE A O 1
ATOM 5139 N N . GLY A 1 331 ? -11.22738 -26.63588 14.43402 1.000 15.31818 325 GLY A N 1
ATOM 5140 C CA . GLY A 1 331 ? -10.67792 -27.91803 14.02044 1.000 15.75039 325 GLY A CA 1
ATOM 5141 C C . GLY A 1 331 ? -11.70994 -28.78437 13.32644 1.000 15.57816 325 GLY A C 1
ATOM 5142 O O . GLY A 1 331 ? -11.41323 -29.44884 12.32987 1.000 15.90791 325 GLY A O 1
ATOM 5146 N N . LEU A 1 332 ? -12.93988 -28.77969 13.83954 1.000 15.57436 326 LEU A N 1
ATOM 5147 C CA . LEU A 1 332 ? -14.02034 -29.51979 13.19763 1.000 15.48461 326 LEU A CA 1
ATOM 5148 C C . LEU A 1 332 ? -14.27849 -29.00366 11.78883 1.000 16.91423 326 LEU A C 1
ATOM 5149 O O . LEU A 1 332 ? -14.47739 -29.78918 10.85438 1.000 17.19557 326 LEU A O 1
ATOM 5165 N N . ALA A 1 333 ? -14.27850 -27.68158 11.61353 1.000 16.76977 327 ALA A N 1
ATOM 5166 C CA . ALA A 1 333 ? -14.47355 -27.11917 10.28316 1.000 17.32709 327 ALA A CA 1
ATOM 5167 C C . ALA A 1 333 ? -13.40868 -27.61543 9.32278 1.000 17.79086 327 ALA A C 1
ATOM 5168 O O . ALA A 1 333 ? -13.70540 -27.93589 8.16617 1.000 19.84545 327 ALA A O 1
ATOM 5175 N N . LEU A 1 334 ? -12.16733 -27.70357 9.79101 1.000 17.26717 328 LEU A N 1
ATOM 5176 C CA . LEU A 1 334 ? -11.04449 -28.01857 8.92153 1.000 18.61244 328 LEU A CA 1
ATOM 5177 C C . LEU A 1 334 ? -10.89456 -29.50914 8.64983 1.000 18.83878 328 LEU A C 1
ATOM 5178 O O . LEU A 1 334 ? -10.30712 -29.87060 7.62739 1.000 21.79947 328 LEU A O 1
ATOM 5194 N N . GLY A 1 335 ? -11.40519 -30.37871 9.52165 1.000 18.40419 329 GLY A N 1
ATOM 5195 C CA . GLY A 1 335 ? -11.17649 -31.80190 9.35537 1.000 17.69209 329 GLY A CA 1
ATOM 5196 C C . GLY A 1 335 ? -12.19178 -32.72516 9.99390 1.000 16.61340 329 GLY A C 1
ATOM 5197 O O . GLY A 1 335 ? -11.90558 -33.91031 10.18331 1.000 18.17277 329 GLY A O 1
ATOM 5201 N N . GLY A 1 336 ? -13.37986 -32.21728 10.31434 1.000 16.82570 330 GLY A N 1
ATOM 5202 C CA . GLY A 1 336 ? -14.37288 -33.07622 10.93068 1.000 17.03252 330 GLY A CA 1
ATOM 5203 C C . GLY A 1 336 ? -13.87266 -33.61788 12.25491 1.000 16.62630 330 GLY A C 1
ATOM 5204 O O . GLY A 1 336 ? -13.09277 -32.97495 12.96425 1.000 17.51332 330 GLY A O 1
ATOM 5208 N N . TRP A 1 337 ? -14.31404 -34.83177 12.60049 1.000 16.83762 331 TRP A N 1
ATOM 5209 C CA . TRP A 1 337 ? -13.94800 -35.35679 13.91240 1.000 16.73672 331 TRP A CA 1
ATOM 5210 C C . TRP A 1 337 ? -12.44165 -35.50903 14.05061 1.000 16.87942 331 TRP A C 1
ATOM 5211 O O . TRP A 1 337 ? -11.89849 -35.31648 15.14117 1.000 16.56334 331 TRP A O 1
ATOM 5232 N N . GLN A 1 338 ? -11.74715 -35.84003 12.96138 1.000 17.65406 332 GLN A N 1
ATOM 5233 C CA . GLN A 1 338 ? -10.29964 -35.98076 13.04386 1.000 18.02867 332 GLN A CA 1
ATOM 5234 C C . GLN A 1 338 ? -9.62646 -34.63044 13.24877 1.000 17.04978 332 GLN A C 1
ATOM 5235 O O . GLN A 1 338 ? -8.62257 -34.53769 13.96370 1.000 17.64561 332 GLN A O 1
ATOM 5249 N N . GLY A 1 339 ? -10.17129 -33.57413 12.64341 1.000 16.71662 333 GLY A N 1
ATOM 5250 C CA . GLY A 1 339 ? -9.64035 -32.24134 12.88104 1.000 16.79270 333 GLY A CA 1
ATOM 5251 C C . GLY A 1 339 ? -9.88337 -31.77121 14.30225 1.000 16.87158 333 GLY A C 1
ATOM 5252 O O . GLY A 1 339 ? -8.99965 -31.18661 14.93738 1.000 16.31156 333 GLY A O 1
ATOM 5256 N N . ALA A 1 340 ? -11.07933 -32.02882 14.82814 1.000 16.10584 334 ALA A N 1
ATOM 5257 C CA . ALA A 1 340 ? -11.34594 -31.69985 16.22263 1.000 16.23233 334 ALA A CA 1
ATOM 5258 C C . ALA A 1 340 ? -10.45401 -32.51553 17.15243 1.000 15.39363 334 ALA A C 1
ATOM 5259 O O . ALA A 1 340 ? -9.91775 -31.98701 18.13730 1.000 15.45485 334 ALA A O 1
ATOM 5266 N N . TYR A 1 341 ? -10.27420 -33.80280 16.84435 1.000 16.24702 335 TYR A N 1
ATOM 5267 C CA . TYR A 1 341 ? -9.36402 -34.63341 17.62339 1.000 16.27452 335 TYR A CA 1
ATOM 5268 C C . TYR A 1 341 ? -7.95437 -34.04842 17.62032 1.000 16.20293 335 TYR A C 1
ATOM 5269 O O . TYR A 1 341 ? -7.27975 -34.02574 18.65802 1.000 16.32812 335 TYR A O 1
ATOM 5287 N N . SER A 1 342 ? -7.49593 -33.56203 16.46299 1.000 16.74498 336 SER A N 1
ATOM 5288 C CA . SER A 1 342 ? -6.15836 -32.98550 16.37114 1.000 17.38593 336 SER A CA 1
ATOM 5289 C C . SER A 1 342 ? -5.99191 -31.81968 17.33462 1.000 15.71476 336 SER A C 1
ATOM 5290 O O . SER A 1 342 ? -4.91035 -31.62609 17.89805 1.000 16.52730 336 SER A O 1
ATOM 5298 N N . VAL A 1 343 ? -7.04588 -31.02316 17.52226 1.000 15.84395 337 VAL A N 1
ATOM 5299 C CA . VAL A 1 343 ? -6.97853 -29.90465 18.45800 1.000 14.92703 337 VAL A CA 1
ATOM 5300 C C . VAL A 1 343 ? -6.87147 -30.40497 19.89425 1.000 15.24659 337 VAL A C 1
ATOM 5301 O O . VAL A 1 343 ? -6.07238 -29.88615 20.68730 1.000 14.79127 337 VAL A O 1
ATOM 5314 N N . LEU A 1 344 ? -7.67283 -31.41302 20.25751 1.000 15.91112 338 LEU A N 1
ATOM 5315 C CA . LEU A 1 344 ? -7.57326 -31.97692 21.60071 1.000 14.82505 338 LEU A CA 1
ATOM 5316 C C . LEU A 1 344 ? -6.18897 -32.56505 21.83711 1.000 15.03960 338 LEU A C 1
ATOM 5317 O O . LEU A 1 344 ? -5.58215 -32.35684 22.89800 1.000 15.22767 338 LEU A O 1
ATOM 5333 N N . ASP A 1 345 ? -5.66819 -33.28354 20.84257 1.000 17.16491 339 ASP A N 1
ATOM 5334 C CA . ASP A 1 345 ? -4.33023 -33.85476 20.93997 1.000 17.21872 339 ASP A CA 1
ATOM 5335 C C . ASP A 1 345 ? -3.28209 -32.76198 21.11178 1.000 15.88137 339 ASP A C 1
ATOM 5336 O O . ASP A 1 345 ? -2.36767 -32.88639 21.93763 1.000 16.65956 339 ASP A O 1
ATOM 5345 N N . TYR A 1 346 ? -3.41756 -31.66878 20.35795 1.000 16.78410 340 TYR A N 1
ATOM 5346 C CA . TYR A 1 346 ? -2.51546 -30.53400 20.50526 1.000 16.92079 340 TYR A CA 1
ATOM 5347 C C . TYR A 1 346 ? -2.49435 -30.02847 21.94134 1.000 16.38874 340 TYR A C 1
ATOM 5348 O O . TYR A 1 346 ? -1.42488 -29.80585 22.51909 1.000 16.12693 340 TYR A O 1
ATOM 5366 N N . PHE A 1 347 ? -3.67261 -29.81767 22.52993 1.000 15.24624 341 PHE A N 1
ATOM 5367 C CA . PHE A 1 347 ? -3.71940 -29.29030 23.88973 1.000 14.63056 341 PHE A CA 1
ATOM 5368 C C . PHE A 1 347 ? -3.04657 -30.24224 24.87049 1.000 14.36579 341 PHE A C 1
ATOM 5369 O O . PHE A 1 347 ? -2.35378 -29.80333 25.79273 1.000 15.10724 341 PHE A O 1
ATOM 5386 N N A GLN A 1 348 ? -3.24439 -31.54723 24.68127 0.604 14.93513 342 GLN A N 1
ATOM 5387 N N B GLN A 1 348 ? -3.23167 -31.55357 24.69630 0.396 15.32168 342 GLN A N 1
ATOM 5388 C CA A GLN A 1 348 ? -2.65122 -32.53382 25.57467 0.604 14.64480 342 GLN A CA 1
ATOM 5389 C CA B GLN A 1 348 ? -2.57682 -32.49623 25.59997 0.396 16.09172 342 GLN A CA 1
ATOM 5390 C C A GLN A 1 348 ? -1.13163 -32.53047 25.45654 0.604 15.24914 342 GLN A C 1
ATOM 5391 C C B GLN A 1 348 ? -1.06240 -32.41143 25.46218 0.396 16.42668 342 GLN A C 1
ATOM 5392 O O A GLN A 1 348 ? -0.42355 -32.59364 26.46836 0.604 15.97254 342 GLN A O 1
ATOM 5393 O O B GLN A 1 348 ? -0.33891 -32.30667 26.45953 0.396 15.64004 342 GLN A O 1
ATOM 5420 N N A LYS A 1 349 ? -0.61226 -32.43343 24.23025 0.604 15.20759 343 LYS A N 1
ATOM 5421 N N B LYS A 1 349 ? -0.56314 -32.45325 24.22600 0.396 16.13949 343 LYS A N 1
ATOM 5422 C CA A LYS A 1 349 ? 0.83537 -32.39661 24.03978 0.604 15.83692 343 LYS A CA 1
ATOM 5423 C CA B LYS A 1 349 ? 0.87943 -32.39417 24.01572 0.396 14.87016 343 LYS A CA 1
ATOM 5424 C C A LYS A 1 349 ? 1.41767 -31.07118 24.51373 0.604 14.30696 343 LYS A C 1
ATOM 5425 C C B LYS A 1 349 ? 1.44404 -31.06058 24.48772 0.396 14.05046 343 LYS A C 1
ATOM 5426 O O A LYS A 1 349 ? 2.50069 -31.03569 25.11143 0.604 15.10823 343 LYS A O 1
ATOM 5427 O O B LYS A 1 349 ? 2.53441 -31.00658 25.06975 0.396 14.29867 343 LYS A O 1
ATOM 5464 N N . ASP A 1 350 ? 0.71119 -29.97324 24.24944 1.000 14.50097 344 ASP A N 1
ATOM 5465 C CA . ASP A 1 350 ? 1.16904 -28.66098 24.68341 1.000 15.50766 344 ASP A CA 1
ATOM 5466 C C . ASP A 1 350 ? 1.24364 -28.60422 26.20399 1.000 14.39102 344 ASP A C 1
ATOM 5467 O O . ASP A 1 350 ? 2.22570 -28.10830 26.77983 1.000 14.58012 344 ASP A O 1
ATOM 5476 N N . LEU A 1 351 ? 0.20962 -29.11639 26.87347 1.000 13.81678 345 LEU A N 1
ATOM 5477 C CA . LEU A 1 351 ? 0.21491 -29.16827 28.32988 1.000 13.27241 345 LEU A CA 1
ATOM 5478 C C . LEU A 1 351 ? 1.36559 -30.01663 28.85308 1.000 13.23574 345 LEU A C 1
ATOM 5479 O O . LEU A 1 351 ? 2.00210 -29.66274 29.85166 1.000 13.77595 345 LEU A O 1
ATOM 5495 N N . THR A 1 352 ? 1.64155 -31.14542 28.20122 1.000 13.50700 346 THR A N 1
ATOM 5496 C CA . THR A 1 352 ? 2.74957 -31.99270 28.63241 1.000 13.44377 346 THR A CA 1
ATOM 5497 C C . THR A 1 352 ? 4.06893 -31.22641 28.61392 1.000 13.54888 346 THR A C 1
ATOM 5498 O O . THR A 1 352 ? 4.87837 -31.34614 29.54498 1.000 13.65060 346 THR A O 1
ATOM 5509 N N A ARG A 1 353 ? 4.30804 -30.43634 27.56347 0.630 12.79835 347 ARG A N 1
ATOM 5510 N N B ARG A 1 353 ? 4.30008 -30.43740 27.56112 0.370 14.98023 347 ARG A N 1
ATOM 5511 C CA A ARG A 1 353 ? 5.52609 -29.63473 27.51452 0.630 13.37895 347 ARG A CA 1
ATOM 5512 C CA B ARG A 1 353 ? 5.51071 -29.62693 27.48399 0.370 17.19459 347 ARG A CA 1
ATOM 5513 C C A ARG A 1 353 ? 5.57310 -28.66307 28.68027 0.630 12.83392 347 ARG A C 1
ATOM 5514 C C B ARG A 1 353 ? 5.57783 -28.64587 28.64589 0.370 14.58278 347 ARG A C 1
ATOM 5515 O O A ARG A 1 353 ? 6.60947 -28.51069 29.33666 0.630 13.87270 347 ARG A O 1
ATOM 5516 O O B ARG A 1 353 ? 6.62787 -28.48133 29.27629 0.370 14.26940 347 ARG A O 1
ATOM 5557 N N . VAL A 1 354 ? 4.46085 -27.97484 28.93262 1.000 12.74688 348 VAL A N 1
ATOM 5558 C CA . VAL A 1 354 ? 4.41902 -27.00784 30.02322 1.000 12.91780 348 VAL A CA 1
ATOM 5559 C C . VAL A 1 354 ? 4.69090 -27.69702 31.34850 1.000 12.60208 348 VAL A C 1
ATOM 5560 O O . VAL A 1 354 ? 5.38873 -27.15543 32.21139 1.000 13.14261 348 VAL A O 1
ATOM 5573 N N . MET A 1 355 ? 4.15128 -28.90491 31.52895 1.000 13.24817 349 MET A N 1
ATOM 5574 C CA . MET A 1 355 ? 4.43699 -29.66284 32.74290 1.000 13.23206 349 MET A CA 1
ATOM 5575 C C . MET A 1 355 ? 5.92849 -29.92374 32.88706 1.000 14.17242 349 MET A C 1
ATOM 5576 O O . MET A 1 355 ? 6.50447 -29.71781 33.95984 1.000 14.30072 349 MET A O 1
ATOM 5590 N N A GLN A 1 356 ? 6.56983 -30.40044 31.81818 0.652 13.68753 350 GLN A N 1
ATOM 5591 N N B GLN A 1 356 ? 6.57961 -30.35630 31.80776 0.348 15.33903 350 GLN A N 1
ATOM 5592 C CA A GLN A 1 356 ? 8.00174 -30.66752 31.88780 0.652 13.53508 350 GLN A CA 1
ATOM 5593 C CA B GLN A 1 356 ? 8.00892 -30.63766 31.88436 0.348 16.86405 350 GLN A CA 1
ATOM 5594 C C A GLN A 1 356 ? 8.75197 -29.42367 32.34974 0.652 14.28767 350 GLN A C 1
ATOM 5595 C C B GLN A 1 356 ? 8.80289 -29.37960 32.21901 0.348 17.08185 350 GLN A C 1
ATOM 5596 O O A GLN A 1 356 ? 9.57289 -29.48058 33.27263 0.652 16.92962 350 GLN A O 1
ATOM 5597 O O B GLN A 1 356 ? 9.76983 -29.43341 32.98846 0.348 17.38371 350 GLN A O 1
ATOM 5624 N N A LEU A 1 357 ? 8.44960 -28.27439 31.73949 0.652 11.85279 351 LEU A N 1
ATOM 5625 N N B LEU A 1 357 ? 8.39696 -28.23193 31.66890 0.348 15.38077 351 LEU A N 1
ATOM 5626 C CA A LEU A 1 357 ? 9.25002 -27.07834 31.96102 0.652 12.94079 351 LEU A CA 1
ATOM 5627 C CA B LEU A 1 357 ? 9.14471 -26.99707 31.88009 0.348 15.25848 351 LEU A CA 1
ATOM 5628 C C A LEU A 1 357 ? 8.90794 -26.36045 33.26166 0.652 12.79903 351 LEU A C 1
ATOM 5629 C C B LEU A 1 357 ? 8.91587 -26.40886 33.26652 0.348 14.14969 351 LEU A C 1
ATOM 5630 O O A LEU A 1 357 ? 9.73054 -25.57776 33.74965 0.652 14.18598 351 LEU A O 1
ATOM 5631 O O B LEU A 1 357 ? 9.81828 -25.76844 33.81799 0.348 14.06357 351 LEU A O 1
ATOM 5662 N N . THR A 1 358 ? 7.73381 -26.61471 33.84223 1.000 13.38728 352 THR A N 1
ATOM 5663 C CA . THR A 1 358 ? 7.39391 -26.08188 35.15407 1.000 14.63574 352 THR A CA 1
ATOM 5664 C C . THR A 1 358 ? 7.74473 -27.03527 36.28502 1.000 17.20146 352 THR A C 1
ATOM 5665 O O . THR A 1 358 ? 7.47386 -26.71682 37.44969 1.000 19.08471 352 THR A O 1
ATOM 5677 N N . GLY A 1 359 ? 8.33921 -28.18391 35.97114 1.000 16.85282 353 GLY A N 1
ATOM 5678 C CA . GLY A 1 359 ? 8.69063 -29.15612 36.98555 1.000 18.45823 353 GLY A CA 1
ATOM 5679 C C . GLY A 1 359 ? 7.52069 -29.93487 37.53064 1.000 16.94683 353 GLY A C 1
ATOM 5680 O O . GLY A 1 359 ? 7.58878 -30.42983 38.65844 1.000 19.17317 353 GLY A O 1
ATOM 5684 N N . SER A 1 360 ? 6.45570 -30.07842 36.75344 1.000 15.59102 354 SER A N 1
ATOM 5685 C CA . SER A 1 360 ? 5.22039 -30.70135 37.20822 1.000 14.98225 354 SER A CA 1
ATOM 5686 C C . SER A 1 360 ? 5.10437 -32.10342 36.62869 1.000 15.97614 354 SER A C 1
ATOM 5687 O O . SER A 1 360 ? 5.21864 -32.28629 35.41378 1.000 19.31784 354 SER A O 1
ATOM 5695 N N . GLN A 1 361 ? 4.82646 -33.07960 37.48712 1.000 14.80892 355 GLN A N 1
ATOM 5696 C CA . GLN A 1 361 ? 4.67297 -34.45812 37.04288 1.000 15.65861 355 GLN A CA 1
ATOM 5697 C C . GLN A 1 361 ? 3.22616 -34.82719 36.74890 1.000 14.46786 355 GLN A C 1
ATOM 5698 O O . GLN A 1 361 ? 2.98366 -35.78419 36.00974 1.000 16.10692 355 GLN A O 1
ATOM 5712 N N . ASN A 1 362 ? 2.26301 -34.09563 37.30025 1.000 14.70901 356 ASN A N 1
ATOM 5713 C CA . ASN A 1 362 ? 0.86686 -34.47814 37.19650 1.000 15.26117 356 ASN A CA 1
ATOM 5714 C C . ASN A 1 362 ? 0.01217 -33.22356 37.32570 1.000 14.44605 356 ASN A C 1
ATOM 5715 O O . ASN A 1 362 ? 0.51409 -32.12463 37.56595 1.000 14.19244 356 ASN A O 1
ATOM 5726 N N . VAL A 1 363 ? -1.29627 -33.39884 37.14210 1.000 14.03728 357 VAL A N 1
ATOM 5727 C CA . VAL A 1 363 ? -2.22188 -32.26778 37.16882 1.000 14.75194 357 VAL A CA 1
ATOM 5728 C C . VAL A 1 363 ? -2.26705 -31.61754 38.54237 1.000 14.07914 357 VAL A C 1
ATOM 5729 O O . VAL A 1 363 ? -2.43023 -30.39697 38.65242 1.000 13.99684 357 VAL A O 1
ATOM 5742 N N . GLU A 1 364 ? -2.13308 -32.40270 39.60992 1.000 13.66324 358 GLU A N 1
ATOM 5743 C CA . GLU A 1 364 ? -2.12401 -31.79790 40.93797 1.000 13.88423 358 GLU A CA 1
ATOM 5744 C C . GLU A 1 364 ? -0.94489 -30.84440 41.10055 1.000 13.91579 358 GLU A C 1
ATOM 5745 O O . GLU A 1 364 ? -1.09440 -29.75483 41.66512 1.000 13.66161 358 GLU A O 1
ATOM 5757 N N . ASP A 1 365 ? 0.22868 -31.21308 40.57809 1.000 13.09329 359 ASP A N 1
ATOM 5758 C CA . ASP A 1 365 ? 1.37431 -30.31014 40.64420 1.000 14.21095 359 ASP A CA 1
ATOM 5759 C C . ASP A 1 365 ? 1.05495 -28.97626 39.98650 1.000 13.33057 359 ASP A C 1
ATOM 5760 O O . ASP A 1 365 ? 1.48605 -27.92537 40.46498 1.000 13.66087 359 ASP A O 1
ATOM 5769 N N . LEU A 1 366 ? 0.32384 -29.00022 38.86732 1.000 12.81736 360 LEU A N 1
ATOM 5770 C CA . LEU A 1 366 ? -0.03234 -27.75374 38.19555 1.000 12.40053 360 LEU A CA 1
ATOM 5771 C C . LEU A 1 366 ? -0.89084 -26.87160 39.08971 1.000 12.10347 360 LEU A C 1
ATOM 5772 O O . LEU A 1 366 ? -0.78732 -25.63563 39.03871 1.000 12.45065 360 LEU A O 1
ATOM 5788 N N . LYS A 1 367 ? -1.74539 -27.48225 39.91461 1.000 12.38173 361 LYS A N 1
ATOM 5789 C CA . LYS A 1 367 ? -2.57320 -26.70257 40.82561 1.000 12.37525 361 LYS A CA 1
ATOM 5790 C C . LYS A 1 367 ? -1.73098 -25.95654 41.84691 1.000 12.80566 361 LYS A C 1
ATOM 5791 O O . LYS A 1 367 ? -2.16928 -24.92726 42.36756 1.000 14.14964 361 LYS A O 1
ATOM 5810 N N . GLY A 1 368 ? -0.52194 -26.42568 42.11087 1.000 12.97251 362 GLY A N 1
ATOM 5811 C CA . GLY A 1 368 ? 0.36214 -25.80120 43.06246 1.000 13.49257 362 GLY A CA 1
ATOM 5812 C C . GLY A 1 368 ? 1.34611 -24.79585 42.50640 1.000 12.45311 362 GLY A C 1
ATOM 5813 O O . GLY A 1 368 ? 2.21158 -24.34263 43.25744 1.000 13.54600 362 GLY A O 1
ATOM 5817 N N . LEU A 1 369 ? 1.24835 -24.41476 41.23527 1.000 12.56452 363 LEU A N 1
ATOM 5818 C CA . LEU A 1 369 ? 2.23820 -23.50851 40.66370 1.000 13.04700 363 LEU A CA 1
ATOM 5819 C C . LEU A 1 369 ? 2.12380 -22.10233 41.23292 1.000 13.96086 363 LEU A C 1
ATOM 5820 O O . LEU A 1 369 ? 1.02596 -21.59372 41.46864 1.000 14.53170 363 LEU A O 1
ATOM 5836 N N A ASP A 1 370 ? 3.28433 -21.45691 41.36792 0.516 13.28093 364 ASP A N 1
ATOM 5837 N N B ASP A 1 370 ? 3.27816 -21.49604 41.49407 0.484 12.84185 364 ASP A N 1
ATOM 5838 C CA A ASP A 1 370 ? 3.41501 -20.04850 41.72747 0.516 14.53502 364 ASP A CA 1
ATOM 5839 C CA B ASP A 1 370 ? 3.35389 -20.05948 41.68687 0.484 14.15666 364 ASP A CA 1
ATOM 5840 C C A ASP A 1 370 ? 3.51293 -19.23944 40.43615 0.516 14.49736 364 ASP A C 1
ATOM 5841 C C B ASP A 1 370 ? 3.30227 -19.39250 40.32602 0.484 12.98280 364 ASP A C 1
ATOM 5842 O O A ASP A 1 370 ? 4.38037 -19.51376 39.60135 0.516 17.41088 364 ASP A O 1
ATOM 5843 O O B ASP A 1 370 ? 3.85879 -19.90105 39.34873 0.484 13.36162 364 ASP A O 1
ATOM 5860 N N . LEU A 1 371 ? 2.62621 -18.25695 40.26040 1.000 13.32317 365 LEU A N 1
ATOM 5861 C CA . LEU A 1 371 ? 2.59346 -17.44698 39.05163 1.000 12.33102 365 LEU A CA 1
ATOM 5862 C C . LEU A 1 371 ? 3.22215 -16.08272 39.31553 1.000 12.50704 365 LEU A C 1
ATOM 5863 O O . LEU A 1 371 ? 3.09798 -15.52487 40.40758 1.000 14.85276 365 LEU A O 1
ATOM 5880 N N . PHE A 1 372 ? 3.91404 -15.56849 38.30619 1.000 11.89503 366 PHE A N 1
ATOM 5881 C CA . PHE A 1 372 ? 4.51785 -14.24631 38.34673 1.000 11.95519 366 PHE A CA 1
ATOM 5882 C C . PHE A 1 372 ? 3.46846 -13.19914 37.98382 1.000 11.80759 366 PHE A C 1
ATOM 5883 O O . PHE A 1 372 ? 2.82204 -13.29097 36.93718 1.000 12.43227 366 PHE A O 1
ATOM 5900 N N A ASP A 1 373 ? 3.27971 -12.21186 38.85204 0.516 13.17536 367 ASP A N 1
ATOM 5901 N N B ASP A 1 373 ? 3.30533 -12.20699 38.85240 0.484 12.91502 367 ASP A N 1
ATOM 5902 C CA A ASP A 1 373 ? 2.30363 -11.16252 38.58159 0.516 15.01091 367 ASP A CA 1
ATOM 5903 C CA B ASP A 1 373 ? 2.37090 -11.11879 38.60097 0.484 14.26919 367 ASP A CA 1
ATOM 5904 C C A ASP A 1 373 ? 2.93892 -10.10881 37.68139 0.516 14.84566 367 ASP A C 1
ATOM 5905 C C B ASP A 1 373 ? 2.99815 -10.12395 37.63919 0.484 14.42461 367 ASP A C 1
ATOM 5906 O O A ASP A 1 373 ? 3.96490 -9.51533 38.03159 0.516 17.37316 367 ASP A O 1
ATOM 5907 O O B ASP A 1 373 ? 4.07506 -9.58123 37.90845 0.484 16.88460 367 ASP A O 1
ATOM 5924 N N . ASN A 1 374 ? 2.32403 -9.87569 36.52380 1.000 12.51259 368 ASN A N 1
ATOM 5925 C CA . ASN A 1 374 ? 2.79909 -8.91081 35.54361 1.000 13.08045 368 ASN A CA 1
ATOM 5926 C C . ASN A 1 374 ? 1.90129 -7.68622 35.58501 1.000 12.77956 368 ASN A C 1
ATOM 5927 O O . ASN A 1 374 ? 0.84334 -7.67554 34.93778 1.000 13.00166 368 ASN A O 1
ATOM 5938 N N . PRO A 1 375 ? 2.28045 -6.62302 36.29944 1.000 13.25657 369 PRO A N 1
ATOM 5939 C CA . PRO A 1 375 ? 1.41265 -5.43934 36.38140 1.000 13.45760 369 PRO A CA 1
ATOM 5940 C C . PRO A 1 375 ? 1.41119 -4.60033 35.11879 1.000 14.06973 369 PRO A C 1
ATOM 5941 O O . PRO A 1 375 ? 0.54684 -3.72780 34.97332 1.000 17.13928 369 PRO A O 1
ATOM 5952 N N A TYR A 1 376 ? 2.32494 -4.86507 34.19154 0.628 12.45655 370 TYR A N 1
ATOM 5953 N N B TYR A 1 376 ? 2.36946 -4.80448 34.21639 0.372 14.04856 370 TYR A N 1
ATOM 5954 C CA A TYR A 1 376 ? 2.40417 -4.11560 32.94803 0.628 14.83197 370 TYR A CA 1
ATOM 5955 C CA B TYR A 1 376 ? 2.46734 -3.97854 33.02106 0.372 15.43472 370 TYR A CA 1
ATOM 5956 C C A TYR A 1 376 ? 1.39955 -4.57705 31.90639 0.628 18.72508 370 TYR A C 1
ATOM 5957 C C B TYR A 1 376 ? 1.43929 -4.35291 31.96610 0.372 19.09059 370 TYR A C 1
ATOM 5958 O O A TYR A 1 376 ? 1.17383 -3.86132 30.92339 0.628 25.05576 370 TYR A O 1
ATOM 5959 O O B TYR A 1 376 ? 1.10965 -3.51805 31.11467 0.372 25.39073 370 TYR A O 1
ATOM 5994 N N A GLY A 1 377 ? 0.80967 -5.74938 32.08427 0.628 18.36505 371 GLY A N 1
ATOM 5995 N N B GLY A 1 377 ? 0.93480 -5.57641 31.99905 0.372 18.17473 371 GLY A N 1
ATOM 5996 C CA A GLY A 1 377 ? -0.14527 -6.18023 31.08841 0.628 19.63789 371 GLY A CA 1
ATOM 5997 C CA B GLY A 1 377 ? -0.06418 -6.00148 31.04317 0.372 18.90394 371 GLY A CA 1
ATOM 5998 C C A GLY A 1 377 ? 0.50929 -6.57702 29.77160 0.628 19.27373 371 GLY A C 1
ATOM 5999 C C B GLY A 1 377 ? 0.53968 -6.51467 29.75035 0.372 18.46071 371 GLY A C 1
ATOM 6000 O O A GLY A 1 377 ? 1.69407 -6.92858 29.69514 0.628 18.16668 371 GLY A O 1
ATOM 6001 O O B GLY A 1 377 ? 1.70707 -6.91110 29.66517 0.372 17.00492 371 GLY A O 1
ATOM 6007 N N . TYR A 1 378 ? -0.29613 -6.48270 28.71014 1.000 18.73438 372 TYR A N 1
ATOM 6008 C CA . TYR A 1 378 ? 0.04940 -7.12971 27.45096 1.000 16.14580 372 TYR A CA 1
ATOM 6009 C C . TYR A 1 378 ? 1.25462 -6.48880 26.77118 1.000 15.57594 372 TYR A C 1
ATOM 6010 O O . TYR A 1 378 ? 2.08428 -7.19277 26.17944 1.000 13.73813 372 TYR A O 1
ATOM 6027 N N . GLU A 1 379 ? 1.36109 -5.16140 26.81520 1.000 16.80053 373 GLU A N 1
ATOM 6028 C CA . GLU A 1 379 ? 2.45876 -4.49240 26.12841 1.000 18.43249 373 GLU A CA 1
ATOM 6029 C C . GLU A 1 379 ? 3.75699 -4.54297 26.91634 1.000 14.90283 373 GLU A C 1
ATOM 6030 O O . GLU A 1 379 ? 4.81034 -4.20247 26.36907 1.000 15.97750 373 GLU A O 1
ATOM 6042 N N . TYR A 1 380 ? 3.70276 -4.94428 28.17942 1.000 13.64189 374 TYR A N 1
ATOM 6043 C CA . TYR A 1 380 ? 4.89701 -5.17592 28.97210 1.000 12.31317 374 TYR A CA 1
ATOM 6044 C C . TYR A 1 380 ? 5.74111 -3.92400 29.10904 1.000 13.58983 374 TYR A C 1
ATOM 6045 O O . TYR A 1 380 ? 6.96081 -4.03175 29.23259 1.000 13.77595 374 TYR A O 1
ATOM 6064 N N . TYR B 1 14 ? 4.67235 -35.65680 91.96686 1.000 40.77557 8 TYR B N 1
ATOM 6065 C CA . TYR B 1 14 ? 3.91107 -34.71699 91.14841 1.000 36.26578 8 TYR B CA 1
ATOM 6066 C C . TYR B 1 14 ? 2.41776 -34.85147 91.44218 1.000 36.04556 8 TYR B C 1
ATOM 6067 O O . TYR B 1 14 ? 1.80737 -35.86666 91.12166 1.000 39.31892 8 TYR B O 1
ATOM 6085 N N A ASN B 1 15 ? 1.83134 -33.81306 92.03822 0.526 33.28459 9 ASN B N 1
ATOM 6086 N N B ASN B 1 15 ? 1.83654 -33.81611 92.05097 0.474 33.29433 9 ASN B N 1
ATOM 6087 C CA A ASN B 1 15 ? 0.46146 -33.87735 92.54850 0.526 34.23788 9 ASN B CA 1
ATOM 6088 C CA B ASN B 1 15 ? 0.46103 -33.86868 92.54970 0.474 34.23837 9 ASN B CA 1
ATOM 6089 C C A ASN B 1 15 ? -0.48089 -33.24630 91.52714 0.526 29.10970 9 ASN B C 1
ATOM 6090 C C B ASN B 1 15 ? -0.47028 -33.23801 91.51797 0.474 29.11138 9 ASN B C 1
ATOM 6091 O O A ASN B 1 15 ? -0.94682 -32.11779 91.67954 0.526 29.24583 9 ASN B O 1
ATOM 6092 O O B ASN B 1 15 ? -0.91866 -32.10035 91.65450 0.474 29.25716 9 ASN B O 1
ATOM 6113 N N . ALA B 1 16 ? -0.77778 -34.00511 90.47623 1.000 26.12642 10 ALA B N 1
ATOM 6114 C CA . ALA B 1 16 ? -1.69991 -33.52377 89.46482 1.000 20.73388 10 ALA B CA 1
ATOM 6115 C C . ALA B 1 16 ? -3.13386 -33.56618 89.99594 1.000 18.78293 10 ALA B C 1
ATOM 6116 O O . ALA B 1 16 ? -3.46827 -34.40925 90.83639 1.000 20.95750 10 ALA B O 1
ATOM 6123 N N . PRO B 1 17 ? -3.99814 -32.66537 89.52128 1.000 17.90208 11 PRO B N 1
ATOM 6124 C CA . PRO B 1 17 ? -5.42866 -32.77127 89.83478 1.000 19.40677 11 PRO B CA 1
ATOM 6125 C C . PRO B 1 17 ? -5.98172 -34.12563 89.42616 1.000 17.93955 11 PRO B C 1
ATOM 6126 O O . PRO B 1 17 ? -5.50534 -34.75795 88.47907 1.000 17.12084 11 PRO B O 1
ATOM 6137 N N . SER B 1 18 ? -7.02193 -34.55486 90.14472 1.000 17.77299 12 SER B N 1
ATOM 6138 C CA . SER B 1 18 ? -7.68993 -35.81350 89.85532 1.000 18.25856 12 SER B CA 1
ATOM 6139 C C . SER B 1 18 ? -9.21042 -35.70360 89.80583 1.000 17.93678 12 SER B C 1
ATOM 6140 O O . SER B 1 18 ? -9.86990 -36.68907 89.46304 1.000 19.43537 12 SER B O 1
ATOM 6148 N N . GLU B 1 19 ? -9.78304 -34.54272 90.11547 1.000 17.90922 13 GLU B N 1
ATOM 6149 C CA . GLU B 1 19 ? -11.23298 -34.40630 90.15374 1.000 17.64894 13 GLU B CA 1
ATOM 6150 C C . GLU B 1 19 ? -11.81438 -34.48101 88.74762 1.000 16.27283 13 GLU B C 1
ATOM 6151 O O . GLU B 1 19 ? -11.23929 -33.95554 87.78695 1.000 16.61948 13 GLU B O 1
ATOM 6163 N N . ILE B 1 20 ? -12.97159 -35.12722 88.63217 1.000 16.08116 14 ILE B N 1
ATOM 6164 C CA . ILE B 1 20 ? -13.68618 -35.25224 87.36524 1.000 16.56753 14 ILE B CA 1
ATOM 6165 C C . ILE B 1 20 ? -15.02751 -34.54137 87.50893 1.000 16.71400 14 ILE B C 1
ATOM 6166 O O . ILE B 1 20 ? -15.84860 -34.91214 88.35947 1.000 18.19035 14 ILE B O 1
ATOM 6182 N N . LYS B 1 21 ? -15.24320 -33.51448 86.69044 1.000 16.06428 15 LYS B N 1
ATOM 6183 C CA . LYS B 1 21 ? -16.48338 -32.75293 86.73219 1.000 16.60015 15 LYS B CA 1
ATOM 6184 C C . LYS B 1 21 ? -16.60981 -31.93439 85.45870 1.000 15.08953 15 LYS B C 1
ATOM 6185 O O . LYS B 1 21 ? -15.60997 -31.57483 84.82881 1.000 15.42217 15 LYS B O 1
ATOM 6204 N N . TYR B 1 22 ? -17.85315 -31.64316 85.09230 1.000 16.10530 16 TYR B N 1
ATOM 6205 C CA . TYR B 1 22 ? -18.09795 -30.67551 84.04084 1.000 15.53506 16 TYR B CA 1
ATOM 6206 C C . TYR B 1 22 ? -17.85004 -29.27146 84.57289 1.000 17.28249 16 TYR B C 1
ATOM 6207 O O . TYR B 1 22 ? -17.97195 -29.00217 85.77304 1.000 19.58297 16 TYR B O 1
ATOM 6225 N N . ILE B 1 23 ? -17.48018 -28.37131 83.66873 1.000 17.30867 17 ILE B N 1
ATOM 6226 C CA . ILE B 1 23 ? -17.21594 -26.98851 84.03037 1.000 18.20306 17 ILE B CA 1
ATOM 6227 C C . ILE B 1 23 ? -17.99695 -26.08390 83.08873 1.000 20.15563 17 ILE B C 1
ATOM 6228 O O . ILE B 1 23 ? -18.26635 -26.43568 81.93550 1.000 19.13910 17 ILE B O 1
ATOM 6244 N N A ASP B 1 24 ? -18.39852 -24.92784 83.60579 0.571 21.01755 18 ASP B N 1
ATOM 6245 N N B ASP B 1 24 ? -18.34988 -24.89799 83.58205 0.429 22.27859 18 ASP B N 1
ATOM 6246 C CA A ASP B 1 24 ? -19.08711 -23.91918 82.80834 0.571 23.12103 18 ASP B CA 1
ATOM 6247 C CA B ASP B 1 24 ? -19.10912 -23.91871 82.80081 0.429 23.33384 18 ASP B CA 1
ATOM 6248 C C A ASP B 1 24 ? -18.03234 -23.04461 82.14600 0.571 23.51676 18 ASP B C 1
ATOM 6249 C C B ASP B 1 24 ? -18.12510 -22.97118 82.12310 0.429 22.67456 18 ASP B C 1
ATOM 6250 O O A ASP B 1 24 ? -17.36810 -22.24665 82.81281 0.571 27.44621 18 ASP B O 1
ATOM 6251 O O B ASP B 1 24 ? -17.62011 -22.03388 82.74377 0.429 24.60342 18 ASP B O 1
ATOM 6268 N N . VAL B 1 25 ? -17.86990 -23.19856 80.83766 1.000 20.41111 19 VAL B N 1
ATOM 6269 C CA . VAL B 1 25 ? -16.87721 -22.43644 80.08726 1.000 18.78409 19 VAL B CA 1
ATOM 6270 C C . VAL B 1 25 ? -17.55525 -21.19363 79.51583 1.000 19.33515 19 VAL B C 1
ATOM 6271 O O . VAL B 1 25 ? -18.43172 -21.29158 78.65256 1.000 22.95172 19 VAL B O 1
ATOM 6285 N N . VAL B 1 26 ? -17.16149 -20.02531 80.01612 1.000 18.96447 20 VAL B N 1
ATOM 6286 C CA . VAL B 1 26 ? -17.60419 -18.75369 79.45203 1.000 18.65553 20 VAL B CA 1
ATOM 6287 C C . VAL B 1 26 ? -16.69356 -18.33394 78.30564 1.000 16.09826 20 VAL B C 1
ATOM 6288 O O . VAL B 1 26 ? -17.16167 -17.83186 77.28438 1.000 17.58301 20 VAL B O 1
ATOM 6301 N N . ASN B 1 27 ? -15.39022 -18.54132 78.47426 1.000 15.55368 21 ASN B N 1
ATOM 6302 C CA . ASN B 1 27 ? -14.40458 -18.36352 77.41575 1.000 14.41669 21 ASN B CA 1
ATOM 6303 C C . ASN B 1 27 ? -13.19648 -19.21197 77.79291 1.000 14.31313 21 ASN B C 1
ATOM 6304 O O . ASN B 1 27 ? -13.04140 -19.61670 78.94929 1.000 15.93787 21 ASN B O 1
ATOM 6316 N N . THR B 1 28 ? -12.36306 -19.52490 76.80534 1.000 13.85754 22 THR B N 1
ATOM 6317 C CA . THR B 1 28 ? -11.24156 -20.41257 77.09638 1.000 13.96042 22 THR B CA 1
ATOM 6318 C C . THR B 1 28 ? -10.04790 -19.67790 77.68309 1.000 13.57401 22 THR B C 1
ATOM 6319 O O . THR B 1 28 ? -9.16299 -20.31604 78.26908 1.000 14.49395 22 THR B O 1
ATOM 6330 N N . TYR B 1 29 ? -9.99754 -18.35633 77.54847 1.000 13.83924 23 TYR B N 1
ATOM 6331 C CA . TYR B 1 29 ? -8.85854 -17.62370 78.08030 1.000 13.40945 23 TYR B CA 1
ATOM 6332 C C . TYR B 1 29 ? -8.80104 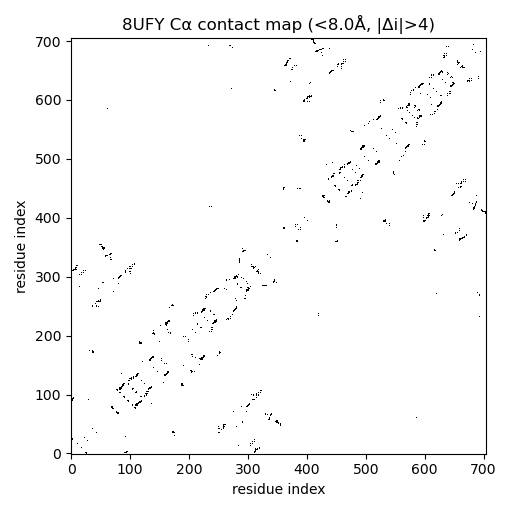-17.75179 79.59055 1.000 14.65928 23 TYR B C 1
ATOM 6333 O O . TYR B 1 29 ? -7.72357 -17.94443 80.16538 1.000 15.25141 23 TYR B O 1
ATOM 6351 N N . ASP B 1 30 ? -9.96090 -17.68405 80.24538 1.000 14.99270 24 ASP B N 1
ATOM 6352 C CA . ASP B 1 30 ? -10.01800 -17.75922 81.69735 1.000 16.20685 24 ASP B CA 1
ATOM 6353 C C . ASP B 1 30 ? -9.57735 -19.12091 82.22222 1.000 15.39757 24 ASP B C 1
ATOM 6354 O O . ASP B 1 30 ? -9.22867 -19.22517 83.39873 1.000 16.63637 24 ASP B O 1
ATOM 6363 N N . LEU B 1 31 ? -9.57153 -20.15906 81.37662 1.000 14.98067 25 LEU B N 1
ATOM 6364 C CA . LEU B 1 31 ? -9.15981 -21.48845 81.82476 1.000 14.47647 25 LEU B CA 1
ATOM 6365 C C . LEU B 1 31 ? -7.68569 -21.53335 82.19186 1.000 16.31109 25 LEU B C 1
ATOM 6366 O O . LEU B 1 31 ? -7.28269 -22.35982 83.02089 1.000 16.45288 25 LEU B O 1
ATOM 6382 N N . GLU B 1 32 ? -6.86811 -20.68390 81.57033 1.000 15.98432 26 GLU B N 1
ATOM 6383 C CA . GLU B 1 32 ? -5.43826 -20.68786 81.84899 1.000 16.00635 26 GLU B CA 1
ATOM 6384 C C . GLU B 1 32 ? -5.17181 -20.32798 83.30528 1.000 16.21638 26 GLU B C 1
ATOM 6385 O O . GLU B 1 32 ? -4.52481 -21.08481 84.03680 1.000 16.45438 26 GLU B O 1
ATOM 6397 N N . GLU B 1 33 ? -5.66225 -19.16633 83.74738 1.000 17.46084 27 GLU B N 1
ATOM 6398 C CA . GLU B 1 33 ? -5.44684 -18.77490 85.13597 1.000 19.06599 27 GLU B CA 1
ATOM 6399 C C . GLU B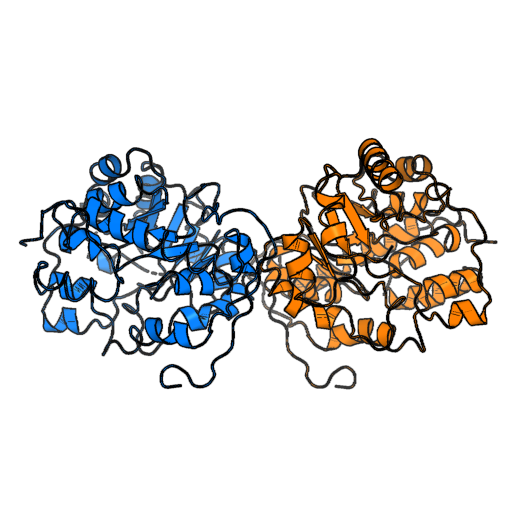 1 33 ? -6.10651 -19.75897 86.08963 1.000 17.74296 27 GLU B C 1
ATOM 6400 O O . GLU B 1 33 ? -5.55965 -20.05951 87.15536 1.000 18.75845 27 GLU B O 1
ATOM 6412 N N . GLU B 1 34 ? -7.28570 -20.27173 85.72858 1.000 16.41846 28 GLU B N 1
ATOM 6413 C CA . GLU B 1 34 ? -7.95193 -21.23802 86.59466 1.000 17.07805 28 GLU B CA 1
ATOM 6414 C C . GLU B 1 34 ? -7.10805 -22.49466 86.75509 1.000 17.10713 28 GLU B C 1
ATOM 6415 O O . GLU B 1 34 ? -6.93061 -22.99928 87.87071 1.000 18.49225 28 GLU B O 1
ATOM 6427 N N . ALA B 1 35 ? -6.57263 -23.01408 85.64791 1.000 16.45908 29 ALA B N 1
ATOM 6428 C CA . ALA B 1 35 ? -5.73080 -24.20203 85.72512 1.000 16.64916 29 ALA B CA 1
ATOM 6429 C C . ALA B 1 35 ? -4.44895 -23.93993 86.50764 1.000 17.65044 29 ALA B C 1
ATOM 6430 O O . ALA B 1 35 ? -3.92425 -24.85158 87.16122 1.000 17.92289 29 ALA B O 1
ATOM 6437 N N . SER B 1 36 ? -3.93402 -22.70845 86.46091 1.000 17.63314 30 SER B N 1
ATOM 6438 C CA . SER B 1 36 ? -2.71375 -22.38419 87.19505 1.000 18.86614 30 SER B CA 1
ATOM 6439 C C . SER B 1 36 ? -2.87602 -22.56903 88.69773 1.000 20.10158 30 SER B C 1
ATOM 6440 O O . SER B 1 36 ? -1.87138 -22.71574 89.40421 1.000 21.13351 30 SER B O 1
ATOM 6448 N N . LYS B 1 37 ? -4.11124 -22.57304 89.19988 1.000 19.14650 31 LYS B N 1
ATOM 6449 C CA . LYS B 1 37 ? -4.34554 -22.71917 90.62965 1.000 20.13641 31 LYS B CA 1
ATOM 6450 C C . LYS B 1 37 ? -4.34781 -24.17201 91.08372 1.000 21.60741 31 LYS B C 1
ATOM 6451 O O . LYS B 1 37 ? -4.21830 -24.42441 92.28825 1.000 25.84482 31 LYS B O 1
ATOM 6470 N N . VAL B 1 38 ? -4.49004 -25.12150 90.16066 1.000 20.03887 32 VAL B N 1
ATOM 6471 C CA . VAL B 1 38 ? -4.59028 -26.53161 90.51697 1.000 20.60680 32 VAL B CA 1
ATOM 6472 C C . VAL B 1 38 ? -3.46998 -27.38869 89.94490 1.000 20.51703 32 VAL B C 1
ATOM 6473 O O . VAL B 1 38 ? -3.30416 -28.53509 90.39495 1.000 23.02758 32 VAL B O 1
ATOM 6486 N N . VAL B 1 39 ? -2.70841 -26.91102 88.97251 1.000 18.91841 33 VAL B N 1
ATOM 6487 C CA . VAL B 1 39 ? -1.63482 -27.68528 88.35331 1.000 18.74711 33 VAL B CA 1
ATOM 6488 C C . VAL B 1 39 ? -0.31422 -27.28533 89.00512 1.000 17.68445 33 VAL B C 1
ATOM 6489 O O . VAL B 1 39 ? -0.06496 -26.08348 89.17751 1.000 18.73609 33 VAL B O 1
ATOM 6502 N N . PRO B 1 40 ? 0.54708 -28.23588 89.36957 1.000 18.70109 34 PRO B N 1
ATOM 6503 C CA . PRO B 1 40 ? 1.85889 -27.86928 89.91721 1.000 20.11019 34 PRO B CA 1
ATOM 6504 C C . PRO B 1 40 ? 2.59268 -26.87836 89.01974 1.000 19.90496 34 PRO B C 1
ATOM 6505 O O . PRO B 1 40 ? 2.49968 -26.92573 87.79208 1.000 18.22943 34 PRO B O 1
ATOM 6516 N N . HIS B 1 41 ? 3.35540 -25.99087 89.66119 1.000 20.53115 35 HIS B N 1
ATOM 6517 C CA . HIS B 1 41 ? 3.94276 -24.83783 88.98286 1.000 19.12560 35 HIS B CA 1
ATOM 6518 C C . HIS B 1 41 ? 4.75665 -25.23737 87.75509 1.000 19.51090 35 HIS B C 1
ATOM 6519 O O . HIS B 1 41 ? 4.58307 -24.67199 86.66869 1.000 19.08686 35 HIS B O 1
ATOM 6533 N N . GLY B 1 42 ? 5.68952 -26.17362 87.91637 1.000 19.81612 36 GLY B N 1
ATOM 6534 C CA . GLY B 1 42 ? 6.54837 -26.53215 86.79820 1.000 20.19934 36 GLY B CA 1
ATOM 6535 C C . GLY B 1 42 ? 5.76175 -27.06639 85.61851 1.000 18.20524 36 GLY B C 1
ATOM 6536 O O . GLY B 1 42 ? 5.96493 -26.64702 84.47406 1.000 18.49618 36 GLY B O 1
ATOM 6540 N N . GLY B 1 43 ? 4.84927 -28.00246 85.88227 1.000 17.78578 37 GLY B N 1
ATOM 6541 C CA . GLY B 1 43 ? 4.07757 -28.58938 84.80101 1.000 17.99975 37 GLY B CA 1
ATOM 6542 C C . GLY B 1 43 ? 3.12342 -27.59828 84.16902 1.000 16.89088 37 GLY B C 1
ATOM 6543 O O . GLY B 1 43 ? 2.92136 -27.60790 82.95040 1.000 16.78613 37 GLY B O 1
ATOM 6547 N N . PHE B 1 44 ? 2.52020 -26.72706 84.98245 1.000 15.82063 38 PHE B N 1
ATOM 6548 C CA . PHE B 1 44 ? 1.64773 -25.70928 84.41343 1.000 15.75678 38 PHE B CA 1
ATOM 6549 C C . PHE B 1 44 ? 2.41110 -24.81095 83.45559 1.000 15.73619 38 PHE B C 1
ATOM 6550 O O . PHE B 1 44 ? 1.92810 -24.49064 82.36566 1.000 15.69202 38 PHE B O 1
ATOM 6567 N N . ASN B 1 45 ? 3.60024 -24.37556 83.85110 1.000 16.32101 39 ASN B N 1
ATOM 6568 C CA . ASN B 1 45 ? 4.33444 -23.47529 82.97945 1.000 16.76252 39 ASN B CA 1
ATOM 6569 C C . ASN B 1 45 ? 4.90066 -24.18982 81.76041 1.000 16.54370 39 ASN B C 1
ATOM 6570 O O . ASN B 1 45 ? 5.07523 -23.55097 80.71808 1.000 16.51563 39 ASN B O 1
ATOM 6581 N N . TYR B 1 46 ? 5.13120 -25.50313 81.85031 1.000 16.48818 40 TYR B N 1
ATOM 6582 C CA . TYR B 1 46 ? 5.44576 -26.28040 80.65684 1.000 16.63876 40 TYR B CA 1
ATOM 6583 C C . TYR B 1 46 ? 4.29943 -26.21525 79.65478 1.000 16.32191 40 TYR B C 1
ATOM 6584 O O . TYR B 1 46 ? 4.52406 -26.02703 78.45323 1.000 16.87217 40 TYR B O 1
ATOM 6602 N N . ILE B 1 47 ? 3.06126 -26.35880 80.13406 1.000 14.53624 41 ILE B N 1
ATOM 6603 C CA . ILE B 1 47 ? 1.90129 -26.34686 79.24650 1.000 14.07390 41 ILE B CA 1
ATOM 6604 C C . ILE B 1 47 ? 1.66727 -24.95035 78.69428 1.000 13.36977 41 ILE B C 1
ATOM 6605 O O . ILE B 1 47 ? 1.41409 -24.76952 77.49688 1.000 14.69089 41 ILE B O 1
ATOM 6621 N N . ALA B 1 48 ? 1.71515 -23.94666 79.56562 1.000 13.45891 42 ALA B N 1
ATOM 6622 C CA . ALA B 1 48 ? 1.26705 -22.61127 79.19468 1.000 13.56181 42 ALA B CA 1
ATOM 6623 C C . ALA B 1 48 ? 2.33336 -21.80463 78.46694 1.000 13.25202 42 ALA B C 1
ATOM 6624 O O . ALA B 1 48 ? 1.99231 -20.92912 77.66823 1.000 13.85656 42 ALA B O 1
ATOM 6631 N N . GLY B 1 49 ? 3.61240 -22.06083 78.73652 1.000 13.67103 43 GLY B N 1
ATOM 6632 C CA . GLY B 1 49 ? 4.66876 -21.19913 78.24242 1.000 13.74291 43 GLY B CA 1
ATOM 6633 C C . GLY B 1 49 ? 5.00972 -21.41304 76.77605 1.000 13.39335 43 GLY B C 1
ATOM 6634 O O . GLY B 1 49 ? 4.51280 -22.31998 76.10435 1.000 13.66498 43 GLY B O 1
ATOM 6638 N N . ALA B 1 50 ? 5.88918 -20.54232 76.28134 1.000 13.58470 44 ALA B N 1
ATOM 6639 C CA . ALA B 1 50 ? 6.26303 -20.53292 74.87234 1.000 12.36531 44 ALA B CA 1
ATOM 6640 C C . ALA B 1 50 ? 7.67708 -19.97462 74.75379 1.000 12.64550 44 ALA B C 1
ATOM 6641 O O . ALA B 1 50 ? 8.32482 -19.64047 75.74907 1.000 13.59267 44 ALA B O 1
ATOM 6648 N N . SER B 1 51 ? 8.16731 -19.88279 73.52563 1.000 12.27785 45 SER B N 1
ATOM 6649 C CA . SER B 1 51 ? 9.56507 -19.53052 73.32680 1.000 12.39776 45 SER B CA 1
ATOM 6650 C C . SER B 1 51 ? 9.82092 -18.05382 73.57683 1.000 12.53464 45 SER B C 1
ATOM 6651 O O . SER B 1 51 ? 8.94251 -17.20421 73.40878 1.000 12.38806 45 SER B O 1
ATOM 6659 N N . GLY B 1 52 ? 11.05471 -17.75884 73.98037 1.000 14.07152 46 GLY B N 1
ATOM 6660 C CA . GLY B 1 52 ? 11.46045 -16.37639 74.17793 1.000 14.14561 46 GLY B CA 1
ATOM 6661 C C . GLY B 1 52 ? 10.63098 -15.68673 75.24101 1.000 13.44734 46 GLY B C 1
ATOM 6662 O O . GLY B 1 52 ? 10.34031 -16.23851 76.30535 1.000 15.85439 46 GLY B O 1
ATOM 6666 N N . ASP B 1 53 ? 10.25166 -14.44822 74.95760 1.000 13.33868 47 ASP B N 1
ATOM 6667 C CA . ASP B 1 53 ? 9.34683 -13.70353 75.81815 1.000 13.25644 47 ASP B CA 1
ATOM 6668 C C . ASP B 1 53 ? 7.89408 -13.89913 75.41823 1.000 13.41142 47 ASP B C 1
ATOM 6669 O O . ASP B 1 53 ? 7.02835 -13.12183 75.83534 1.000 13.80750 47 ASP B O 1
ATOM 6678 N N . GLU B 1 54 ? 7.61891 -14.91045 74.59851 1.000 12.45811 48 GLU B N 1
ATOM 6679 C CA . GLU B 1 54 ? 6.28025 -15.32759 74.20811 1.000 11.80046 48 GLU B CA 1
ATOM 6680 C C . GLU B 1 54 ? 5.62184 -14.38473 73.21224 1.000 11.71543 48 GLU B C 1
ATOM 6681 O O . GLU B 1 54 ? 4.41381 -14.49963 72.96205 1.000 11.42569 48 GLU B O 1
ATOM 6693 N N . TRP B 1 55 ? 6.40246 -13.49855 72.58447 1.000 10.90439 49 TRP B N 1
ATOM 6694 C CA . TRP B 1 55 ? 5.84198 -12.58388 71.59344 1.000 10.97091 49 TRP B CA 1
ATOM 6695 C C . TRP B 1 55 ? 5.12027 -13.33652 70.47384 1.000 10.71729 49 TRP B C 1
ATOM 6696 O O . TRP B 1 55 ? 4.07456 -12.88467 69.99020 1.000 10.78880 49 TRP B O 1
ATOM 6717 N N . THR B 1 56 ? 5.65788 -14.48098 70.03924 1.000 10.04799 50 THR B N 1
ATOM 6718 C CA . THR B 1 56 ? 5.00117 -15.22293 68.96103 1.000 11.14574 50 THR B CA 1
ATOM 6719 C C . THR B 1 56 ? 3.74850 -15.95473 69.45282 1.000 10.83415 50 THR B C 1
ATOM 6720 O O . THR B 1 56 ? 2.79360 -16.12395 68.68314 1.000 11.19676 50 THR B O 1
ATOM 6731 N N . LYS B 1 57 ? 3.69236 -16.34856 70.73237 1.000 11.21723 51 LYS B N 1
ATOM 6732 C CA . LYS B 1 57 ? 2.42599 -16.84460 71.27095 1.000 10.73552 51 LYS B CA 1
ATOM 6733 C C . LYS B 1 57 ? 1.37272 -15.74285 71.26271 1.000 11.31151 51 LYS B C 1
ATOM 6734 O O . LYS B 1 57 ? 0.20898 -15.97627 70.90929 1.000 11.42564 51 LYS B O 1
ATOM 6753 N N . ARG B 1 58 ? 1.76423 -14.52684 71.64043 1.000 11.62812 52 ARG B N 1
ATOM 6754 C CA . ARG B 1 58 ? 0.83975 -13.40534 71.55767 1.000 11.31520 52 ARG B CA 1
ATOM 6755 C C . ARG B 1 58 ? 0.46088 -13.12459 70.10937 1.000 10.21289 52 ARG B C 1
ATOM 6756 O O . ARG B 1 58 ? -0.69187 -12.78673 69.81883 1.000 10.72895 52 ARG B O 1
ATOM 6777 N N . ALA B 1 59 ? 1.41195 -13.27851 69.18324 1.000 10.67556 53 ALA B N 1
ATOM 6778 C CA . ALA B 1 59 ? 1.10895 -13.08659 67.76598 1.000 11.03748 53 ALA B CA 1
ATOM 6779 C C . ALA B 1 59 ? 0.08047 -14.10497 67.27957 1.000 10.13725 53 ALA B C 1
ATOM 6780 O O . ALA B 1 59 ? -0.81176 -13.76842 66.48827 1.000 10.69474 53 ALA B O 1
ATOM 6787 N N . ASN B 1 60 ? 0.18242 -15.35491 67.74521 1.000 10.22689 54 ASN B N 1
ATOM 6788 C CA . ASN B 1 60 ? -0.82809 -16.35272 67.39745 1.000 10.01146 54 ASN B CA 1
ATOM 6789 C C . ASN B 1 60 ? -2.21487 -15.87724 67.79840 1.000 10.37719 54 ASN B C 1
ATOM 6790 O O . ASN B 1 60 ? -3.19412 -16.10951 67.08130 1.000 11.23250 54 ASN B O 1
ATOM 6801 N N . ASP B 1 61 ? -2.32145 -15.24008 68.96272 1.000 9.88176 55 ASP B N 1
ATOM 6802 C CA . ASP B 1 61 ? -3.60892 -14.76515 69.45063 1.000 10.44431 55 ASP B CA 1
ATOM 6803 C C . ASP B 1 61 ? -4.06124 -13.50063 68.73706 1.000 10.52713 55 ASP B C 1
ATOM 6804 O O . ASP B 1 61 ? -5.23757 -13.37048 68.37800 1.000 11.22216 55 ASP B O 1
ATOM 6813 N N . ARG B 1 62 ? -3.15728 -12.54174 68.55719 1.000 10.43383 56 ARG B N 1
ATOM 6814 C CA . ARG B 1 62 ? -3.54636 -11.27664 67.95376 1.000 10.56197 56 ARG B CA 1
ATOM 6815 C C . ARG B 1 62 ? -3.79872 -11.39519 66.45797 1.000 11.01021 56 ARG B C 1
ATOM 6816 O O . ARG B 1 62 ? -4.50849 -10.55553 65.89241 1.000 10.79138 56 ARG B O 1
ATOM 6837 N N . ALA B 1 63 ? -3.25876 -12.42825 65.81173 1.000 10.30260 57 ALA B N 1
ATOM 6838 C CA . ALA B 1 63 ? -3.48707 -12.60007 64.38320 1.000 10.22258 57 ALA B CA 1
ATOM 6839 C C . ALA B 1 63 ? -4.97230 -12.67180 64.04768 1.000 9.94285 57 ALA B C 1
ATOM 6840 O O . ALA B 1 63 ? -5.37853 -12.26333 62.95334 1.000 10.59248 57 ALA B O 1
ATOM 6847 N N . TRP B 1 64 ? -5.79568 -13.19011 64.95840 1.000 10.50241 58 TRP B N 1
ATOM 6848 C CA . TRP B 1 64 ? -7.22084 -13.31323 64.67620 1.000 10.67576 58 TRP B CA 1
ATOM 6849 C C . TRP B 1 64 ? -7.88748 -11.96494 64.47199 1.000 10.69419 58 TRP B C 1
ATOM 6850 O O . TRP B 1 64 ? -8.96405 -11.91531 63.87409 1.000 12.21075 58 TRP B O 1
ATOM 6871 N N . LYS B 1 65 ? -7.29056 -10.87684 64.96715 1.000 9.89119 59 LYS B N 1
ATOM 6872 C CA . LYS B 1 65 ? -7.85038 -9.54968 64.75149 1.000 10.10302 59 LYS B CA 1
ATOM 6873 C C . LYS B 1 65 ? -7.45014 -8.94909 63.40289 1.000 10.00982 59 LYS B C 1
ATOM 6874 O O . LYS B 1 65 ? -7.90541 -7.84789 63.06958 1.000 11.17855 59 LYS B O 1
ATOM 6893 N N . HIS B 1 66 ? -6.62844 -9.64318 62.60987 1.000 10.23237 60 HIS B N 1
ATOM 6894 C CA . HIS B 1 66 ? -6.21398 -9.12518 61.31378 1.000 9.80750 60 HIS B CA 1
ATOM 6895 C C . HIS B 1 66 ? -7.27159 -9.33338 60.25100 1.000 10.39190 60 HIS B C 1
ATOM 6896 O O . HIS B 1 66 ? -7.27373 -8.61785 59.24415 1.000 11.11101 60 HIS B O 1
ATOM 6910 N N A LYS B 1 67 ? -8.13470 -10.32493 60.44183 0.535 10.15417 61 LYS B N 1
ATOM 6911 N N B LYS B 1 67 ? -8.15558 -10.30716 60.45000 0.465 9.80870 61 LYS B N 1
ATOM 6912 C CA A LYS B 1 67 ? -9.21458 -10.64650 59.52280 0.535 10.09691 61 LYS B CA 1
ATOM 6913 C CA B LYS B 1 67 ? -9.21535 -10.64239 59.50969 0.465 10.06065 61 LYS B CA 1
ATOM 6914 C C A LYS B 1 67 ? -10.46158 -10.75290 60.37574 0.535 11.22558 61 LYS B C 1
ATOM 6915 C C B LYS B 1 67 ? -10.47938 -10.79185 60.33274 0.465 11.06021 61 LYS B C 1
ATOM 6916 O O A LYS B 1 67 ? -10.49140 -11.54144 61.32453 0.535 11.25398 61 LYS B O 1
ATOM 6917 O O B LYS B 1 67 ? -10.54341 -11.65920 61.20856 0.465 11.82073 61 LYS B O 1
ATOM 6954 N N . LEU B 1 68 ? -11.46829 -9.94323 60.06862 1.000 10.22242 62 LEU B N 1
ATOM 6955 C CA . LEU B 1 68 ? -12.63114 -9.80726 60.92816 1.000 10.19349 62 LEU B CA 1
ATOM 6956 C C . LEU B 1 68 ? -13.87886 -10.33714 60.22897 1.000 10.21526 62 LEU B C 1
ATOM 6957 O O . LEU B 1 68 ? -14.01688 -10.25036 59.00274 1.000 11.34435 62 LEU B O 1
ATOM 6974 N N . LEU B 1 69 ? -14.78428 -10.90141 61.02268 1.000 10.18555 63 LEU B N 1
ATOM 6975 C CA . LEU B 1 69 ? -16.00388 -11.47363 60.47475 1.000 10.15683 63 LEU B CA 1
ATOM 6976 C C . LEU B 1 69 ? -17.06021 -10.40243 60.25430 1.000 10.46536 63 LEU B C 1
ATOM 6977 O O . LEU B 1 69 ? -17.17452 -9.45321 61.02417 1.000 12.16994 63 LEU B O 1
ATOM 6993 N N . TYR B 1 70 ? -17.87039 -10.59495 59.21126 1.000 11.00121 64 TYR B N 1
ATOM 6994 C CA . TYR B 1 70 ? -19.05252 -9.76396 58.98320 1.000 11.00972 64 TYR B CA 1
ATOM 6995 C C . TYR B 1 70 ? -20.29895 -10.47509 59.47482 1.000 11.47523 64 TYR B C 1
ATOM 6996 O O . TYR B 1 70 ? -20.52897 -11.63313 59.09104 1.000 12.76682 64 TYR B O 1
ATOM 7014 N N . PRO B 1 71 ? -21.17248 -9.82716 60.23958 1.000 12.43501 65 PRO B N 1
ATOM 7015 C CA . PRO B 1 71 ? -22.52861 -10.36137 60.38260 1.000 14.29428 65 PRO B CA 1
ATOM 7016 C C . PRO B 1 71 ? -23.23223 -10.21512 59.04745 1.000 14.03835 65 PRO B C 1
ATOM 7017 O O . PRO B 1 71 ? -23.04543 -9.21391 58.35281 1.000 15.03107 65 PRO B O 1
ATOM 7028 N N . ARG B 1 72 ? -24.00548 -11.23254 58.66536 1.000 14.59201 66 ARG B N 1
ATOM 7029 C CA . ARG B 1 72 ? -24.65851 -11.20658 57.36610 1.000 14.92251 66 ARG B CA 1
ATOM 7030 C C . ARG B 1 72 ? -25.97101 -11.96794 57.38273 1.000 16.74187 66 ARG B C 1
ATOM 7031 O O . ARG B 1 72 ? -26.20022 -12.84829 58.21681 1.000 18.02067 66 ARG B O 1
ATOM 7052 N N . LEU B 1 73 ? -26.80701 -11.62710 56.40161 1.000 17.36684 67 LEU B N 1
ATOM 7053 C CA . LEU B 1 73 ? -28.10543 -12.24979 56.20732 1.000 18.61545 67 LEU B CA 1
ATOM 7054 C C . LEU B 1 73 ? -27.95304 -13.72244 55.84993 1.000 17.03490 67 LEU B C 1
ATOM 7055 O O . LEU B 1 73 ? -27.00220 -14.13437 55.17820 1.000 18.10744 67 LEU B O 1
ATOM 7071 N N . ALA B 1 74 ? -28.91316 -14.51398 56.30018 1.000 19.83326 68 ALA B N 1
ATOM 7072 C CA . ALA B 1 74 ? -28.96962 -15.92081 55.94671 1.000 20.25637 68 ALA B CA 1
ATOM 7073 C C . ALA B 1 74 ? -29.57862 -16.09900 54.56192 1.000 19.70018 68 ALA B C 1
ATOM 7074 O O . ALA B 1 74 ? -30.34461 -15.26067 54.07546 1.000 23.08918 68 ALA B O 1
ATOM 7081 N N . GLN B 1 75 ? -29.22072 -17.20964 53.92313 1.000 20.33533 69 GLN B N 1
ATOM 7082 C CA . GLN B 1 75 ? -29.79070 -17.60377 52.64103 1.000 20.45597 69 GLN B CA 1
ATOM 7083 C C . GLN B 1 75 ? -30.43642 -18.98037 52.71784 1.000 24.07473 69 GLN B C 1
ATOM 7084 O O . GLN B 1 75 ? -30.84331 -19.52670 51.68675 1.000 30.23927 69 GLN B O 1
ATOM 7098 N N . ASP B 1 76 ? -30.54795 -19.53984 53.91908 1.000 24.25464 70 ASP B N 1
ATOM 7099 C CA . ASP B 1 76 ? -31.09257 -20.86514 54.15831 1.000 25.15963 70 ASP B CA 1
ATOM 7100 C C . ASP B 1 76 ? -31.77962 -20.80731 55.51594 1.000 29.17631 70 ASP B C 1
ATOM 7101 O O . ASP B 1 76 ? -31.26301 -20.18051 56.44232 1.000 34.77210 70 ASP B O 1
ATOM 7110 N N . VAL B 1 77 ? -32.94295 -21.45685 55.63502 1.000 33.87757 71 VAL B N 1
ATOM 7111 C CA . VAL B 1 77 ? -33.74743 -21.32941 56.85226 1.000 36.94552 71 VAL B CA 1
ATOM 7112 C C . VAL B 1 77 ? -33.37701 -22.32914 57.94028 1.000 36.86385 71 VAL B C 1
ATOM 7113 O O . VAL B 1 77 ? -33.81600 -22.16682 59.09088 1.000 37.38842 71 VAL B O 1
ATOM 7126 N N . GLU B 1 78 ? -32.59412 -23.35383 57.62491 1.000 33.34194 72 GLU B N 1
ATOM 7127 C CA . GLU B 1 78 ? -32.35718 -24.43239 58.57229 1.000 32.17917 72 GLU B CA 1
ATOM 7128 C C . GLU B 1 78 ? -31.39410 -23.99604 59.67246 1.000 30.02947 72 GLU B C 1
ATOM 7129 O O . GLU B 1 78 ? -30.58102 -23.08407 59.49506 1.000 29.23500 72 GLU B O 1
ATOM 7141 N N . ALA B 1 79 ? -31.50155 -24.65541 60.82609 1.000 30.77404 73 ALA B N 1
ATOM 7142 C CA . ALA B 1 79 ? -30.60323 -24.35880 61.92966 1.000 30.36210 73 ALA B CA 1
ATOM 7143 C C . ALA B 1 79 ? -29.17705 -24.78157 61.57741 1.000 26.86803 73 ALA B C 1
ATOM 7144 O O . ALA B 1 79 ? -28.97305 -25.68149 60.75535 1.000 24.53563 73 ALA B O 1
ATOM 7151 N N . PRO B 1 80 ? -28.17163 -24.15595 62.19363 1.000 26.06690 74 PRO B N 1
ATOM 7152 C CA . PRO B 1 80 ? -26.78696 -24.49763 61.85586 1.000 21.30170 74 PRO B CA 1
ATOM 7153 C C . PRO B 1 80 ? -26.45253 -25.93850 62.20218 1.000 19.94545 74 PRO B C 1
ATOM 7154 O O . PRO B 1 80 ? -26.94982 -26.51046 63.17275 1.000 23.09119 74 PRO B O 1
ATOM 7165 N N . ASP B 1 81 ? -25.57771 -26.51551 61.38933 1.000 15.67803 75 ASP B N 1
ATOM 7166 C CA . ASP B 1 81 ? -25.09058 -27.87753 61.55812 1.000 16.15127 75 ASP B CA 1
ATOM 7167 C C . ASP B 1 81 ? -23.57339 -27.79722 61.49377 1.000 14.69748 75 ASP B C 1
ATOM 7168 O O . ASP B 1 81 ? -23.02343 -27.35814 60.48138 1.000 13.78335 75 ASP B O 1
ATOM 7177 N N . THR B 1 82 ? -22.89228 -28.17803 62.57604 1.000 13.94623 76 THR B N 1
ATOM 7178 C CA . THR B 1 82 ? -21.43603 -28.08559 62.61585 1.000 14.18019 76 THR B CA 1
ATOM 7179 C C . THR B 1 82 ? -20.73169 -29.33522 62.10157 1.000 14.36573 76 THR B C 1
ATOM 7180 O O . THR B 1 82 ? -19.49920 -29.38365 62.13273 1.000 14.09008 76 THR B O 1
ATOM 7191 N N A SER B 1 83 ? -21.45998 -30.33449 61.62288 0.586 14.64089 77 SER B N 1
ATOM 7192 N N B SER B 1 83 ? -21.47917 -30.32052 61.60273 0.414 14.38488 77 SER B N 1
ATOM 7193 C CA A SER B 1 83 ? -20.81431 -31.58494 61.25999 0.586 17.14633 77 SER B CA 1
ATOM 7194 C CA B SER B 1 83 ? -20.89516 -31.58064 61.15975 0.414 15.88969 77 SER B CA 1
ATOM 7195 C C A SER B 1 83 ? -19.95540 -31.42204 60.01178 0.586 15.22414 77 SER B C 1
ATOM 7196 C C B SER B 1 83 ? -19.91214 -31.35919 60.01586 0.414 14.88088 77 SER B C 1
ATOM 7197 O O A SER B 1 83 ? -20.24495 -30.62329 59.11898 0.586 14.58350 77 SER B O 1
ATOM 7198 O O B SER B 1 83 ? -20.06909 -30.45234 59.19532 0.414 15.54443 77 SER B O 1
ATOM 7213 N N . THR B 1 84 ? -18.89573 -32.21698 59.94891 1.000 15.01626 78 THR B N 1
ATOM 7214 C CA . THR B 1 84 ? -18.03453 -32.25772 58.77875 1.000 14.57910 78 THR B CA 1
ATOM 7215 C C . THR B 1 84 ? -17.41980 -33.64684 58.68408 1.000 14.70632 78 THR B C 1
ATOM 7216 O O . THR B 1 84 ? -17.74464 -34.55302 59.45957 1.000 15.40107 78 THR B O 1
ATOM 7227 N N . GLU B 1 85 ? -16.54375 -33.81806 57.70623 1.000 16.27395 79 GLU B N 1
ATOM 7228 C CA . GLU B 1 85 ? -15.88255 -35.09003 57.47898 1.000 17.66594 79 GLU B CA 1
ATOM 7229 C C . GLU B 1 85 ? -14.45758 -34.79860 57.04989 1.000 17.24816 79 GLU B C 1
ATOM 7230 O O . GLU B 1 85 ? -14.22409 -33.86588 56.28099 1.000 19.44573 79 GLU B O 1
ATOM 7242 N N . ILE B 1 86 ? -13.50510 -35.58130 57.55536 1.000 16.92611 80 ILE B N 1
ATOM 7243 C CA . ILE B 1 86 ? -12.11771 -35.47878 57.11870 1.000 16.91981 80 ILE B CA 1
ATOM 7244 C C . ILE B 1 86 ? -11.54242 -36.88156 56.98951 1.000 16.58854 80 ILE B C 1
ATOM 7245 O O . ILE B 1 86 ? -11.66421 -37.69805 57.91031 1.000 17.31995 80 ILE B O 1
ATOM 7261 N N . LEU B 1 87 ? -10.93704 -37.16157 55.83400 1.000 18.36481 81 LEU B N 1
ATOM 7262 C CA . LEU B 1 87 ? -10.33211 -38.45980 55.54870 1.000 21.02519 81 LEU B CA 1
ATOM 7263 C C . LEU B 1 87 ? -11.27157 -39.60438 55.91818 1.000 25.57344 81 LEU B C 1
ATOM 7264 O O . LEU B 1 87 ? -10.86688 -40.60773 56.50883 1.000 30.50292 81 LEU B O 1
ATOM 7280 N N . GLY B 1 88 ? -12.54617 -39.44538 55.56178 1.000 26.50293 82 GLY B N 1
ATOM 7281 C CA . GLY B 1 88 ? -13.54506 -40.47427 55.76780 1.000 30.06559 82 GLY B CA 1
ATOM 7282 C C . GLY B 1 88 ? -14.16920 -40.51086 57.14384 1.000 27.86937 82 GLY B C 1
ATOM 7283 O O . GLY B 1 88 ? -15.11188 -41.28306 57.35448 1.000 34.36746 82 GLY B O 1
ATOM 7287 N N . HIS B 1 89 ? -13.68484 -39.71397 58.09001 1.000 21.42316 83 HIS B N 1
ATOM 7288 C CA . HIS B 1 89 ? -14.22811 -39.69978 59.44161 1.000 19.02056 83 HIS B CA 1
ATOM 7289 C C . HIS B 1 89 ? -15.28784 -38.60867 59.54644 1.000 17.62016 83 HIS B C 1
ATOM 7290 O O . HIS B 1 89 ? -14.97921 -37.42635 59.38210 1.000 17.50418 83 HIS B O 1
ATOM 7304 N N . LYS B 1 90 ? -16.52475 -39.00003 59.84631 1.000 17.09798 84 LYS B N 1
ATOM 7305 C CA . LYS B 1 90 ? -17.58526 -38.04099 60.12950 1.000 17.32496 84 LYS B CA 1
ATOM 7306 C C . LYS B 1 90 ? -17.43234 -37.56927 61.56940 1.000 16.45660 84 LYS B C 1
ATOM 7307 O O . LYS B 1 90 ? -17.42526 -38.38930 62.49457 1.000 18.20064 84 LYS B O 1
ATOM 7326 N N . ILE B 1 91 ? -17.29998 -36.25359 61.76351 1.000 14.90816 85 ILE B N 1
ATOM 7327 C CA . ILE B 1 91 ? -17.05284 -35.68385 63.08114 1.000 13.79010 85 ILE B CA 1
ATOM 7328 C C . ILE B 1 91 ? -18.09989 -34.62022 63.38871 1.000 13.84110 85 ILE B C 1
ATOM 7329 O O . ILE B 1 91 ? -18.72534 -34.04652 62.49671 1.000 14.27372 85 ILE B O 1
ATOM 7345 N N . LYS B 1 92 ? -18.27808 -34.36280 64.68547 1.000 13.34032 86 LYS B N 1
ATOM 7346 C CA . LYS B 1 92 ? -19.38034 -33.52409 65.14896 1.000 12.76500 86 LYS B CA 1
ATOM 7347 C C . LYS B 1 92 ? -19.18032 -32.05046 64.82080 1.000 12.74988 86 LYS B C 1
ATOM 7348 O O . LYS B 1 92 ? -20.16346 -31.31368 64.68357 1.000 13.21524 86 LYS B O 1
ATOM 7367 N N . ALA B 1 93 ? -17.93555 -31.60448 64.72077 1.000 12.40531 87 ALA B N 1
ATOM 7368 C CA . ALA B 1 93 ? -17.59891 -30.20454 64.51330 1.000 12.32277 87 ALA B CA 1
ATOM 7369 C C . ALA B 1 93 ? -16.23671 -30.17040 63.84643 1.000 12.05438 87 ALA B C 1
ATOM 7370 O O . ALA B 1 93 ? -15.49351 -31.15708 63.90587 1.000 12.59704 87 ALA B O 1
ATOM 7377 N N . PRO B 1 94 ? -15.88228 -29.05861 63.18091 1.000 11.51262 88 PRO B N 1
ATOM 7378 C CA . PRO B 1 94 ? -14.64835 -29.00931 62.38583 1.000 11.35749 88 PRO B CA 1
ATOM 7379 C C . PRO B 1 94 ? -13.39787 -28.73526 63.21511 1.000 11.82520 88 PRO B C 1
ATOM 7380 O O . PRO B 1 94 ? -12.60379 -27.84078 62.90676 1.000 11.84393 88 PRO B O 1
ATOM 7391 N N . PHE B 1 95 ? -13.22500 -29.51325 64.27726 1.000 11.48315 89 PHE B N 1
ATOM 7392 C CA . PHE B 1 95 ? -12.02317 -29.43709 65.07728 1.000 12.14248 89 PHE B CA 1
ATOM 7393 C C . PHE B 1 95 ? -11.70398 -30.81709 65.61145 1.000 12.45424 89 PHE B C 1
ATOM 7394 O O . PHE B 1 95 ? -12.60243 -31.63367 65.82450 1.000 13.38312 89 PHE B O 1
ATOM 7411 N N . ILE B 1 96 ? -10.40577 -31.06293 65.79338 1.000 12.16135 90 ILE B N 1
ATOM 7412 C CA . ILE B 1 96 ? -9.86240 -32.31154 66.30081 1.000 11.97733 90 ILE B CA 1
ATOM 7413 C C . ILE B 1 96 ? -8.92717 -31.97355 67.45731 1.000 11.41499 90 ILE B C 1
ATOM 7414 O O . ILE B 1 96 ? -8.60630 -30.80917 67.70694 1.000 12.16610 90 ILE B O 1
ATOM 7430 N N . MET B 1 97 ? -8.48709 -33.00676 68.17178 1.000 11.46694 91 MET B N 1
ATOM 7431 C CA . MET B 1 97 ? -7.52408 -32.82520 69.25302 1.000 11.46041 91 MET B CA 1
ATOM 7432 C C . MET B 1 97 ? -6.10176 -32.83276 68.70155 1.000 12.08014 91 MET B C 1
ATOM 7433 O O . MET B 1 97 ? -5.71789 -33.75841 67.98316 1.000 13.82556 91 MET B O 1
ATOM 7447 N N . ALA B 1 98 ? -5.32163 -31.80310 69.04795 1.000 11.76600 92 ALA B N 1
ATOM 7448 C CA . ALA B 1 98 ? -3.92724 -31.75593 68.63949 1.000 12.02192 92 ALA B CA 1
ATOM 7449 C C . ALA B 1 98 ? -3.09780 -32.75729 69.44390 1.000 12.36137 92 ALA B C 1
ATOM 7450 O O . ALA B 1 98 ? -3.41217 -33.04715 70.60124 1.000 13.10767 92 ALA B O 1
ATOM 7457 N N . PRO B 1 99 ? -2.00921 -33.27146 68.86419 1.000 12.44507 93 PRO B N 1
ATOM 7458 C CA . PRO B 1 99 ? -1.09729 -34.13858 69.62806 1.000 13.41258 93 PRO B CA 1
ATOM 7459 C C . PRO B 1 99 ? -0.31657 -33.30754 70.63467 1.000 13.33055 93 PRO B C 1
ATOM 7460 O O . PRO B 1 99 ? 0.36625 -32.34944 70.26928 1.000 13.57026 93 PRO B O 1
ATOM 7471 N N . ILE B 1 100 ? -0.43795 -33.66871 71.90613 1.000 14.12112 94 ILE B N 1
ATOM 7472 C CA . ILE B 1 100 ? 0.22212 -32.95816 72.99498 1.000 15.13182 94 ILE B CA 1
ATOM 7473 C C . ILE B 1 100 ? 0.82920 -33.99569 73.92386 1.000 15.50383 94 ILE B C 1
ATOM 7474 O O . ILE B 1 100 ? 0.15996 -34.96092 74.30044 1.000 16.06905 94 ILE B O 1
ATOM 7490 N N . ALA B 1 101 ? 2.09237 -33.80253 74.28714 1.000 15.67006 95 ALA B N 1
ATOM 7491 C CA . ALA B 1 101 ? 2.77723 -34.73442 75.17088 1.000 16.18693 95 ALA B CA 1
ATOM 7492 C C . ALA B 1 101 ? 2.27301 -34.60940 76.60433 1.000 15.55328 95 ALA B C 1
ATOM 7493 O O . ALA B 1 101 ? 1.78774 -33.55944 77.02852 1.000 17.37826 95 ALA B O 1
ATOM 7500 N N . ALA B 1 102 ? 2.40388 -35.70124 77.35762 1.000 16.39114 96 ALA B N 1
ATOM 7501 C CA . ALA B 1 102 ? 2.44977 -35.64938 78.82185 1.000 16.58378 96 ALA B CA 1
ATOM 7502 C C . ALA B 1 102 ? 1.19426 -35.02965 79.44308 1.000 17.28589 96 ALA B C 1
ATOM 7503 O O . ALA B 1 102 ? 1.27158 -34.11143 80.26354 1.000 17.57848 96 ALA B O 1
ATOM 7510 N N . HIS B 1 103 ? 0.02310 -35.56388 79.08673 1.000 16.31144 97 HIS B N 1
ATOM 7511 C CA . HIS B 1 103 ? -1.20753 -35.03023 79.67398 1.000 16.22333 97 HIS B CA 1
ATOM 7512 C C . HIS B 1 103 ? -1.26116 -35.23019 81.18261 1.000 15.66502 97 HIS B C 1
ATOM 7513 O O . HIS B 1 103 ? -2.02397 -34.53267 81.86198 1.000 16.14888 97 HIS B O 1
ATOM 7527 N N . GLY B 1 104 ? -0.48132 -36.16972 81.71992 1.000 16.69288 98 GLY B N 1
ATOM 7528 C CA . GLY B 1 104 ? -0.40786 -36.35490 83.15634 1.000 17.34841 98 GLY B CA 1
ATOM 7529 C C . GLY B 1 104 ? 0.09892 -35.13968 83.90885 1.000 17.04500 98 GLY B C 1
ATOM 7530 O O . GLY B 1 104 ? -0.06010 -35.06619 85.12931 1.000 18.56170 98 GLY B O 1
ATOM 7534 N N . LEU B 1 105 ? 0.72493 -34.18823 83.21825 1.000 17.41048 99 LEU B N 1
ATOM 7535 C CA . LEU B 1 105 ? 1.06171 -32.93427 83.87905 1.000 17.54714 99 LEU B CA 1
ATOM 7536 C C . LEU B 1 105 ? -0.19327 -32.17277 84.27465 1.000 16.39965 99 LEU B C 1
ATOM 7537 O O . LEU B 1 105 ? -0.17303 -31.40386 85.24161 1.000 17.63833 99 LEU B O 1
ATOM 7553 N N . ALA B 1 106 ? -1.28836 -32.37551 83.54610 1.000 15.86209 100 ALA B N 1
ATOM 7554 C CA . ALA B 1 106 ? -2.53511 -31.66921 83.80584 1.000 16.28260 100 ALA B CA 1
ATOM 7555 C C . ALA B 1 106 ? -3.50213 -32.43480 84.69660 1.000 15.75351 100 ALA B C 1
ATOM 7556 O O . ALA B 1 106 ? -4.22097 -31.80383 85.47913 1.000 16.61173 100 ALA B O 1
ATOM 7563 N N . HIS B 1 107 ? -3.55500 -33.76229 84.59220 1.000 15.54380 101 HIS B N 1
ATOM 7564 C CA . HIS B 1 107 ? -4.55334 -34.54544 85.30739 1.000 15.00163 101 HIS B CA 1
ATOM 7565 C C . HIS B 1 107 ? -4.07656 -35.98784 85.42959 1.000 14.42142 101 HIS B C 1
ATOM 7566 O O . HIS B 1 107 ? -3.45664 -36.52648 84.51121 1.000 15.98511 101 HIS B O 1
ATOM 7580 N N . THR B 1 108 ? -4.41240 -36.62135 86.56268 1.000 15.82072 102 THR B N 1
ATOM 7581 C CA . THR B 1 108 ? -3.98105 -37.99814 86.80502 1.000 17.31036 102 THR B CA 1
ATOM 7582 C C . THR B 1 108 ? -4.51881 -38.96915 85.75912 1.000 16.44353 102 THR B C 1
ATOM 7583 O O . THR B 1 108 ? -3.90555 -40.01408 85.52017 1.000 17.91364 102 THR B O 1
ATOM 7594 N N . THR B 1 109 ? -5.66112 -38.66694 85.13590 1.000 15.97610 103 THR B N 1
ATOM 7595 C CA . THR B 1 109 ? -6.19663 -39.57226 84.12547 1.000 16.62940 103 THR B CA 1
ATOM 7596 C C . THR B 1 109 ? -5.50225 -39.39570 82.78398 1.000 16.97825 103 THR B C 1
ATOM 7597 O O . THR B 1 109 ? -5.71689 -40.21070 81.87825 1.000 16.95379 103 THR B O 1
ATOM 7608 N N . LYS B 1 110 ? -4.67518 -38.35588 82.65926 1.000 15.85773 104 LYS B N 1
ATOM 7609 C CA . LYS B 1 110 ? -3.75744 -38.15211 81.54551 1.000 16.22028 104 LYS B CA 1
ATOM 7610 C C . LYS B 1 110 ? -4.42827 -38.36437 80.19199 1.000 15.70456 104 LYS B C 1
ATOM 7611 O O . LYS B 1 110 ? -5.55946 -37.91624 79.99315 1.000 15.84104 104 LYS B O 1
ATOM 7630 N N . GLU B 1 111 ? -3.74207 -39.02333 79.25427 1.000 15.01880 105 GLU B N 1
ATOM 7631 C CA . GLU B 1 111 ? -4.24149 -39.09615 77.88712 1.000 16.04149 105 GLU B CA 1
ATOM 7632 C C . GLU B 1 111 ? -5.52455 -39.90799 77.79446 1.000 15.60541 105 GLU B C 1
ATOM 7633 O O . GLU B 1 111 ? -6.30962 -39.71671 76.85621 1.000 17.43388 105 GLU B O 1
ATOM 7645 N N . ALA B 1 112 ? -5.74692 -40.82838 78.73463 1.000 16.47917 106 ALA B N 1
ATOM 7646 C CA . ALA B 1 112 ? -7.00454 -41.56945 78.74228 1.000 16.96364 106 ALA B CA 1
ATOM 7647 C C . ALA B 1 112 ? -8.17690 -40.63371 78.99589 1.000 16.42874 106 ALA B C 1
ATOM 7648 O O . ALA B 1 112 ? -9.25601 -40.80319 78.41507 1.000 16.72892 106 ALA B O 1
ATOM 7655 N N . GLY B 1 113 ? -7.98063 -39.63365 79.85596 1.000 15.67633 107 GLY B N 1
ATOM 7656 C CA . GLY B 1 113 ? -9.03316 -38.66337 80.09588 1.000 15.15969 107 GLY B CA 1
ATOM 7657 C C . GLY B 1 113 ? -9.32371 -37.82418 78.86713 1.000 14.15740 107 GLY B C 1
ATOM 7658 O O . GLY B 1 113 ? -10.48239 -37.62788 78.49140 1.000 14.65602 107 GLY B O 1
ATOM 7662 N N . THR B 1 114 ? -8.27530 -37.32546 78.21232 1.000 14.34423 108 THR B N 1
ATOM 7663 C CA . THR B 1 114 ? -8.49896 -36.54290 77.00157 1.000 14.04959 108 THR B CA 1
ATOM 7664 C C . THR B 1 114 ? -9.19098 -37.38491 75.93934 1.000 13.77249 108 THR B C 1
ATOM 7665 O O . THR B 1 114 ? -10.13322 -36.92355 75.27999 1.000 13.71080 108 THR B O 1
ATOM 7676 N N . ALA B 1 115 ? -8.74930 -38.63408 75.77953 1.000 14.35635 109 ALA B N 1
ATOM 7677 C CA . ALA B 1 115 ? -9.33731 -39.51894 74.78192 1.000 14.96991 109 ALA B CA 1
ATOM 7678 C C . ALA B 1 115 ? -10.81607 -39.75005 75.04875 1.000 14.77710 109 ALA B C 1
ATOM 7679 O O . ALA B 1 115 ? -11.62737 -39.77790 74.11614 1.000 14.97943 109 ALA B O 1
ATOM 7686 N N . ARG B 1 116 ? -11.18166 -39.95410 76.31541 1.000 14.55365 110 ARG B N 1
ATOM 7687 C CA . ARG B 1 116 ? -12.58757 -40.13124 76.65399 1.000 15.08034 110 ARG B CA 1
ATOM 7688 C C . ARG B 1 116 ? -13.39797 -38.90006 76.26567 1.000 13.89143 110 ARG B C 1
ATOM 7689 O O . ARG B 1 116 ? -14.49028 -39.01850 75.70579 1.000 14.88403 110 ARG B O 1
ATOM 7710 N N . ALA B 1 117 ? -12.88744 -37.70815 76.56492 1.000 13.42316 111 ALA B N 1
ATOM 7711 C CA . ALA B 1 117 ? -13.59755 -36.49523 76.18232 1.000 13.15056 111 ALA B CA 1
ATOM 7712 C C . ALA B 1 117 ? -13.78123 -36.42076 74.67324 1.000 12.27903 111 ALA B C 1
ATOM 7713 O O . ALA B 1 117 ? -14.86519 -36.09108 74.18399 1.000 13.33864 111 ALA B O 1
ATOM 7720 N N . VAL B 1 118 ? -12.71162 -36.69281 73.92425 1.000 12.87283 112 VAL B N 1
ATOM 7721 C CA . VAL B 1 118 ? -12.73839 -36.57030 72.47138 1.000 13.30502 112 VAL B CA 1
ATOM 7722 C C . VAL B 1 118 ? -13.71087 -37.56812 71.85626 1.000 14.18966 112 VAL B C 1
ATOM 7723 O O . VAL B 1 118 ? -14.47775 -37.23231 70.94112 1.000 14.48448 112 VAL B O 1
ATOM 7736 N N A SER B 1 119 ? -13.70112 -38.80818 72.34477 0.667 13.69419 113 SER B N 1
ATOM 7737 N N B SER B 1 119 ? -13.69723 -38.80840 72.34557 0.333 15.43952 113 SER B N 1
ATOM 7738 C CA A SER B 1 119 ? -14.58955 -39.82896 71.79888 0.667 14.82918 113 SER B CA 1
ATOM 7739 C CA B SER B 1 119 ? -14.59179 -39.82583 71.80500 0.333 17.15111 113 SER B CA 1
ATOM 7740 C C A SER B 1 119 ? -16.03293 -39.63998 72.25160 0.667 16.31103 113 SER B C 1
ATOM 7741 C C B SER B 1 119 ? -16.03434 -39.57495 72.22703 0.333 16.87901 113 SER B C 1
ATOM 7742 O O A SER B 1 119 ? -16.95789 -39.92843 71.48398 0.667 17.67601 113 SER B O 1
ATOM 7743 O O B SER B 1 119 ? -16.96006 -39.75416 71.42712 0.333 17.55701 113 SER B O 1
ATOM 7758 N N . GLU B 1 120 ? -16.24725 -39.15732 73.47773 1.000 14.97974 114 GLU B N 1
ATOM 7759 C CA . GLU B 1 120 ? -17.60280 -38.85950 73.93325 1.000 14.66278 114 GLU B CA 1
ATOM 7760 C C . GLU B 1 120 ? -18.18999 -37.67642 73.17892 1.000 14.62354 114 GLU B C 1
ATOM 7761 O O . GLU B 1 120 ? -19.40704 -37.62304 72.96191 1.000 16.72714 114 GLU B O 1
ATOM 7774 N N . PHE B 1 121 ? -17.35046 -36.70919 72.80005 1.000 13.60670 115 PHE B N 1
ATOM 7775 C CA . PHE B 1 121 ? -17.81924 -35.57116 72.01923 1.000 13.64869 115 PHE B CA 1
ATOM 7776 C C . PHE B 1 121 ? -18.08072 -35.96627 70.57208 1.000 13.90912 115 PHE B C 1
ATOM 7777 O O . PHE B 1 121 ? -19.10604 -35.59086 69.99290 1.000 15.09679 115 PHE B O 1
ATOM 7794 N N . GLY B 1 122 ? -17.15098 -36.70099 69.96679 1.000 14.02188 116 GLY B N 1
ATOM 7795 C CA . GLY B 1 122 ? -17.31282 -37.16224 68.60528 1.000 14.11153 116 GLY B CA 1
ATOM 7796 C C . GLY B 1 122 ? -16.34610 -36.53829 67.61843 1.000 13.14467 116 GLY B C 1
ATOM 7797 O O . GLY B 1 122 ? -16.76075 -36.07460 66.55451 1.000 13.75469 116 GLY B O 1
ATOM 7801 N N . THR B 1 123 ? -15.05389 -36.53292 67.92978 1.000 12.50786 117 THR B N 1
ATOM 7802 C CA . THR B 1 123 ? -14.06171 -36.11247 66.95277 1.000 13.16430 117 THR B CA 1
ATOM 7803 C C . THR B 1 123 ? -12.84847 -37.03815 67.04763 1.000 12.81872 117 THR B C 1
ATOM 7804 O O . THR B 1 123 ? -12.91887 -38.12593 67.63145 1.000 14.98945 117 THR B O 1
ATOM 7815 N N . ILE B 1 124 ? -11.74484 -36.60800 66.43997 1.000 13.68131 118 ILE B N 1
ATOM 7816 C CA . ILE B 1 124 ? -10.54594 -37.42395 66.26559 1.000 13.49353 118 ILE B CA 1
ATOM 7817 C C . ILE B 1 124 ? -9.52184 -37.07316 67.33599 1.000 13.14848 118 ILE B C 1
ATOM 7818 O O . ILE B 1 124 ? -9.24738 -35.89465 67.59011 1.000 13.36745 118 ILE B O 1
ATOM 7834 N N . MET B 1 125 ? -8.94607 -38.10356 67.94580 1.000 13.55940 119 MET B N 1
ATOM 7835 C CA . MET B 1 125 ? -7.87979 -37.95576 68.92349 1.000 13.81178 119 MET B CA 1
ATOM 7836 C C . MET B 1 125 ? -6.53947 -38.09105 68.21413 1.000 13.98550 119 MET B C 1
ATOM 7837 O O . MET B 1 125 ? -6.33894 -39.03109 67.44731 1.000 15.80074 119 MET B O 1
ATOM 7851 N N . SER B 1 126 ? -5.61794 -37.17045 68.48713 1.000 14.60050 120 SER B N 1
ATOM 7852 C CA . SER B 1 126 ? -4.23807 -37.28769 68.03164 1.000 14.38620 120 SER B CA 1
ATOM 7853 C C . SER B 1 126 ? -3.37675 -37.70343 69.21403 1.000 14.27239 120 SER B C 1
ATOM 7854 O O . SER B 1 126 ? -3.44151 -37.08300 70.27881 1.000 16.88522 120 SER B O 1
ATOM 7862 N N . ILE B 1 127 ? -2.59458 -38.76010 69.02773 1.000 15.23033 121 ILE B N 1
ATOM 7863 C CA . ILE B 1 127 ? -1.77738 -39.34780 70.08353 1.000 15.53171 121 ILE B CA 1
ATOM 7864 C C . ILE B 1 127 ? -0.33166 -38.93556 69.86129 1.000 16.05596 121 ILE B C 1
ATOM 7865 O O . ILE B 1 127 ? 0.26682 -39.27572 68.83594 1.000 17.25718 121 ILE B O 1
ATOM 7881 N N . SER B 1 128 ? 0.22978 -38.21795 70.82994 1.000 16.52446 122 SER B N 1
ATOM 7882 C CA . SER B 1 128 ? 1.62674 -37.81798 70.78578 1.000 17.68084 122 SER B CA 1
ATOM 7883 C C . SER B 1 128 ? 2.54443 -39.01580 70.97994 1.000 19.72846 122 SER B C 1
ATOM 7884 O O . SER B 1 128 ? 2.25066 -39.93873 71.74243 1.000 21.50922 122 SER B O 1
ATOM 7892 N N . ALA B 1 129 ? 3.69611 -38.97283 70.31059 1.000 23.32143 123 ALA B N 1
ATOM 7893 C CA . ALA B 1 129 ? 4.72164 -39.97832 70.57150 1.000 26.47951 123 ALA B CA 1
ATOM 7894 C C . ALA B 1 129 ? 5.17031 -39.94979 72.02793 1.000 25.16157 123 ALA B C 1
ATOM 7895 O O . ALA B 1 129 ? 5.61149 -40.97449 72.56734 1.000 27.73026 123 ALA B O 1
ATOM 7902 N N . TYR B 1 130 ? 5.08017 -38.78938 72.67342 1.000 22.82219 124 TYR B N 1
ATOM 7903 C CA . TYR B 1 130 ? 5.51752 -38.60552 74.05604 1.000 23.17444 124 TYR B CA 1
ATOM 7904 C C . TYR B 1 130 ? 4.35088 -38.67606 75.02978 1.000 21.77127 124 TYR B C 1
ATOM 7905 O O . TYR B 1 130 ? 4.29776 -37.94378 76.02445 1.000 24.25137 124 TYR B O 1
ATOM 7923 N N A SER B 1 131 ? 3.38594 -39.54049 74.74481 0.768 21.01622 125 SER B N 1
ATOM 7924 N N B SER B 1 131 ? 3.39158 -39.55742 74.76245 0.232 21.95444 125 SER B N 1
ATOM 7925 C CA A SER B 1 131 ? 2.30284 -39.78626 75.68100 0.768 20.89628 125 SER B CA 1
ATOM 7926 C CA B SER B 1 131 ? 2.28632 -39.75978 75.68659 0.232 22.05335 125 SER B CA 1
ATOM 7927 C C A SER B 1 131 ? 2.84290 -40.43118 76.95101 0.768 21.07233 125 SER B C 1
ATOM 7928 C C B SER B 1 131 ? 2.77379 -40.47599 76.93896 0.232 22.28280 125 SER B C 1
ATOM 7929 O O A SER B 1 131 ? 3.73480 -41.28296 76.90431 0.768 22.07353 125 SER B O 1
ATOM 7930 O O B SER B 1 131 ? 3.56349 -41.42166 76.86703 0.232 23.05568 125 SER B O 1
ATOM 7945 N N . GLY B 1 132 ? 2.29952 -40.01453 78.09596 1.000 21.58912 126 GLY B N 1
ATOM 7946 C CA . GLY B 1 132 ? 2.59088 -40.68018 79.35172 1.000 22.14574 126 GLY B CA 1
ATOM 7947 C C . GLY B 1 132 ? 1.74845 -41.90688 79.60588 1.000 22.07586 126 GLY B C 1
ATOM 7948 O O . GLY B 1 132 ? 2.04610 -42.67737 80.52112 1.000 25.85656 126 GLY B O 1
ATOM 7952 N N . ALA B 1 133 ? 0.70150 -42.09984 78.81465 1.000 23.03976 127 ALA B N 1
ATOM 7953 C CA . ALA B 1 133 ? -0.15458 -43.26987 78.89270 1.000 23.12290 127 ALA B CA 1
ATOM 7954 C C . ALA B 1 133 ? 0.23623 -44.26748 77.81137 1.000 24.46448 127 ALA B C 1
ATOM 7955 O O . ALA B 1 133 ? 0.73111 -43.89687 76.74458 1.000 27.16878 127 ALA B O 1
ATOM 7962 N N . THR B 1 134 ? 0.02075 -45.54353 78.10411 1.000 26.64752 128 THR B N 1
ATOM 7963 C CA . THR B 1 134 ? 0.20527 -46.57368 77.09932 1.000 29.26873 128 THR B CA 1
ATOM 7964 C C . THR B 1 134 ? -0.94637 -46.52663 76.10290 1.000 28.16782 128 THR B C 1
ATOM 7965 O O . THR B 1 134 ? -1.99775 -45.92700 76.35578 1.000 26.92736 128 THR B O 1
ATOM 7976 N N A PHE B 1 135 ? -0.75103 -47.16820 74.95019 0.649 29.82208 129 PHE B N 1
ATOM 7977 N N B PHE B 1 135 ? -0.73299 -47.16777 74.94941 0.351 29.81169 129 PHE B N 1
ATOM 7978 C CA A PHE B 1 135 ? -1.84788 -47.22028 73.99192 0.649 31.11005 129 PHE B CA 1
ATOM 7979 C CA B PHE B 1 135 ? -1.79937 -47.28111 73.95877 0.351 31.11218 129 PHE B CA 1
ATOM 7980 C C A PHE B 1 135 ? -3.06170 -47.92192 74.58293 0.649 28.58070 129 PHE B C 1
ATOM 7981 C C B PHE B 1 135 ? -3.03707 -47.93571 74.55862 0.351 28.61340 129 PHE B C 1
ATOM 7982 O O A PHE B 1 135 ? -4.20044 -47.51968 74.32647 0.649 28.20997 129 PHE B O 1
ATOM 7983 O O B PHE B 1 135 ? -4.16508 -47.50544 74.29562 0.351 28.18751 129 PHE B O 1
ATOM 8016 N N . GLU B 1 136 ? -2.84589 -48.98971 75.35608 1.000 28.97804 130 GLU B N 1
ATOM 8017 C CA . GLU B 1 136 ? -3.98081 -49.68185 75.95614 1.000 30.43416 130 GLU B CA 1
ATOM 8018 C C . GLU B 1 136 ? -4.78365 -48.74260 76.84682 1.000 28.07562 130 GLU B C 1
ATOM 8019 O O . GLU B 1 136 ? -6.02030 -48.74803 76.81375 1.000 25.59956 130 GLU B O 1
ATOM 8031 N N . GLU B 1 137 ? -4.09746 -47.91543 77.63889 1.000 26.05607 131 GLU B N 1
ATOM 8032 C CA . GLU B 1 137 ? -4.79910 -46.94478 78.47348 1.000 25.56428 131 GLU B CA 1
ATOM 8033 C C . GLU B 1 137 ? -5.58159 -45.95084 77.62377 1.000 22.44722 131 GLU B C 1
ATOM 8034 O O . GLU B 1 137 ? -6.74436 -45.64711 77.92007 1.000 22.92360 131 GLU B O 1
ATOM 8046 N N . ILE B 1 138 ? -4.96454 -45.43752 76.56000 1.000 20.23022 132 ILE B N 1
ATOM 8047 C CA . ILE B 1 138 ? -5.66231 -44.50945 75.67603 1.000 19.57032 132 ILE B CA 1
ATOM 8048 C C . ILE B 1 138 ? -6.81341 -45.21365 74.96687 1.000 20.67886 132 ILE B C 1
ATOM 8049 O O . ILE B 1 138 ? -7.91146 -44.66104 74.83160 1.000 20.85628 132 ILE B O 1
ATOM 8065 N N . SER B 1 139 ? -6.58178 -46.44309 74.50439 1.000 21.25300 133 SER B N 1
ATOM 8066 C CA . SER B 1 139 ? -7.62133 -47.18149 73.79306 1.000 21.78713 133 SER B CA 1
ATOM 8067 C C . SER B 1 139 ? -8.86250 -47.37251 74.65730 1.000 22.04402 133 SER B C 1
ATOM 8068 O O . SER B 1 139 ? -9.99300 -47.32771 74.15330 1.000 22.41469 133 SER B O 1
ATOM 8076 N N . GLU B 1 140 ? -8.67929 -47.59588 75.96107 1.000 23.09430 134 GLU B N 1
ATOM 8077 C CA . GLU B 1 140 ? -9.83728 -47.74572 76.83687 1.000 25.97398 134 GLU B CA 1
ATOM 8078 C C . GLU B 1 140 ? -10.65873 -46.46111 76.87498 1.000 24.43639 134 GLU B C 1
ATOM 8079 O O . GLU B 1 140 ? -11.89477 -46.50369 76.87649 1.000 25.92797 134 GLU B O 1
ATOM 8091 N N . GLY B 1 141 ? -9.99005 -45.30529 76.88471 1.000 21.78885 135 GLY B N 1
ATOM 8092 C CA . GLY B 1 141 ? -10.71065 -44.04425 76.84054 1.000 21.40929 135 GLY B CA 1
ATOM 8093 C C . GLY B 1 141 ? -11.38085 -43.77249 75.50712 1.000 20.60229 135 GLY B C 1
ATOM 8094 O O . GLY B 1 141 ? -12.45031 -43.15669 75.46161 1.000 21.62846 135 GLY B O 1
ATOM 8098 N N . LEU B 1 142 ? -10.77264 -44.22636 74.40808 1.000 20.14153 136 LEU B N 1
ATOM 8099 C CA . LEU B 1 142 ? -11.33053 -43.95760 73.08553 1.000 19.21020 136 LEU B CA 1
ATOM 8100 C C . LEU B 1 142 ? -12.56153 -44.80131 72.79497 1.000 19.81123 136 LEU B C 1
ATOM 8101 O O . LEU B 1 142 ? -13.43129 -44.37435 72.02785 1.000 21.79947 136 LEU B O 1
ATOM 8117 N N . ASN B 1 143 ? -12.64410 -45.99691 73.36999 1.000 21.13757 137 ASN B N 1
ATOM 8118 C CA . ASN B 1 143 ? -13.78152 -46.89261 73.16417 1.000 25.91101 137 ASN B CA 1
ATOM 8119 C C . ASN B 1 143 ? -14.13600 -47.01385 71.68210 1.000 25.07627 137 ASN B C 1
ATOM 8120 O O . ASN B 1 143 ? -15.29876 -46.91559 71.28337 1.000 27.00997 137 ASN B O 1
ATOM 8131 N N . GLY B 1 144 ? -13.10764 -47.21596 70.85860 1.000 22.93320 138 GLY B N 1
ATOM 8132 C CA . GLY B 1 144 ? -13.27824 -47.41973 69.43501 1.000 23.96109 138 GLY B CA 1
ATOM 8133 C C . GLY B 1 144 ? -13.24278 -46.17032 68.58070 1.000 23.39359 138 GLY B C 1
ATOM 8134 O O . GLY B 1 144 ? -13.31313 -46.28337 67.34923 1.000 24.16765 138 GLY B O 1
ATOM 8138 N N . GLY B 1 145 ? -13.13834 -44.98886 69.18110 1.000 20.40276 139 GLY B N 1
ATOM 8139 C CA . GLY B 1 145 ? -13.13198 -43.75442 68.43199 1.000 19.45139 139 GLY B CA 1
ATOM 8140 C C . GLY B 1 145 ? -11.88974 -43.60042 67.57694 1.000 19.27187 139 GLY B C 1
ATOM 8141 O O . GLY B 1 145 ? -10.85233 -44.21796 67.82874 1.000 18.89734 139 GLY B O 1
ATOM 8145 N N . PRO B 1 146 ? -11.97013 -42.75357 66.55343 1.000 18.31537 140 PRO B N 1
ATOM 8146 C CA . PRO B 1 146 ? -10.84711 -42.61097 65.62243 1.000 17.87054 140 PRO B CA 1
ATOM 8147 C C . PRO B 1 146 ? -9.64827 -41.93116 66.26347 1.000 16.26284 140 PRO B C 1
ATOM 8148 O O . PRO B 1 146 ? -9.77942 -41.05239 67.12304 1.000 16.21738 140 PRO B O 1
ATOM 8159 N N . ARG B 1 147 ? -8.46406 -42.35558 65.82649 1.000 16.46135 141 ARG B N 1
ATOM 8160 C CA . ARG B 1 147 ? -7.22364 -41.81535 66.35799 1.000 16.81612 141 ARG B CA 1
ATOM 8161 C C . ARG B 1 147 ? -6.16423 -41.74837 65.26740 1.000 15.97595 141 ARG B C 1
ATOM 8162 O O . ARG B 1 147 ? -6.09525 -42.60873 64.38318 1.000 16.60367 141 ARG B O 1
ATOM 8183 N N . TRP B 1 148 ? -5.36026 -40.69535 65.33793 1.000 15.32467 142 TRP B N 1
ATOM 8184 C CA . TRP B 1 148 ? -4.19376 -40.48520 64.49934 1.000 14.96564 142 TRP B CA 1
ATOM 8185 C C . TRP B 1 148 ? -2.96997 -40.48819 65.40414 1.000 15.13992 142 TRP B C 1
ATOM 8186 O O . TRP B 1 148 ? -3.03595 -40.03276 66.54674 1.000 16.38467 142 TRP B O 1
ATOM 8207 N N A PHE B 1 149 ? -1.85548 -41.00609 64.89186 0.478 14.87037 143 PHE B N 1
ATOM 8208 N N B PHE B 1 149 ? -1.85370 -41.00640 64.89976 0.522 14.89374 143 PHE B N 1
ATOM 8209 C CA A PHE B 1 149 ? -0.62637 -41.15081 65.66129 0.478 15.84091 143 PHE B CA 1
ATOM 8210 C CA B PHE B 1 149 ? -0.64035 -41.13298 65.69403 0.522 15.67469 143 PHE B CA 1
ATOM 8211 C C A PHE B 1 149 ? 0.39992 -40.13858 65.17706 0.478 15.13617 143 PHE B C 1
ATOM 8212 C C B PHE B 1 149 ? 0.41381 -40.16146 65.19075 0.522 15.16828 143 PHE B C 1
ATOM 8213 O O A PHE B 1 149 ? 0.68072 -40.06059 63.97662 0.478 15.96729 143 PHE B O 1
ATOM 8214 O O B PHE B 1 149 ? 0.72780 -40.13884 63.99623 0.522 16.19018 143 PHE B O 1
ATOM 8247 N N . GLN B 1 150 ? 0.96528 -39.37784 66.11101 1.000 15.08183 144 GLN B N 1
ATOM 8248 C CA . GLN B 1 150 ? 1.96917 -38.37095 65.80221 1.000 14.94769 144 GLN B CA 1
ATOM 8249 C C . GLN B 1 150 ? 3.35612 -38.90470 66.12968 1.000 15.55975 144 GLN B C 1
ATOM 8250 O O . GLN B 1 150 ? 3.59198 -39.42539 67.22838 1.000 17.85817 144 GLN B O 1
ATOM 8264 N N . ILE B 1 151 ? 4.27079 -38.77100 65.17084 1.000 16.17118 145 ILE B N 1
ATOM 8265 C CA . ILE B 1 151 ? 5.64268 -39.21889 65.32889 1.000 18.28088 145 ILE B CA 1
ATOM 8266 C C . ILE B 1 151 ? 6.58389 -38.07419 64.98187 1.000 17.52635 145 ILE B C 1
ATOM 8267 O O . ILE B 1 151 ? 6.21995 -37.10036 64.31658 1.000 17.21198 145 ILE B O 1
ATOM 8283 N N . TYR B 1 152 ? 7.79923 -38.18978 65.48527 1.000 21.80841 146 TYR B N 1
ATOM 8284 C CA . TYR B 1 152 ? 8.93399 -37.45472 64.97551 1.000 24.45054 146 TYR B CA 1
ATOM 8285 C C . TYR B 1 152 ? 9.81279 -38.52304 64.36546 1.000 29.99176 146 TYR B C 1
ATOM 8286 O O . TYR B 1 152 ? 9.97594 -39.60519 64.94171 1.000 34.72822 146 TYR B O 1
ATOM 8304 N N . MET B 1 153 ? 10.37478 -38.24017 63.21438 1.000 31.44667 147 MET B N 1
ATOM 8305 C CA . MET B 1 153 ? 11.08064 -39.29655 62.51627 1.000 34.67450 147 MET B CA 1
ATOM 8306 C C . MET B 1 153 ? 12.36109 -39.67158 63.24915 1.000 38.48103 147 MET B C 1
ATOM 8307 O O . MET B 1 153 ? 13.14048 -38.80644 63.66035 1.000 40.07817 147 MET B O 1
ATOM 8321 N N . ALA B 1 154 ? 12.56724 -40.97099 63.41648 1.000 41.52253 148 ALA B N 1
ATOM 8322 C CA . ALA B 1 154 ? 13.77318 -41.47765 64.04631 1.000 43.63832 148 ALA B CA 1
ATOM 8323 C C . ALA B 1 154 ? 14.90211 -41.55484 63.02661 1.000 47.56020 148 ALA B C 1
ATOM 8324 O O . ALA B 1 154 ? 14.67190 -41.65872 61.81839 1.000 47.52535 148 ALA B O 1
ATOM 8331 N N . LYS B 1 155 ? 16.13788 -41.49432 63.52533 1.000 51.30167 149 LYS B N 1
ATOM 8332 C CA . LYS B 1 155 ? 17.28967 -41.68013 62.65116 1.000 55.00461 149 LYS B CA 1
ATOM 8333 C C . LYS B 1 155 ? 17.43006 -43.12463 62.19092 1.000 56.55884 149 LYS B C 1
ATOM 8334 O O . LYS B 1 155 ? 18.07279 -43.37515 61.16623 1.000 56.62805 149 LYS B O 1
ATOM 8353 N N . ASP B 1 156 ? 16.83723 -44.07138 62.91561 1.000 57.85547 150 ASP B N 1
ATOM 8354 C CA . ASP B 1 156 ? 16.90007 -45.48722 62.56844 1.000 60.23913 150 ASP B CA 1
ATOM 8355 C C . ASP B 1 156 ? 15.68666 -45.82886 61.71109 1.000 60.62768 150 ASP B C 1
ATOM 8356 O O . ASP B 1 156 ? 14.54756 -45.78208 62.18814 1.000 60.69298 150 ASP B O 1
ATOM 8365 N N . ASP B 1 157 ? 15.93021 -46.17427 60.44364 1.000 60.73221 151 ASP B N 1
ATOM 8366 C CA . ASP B 1 157 ? 14.83166 -46.54667 59.55761 1.000 62.31719 151 ASP B CA 1
ATOM 8367 C C . ASP B 1 157 ? 14.00224 -47.68197 60.14184 1.000 62.85695 151 ASP B C 1
ATOM 8368 O O . ASP B 1 157 ? 12.78717 -47.73951 59.92061 1.000 63.64668 151 ASP B O 1
ATOM 8377 N N . GLN B 1 158 ? 14.63376 -48.58932 60.88991 1.000 62.46986 152 GLN B N 1
ATOM 8378 C CA . GLN B 1 158 ? 13.89309 -49.69806 61.48331 1.000 62.73224 152 GLN B CA 1
ATOM 8379 C C . GLN B 1 158 ? 12.87044 -49.20267 62.49901 1.000 61.65135 152 GLN B C 1
ATOM 8380 O O . GLN B 1 158 ? 11.72947 -49.67895 62.52262 1.000 61.96658 152 GLN B O 1
ATOM 8394 N N . GLN B 1 159 ? 13.26200 -48.25534 63.35574 1.000 60.45181 153 GLN B N 1
ATOM 8395 C CA . GLN B 1 159 ? 12.31782 -47.70679 64.32522 1.000 59.38208 153 GLN B CA 1
ATOM 8396 C C . GLN B 1 159 ? 11.12835 -47.05899 63.62870 1.000 57.46098 153 GLN B C 1
ATOM 8397 O O . GLN B 1 159 ? 9.99092 -47.16154 64.10264 1.000 56.93343 153 GLN B O 1
ATOM 8411 N N . ASN B 1 160 ? 11.37058 -46.38502 62.50192 1.000 55.56388 154 ASN B N 1
ATOM 8412 C CA . ASN B 1 160 ? 10.27261 -45.77566 61.75931 1.000 53.70822 154 ASN B CA 1
ATOM 8413 C C . ASN B 1 160 ? 9.31046 -46.83527 61.23672 1.000 54.05010 154 ASN B C 1
ATOM 8414 O O . ASN B 1 160 ? 8.08795 -46.67867 61.33499 1.000 53.14523 154 ASN B O 1
ATOM 8425 N N . ARG B 1 161 ? 9.84104 -47.92675 60.68326 1.000 55.35203 155 ARG B N 1
ATOM 8426 C CA . ARG B 1 161 ? 8.97041 -48.99997 60.21888 1.000 57.65636 155 ARG B CA 1
ATOM 8427 C C . ARG B 1 161 ? 8.23453 -49.66366 61.37729 1.000 56.88319 155 ARG B C 1
ATOM 8428 O O . ARG B 1 161 ? 7.08893 -50.10003 61.21410 1.000 58.63245 155 ARG B O 1
ATOM 8449 N N A ASP B 1 162 ? 8.86394 -49.73656 62.55148 0.365 55.99263 156 ASP B N 1
ATOM 8450 N N B ASP B 1 162 ? 8.86310 -49.73528 62.55229 0.635 55.71324 156 ASP B N 1
ATOM 8451 C CA A ASP B 1 162 ? 8.25193 -50.42301 63.68289 0.365 56.28151 156 ASP B CA 1
ATOM 8452 C CA B ASP B 1 162 ? 8.25158 -50.42187 63.68432 0.635 56.13174 156 ASP B CA 1
ATOM 8453 C C A ASP B 1 162 ? 7.17334 -49.57881 64.34877 0.365 55.84205 156 ASP B C 1
ATOM 8454 C C B ASP B 1 162 ? 7.17274 -49.57816 64.34989 0.635 55.85210 156 ASP B C 1
ATOM 8455 O O A ASP B 1 162 ? 6.17462 -50.12565 64.83045 0.365 55.82512 156 ASP B O 1
ATOM 8456 O O B ASP B 1 162 ? 6.17466 -50.12438 64.83399 0.635 55.73285 156 ASP B O 1
ATOM 8473 N N . ILE B 1 163 ? 7.35117 -48.25815 64.38963 1.000 55.23648 157 ILE B N 1
ATOM 8474 C CA . ILE B 1 163 ? 6.32360 -47.40493 64.97056 1.000 54.19816 157 ILE B CA 1
ATOM 8475 C C . ILE B 1 163 ? 5.15006 -47.25713 64.01027 1.000 51.90822 157 ILE B C 1
ATOM 8476 O O . ILE B 1 163 ? 3.99796 -47.14393 64.44298 1.000 50.95866 157 ILE B O 1
ATOM 8492 N N . LEU B 1 164 ? 5.41713 -47.25395 62.70308 1.000 49.89193 158 LEU B N 1
ATOM 8493 C CA . LEU B 1 164 ? 4.33572 -47.18791 61.72833 1.000 49.64403 158 LEU B CA 1
ATOM 8494 C C . LEU B 1 164 ? 3.48952 -48.45515 61.76473 1.000 51.49586 158 LEU B C 1
ATOM 8495 O O . LEU B 1 164 ? 2.26488 -48.39357 61.60802 1.000 51.44306 158 LEU B O 1
ATOM 8511 N N . ASP B 1 165 ? 4.12219 -49.61256 61.98195 1.000 52.74830 159 ASP B N 1
ATOM 8512 C CA . ASP B 1 165 ? 3.36877 -50.85954 62.08253 1.000 52.82673 159 ASP B CA 1
ATOM 8513 C C . ASP B 1 165 ? 2.54735 -50.90894 63.36598 1.000 52.60140 159 ASP B C 1
ATOM 8514 O O . ASP B 1 165 ? 1.38804 -51.33949 63.35219 1.000 51.13489 159 ASP B O 1
ATOM 8523 N N . GLU B 1 166 ? 3.12644 -50.46712 64.48394 1.000 52.94955 160 GLU B N 1
ATOM 8524 C CA . GLU B 1 166 ? 2.40964 -50.51417 65.75476 1.000 52.66053 160 GLU B CA 1
ATOM 8525 C C . GLU B 1 166 ? 1.24294 -49.53149 65.77187 1.000 49.74640 160 GLU B C 1
ATOM 8526 O O . GLU B 1 166 ? 0.17679 -49.83268 66.32214 1.000 49.02224 160 GLU B O 1
ATOM 8538 N N . ALA B 1 167 ? 1.42701 -48.34642 65.18827 1.000 46.34629 161 ALA B N 1
ATOM 8539 C CA . ALA B 1 167 ? 0.31937 -47.40262 65.09064 1.000 43.77331 161 ALA B CA 1
ATOM 8540 C C . ALA B 1 167 ? -0.83181 -48.00231 64.29556 1.000 42.64688 161 ALA B C 1
ATOM 8541 O O . ALA B 1 167 ? -1.99919 -47.88488 64.68827 1.000 39.42246 161 ALA B O 1
ATOM 8548 N N . LYS B 1 168 ? -0.51779 -48.66116 63.17763 1.000 43.20455 162 LYS B N 1
ATOM 8549 C CA . LYS B 1 168 ? -1.55679 -49.26736 62.35249 1.000 45.16462 162 LYS B CA 1
ATOM 8550 C C . LYS B 1 168 ? -2.29973 -50.35995 63.11554 1.000 43.33207 162 LYS B C 1
ATOM 8551 O O . LYS B 1 168 ? -3.52923 -50.45869 63.03233 1.000 42.01670 162 LYS B O 1
ATOM 8570 N N . SER B 1 169 ? -1.57529 -51.18762 63.87181 1.000 42.91645 163 SER B N 1
ATOM 8571 C CA . SER B 1 169 ? -2.24027 -52.24551 64.62801 1.000 44.52108 163 SER B CA 1
ATOM 8572 C C . SER B 1 169 ? -3.07952 -51.66898 65.76071 1.000 43.03530 163 SER B C 1
ATOM 8573 O O . SER B 1 169 ? -4.05537 -52.29276 66.19422 1.000 41.97375 163 SER B O 1
ATOM 8581 N N . ASP B 1 170 ? -2.72274 -50.48102 66.23856 1.000 40.12624 164 ASP B N 1
ATOM 8582 C CA . ASP B 1 170 ? -3.46176 -49.79198 67.28354 1.000 39.75917 164 ASP B CA 1
ATOM 8583 C C . ASP B 1 170 ? -4.67779 -49.04964 66.74875 1.000 35.70159 164 ASP B C 1
ATOM 8584 O O . ASP B 1 170 ? -5.34630 -48.34906 67.51555 1.000 39.06472 164 ASP B O 1
ATOM 8593 N N . GLY B 1 171 ? -4.97142 -49.17257 65.45943 1.000 28.96524 165 GLY B N 1
ATOM 8594 C CA . GLY B 1 171 ? -6.14566 -48.56313 64.88259 1.000 26.14608 165 GLY B CA 1
ATOM 8595 C C . GLY B 1 171 ? -5.93380 -47.18757 64.29154 1.000 22.45550 165 GLY B C 1
ATOM 8596 O O . GLY B 1 171 ? -6.90893 -46.56831 63.85243 1.000 21.59260 165 GLY B O 1
ATOM 8600 N N . ALA B 1 172 ? -4.70080 -46.68941 64.25276 1.000 21.91388 166 ALA B N 1
ATOM 8601 C CA . ALA B 1 172 ? -4.46597 -45.37022 63.68643 1.000 21.01446 166 ALA B CA 1
ATOM 8602 C C . ALA B 1 172 ? -4.90260 -45.34837 62.22922 1.000 20.65852 166 ALA B C 1
ATOM 8603 O O . ALA B 1 172 ? -4.65581 -46.29505 61.47631 1.000 23.61088 166 ALA B O 1
ATOM 8610 N N . THR B 1 173 ? -5.55608 -44.25869 61.83088 1.000 19.79222 167 THR B N 1
ATOM 8611 C CA . THR B 1 173 ? -5.98570 -44.07462 60.45240 1.000 20.01769 167 THR B CA 1
ATOM 8612 C C . THR B 1 173 ? -5.27002 -42.92638 59.75664 1.000 20.28135 167 THR B C 1
ATOM 8613 O O . THR B 1 173 ? -5.58154 -42.63017 58.60023 1.000 22.38340 167 THR B O 1
ATOM 8624 N N . ALA B 1 174 ? -4.32427 -42.27632 60.43049 1.000 17.76979 168 ALA B N 1
ATOM 8625 C CA . ALA B 1 174 ? -3.41036 -41.33916 59.79434 1.000 16.91800 168 ALA B CA 1
ATOM 8626 C C . ALA B 1 174 ? -2.18800 -41.21084 60.68468 1.000 15.79197 168 ALA B C 1
ATOM 8627 O O . ALA B 1 174 ? -2.23589 -41.50264 61.88429 1.000 17.01719 168 ALA B O 1
ATOM 8634 N N . ILE B 1 175 ? -1.08867 -40.78984 60.06976 1.000 16.28292 169 ILE B N 1
ATOM 8635 C CA . ILE B 1 175 ? 0.15515 -40.48520 60.76138 1.000 15.36568 169 ILE B CA 1
ATOM 8636 C C . ILE B 1 175 ? 0.37451 -38.98439 60.66642 1.000 14.72537 169 ILE B C 1
ATOM 8637 O O . ILE B 1 175 ? 0.15928 -38.38467 59.60772 1.000 15.23253 169 ILE B O 1
ATOM 8653 N N . ILE B 1 176 ? 0.80609 -38.38349 61.77007 1.000 13.73654 170 ILE B N 1
ATOM 8654 C CA . ILE B 1 176 ? 1.16009 -36.97328 61.84033 1.000 13.57960 170 ILE B CA 1
ATOM 8655 C C . ILE B 1 176 ? 2.66859 -36.91297 62.01384 1.000 13.14999 170 ILE B C 1
ATOM 8656 O O . ILE B 1 176 ? 3.19527 -37.29952 63.06219 1.000 15.38628 170 ILE B O 1
ATOM 8672 N N . LEU B 1 177 ? 3.37330 -36.45082 60.99400 1.000 12.50594 171 LEU B N 1
ATOM 8673 C CA . LEU B 1 177 ? 4.82139 -36.31275 61.04923 1.000 12.98982 171 LEU B CA 1
ATOM 8674 C C . LEU B 1 177 ? 5.12255 -34.87274 61.43573 1.000 12.56496 171 LEU B C 1
ATOM 8675 O O . LEU B 1 177 ? 4.93967 -33.95827 60.62920 1.000 13.14207 171 LEU B O 1
ATOM 8691 N N . THR B 1 178 ? 5.53937 -34.66565 62.68239 1.000 14.20485 172 THR B N 1
ATOM 8692 C CA . THR B 1 178 ? 5.84186 -33.32545 63.16768 1.000 13.75294 172 THR B CA 1
ATOM 8693 C C . THR B 1 178 ? 7.27376 -32.99282 62.77909 1.000 14.93796 172 THR B C 1
ATOM 8694 O O . THR B 1 178 ? 8.21722 -33.68167 63.18349 1.000 18.19255 172 THR B O 1
ATOM 8705 N N . ALA B 1 179 ? 7.43492 -31.93497 61.99437 1.000 14.19835 173 ALA B N 1
ATOM 8706 C CA . ALA B 1 179 ? 8.71784 -31.61024 61.39440 1.000 16.61734 173 ALA B CA 1
ATOM 8707 C C . ALA B 1 179 ? 9.40044 -30.41416 62.03538 1.000 19.63243 173 ALA B C 1
ATOM 8708 O O . ALA B 1 179 ? 10.52306 -30.08114 61.64315 1.000 23.87512 173 ALA B O 1
ATOM 8715 N N . ASP B 1 180 ? 8.75752 -29.74888 62.99386 1.000 19.12150 174 ASP B N 1
ATOM 8716 C CA . ASP B 1 180 ? 9.21750 -28.45066 63.46788 1.000 18.94622 174 ASP B CA 1
ATOM 8717 C C . ASP B 1 180 ? 9.93726 -28.53364 64.80417 1.000 17.38236 174 ASP B C 1
ATOM 8718 O O . ASP B 1 180 ? 10.10723 -27.50599 65.46636 1.000 18.35638 174 ASP B O 1
ATOM 8727 N N . SER B 1 181 ? 10.37818 -29.72579 65.20461 1.000 19.70700 175 SER B N 1
ATOM 8728 C CA . SER B 1 181 ? 10.92505 -29.96101 66.53683 1.000 19.69684 175 SER B CA 1
ATOM 8729 C C . SER B 1 181 ? 12.26342 -30.69053 66.47565 1.000 20.10467 175 SER B C 1
ATOM 8730 O O . SER B 1 181 ? 12.57303 -31.52047 67.33758 1.000 22.07014 175 SER B O 1
ATOM 8738 N N . THR B 1 182 ? 13.08817 -30.38669 65.46503 1.000 21.09661 176 THR B N 1
ATOM 8739 C CA . THR B 1 182 ? 14.43379 -30.95852 65.41394 1.000 23.26721 176 THR B CA 1
ATOM 8740 C C . THR B 1 182 ? 15.16117 -30.74841 66.73615 1.000 21.06312 176 THR B C 1
ATOM 8741 O O . THR B 1 182 ? 15.86438 -31.64236 67.22452 1.000 21.78914 176 THR B O 1
ATOM 8752 N N . VAL B 1 183 ? 15.03466 -29.55247 67.30515 1.000 20.31430 177 VAL B N 1
ATOM 8753 C CA . VAL B 1 183 ? 15.44483 -29.25279 68.66634 1.000 19.97042 177 VAL B CA 1
ATOM 8754 C C . VAL B 1 183 ? 14.30474 -28.46755 69.29740 1.000 20.30058 177 VAL B C 1
ATOM 8755 O O . VAL B 1 183 ? 13.40089 -27.98608 68.61021 1.000 19.67540 177 VAL B O 1
ATOM 8768 N N . SER B 1 184 ? 14.36176 -28.33505 70.61857 1.000 21.26620 178 SER B N 1
ATOM 8769 C CA . SER B 1 184 ? 13.33482 -27.60233 71.34293 1.000 22.61681 178 SER B CA 1
ATOM 8770 C C . SER B 1 184 ? 13.44774 -26.10470 71.08361 1.000 21.27505 178 SER B C 1
ATOM 8771 O O . SER B 1 184 ? 14.52930 -25.57114 70.81117 1.000 22.77726 178 SER B O 1
ATOM 8779 N N . GLY B 1 185 ? 12.30951 -25.42520 71.16876 1.000 19.40441 179 GLY B N 1
ATOM 8780 C CA . GLY B 1 185 ? 12.32602 -23.98124 71.24305 1.000 19.32310 179 GLY B CA 1
ATOM 8781 C C . GLY B 1 185 ? 13.02009 -23.49160 72.49848 1.000 18.27666 179 GLY B C 1
ATOM 8782 O O . GLY B 1 185 ? 13.28027 -24.24877 73.44101 1.000 20.78260 179 GLY B O 1
ATOM 8786 N N . ASN B 1 186 ? 13.35334 -22.19854 72.49109 1.000 17.95248 180 ASN B N 1
ATOM 8787 C CA . ASN B 1 186 ? 13.95897 -21.52841 73.64519 1.000 18.28608 180 ASN B CA 1
ATOM 8788 C C . ASN B 1 186 ? 12.85683 -21.15676 74.63477 1.000 17.47548 180 ASN B C 1
ATOM 8789 O O . ASN B 1 186 ? 12.39787 -20.01641 74.70300 1.000 18.86477 180 ASN B O 1
ATOM 8800 N N . ARG B 1 187 ? 12.42702 -22.14861 75.41877 1.000 19.86011 181 ARG B N 1
ATOM 8801 C CA . ARG B 1 187 ? 11.27386 -22.01704 76.31697 1.000 20.42277 181 ARG B CA 1
ATOM 8802 C C . ARG B 1 187 ? 11.74702 -21.51294 77.67561 1.000 20.03638 181 ARG B C 1
ATOM 8803 O O . ARG B 1 187 ? 12.05892 -22.29271 78.57542 1.000 20.85613 181 ARG B O 1
ATOM 8824 N N . ASP B 1 188 ? 11.75112 -20.18571 77.84113 1.000 18.29450 182 ASP B N 1
ATOM 8825 C CA . ASP B 1 188 ? 12.38026 -19.57365 79.01304 1.000 19.41637 182 ASP B CA 1
ATOM 8826 C C . ASP B 1 188 ? 11.75847 -20.06007 80.31724 1.000 20.35175 182 ASP B C 1
ATOM 8827 O O . ASP B 1 188 ? 12.46414 -20.21765 81.31896 1.000 21.21681 182 ASP B O 1
ATOM 8836 N N . ARG B 1 189 ? 10.43250 -20.24301 80.35377 1.000 21.06969 183 ARG B N 1
ATOM 8837 C CA . ARG B 1 189 ? 9.80257 -20.67437 81.60151 1.000 19.21154 183 ARG B CA 1
ATOM 8838 C C . ARG B 1 189 ? 10.38139 -21.99989 82.06725 1.000 19.95041 183 ARG B C 1
ATOM 8839 O O . ARG B 1 189 ? 10.66242 -22.18049 83.25873 1.000 21.38951 183 ARG B O 1
ATOM 8860 N N . ASP B 1 190 ? 10.55116 -22.94579 81.14074 1.000 20.60627 184 ASP B N 1
ATOM 8861 C CA . ASP B 1 190 ? 11.03677 -24.27018 81.50798 1.000 21.48551 184 ASP B CA 1
ATOM 8862 C C . ASP B 1 190 ? 12.49087 -24.21451 81.95663 1.000 23.48569 184 ASP B C 1
ATOM 8863 O O . ASP B 1 190 ? 12.88497 -24.91501 82.89519 1.000 25.59422 184 ASP B O 1
ATOM 8872 N N . VAL B 1 191 ? 13.30402 -23.38743 81.29807 1.000 22.90159 185 VAL B N 1
ATOM 8873 C CA . VAL B 1 191 ? 14.69349 -23.22206 81.71836 1.000 24.72586 185 VAL B CA 1
ATOM 8874 C C . VAL B 1 191 ? 14.75034 -22.61506 83.11490 1.000 25.51430 185 VAL B C 1
ATOM 8875 O O . VAL B 1 191 ? 15.45366 -23.11168 84.00389 1.000 27.27589 185 VAL B O 1
ATOM 8888 N N . LYS B 1 192 ? 14.00444 -21.52888 83.32979 1.000 25.05399 186 LYS B N 1
ATOM 8889 C CA . LYS B 1 192 ? 14.03749 -20.85607 84.62484 1.000 25.83271 186 LYS B CA 1
ATOM 8890 C C . LYS B 1 192 ? 13.47402 -21.73782 85.73390 1.000 28.41323 186 LYS B C 1
ATOM 8891 O O . LYS B 1 192 ? 13.94758 -21.67561 86.87479 1.000 30.54720 186 LYS B O 1
ATOM 8910 N N . ASN B 1 193 ? 12.47573 -22.56422 85.42331 1.000 27.67439 187 ASN B N 1
ATOM 8911 C CA . ASN B 1 193 ? 11.90915 -23.48871 86.39575 1.000 28.60405 187 ASN B CA 1
ATOM 8912 C C . ASN B 1 193 ? 12.71110 -24.77433 86.53423 1.000 31.07092 187 ASN B C 1
ATOM 8913 O O . ASN B 1 193 ? 12.39490 -25.58739 87.41195 1.000 31.38928 187 ASN B O 1
ATOM 8924 N N . LYS B 1 194 ? 13.72667 -24.97960 85.69595 1.000 32.22809 188 LYS B N 1
ATOM 8925 C CA . LYS B 1 194 ? 14.47685 -26.23284 85.66699 1.000 34.29666 188 LYS B CA 1
ATOM 8926 C C . LYS B 1 194 ? 13.52355 -27.42503 85.60333 1.000 33.21562 188 LYS B C 1
ATOM 8927 O O . LYS B 1 194 ? 13.61066 -28.37198 86.38702 1.000 35.91418 188 LYS B O 1
ATOM 8946 N N . PHE B 1 195 ? 12.59796 -27.36839 84.65099 1.000 31.72751 189 PHE B N 1
ATOM 8947 C CA . PHE B 1 195 ? 11.53054 -28.35280 84.57753 1.000 32.28033 189 PHE B CA 1
ATOM 8948 C C . PHE B 1 195 ? 12.03609 -29.68280 84.03228 1.000 36.02929 189 PHE B C 1
ATOM 8949 O O . PHE B 1 195 ? 12.85690 -29.72655 83.11138 1.000 38.32838 189 PHE B O 1
ATOM 8966 N N . VAL B 1 196 ? 11.53049 -30.77230 84.61101 1.000 37.20905 190 VAL B N 1
ATOM 8967 C CA . VAL B 1 196 ? 11.78328 -32.12342 84.12615 1.000 38.81490 190 VAL B CA 1
ATOM 8968 C C . VAL B 1 196 ? 10.48176 -32.90836 84.21799 1.000 38.88207 190 VAL B C 1
ATOM 8969 O O . VAL B 1 196 ? 9.67605 -32.69986 85.12996 1.000 38.60915 190 VAL B O 1
ATOM 8982 N N . TYR B 1 197 ? 10.27056 -33.80747 83.25872 1.000 40.07001 191 TYR B N 1
ATOM 8983 C CA . TYR B 1 197 ? 9.09429 -34.66677 83.29885 1.000 40.47096 191 TYR B CA 1
ATOM 8984 C C . TYR B 1 197 ? 9.11404 -35.49395 84.58198 1.000 38.93294 191 TYR B C 1
ATOM 8985 O O . TYR B 1 197 ? 10.15100 -36.08778 84.91235 1.000 39.98584 191 TYR B O 1
ATOM 9003 N N . PRO B 1 198 ? 8.00985 -35.56463 85.32441 1.000 37.12045 192 PRO B N 1
ATOM 9004 C CA . PRO B 1 198 ? 7.96935 -36.38348 86.54396 1.000 38.86544 192 PRO B CA 1
ATOM 9005 C C . PRO B 1 198 ? 7.52152 -37.82072 86.32303 1.000 41.39446 192 PRO B C 1
ATOM 9006 O O . PRO B 1 198 ? 7.31345 -38.53831 87.30640 1.000 44.47194 192 PRO B O 1
ATOM 9017 N N . PHE B 1 199 ? 7.36381 -38.24412 85.07137 1.000 40.10832 193 PHE B N 1
ATOM 9018 C CA . PHE B 1 199 ? 6.94288 -39.59812 84.74813 1.000 39.32260 193 PHE B CA 1
ATOM 9019 C C . PHE B 1 199 ? 7.48928 -39.95129 83.37268 1.000 41.25750 193 PHE B C 1
ATOM 9020 O O . PHE B 1 199 ? 7.87511 -39.07526 82.59403 1.000 41.93699 193 PHE B O 1
ATOM 9037 N N . GLY B 1 200 ? 7.51541 -41.25521 83.07704 1.000 42.43302 194 GLY B N 1
ATOM 9038 C CA . GLY B 1 200 ? 8.08256 -41.72746 81.83159 1.000 41.96025 194 GLY B CA 1
ATOM 9039 C C . GLY B 1 200 ? 7.09017 -41.72090 80.68064 1.000 43.50707 194 GLY B C 1
ATOM 9040 O O . GLY B 1 200 ? 5.89166 -41.50344 80.85732 1.000 43.84077 194 GLY B O 1
ATOM 9044 N N A MET B 1 201 ? 7.62231 -41.97559 79.48421 0.704 43.28661 195 MET B N 1
ATOM 9045 N N B MET B 1 201 ? 7.62176 -41.93541 79.47587 0.296 43.72712 195 MET B N 1
ATOM 9046 C CA A MET B 1 201 ? 6.83834 -42.03381 78.25426 0.704 44.64808 195 MET B CA 1
ATOM 9047 C CA B MET B 1 201 ? 6.80789 -42.02755 78.26733 0.296 44.70084 195 MET B CA 1
ATOM 9048 C C A MET B 1 201 ? 6.84717 -43.47390 77.75467 0.704 41.60743 195 MET B C 1
ATOM 9049 C C B MET B 1 201 ? 6.84696 -43.46993 77.77480 0.296 41.55947 195 MET B C 1
ATOM 9050 O O A MET B 1 201 ? 7.81627 -43.89475 77.10349 0.704 42.76512 195 MET B O 1
ATOM 9051 O O B MET B 1 201 ? 7.83976 -43.88783 77.15825 0.296 42.43054 195 MET B O 1
ATOM 9078 N N . PRO B 1 202 ? 5.80677 -44.27254 78.02169 1.000 37.89552 196 PRO B N 1
ATOM 9079 C CA . PRO B 1 202 ? 5.88147 -45.69820 77.64194 1.000 38.18936 196 PRO B CA 1
ATOM 9080 C C . PRO B 1 202 ? 6.06806 -45.96246 76.15422 1.000 40.01344 196 PRO B C 1
ATOM 9081 O O . PRO B 1 202 ? 6.74801 -46.93226 75.79264 1.000 41.41942 196 PRO B O 1
ATOM 9092 N N . ILE B 1 203 ? 5.47030 -45.15323 75.27613 1.000 40.83686 197 ILE B N 1
ATOM 9093 C CA . ILE B 1 203 ? 5.65131 -45.37395 73.84306 1.000 42.61586 197 ILE B CA 1
ATOM 9094 C C . ILE B 1 203 ? 7.10077 -45.11738 73.44349 1.000 45.45799 197 ILE B C 1
ATOM 9095 O O . ILE B 1 203 ? 7.69133 -45.88384 72.67165 1.000 46.07943 197 ILE B O 1
ATOM 9111 N N . VAL B 1 204 ? 7.69851 -44.04171 73.96373 1.000 47.91278 198 VAL B N 1
ATOM 9112 C CA . VAL B 1 204 ? 9.10468 -43.75681 73.68002 1.000 50.31796 198 VAL B CA 1
ATOM 9113 C C . VAL B 1 204 ? 9.99146 -44.85515 74.25405 1.000 51.03755 198 VAL B C 1
ATOM 9114 O O . VAL B 1 204 ? 10.89348 -45.36772 73.58042 1.000 51.11013 198 VAL B O 1
ATOM 9127 N N . GLN B 1 205 ? 9.75433 -45.22356 75.50971 1.000 50.65976 199 GLN B N 1
ATOM 9128 C CA . GLN B 1 205 ? 10.49694 -46.30122 76.15156 1.000 51.10345 199 GLN B CA 1
ATOM 9129 C C . GLN B 1 205 ? 10.20658 -47.62829 75.46047 1.000 52.21798 199 GLN B C 1
ATOM 9130 O O . GLN B 1 205 ? 11.12271 -48.31680 75.00864 1.000 53.81225 199 GLN B O 1
ATOM 9144 N N . GLN B 1 226 ? 15.41749 -35.98021 64.48482 1.000 33.45750 220 GLN B N 1
ATOM 9145 C CA . GLN B 1 226 ? 15.86989 -36.02113 63.10262 1.000 37.63062 220 GLN B CA 1
ATOM 9146 C C . GLN B 1 226 ? 15.49634 -34.73841 62.37182 1.000 35.94281 220 GLN B C 1
ATOM 9147 O O . GLN B 1 226 ? 14.40550 -34.20065 62.55740 1.000 35.22114 220 GLN B O 1
ATOM 9160 N N . LYS B 1 227 ? 16.41232 -34.24951 61.54052 1.000 34.84732 221 LYS B N 1
ATOM 9161 C CA . LYS B 1 227 ? 16.13120 -33.11180 60.67464 1.000 33.92495 221 LYS B CA 1
ATOM 9162 C C . LYS B 1 227 ? 15.27772 -33.59424 59.50913 1.000 35.82250 221 LYS B C 1
ATOM 9163 O O . LYS B 1 227 ? 15.71744 -34.44825 58.72926 1.000 38.60274 221 LYS B O 1
ATOM 9182 N N . ILE B 1 228 ? 14.06427 -33.05765 59.38911 1.000 34.60900 222 ILE B N 1
ATOM 9183 C CA . ILE B 1 228 ? 13.08960 -33.55273 58.42023 1.000 29.95027 222 ILE B CA 1
ATOM 9184 C C . ILE B 1 228 ? 13.25296 -32.81864 57.09711 1.000 24.41245 222 ILE B C 1
ATOM 9185 O O . ILE B 1 228 ? 13.09780 -31.59312 57.02157 1.000 24.43482 222 ILE B O 1
ATOM 9201 N N . SER B 1 229 ? 13.52481 -33.57943 56.05223 1.000 23.26374 223 SER B N 1
ATOM 9202 C CA . SER B 1 229 ? 13.68702 -33.06742 54.70509 1.000 21.51332 223 SER B CA 1
ATOM 9203 C C . SER B 1 229 ? 12.59390 -33.66254 53.82942 1.000 20.76446 223 SER B C 1
ATOM 9204 O O . SER B 1 229 ? 11.89832 -34.59630 54.25156 1.000 20.84702 223 SER B O 1
ATOM 9212 N N . PRO B 1 230 ? 12.42081 -33.16695 52.60543 1.000 20.20520 224 PRO B N 1
ATOM 9213 C CA . PRO B 1 230 ? 11.46563 -33.81216 51.69137 1.000 19.59935 224 PRO B CA 1
ATOM 9214 C C . PRO B 1 230 ? 11.72050 -35.29936 51.49343 1.000 20.30846 224 PRO B C 1
ATOM 9215 O O . PRO B 1 230 ? 10.76371 -36.07410 51.37872 1.000 19.91353 224 PRO B O 1
ATOM 9226 N N . ARG B 1 231 ? 12.98435 -35.72479 51.45710 1.000 22.62517 225 ARG B N 1
ATOM 9227 C CA . ARG B 1 231 ? 13.26895 -37.14767 51.29972 1.000 25.99487 225 ARG B CA 1
ATOM 9228 C C . ARG B 1 231 ? 12.71979 -37.95217 52.47298 1.000 24.37864 225 ARG B C 1
ATOM 9229 O O . ARG B 1 231 ? 12.25052 -39.08261 52.29754 1.000 26.06957 225 ARG B O 1
ATOM 9250 N N . ASP B 1 232 ? 12.77986 -37.39096 53.68106 1.000 23.48052 226 ASP B N 1
ATOM 9251 C CA . ASP B 1 232 ? 12.22158 -38.07521 54.84341 1.000 24.08763 226 ASP B CA 1
ATOM 9252 C C . ASP B 1 232 ? 10.71220 -38.22290 54.71388 1.000 20.89667 226 ASP B C 1
ATOM 9253 O O . ASP B 1 232 ? 10.15098 -39.28156 55.02787 1.000 21.88165 226 ASP B O 1
ATOM 9262 N N . ILE B 1 233 ? 10.03580 -37.16208 54.26936 1.000 19.30691 227 ILE B N 1
ATOM 9263 C CA . ILE B 1 233 ? 8.59584 -37.23549 54.04657 1.000 17.91765 227 ILE B CA 1
ATOM 9264 C C . ILE B 1 233 ? 8.27433 -38.34105 53.05306 1.000 18.97972 227 ILE B C 1
ATOM 9265 O O . ILE B 1 233 ? 7.33775 -39.12659 53.25176 1.000 19.02768 227 ILE B O 1
ATOM 9281 N N A GLU B 1 234 ? 9.04461 -38.41614 51.96650 0.756 18.33684 228 GLU B N 1
ATOM 9282 N N B GLU B 1 234 ? 9.04703 -38.42796 51.96825 0.244 20.70473 228 GLU B N 1
ATOM 9283 C CA A GLU B 1 234 ? 8.82848 -39.45900 50.97075 0.756 21.71814 228 GLU B CA 1
ATOM 9284 C CA B GLU B 1 234 ? 8.80278 -39.47079 50.97750 0.244 23.01624 228 GLU B CA 1
ATOM 9285 C C A GLU B 1 234 ? 8.95745 -40.84406 51.58967 0.756 22.72712 228 GLU B C 1
ATOM 9286 C C B GLU B 1 234 ? 8.95501 -40.85544 51.59153 0.244 23.44147 228 GLU B C 1
ATOM 9287 O O A GLU B 1 234 ? 8.15469 -41.73879 51.29891 0.756 23.21479 228 GLU B O 1
ATOM 9288 O O B GLU B 1 234 ? 8.16927 -41.76337 51.29514 0.244 23.73878 228 GLU B O 1
ATOM 9311 N N . GLU B 1 235 ? 9.95997 -41.03799 52.45061 1.000 23.53510 229 GLU B N 1
ATOM 9312 C CA . GLU B 1 235 ? 10.16618 -42.34013 53.07766 1.000 23.66346 229 GLU B CA 1
ATOM 9313 C C . GLU B 1 235 ? 8.96582 -42.74178 53.92781 1.000 23.29677 229 GLU B C 1
ATOM 9314 O O . GLU B 1 235 ? 8.48109 -43.87470 53.83871 1.000 24.85957 229 GLU B O 1
ATOM 9326 N N . ILE B 1 236 ? 8.47800 -41.82888 54.77024 1.000 21.69097 230 ILE B N 1
ATOM 9327 C CA . ILE B 1 236 ? 7.35328 -42.15878 55.64265 1.000 21.03351 230 ILE B CA 1
ATOM 9328 C C . ILE B 1 236 ? 6.08442 -42.37182 54.82274 1.000 22.09888 230 ILE B C 1
ATOM 9329 O O . ILE B 1 236 ? 5.30907 -43.30280 55.07783 1.000 23.55017 230 ILE B O 1
ATOM 9345 N N . ALA B 1 237 ? 5.85214 -41.52173 53.82157 1.000 20.55001 231 ALA B N 1
ATOM 9346 C CA . ALA B 1 237 ? 4.65383 -41.67681 53.00410 1.000 20.48545 231 ALA B CA 1
ATOM 9347 C C . ALA B 1 237 ? 4.66814 -42.99053 52.23668 1.000 22.43113 231 ALA B C 1
ATOM 9348 O O . ALA B 1 237 ? 3.61521 -43.60794 52.03994 1.000 23.15896 231 ALA B O 1
ATOM 9355 N N . ALA B 1 238 ? 5.84582 -43.43753 51.80276 1.000 24.66576 232 ALA B N 1
ATOM 9356 C CA . ALA B 1 238 ? 5.92725 -44.64932 50.99710 1.000 27.73889 232 ALA B CA 1
ATOM 9357 C C . ALA B 1 238 ? 5.77245 -45.91913 51.82711 1.000 30.68458 232 ALA B C 1
ATOM 9358 O O . ALA B 1 238 ? 5.32791 -46.94456 51.29780 1.000 33.77854 232 ALA B O 1
ATOM 9365 N N . HIS B 1 239 ? 6.12201 -45.88361 53.11310 1.000 31.09911 233 HIS B N 1
ATOM 9366 C CA . HIS B 1 239 ? 6.18262 -47.09260 53.92795 1.000 35.32723 233 HIS B CA 1
ATOM 9367 C C . HIS B 1 239 ? 5.17025 -47.12915 55.06637 1.000 37.66451 233 HIS B C 1
ATOM 9368 O O . HIS B 1 239 ? 5.17491 -48.08927 55.84435 1.000 41.55719 233 HIS B O 1
ATOM 9382 N N A SER B 1 240 ? 4.30572 -46.12313 55.19190 0.724 37.51604 234 SER B N 1
ATOM 9383 N N B SER B 1 240 ? 4.30608 -46.12201 55.18256 0.276 38.07238 234 SER B N 1
ATOM 9384 C CA A SER B 1 240 ? 3.38939 -46.05986 56.32559 0.724 37.41773 234 SER B CA 1
ATOM 9385 C CA B SER B 1 240 ? 3.38503 -46.02677 56.30833 0.276 38.65581 234 SER B CA 1
ATOM 9386 C C A SER B 1 240 ? 2.11255 -46.85871 56.11243 0.724 38.26523 234 SER B C 1
ATOM 9387 C C B SER B 1 240 ? 2.10904 -46.83146 56.11161 0.276 38.18336 234 SER B C 1
ATOM 9388 O O A SER B 1 240 ? 1.55987 -47.39561 57.08041 0.724 41.14108 234 SER B O 1
ATOM 9389 O O B SER B 1 240 ? 1.55691 -47.34988 57.08961 0.276 39.77223 234 SER B O 1
ATOM 9404 N N . GLY B 1 241 ? 1.62095 -46.94291 54.87940 1.000 36.03466 235 GLY B N 1
ATOM 9405 C CA . GLY B 1 241 ? 0.33256 -47.56158 54.64513 1.000 33.10410 235 GLY B CA 1
ATOM 9406 C C . GLY B 1 241 ? -0.84270 -46.73516 55.11584 1.000 31.90028 235 GLY B C 1
ATOM 9407 O O . GLY B 1 241 ? -1.96791 -47.24171 55.15388 1.000 34.41522 235 GLY B O 1
ATOM 9411 N N . LEU B 1 242 ? -0.61118 -45.47735 55.47722 1.000 27.37624 236 LEU B N 1
ATOM 9412 C CA . LEU B 1 242 ? -1.62199 -44.56039 55.97935 1.000 24.71032 236 LEU B CA 1
ATOM 9413 C C . LEU B 1 242 ? -1.34808 -43.17425 55.42096 1.000 21.09502 236 LEU B C 1
ATOM 9414 O O . LEU B 1 242 ? -0.19887 -42.85199 55.09238 1.000 21.76584 236 LEU B O 1
ATOM 9430 N N . PRO B 1 243 ? -2.37121 -42.32818 55.31534 1.000 19.64575 237 PRO B N 1
ATOM 9431 C CA . PRO B 1 243 ? -2.11323 -40.93767 54.93066 1.000 19.35728 237 PRO B CA 1
ATOM 9432 C C . PRO B 1 243 ? -1.24523 -40.25595 55.97637 1.000 16.75729 237 PRO B C 1
ATOM 9433 O O . PRO B 1 243 ? -1.42881 -40.44750 57.18119 1.000 18.50334 237 PRO B O 1
ATOM 9444 N N . VAL B 1 244 ? -0.28407 -39.46456 55.50433 1.000 15.64658 238 VAL B N 1
ATOM 9445 C CA . VAL B 1 244 ? 0.66463 -38.76382 56.36341 1.000 14.10506 238 VAL B CA 1
ATOM 9446 C C . VAL B 1 244 ? 0.40433 -37.26650 56.25891 1.000 13.52063 238 VAL B C 1
ATOM 9447 O O . VAL B 1 244 ? 0.46245 -36.69324 55.16367 1.000 15.00304 238 VAL B O 1
ATOM 9460 N N . PHE B 1 245 ? 0.13579 -36.63389 57.39963 1.000 13.60329 239 PHE B N 1
ATOM 9461 C CA . PHE B 1 245 ? 0.14247 -35.18230 57.51099 1.000 13.36337 239 PHE B CA 1
ATOM 9462 C C . PHE B 1 245 ? 1.54598 -34.74145 57.89075 1.000 13.98947 239 PHE B C 1
ATOM 9463 O O . PHE B 1 245 ? 2.19114 -35.35743 58.74298 1.000 17.10631 239 PHE B O 1
ATOM 9480 N N . VAL B 1 246 ? 2.00780 -33.65590 57.28875 1.000 12.72927 240 VAL B N 1
ATOM 9481 C CA . VAL B 1 246 ? 3.24134 -33.01414 57.72057 1.000 12.60260 240 VAL B CA 1
ATOM 9482 C C . VAL B 1 246 ? 2.85407 -31.79546 58.54465 1.000 11.39752 240 VAL B C 1
ATOM 9483 O O . VAL B 1 246 ? 2.17291 -30.88677 58.04995 1.000 12.28714 240 VAL B O 1
ATOM 9496 N N . LYS B 1 247 ? 3.27532 -31.79035 59.80931 1.000 12.18496 241 LYS B N 1
ATOM 9497 C CA . LYS B 1 247 ? 2.85459 -30.80237 60.79222 1.000 12.02013 241 LYS B CA 1
ATOM 9498 C C . LYS B 1 247 ? 3.98968 -29.84255 61.13170 1.000 12.31665 241 LYS B C 1
ATOM 9499 O O . LYS B 1 247 ? 5.14317 -30.25009 61.30477 1.000 13.40608 241 LYS B O 1
ATOM 9518 N N . GLY B 1 248 ? 3.64641 -28.56278 61.23775 1.000 11.25988 242 GLY B N 1
ATOM 9519 C CA . GLY B 1 248 ? 4.60440 -27.50678 61.50612 1.000 12.23884 242 GLY B CA 1
ATOM 9520 C C . GLY B 1 248 ? 4.87834 -26.61149 60.32863 1.000 13.34819 242 GLY B C 1
ATOM 9521 O O . GLY B 1 248 ? 5.74683 -25.73532 60.42047 1.000 13.87505 242 GLY B O 1
ATOM 9525 N N . ILE B 1 249 ? 4.12840 -26.77460 59.24614 1.000 12.15146 243 ILE B N 1
ATOM 9526 C CA . ILE B 1 249 ? 4.32207 -25.98398 58.04302 1.000 12.79930 243 ILE B CA 1
ATOM 9527 C C . ILE B 1 249 ? 3.85282 -24.55708 58.28888 1.000 12.02251 243 ILE B C 1
ATOM 9528 O O . ILE B 1 249 ? 2.75241 -24.32572 58.81079 1.000 11.56551 243 ILE B O 1
ATOM 9544 N N . GLN B 1 250 ? 4.68655 -23.59816 57.88887 1.000 11.44554 244 GLN B N 1
ATOM 9545 C CA . GLN B 1 250 ? 4.36322 -22.18190 57.92558 1.000 10.71056 244 GLN B CA 1
ATOM 9546 C C . GLN B 1 250 ? 4.69200 -21.46735 56.61979 1.000 11.01188 244 GLN B C 1
ATOM 9547 O O . GLN B 1 250 ? 4.29408 -20.31027 56.45616 1.000 11.18912 244 GLN B O 1
ATOM 9561 N N . HIS B 1 251 ? 5.40268 -22.11245 55.69291 1.000 12.14099 245 HIS B N 1
ATOM 9562 C CA . HIS B 1 251 ? 5.82071 -21.49759 54.44662 1.000 12.63151 245 HIS B CA 1
ATOM 9563 C C . HIS B 1 251 ? 5.21226 -22.25299 53.27146 1.000 11.71917 245 HIS B C 1
ATOM 9564 O O . HIS B 1 251 ? 5.25956 -23.48569 53.24821 1.000 13.31662 245 HIS B O 1
ATOM 9578 N N A PRO B 1 252 ? 4.69733 -21.55256 52.25837 0.494 11.23814 246 PRO B N 1
ATOM 9579 N N B PRO B 1 252 ? 4.61923 -21.56212 52.29357 0.506 12.50370 246 PRO B N 1
ATOM 9580 C CA A PRO B 1 252 ? 3.99715 -22.25684 51.17179 0.494 11.20490 246 PRO B CA 1
ATOM 9581 C CA B PRO B 1 252 ? 3.92539 -22.29082 51.21790 0.506 13.60291 246 PRO B CA 1
ATOM 9582 C C A PRO B 1 252 ? 4.87610 -23.16895 50.33265 0.494 10.81748 246 PRO B C 1
ATOM 9583 C C B PRO B 1 252 ? 4.82565 -23.21210 50.41817 0.506 13.90883 246 PRO B C 1
ATOM 9584 O O A PRO B 1 252 ? 4.37046 -24.16342 49.79933 0.494 11.11412 246 PRO B O 1
ATOM 9585 O O B PRO B 1 252 ? 4.38153 -24.28326 49.98768 0.506 15.31034 246 PRO B O 1
ATOM 9606 N N A GLU B 1 253 ? 6.16254 -22.86054 50.16478 0.494 11.50045 247 GLU B N 1
ATOM 9607 N N B GLU B 1 253 ? 6.08098 -22.82437 50.19266 0.506 14.29402 247 GLU B N 1
ATOM 9608 C CA A GLU B 1 253 ? 7.00121 -23.74347 49.35907 0.494 11.65615 247 GLU B CA 1
ATOM 9609 C CA B GLU B 1 253 ? 6.97088 -23.68317 49.41994 0.506 14.99244 247 GLU B CA 1
ATOM 9610 C C A GLU B 1 253 ? 7.26987 -25.05822 50.07799 0.494 12.87725 247 GLU B C 1
ATOM 9611 C C B GLU B 1 253 ? 7.13309 -25.03994 50.09078 0.506 14.23104 247 GLU B C 1
ATOM 9612 O O A GLU B 1 253 ? 7.44136 -26.09267 49.42512 0.494 13.05005 247 GLU B O 1
ATOM 9613 O O B GLU B 1 253 ? 7.11954 -26.07945 49.42171 0.506 14.96718 247 GLU B O 1
ATOM 9636 N N . ASP B 1 254 ? 7.30065 -25.04859 51.41261 1.000 13.88578 248 ASP B N 1
ATOM 9637 C CA . ASP B 1 254 ? 7.39293 -26.30966 52.14007 1.000 14.29697 248 ASP B CA 1
ATOM 9638 C C . ASP B 1 254 ? 6.13466 -27.14677 51.94606 1.000 13.61301 248 ASP B C 1
ATOM 9639 O O . ASP B 1 254 ? 6.21183 -28.37695 51.84570 1.000 13.84916 248 ASP B O 1
ATOM 9649 N N . ALA B 1 255 ? 4.96704 -26.50006 51.89100 1.000 12.68001 249 ALA B N 1
ATOM 9650 C CA . ALA B 1 255 ? 3.72992 -27.23145 51.63881 1.000 13.49936 249 ALA B CA 1
ATOM 9651 C C . ALA B 1 255 ? 3.76861 -27.91171 50.27462 1.000 12.74368 249 ALA B C 1
ATOM 9652 O O . ALA B 1 255 ? 3.42142 -29.09004 50.14388 1.000 12.98285 249 ALA B O 1
ATOM 9659 N N . ASP B 1 256 ? 4.20796 -27.18874 49.24581 1.000 12.25108 250 ASP B N 1
ATOM 9660 C CA . ASP B 1 256 ? 4.29183 -27.78506 47.91778 1.000 12.41401 250 ASP B CA 1
ATOM 9661 C C . ASP B 1 256 ? 5.28246 -28.94360 47.90063 1.000 12.34836 250 ASP B C 1
ATOM 9662 O O . ASP B 1 256 ? 4.99541 -30.01708 47.35500 1.000 13.66556 250 ASP B O 1
ATOM 9671 N N . MET B 1 257 ? 6.45837 -28.74280 48.50012 1.000 13.79884 251 MET B N 1
ATOM 9672 C CA . MET B 1 257 ? 7.46220 -29.80313 48.53487 1.000 14.20349 251 MET B CA 1
ATOM 9673 C C . MET B 1 257 ? 6.94493 -31.02171 49.28441 1.000 13.58049 251 MET B C 1
ATOM 9674 O O . MET B 1 257 ? 7.20176 -32.16742 48.88587 1.000 14.49108 251 MET B O 1
ATOM 9688 N N . ALA B 1 258 ? 6.22733 -30.79819 50.38628 1.000 12.91059 252 ALA B N 1
ATOM 9689 C CA . ALA B 1 258 ? 5.71488 -31.91662 51.17008 1.000 12.93092 252 ALA B CA 1
ATOM 9690 C C . ALA B 1 258 ? 4.69954 -32.72880 50.37604 1.000 13.28186 252 ALA B C 1
ATOM 9691 O O . ALA B 1 258 ? 4.71021 -33.96495 50.41802 1.000 14.37483 252 ALA B O 1
ATOM 9698 N N . ILE B 1 259 ? 3.79086 -32.04963 49.67181 1.000 13.09631 253 ILE B N 1
ATOM 9699 C CA . ILE B 1 259 ? 2.81103 -32.74875 48.84738 1.000 13.40331 253 ILE B CA 1
ATOM 9700 C C . ILE B 1 259 ? 3.50621 -33.53297 47.74228 1.000 13.30011 253 ILE B C 1
ATOM 9701 O O . ILE B 1 259 ? 3.16663 -34.69457 47.47308 1.000 14.97264 253 ILE B O 1
ATOM 9717 N N . LYS B 1 260 ? 4.49554 -32.91973 47.09009 1.000 13.93656 254 LYS B N 1
ATOM 9718 C CA . LYS B 1 260 ? 5.20930 -33.60271 46.01724 1.000 13.42336 254 LYS B CA 1
ATOM 9719 C C . LYS B 1 260 ? 5.97462 -34.81125 46.53493 1.000 15.05080 254 LYS B C 1
ATOM 9720 O O . LYS B 1 260 ? 6.20109 -35.76934 45.78820 1.000 17.01159 254 LYS B O 1
ATOM 9739 N N . ALA B 1 261 ? 6.37559 -34.78313 47.80240 1.000 14.78340 255 ALA B N 1
ATOM 9740 C CA . ALA B 1 261 ? 7.05300 -35.90642 48.42332 1.000 15.87215 255 ALA B CA 1
ATOM 9741 C C . ALA B 1 261 ? 6.09212 -36.99504 48.87876 1.000 16.88682 255 ALA B C 1
ATOM 9742 O O . ALA B 1 261 ? 6.54947 -38.05829 49.30708 1.000 23.01014 255 ALA B O 1
ATOM 9749 N N . GLY B 1 262 ? 4.78169 -36.76922 48.79844 1.000 16.74566 256 GLY B N 1
ATOM 9750 C CA . GLY B 1 262 ? 3.80347 -37.79008 49.12856 1.000 17.47581 256 GLY B CA 1
ATOM 9751 C C . GLY B 1 262 ? 2.93007 -37.51893 50.33823 1.000 15.80419 256 GLY B C 1
ATOM 9752 O O . GLY B 1 262 ? 2.13862 -38.39403 50.70675 1.000 16.99560 256 GLY B O 1
ATOM 9756 N N . ALA B 1 263 ? 3.03461 -36.35874 50.97736 1.000 15.47944 257 ALA B N 1
ATOM 9757 C CA . ALA B 1 263 ? 2.13164 -36.05793 52.08018 1.000 14.99385 257 ALA B CA 1
ATOM 9758 C C . ALA B 1 263 ? 0.68413 -36.08503 51.60585 1.000 15.15460 257 ALA B C 1
ATOM 9759 O O . ALA B 1 263 ? 0.36254 -35.62346 50.50622 1.000 16.56339 257 ALA B O 1
ATOM 9766 N N . SER B 1 264 ? -0.19560 -36.61227 52.45823 1.000 14.92210 258 SER B N 1
ATOM 9767 C CA . SER B 1 264 ? -1.62840 -36.65347 52.19857 1.000 15.13810 258 SER B CA 1
ATOM 9768 C C . SER B 1 264 ? -2.37948 -35.55662 52.93657 1.000 14.22503 258 SER B C 1
ATOM 9769 O O . SER B 1 264 ? -3.61218 -35.50903 52.87073 1.000 14.61386 258 SER B O 1
ATOM 9777 N N . GLY B 1 265 ? -1.66885 -34.67130 53.62456 1.000 13.55028 259 GLY B N 1
ATOM 9778 C CA . GLY B 1 265 ? -2.27933 -33.58782 54.35172 1.000 12.40561 259 GLY B CA 1
ATOM 9779 C C . GLY B 1 265 ? -1.21391 -32.61530 54.79917 1.000 12.35513 259 GLY B C 1
ATOM 9780 O O . GLY B 1 265 ? -0.05407 -32.99363 55.00384 1.000 12.88934 259 GLY B O 1
ATOM 9784 N N . ILE B 1 266 ? -1.60107 -31.35843 54.96119 1.000 11.95824 260 ILE B N 1
ATOM 9785 C CA . ILE B 1 266 ? -0.72300 -30.30891 55.45745 1.000 11.67141 260 ILE B CA 1
ATOM 9786 C C . ILE B 1 266 ? -1.30402 -29.80227 56.76546 1.000 11.23012 260 ILE B C 1
ATOM 9787 O O . ILE B 1 266 ? -2.48519 -29.44991 56.83010 1.000 12.38429 260 ILE B O 1
ATOM 9803 N N . TRP B 1 267 ? -0.48745 -29.78327 57.80463 1.000 10.98396 261 TRP B N 1
ATOM 9804 C CA . TRP B 1 267 ? -0.93174 -29.36515 59.13078 1.000 11.30206 261 TRP B CA 1
ATOM 9805 C C . TRP B 1 267 ? -0.15635 -28.09611 59.47142 1.000 10.57200 261 TRP B C 1
ATOM 9806 O O . TRP B 1 267 ? 1.01861 -28.14075 59.85151 1.000 11.49573 261 TRP B O 1
ATOM 9827 N N . VAL B 1 268 ? -0.81748 -26.96940 59.22120 1.000 10.85719 262 VAL B N 1
ATOM 9828 C CA . VAL B 1 268 ? -0.26697 -25.63994 59.44061 1.000 10.62235 262 VAL B CA 1
ATOM 9829 C C . VAL B 1 268 ? -0.21461 -25.39145 60.93989 1.000 10.36989 262 VAL B C 1
ATOM 9830 O O . VAL B 1 268 ? -1.23758 -25.48263 61.62871 1.000 11.19092 262 VAL B O 1
ATOM 9843 N N . SER B 1 269 ? 0.97261 -25.06636 61.44836 1.000 10.43409 263 SER B N 1
ATOM 9844 C CA . SER B 1 269 ? 1.18860 -25.01437 62.88346 1.000 10.66290 263 SER B CA 1
ATOM 9845 C C . SER B 1 269 ? 2.52917 -24.36875 63.15660 1.000 11.00222 263 SER B C 1
ATOM 9846 O O . SER B 1 269 ? 3.48173 -24.56498 62.40187 1.000 11.08722 263 SER B O 1
ATOM 9854 N N . ASN B 1 270 ? 2.61441 -23.64998 64.27667 1.000 10.97402 264 ASN B N 1
ATOM 9855 C CA . ASN B 1 270 ? 3.91318 -23.32010 64.84314 1.000 11.42376 264 ASN B CA 1
ATOM 9856 C C . ASN B 1 270 ? 4.06956 -23.92623 66.23248 1.000 11.12614 264 ASN B C 1
ATOM 9857 O O . ASN B 1 270 ? 4.84038 -23.43034 67.05977 1.000 11.81448 264 ASN B O 1
ATOM 9868 N N . HIS B 1 271 ? 3.37941 -25.03778 66.48630 1.000 11.60137 265 HIS B N 1
ATOM 9869 C CA . HIS B 1 271 ? 3.60280 -25.78283 67.71270 1.000 12.15088 265 HIS B CA 1
ATOM 9870 C C . HIS B 1 271 ? 3.17352 -24.95923 68.92404 1.000 12.59406 265 HIS B C 1
ATOM 9871 O O . HIS B 1 271 ? 3.78530 -25.03087 69.98634 1.000 13.21320 265 HIS B O 1
ATOM 9885 N N . GLY B 1 272 ? 2.13385 -24.14285 68.76885 1.000 11.60945 266 GLY B N 1
ATOM 9886 C CA . GLY B 1 272 ? 1.70232 -23.30591 69.87351 1.000 11.16290 266 GLY B CA 1
ATOM 9887 C C . GLY B 1 272 ? 2.74697 -22.31308 70.32150 1.000 11.13727 266 GLY B C 1
ATOM 9888 O O . GLY B 1 272 ? 2.78858 -21.94481 71.50149 1.000 11.64305 266 GLY B O 1
ATOM 9892 N N . ALA B 1 273 ? 3.60542 -21.87610 69.40347 1.000 10.49024 267 ALA B N 1
ATOM 9893 C CA . ALA B 1 273 ? 4.68532 -20.93407 69.67064 1.000 10.98164 267 ALA B CA 1
ATOM 9894 C C . ALA B 1 273 ? 5.77112 -21.50817 70.57749 1.000 11.21934 267 ALA B C 1
ATOM 9895 O O . ALA B 1 273 ? 6.56579 -20.75566 71.14486 1.000 12.33980 267 ALA B O 1
ATOM 9902 N N A ARG B 1 274 ? 5.83632 -22.83014 70.70895 0.508 12.08516 268 ARG B N 1
ATOM 9903 N N B ARG B 1 274 ? 5.82843 -22.83041 70.72907 0.492 12.51989 268 ARG B N 1
ATOM 9904 C CA A ARG B 1 274 ? 6.80641 -23.48798 71.57580 0.508 12.70713 268 ARG B CA 1
ATOM 9905 C CA B ARG B 1 274 ? 6.81329 -23.47171 71.59236 0.492 13.47080 268 ARG B CA 1
ATOM 9906 C C A ARG B 1 274 ? 8.11853 -23.79278 70.87037 0.508 13.72844 268 ARG B C 1
ATOM 9907 C C B ARG B 1 274 ? 8.09124 -23.85519 70.85537 0.492 13.74998 268 ARG B C 1
ATOM 9908 O O A ARG B 1 274 ? 9.04606 -24.31292 71.50537 0.508 15.59648 268 ARG B O 1
ATOM 9909 O O B ARG B 1 274 ? 8.97235 -24.48401 71.45521 0.492 14.43427 268 ARG B O 1
ATOM 9950 N N . GLN B 1 275 ? 8.21234 -23.48507 69.57969 1.000 12.74519 269 GLN B N 1
ATOM 9951 C CA . GLN B 1 275 ? 9.39961 -23.77918 68.79233 1.000 13.10607 269 GLN B CA 1
ATOM 9952 C C . GLN B 1 275 ? 10.04932 -22.47579 68.33146 1.000 13.03782 269 GLN B C 1
ATOM 9953 O O . GLN B 1 275 ? 10.53290 -21.71421 69.17207 1.000 13.95470 269 GLN B O 1
ATOM 9966 N N . LEU B 1 276 ? 10.06124 -22.17765 67.03556 1.000 12.81747 270 LEU B N 1
ATOM 9967 C CA . LEU B 1 276 ? 10.80365 -21.00949 66.57242 1.000 12.72588 270 LEU B CA 1
ATOM 9968 C C . LEU B 1 276 ? 10.18691 -19.71010 67.08231 1.000 11.38471 270 LEU B C 1
ATOM 9969 O O . LEU B 1 276 ? 8.98128 -19.47711 66.93888 1.000 12.43717 270 LEU B O 1
ATOM 9985 N N . TYR B 1 277 ? 11.03635 -18.87490 67.67784 1.000 11.62167 271 TYR B N 1
ATOM 9986 C CA . TYR B 1 277 ? 10.70225 -17.55985 68.20873 1.000 11.58004 271 TYR B CA 1
ATOM 9987 C C . TYR B 1 277 ? 10.85154 -16.48308 67.13369 1.000 11.34434 271 TYR B C 1
ATOM 9988 O O . TYR B 1 277 ? 11.65947 -16.60074 66.20893 1.000 11.82340 271 TYR B O 1
ATOM 10006 N N . GLU B 1 278 ? 10.07140 -15.40935 67.27467 1.000 11.06013 272 GLU B N 1
ATOM 10007 C CA . GLU B 1 278 ? 10.17953 -14.24292 66.39678 1.000 11.54586 272 GLU B CA 1
ATOM 10008 C C . GLU B 1 278 ? 9.79290 -14.60797 64.96449 1.000 10.79802 272 GLU B C 1
ATOM 10009 O O . GLU B 1 278 ? 10.36979 -14.12347 63.97950 1.000 10.81908 272 GLU B O 1
ATOM 10021 N N . ALA B 1 279 ? 8.76638 -15.43466 64.88318 1.000 11.21938 273 ALA B N 1
ATOM 10022 C CA . ALA B 1 279 ? 8.10163 -15.94746 63.70560 1.000 10.26095 273 ALA B CA 1
ATOM 10023 C C . ALA B 1 279 ? 6.67425 -15.39427 63.67231 1.000 10.99210 273 ALA B C 1
ATOM 10024 O O . ALA B 1 279 ? 6.17475 -14.87277 64.67257 1.000 10.67832 273 ALA B O 1
ATOM 10031 N N A PRO B 1 280 ? 5.99091 -15.49450 62.53561 0.827 10.03193 274 PRO B N 1
ATOM 10032 N N B PRO B 1 280 ? 5.98522 -15.50395 62.54070 0.173 10.88707 274 PRO B N 1
ATOM 10033 C CA A PRO B 1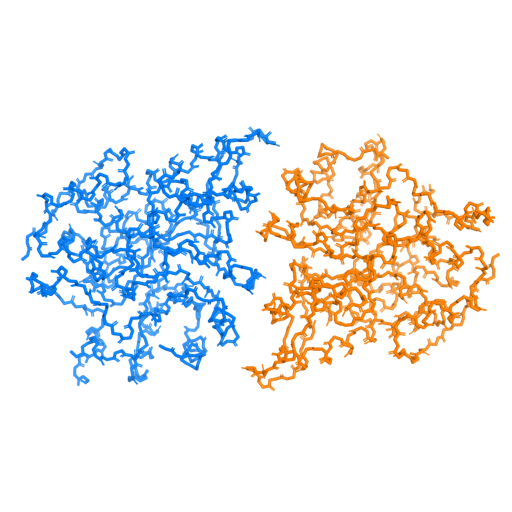 280 ? 4.62438 -14.96859 62.45261 0.827 10.48837 274 PRO B CA 1
ATOM 10034 C CA B PRO B 1 280 ? 4.63035 -14.94669 62.45317 0.173 11.06813 274 PRO B CA 1
ATOM 10035 C C A PRO B 1 280 ? 3.63950 -15.72696 63.32875 0.827 10.02318 274 PRO B C 1
ATOM 10036 C C B PRO B 1 280 ? 3.62914 -15.72785 63.29127 0.173 10.99999 274 PRO B C 1
ATOM 10037 O O A PRO B 1 280 ? 3.82149 -16.89635 63.67275 0.827 10.69884 274 PRO B O 1
ATOM 10038 O O B PRO B 1 280 ? 3.81071 -16.90743 63.60067 0.173 11.17788 274 PRO B O 1
ATOM 10059 N N . GLY B 1 281 ? 2.54600 -15.04351 63.65088 1.000 10.17461 275 GLY B N 1
ATOM 10060 C CA . GLY B 1 281 ? 1.39781 -15.74625 64.18755 1.000 10.24305 275 GLY B CA 1
ATOM 10061 C C . GLY B 1 281 ? 0.87425 -16.73529 63.15877 1.000 10.00153 275 GLY B C 1
ATOM 10062 O O . GLY B 1 281 ? 0.79316 -16.43541 61.96572 1.000 10.20426 275 GLY B O 1
ATOM 10066 N N . SER B 1 282 ? 0.53370 -17.94022 63.62474 1.000 10.15315 276 SER B N 1
ATOM 10067 C CA . SER B 1 282 ? 0.23118 -19.02745 62.69798 1.000 9.95314 276 SER B CA 1
ATOM 10068 C C . SER B 1 282 ? -0.89064 -18.65872 61.72210 1.000 10.01593 276 SER B C 1
ATOM 10069 O O . SER B 1 282 ? -0.79978 -18.94350 60.52013 1.000 10.37316 276 SER B O 1
ATOM 10077 N N . PHE B 1 283 ? -1.95913 -18.02392 62.20846 1.000 9.86311 277 PHE B N 1
ATOM 10078 C CA . PHE B 1 283 ? -3.08104 -17.71004 61.32366 1.000 10.09556 277 PHE B CA 1
ATOM 10079 C C . PHE B 1 283 ? -2.66589 -16.81496 60.15979 1.000 10.09407 277 PHE B C 1
ATOM 10080 O O . PHE B 1 283 ? -3.23459 -16.91731 59.06810 1.000 10.46747 277 PHE B O 1
ATOM 10097 N N . ASP B 1 284 ? -1.67746 -15.94074 60.36091 1.000 9.63480 278 ASP B N 1
ATOM 10098 C CA . ASP B 1 284 ? -1.23551 -15.06970 59.27561 1.000 9.88809 278 ASP B CA 1
ATOM 10099 C C . ASP B 1 284 ? -0.57224 -15.84898 58.14631 1.000 10.65966 278 ASP B C 1
ATOM 10100 O O . ASP B 1 284 ? -0.48948 -15.33300 57.02930 1.000 12.60293 278 ASP B O 1
ATOM 10109 N N . THR B 1 285 ? -0.08532 -17.06384 58.41056 1.000 10.18228 279 THR B N 1
ATOM 10110 C CA . THR B 1 285 ? 0.57621 -17.86001 57.38106 1.000 10.39785 279 THR B CA 1
ATOM 10111 C C . THR B 1 285 ? -0.40471 -18.69897 56.57832 1.000 10.86022 279 THR B C 1
ATOM 10112 O O . THR B 1 285 ? -0.03439 -19.22908 55.52124 1.000 11.06561 279 THR B O 1
ATOM 10123 N N . LEU B 1 286 ? -1.63992 -18.81986 57.05185 1.000 10.90102 280 LEU B N 1
ATOM 10124 C CA . LEU B 1 286 ? -2.55179 -19.81090 56.48191 1.000 11.19369 280 LEU B CA 1
ATOM 10125 C C . LEU B 1 286 ? -2.97084 -19.48889 55.05450 1.000 11.89065 280 LEU B C 1
ATOM 10126 O O . LEU B 1 286 ? -2.93175 -20.39753 54.20484 1.000 11.92515 280 LEU B O 1
ATOM 10142 N N . PRO B 1 287 ? -3.38928 -18.26901 54.71137 1.000 13.34648 281 PRO B N 1
ATOM 10143 C CA . PRO B 1 287 ? -3.86351 -18.06104 53.33400 1.000 14.41860 281 PRO B CA 1
ATOM 10144 C C . PRO B 1 287 ? -2.82803 -18.38914 52.27422 1.000 12.82574 281 PRO B C 1
ATOM 10145 O O . PRO B 1 287 ? -3.17597 -18.99712 51.25758 1.000 13.36232 281 PRO B O 1
ATOM 10156 N N . ALA B 1 288 ? -1.57029 -17.98936 52.46209 1.000 13.40669 282 ALA B N 1
ATOM 10157 C CA . ALA B 1 288 ? -0.56810 -18.25920 51.43542 1.000 13.13770 282 ALA B CA 1
ATOM 10158 C C . ALA B 1 288 ? -0.35044 -19.75715 51.26974 1.000 12.18818 282 ALA B C 1
ATOM 10159 O O . ALA B 1 288 ? -0.13850 -20.24934 50.15367 1.000 12.95327 282 ALA B O 1
ATOM 10166 N N . ILE B 1 289 ? -0.41610 -20.50344 52.36645 1.000 11.49094 283 ILE B N 1
ATOM 10167 C CA . ILE B 1 289 ? -0.30966 -21.95369 52.27959 1.000 11.05213 283 ILE B CA 1
ATOM 10168 C C . ILE B 1 289 ? -1.52256 -22.54016 51.56565 1.000 11.32292 283 ILE B C 1
ATOM 10169 O O . ILE B 1 289 ? -1.38637 -23.38210 50.67443 1.000 12.44532 283 ILE B O 1
ATOM 10185 N N . ALA B 1 290 ? -2.72899 -22.12233 51.95709 1.000 11.59463 284 ALA B N 1
ATOM 10186 C CA . ALA B 1 290 ? -3.93412 -22.67310 51.33609 1.000 12.26400 284 ALA B CA 1
ATOM 10187 C C . ALA B 1 290 ? -3.96390 -22.39833 49.83766 1.000 12.49826 284 ALA B C 1
ATOM 10188 O O . ALA B 1 290 ? -4.40330 -23.24540 49.04918 1.000 13.15103 284 ALA B O 1
ATOM 10195 N N . GLU B 1 291 ? -3.51307 -21.21389 49.42660 1.000 12.37085 285 GLU B N 1
ATOM 10196 C CA . GLU B 1 291 ? -3.50450 -20.87859 48.00838 1.000 14.02459 285 GLU B CA 1
ATOM 10197 C C . GLU B 1 291 ? -2.56127 -21.78136 47.22398 1.000 13.45593 285 GLU B C 1
ATOM 10198 O O . GLU B 1 291 ? -2.85690 -22.14777 46.08630 1.000 15.96016 285 GLU B O 1
ATOM 10210 N N A ARG B 1 292 ? -1.42030 -22.15127 47.81016 0.462 13.07382 286 ARG B N 1
ATOM 10211 N N B ARG B 1 292 ? -1.42106 -22.13820 47.82113 0.538 12.99108 286 ARG B N 1
ATOM 10212 C CA A ARG B 1 292 ? -0.49165 -23.03351 47.10782 0.462 13.90342 286 ARG B CA 1
ATOM 10213 C CA B ARG B 1 292 ? -0.44762 -23.01650 47.18035 0.538 12.75003 286 ARG B CA 1
ATOM 10214 C C A ARG B 1 292 ? -0.91047 -24.49583 47.20412 0.462 13.17363 286 ARG B C 1
ATOM 10215 C C B ARG B 1 292 ? -0.89813 -24.47390 47.21893 0.538 12.25515 286 ARG B C 1
ATOM 10216 O O A ARG B 1 292 ? -0.70364 -25.26332 46.25766 0.462 13.50538 286 ARG B O 1
ATOM 10217 O O B ARG B 1 292 ? -0.70774 -25.21141 46.24679 0.538 12.57796 286 ARG B O 1
ATOM 10258 N N . VAL B 1 293 ? -1.47992 -24.91155 48.33674 1.000 12.31509 287 VAL B N 1
ATOM 10259 C CA . VAL B 1 293 ? -2.01381 -26.26915 48.41908 1.000 12.50191 287 VAL B CA 1
ATOM 10260 C C . VAL B 1 293 ? -3.11428 -26.45078 47.38900 1.000 13.14637 287 VAL B C 1
ATOM 10261 O O . VAL B 1 293 ? -3.18846 -27.48220 46.70636 1.000 14.08743 287 VAL B O 1
ATOM 10274 N N . ASN B 1 294 ? -3.98012 -25.44699 47.25994 1.000 13.43422 288 ASN B N 1
ATOM 10275 C CA . ASN B 1 294 ? -4.98380 -25.37454 46.20798 1.000 14.00748 288 ASN B CA 1
ATOM 10276 C C . ASN B 1 294 ? -5.75543 -26.68332 46.08515 1.000 14.66690 288 ASN B C 1
ATOM 10277 O O . ASN B 1 294 ? -5.84850 -27.28077 45.00949 1.000 15.06884 288 ASN B O 1
ATOM 10288 N N A LYS B 1 295 ? -6.28607 -27.14310 47.21676 0.607 14.24094 289 LYS B N 1
ATOM 10289 N N B LYS B 1 295 ? -6.31568 -27.13517 47.20979 0.393 15.74947 289 LYS B N 1
ATOM 10290 C CA A LYS B 1 295 ? -7.22485 -28.25989 47.30851 0.607 14.98922 289 LYS B CA 1
ATOM 10291 C CA B LYS B 1 295 ? -7.23332 -28.27610 47.29737 0.393 16.89120 289 LYS B CA 1
ATOM 10292 C C A LYS B 1 295 ? -6.55219 -29.63077 47.19284 0.607 13.93940 289 LYS B C 1
ATOM 10293 C C B LYS B 1 295 ? -6.56455 -29.63412 47.08769 0.393 16.47878 289 LYS B C 1
ATOM 10294 O O A LYS B 1 295 ? -7.24329 -30.64905 47.29377 0.607 15.30980 289 LYS B O 1
ATOM 10295 O O B LYS B 1 295 ? -7.26314 -30.65183 47.01900 0.393 18.93325 289 LYS B O 1
ATOM 10332 N N . ARG B 1 296 ? -5.23532 -29.69504 46.99670 1.000 13.11285 290 ARG B N 1
ATOM 10333 C CA . ARG B 1 296 ? -4.59009 -30.96813 46.68663 1.000 13.48230 290 ARG B CA 1
ATOM 10334 C C . ARG B 1 296 ? -4.72495 -31.97612 47.81963 1.000 14.58937 290 ARG B C 1
ATOM 10335 O O . ARG B 1 296 ? -4.88712 -33.17649 47.57148 1.000 15.50591 290 ARG B O 1
ATOM 10357 N N . VAL B 1 297 ? -4.63212 -31.51282 49.06058 1.000 13.37220 291 VAL B N 1
ATOM 10358 C CA . VAL B 1 297 ? -4.76838 -32.36222 50.24009 1.000 13.13117 291 VAL B CA 1
ATOM 10359 C C . VAL B 1 297 ? -5.47570 -31.55608 51.30881 1.000 12.36630 291 VAL B C 1
ATOM 10360 O O . VAL B 1 297 ? -5.46773 -30.31889 51.27407 1.000 12.99505 291 VAL B O 1
ATOM 10373 N N . PRO B 1 298 ? -6.06619 -32.22770 52.29412 1.000 13.34530 292 PRO B N 1
ATOM 10374 C CA . PRO B 1 298 ? -6.68529 -31.49841 53.40344 1.000 12.51950 292 PRO B CA 1
ATOM 10375 C C . PRO B 1 298 ? -5.66795 -30.70673 54.20945 1.000 11.98493 292 PRO B C 1
ATOM 10376 O O . PRO B 1 298 ? -4.50411 -31.09020 54.34149 1.000 12.89646 292 PRO B O 1
ATOM 10387 N N . ILE B 1 299 ? -6.14241 -29.60206 54.77640 1.000 12.30969 293 ILE B N 1
ATOM 10388 C CA . ILE B 1 299 ? -5.35496 -28.74465 55.65361 1.000 11.84701 293 ILE B CA 1
ATOM 10389 C C . ILE B 1 299 ? -5.95678 -28.78931 57.05184 1.000 11.93097 293 ILE B C 1
ATOM 10390 O O . ILE B 1 299 ? -7.14805 -28.51496 57.23653 1.000 11.92307 293 ILE B O 1
ATOM 10406 N N . VAL B 1 300 ? -5.13242 -29.12942 58.02761 1.000 11.12571 294 VAL B N 1
ATOM 10407 C CA . VAL B 1 300 ? -5.43265 -28.91336 59.43878 1.000 10.78501 294 VAL B CA 1
ATOM 10408 C C . VAL B 1 300 ? -4.70129 -27.64976 59.85177 1.000 10.15987 294 VAL B C 1
ATOM 10409 O O . VAL B 1 300 ? -3.53327 -27.46738 59.50412 1.000 11.60729 294 VAL B O 1
ATOM 1042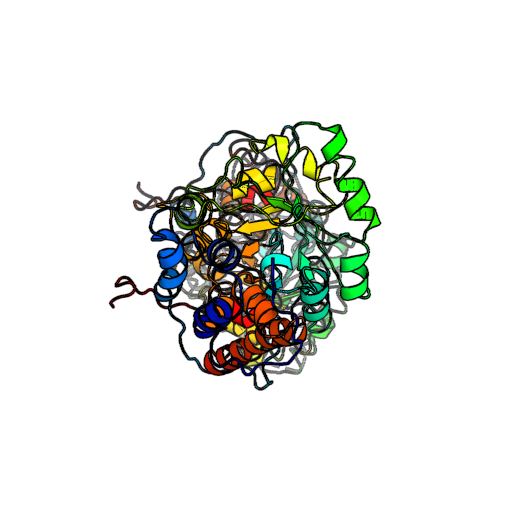2 N N . PHE B 1 301 ? -5.37390 -26.77511 60.59095 1.000 10.47964 295 PHE B N 1
ATOM 10423 C CA . PHE B 1 301 ? -4.75421 -25.56270 61.10138 1.000 9.97340 295 PHE B CA 1
ATOM 10424 C C . PHE B 1 301 ? -4.72377 -25.58049 62.62509 1.000 10.17757 295 PHE B C 1
ATOM 10425 O O . PHE B 1 301 ? -5.72885 -25.89521 63.27365 1.000 10.96793 295 PHE B O 1
ATOM 10442 N N . ASP B 1 302 ? -3.58988 -25.19190 63.21014 1.000 10.47804 296 ASP B N 1
ATOM 10443 C CA . ASP B 1 302 ? -3.56999 -24.95766 64.64635 1.000 10.84778 296 ASP B CA 1
ATOM 10444 C C . ASP B 1 302 ? -2.60312 -23.84151 65.00334 1.000 10.65762 296 ASP B C 1
ATOM 10445 O O . ASP B 1 302 ? -1.89651 -23.29164 64.14955 1.000 10.56013 296 ASP B O 1
ATOM 10454 N N . SER B 1 303 ? -2.63875 -23.50946 66.29563 1.000 10.07663 297 SER B N 1
ATOM 10455 C CA . SER B 1 303 ? -1.74448 -22.63390 67.04942 1.000 10.98042 297 SER B CA 1
ATOM 10456 C C . SER B 1 303 ? -2.45312 -21.32469 67.33919 1.000 10.27682 297 SER B C 1
ATOM 10457 O O . SER B 1 303 ? -2.32143 -20.35220 66.59182 1.000 10.84380 297 SER B O 1
ATOM 10465 N N . GLY B 1 304 ? -3.22095 -21.31325 68.42465 1.000 10.66811 298 GLY B N 1
ATOM 10466 C CA . GLY B 1 304 ? -3.89621 -20.12441 68.88691 1.000 11.08293 298 GLY B CA 1
ATOM 10467 C C . GLY B 1 304 ? -5.40645 -20.14114 68.82860 1.000 9.78326 298 GLY B C 1
ATOM 10468 O O . GLY B 1 304 ? -6.01433 -19.11717 69.15212 1.000 10.83728 298 GLY B O 1
ATOM 10472 N N . VAL B 1 305 ? -6.04120 -21.24943 68.44890 1.000 10.12205 299 VAL B N 1
ATOM 10473 C CA . VAL B 1 305 ? -7.50168 -21.29288 68.38577 1.000 10.70102 299 VAL B CA 1
ATOM 10474 C C . VAL B 1 305 ? -8.06692 -21.24894 69.80325 1.000 10.15047 299 VAL B C 1
ATOM 10475 O O . VAL B 1 305 ? -7.79252 -22.13217 70.62431 1.000 10.53402 299 VAL B O 1
ATOM 10488 N N . ARG B 1 306 ? -8.88722 -20.23208 70.08560 1.000 10.61603 300 ARG B N 1
ATOM 10489 C CA . ARG B 1 306 ? -9.47765 -20.05078 71.40552 1.000 10.47086 300 ARG B CA 1
ATOM 10490 C C . ARG B 1 306 ? -10.97622 -19.79548 71.38360 1.000 10.62929 300 ARG B C 1
ATOM 10491 O O . ARG B 1 306 ? -11.61043 -19.88359 72.44590 1.000 11.69999 300 ARG B O 1
ATOM 10512 N N . ARG B 1 307 ? -11.55390 -19.47575 70.22668 1.000 11.15621 301 ARG B N 1
ATOM 10513 C CA . ARG B 1 307 ? -12.94865 -19.08500 70.10815 1.000 10.48915 301 ARG B CA 1
ATOM 10514 C C . ARG B 1 307 ? -13.56387 -19.72162 68.87324 1.000 10.55809 301 ARG B C 1
ATOM 10515 O O . ARG B 1 307 ? -12.87266 -20.06768 67.91539 1.000 10.88398 301 ARG B O 1
ATOM 10536 N N . GLY B 1 308 ? -14.89747 -19.81687 68.88839 1.000 11.82030 302 GLY B N 1
ATOM 10537 C CA . GLY B 1 308 ? -15.62171 -20.21618 67.69269 1.000 12.14280 302 GLY B CA 1
ATOM 10538 C C . GLY B 1 308 ? -15.32863 -19.32746 66.50129 1.000 10.68550 302 GLY B C 1
ATOM 10539 O O . GLY B 1 308 ? -15.28543 -19.80312 65.36369 1.000 11.25670 302 GLY B O 1
ATOM 10543 N N . GLU B 1 309 ? -15.11314 -18.03136 66.73990 1.000 10.42158 303 GLU B N 1
ATOM 10544 C CA . GLU B 1 309 ? -14.78240 -17.13475 65.64236 1.000 10.33949 303 GLU B CA 1
ATOM 10545 C C . GLU B 1 309 ? -13.47961 -17.53726 64.97421 1.000 10.04816 303 GLU B C 1
ATOM 10546 O O . GLU B 1 309 ? -13.30873 -17.31139 63.77234 1.000 10.74225 303 GLU B O 1
ATOM 10558 N N . HIS B 1 310 ? -12.54401 -18.09754 65.74382 1.000 9.99026 304 HIS B N 1
ATOM 10559 C CA . HIS B 1 310 ? -11.26320 -18.52215 65.19131 1.000 10.60778 304 HIS B CA 1
ATOM 10560 C C . HIS B 1 310 ? -11.44325 -19.74136 64.30880 1.000 10.55955 304 HIS B C 1
ATOM 10561 O O . HIS B 1 310 ? -10.82450 -19.84589 63.24529 1.000 10.43114 304 HIS B O 1
ATOM 10575 N N . VAL B 1 311 ? -12.28286 -20.68168 64.74114 1.000 10.77704 305 VAL B N 1
ATOM 10576 C CA . VAL B 1 311 ? -12.60479 -21.82421 63.89298 1.000 10.36664 305 VAL B CA 1
ATOM 10577 C C . VAL B 1 311 ? -13.17439 -21.33760 62.56515 1.000 10.90865 305 VAL B C 1
ATOM 10578 O O . VAL B 1 311 ? -12.77098 -21.78411 61.48580 1.000 11.00339 305 VAL B O 1
ATOM 10591 N N . ALA B 1 312 ? -14.13318 -20.41857 62.62845 1.000 10.76584 306 ALA B N 1
ATOM 10592 C CA . ALA B 1 312 ? -14.75563 -19.91280 61.41208 1.000 10.14520 306 ALA B CA 1
ATOM 10593 C C . ALA B 1 312 ? -13.74028 -19.22648 60.51220 1.000 10.51370 306 ALA B C 1
ATOM 10594 O O . ALA B 1 312 ? -13.74235 -19.43397 59.29166 1.000 11.07293 306 ALA B O 1
ATOM 10601 N N . LYS B 1 313 ? -12.87076 -18.39710 61.09366 1.000 10.38546 307 LYS B N 1
ATOM 10602 C CA . LYS B 1 313 ? -11.89110 -17.67538 60.28945 1.000 10.17671 307 LYS B CA 1
ATOM 10603 C C . LYS B 1 313 ? -10.89737 -18.62493 59.63868 1.000 9.79974 307 LYS B C 1
ATOM 10604 O O . LYS B 1 313 ? -10.48665 -18.40753 58.49223 1.000 11.01300 307 LYS B O 1
ATOM 10623 N N . ALA B 1 314 ? -10.48831 -19.67330 60.35030 1.000 10.07566 308 ALA B N 1
ATOM 10624 C CA . ALA B 1 314 ? -9.57785 -20.64532 59.75527 1.000 9.87750 308 ALA B CA 1
ATOM 10625 C C . ALA B 1 314 ? -10.22544 -21.34394 58.56930 1.000 10.52369 308 ALA B C 1
ATOM 10626 O O . ALA B 1 314 ? -9.59230 -21.51756 57.51988 1.000 11.31059 308 ALA B O 1
ATOM 10633 N N A LEU B 1 315 ? -11.49027 -21.75663 58.71325 0.637 10.15848 309 LEU B N 1
ATOM 10634 N N B LEU B 1 315 ? -11.48165 -21.77279 58.72771 0.363 10.47654 309 LEU B N 1
ATOM 10635 C CA A LEU B 1 315 ? -12.17894 -22.41118 57.60369 0.637 10.52054 309 LEU B CA 1
ATOM 10636 C CA B LEU B 1 315 ? -12.20082 -22.39923 57.62303 0.363 10.76844 309 LEU B CA 1
ATOM 10637 C C A LEU B 1 315 ? -12.35147 -21.46388 56.42297 0.637 10.57178 309 LEU B C 1
ATOM 10638 C C B LEU B 1 315 ? -12.29766 -21.45204 56.43587 0.363 10.46522 309 LEU B C 1
ATOM 10639 O O A LEU B 1 315 ? -12.17762 -21.86369 55.26671 0.637 12.43271 309 LEU B O 1
ATOM 10640 O O B LEU B 1 315 ? -12.01315 -21.83336 55.29457 0.363 10.69576 309 LEU B O 1
ATOM 10671 N N . ALA B 1 316 ? -12.68398 -20.20093 56.69131 1.000 10.66589 310 ALA B N 1
ATOM 10672 C CA . ALA B 1 316 ? -12.83350 -19.22999 55.61377 1.000 11.24887 310 ALA B CA 1
ATOM 10673 C C . ALA B 1 316 ? -11.52745 -18.98178 54.88708 1.000 11.75217 310 ALA B C 1
ATOM 10674 O O . ALA B 1 316 ? -11.54093 -18.51308 53.74224 1.000 14.06847 310 ALA B O 1
ATOM 10682 N N . SER B 1 317 ? -10.40617 -19.26922 55.53717 1.000 11.10039 311 SER B N 1
ATOM 10683 C CA . SER B 1 317 ? -9.07782 -18.98836 55.02005 1.000 11.37850 311 SER B CA 1
ATOM 10684 C C . SER B 1 317 ? -8.39667 -20.21695 54.43099 1.000 11.58921 311 SER B C 1
ATOM 10685 O O . SER B 1 317 ? -7.22723 -20.13000 54.05424 1.000 13.80651 311 SER B O 1
ATOM 10693 N N . GLY B 1 318 ? -9.08636 -21.35169 54.35607 1.000 11.27608 312 GLY B N 1
ATOM 10694 C CA . GLY B 1 318 ? -8.57927 -22.52089 53.65791 1.000 13.21929 312 GLY B CA 1
ATOM 10695 C C . GLY B 1 318 ? -8.37672 -23.76596 54.49407 1.000 11.55694 312 GLY B C 1
ATOM 10696 O O . GLY B 1 318 ? -8.02435 -24.80725 53.92198 1.000 13.99268 312 GLY B O 1
ATOM 10700 N N . ALA B 1 319 ? -8.55376 -23.73577 55.81787 1.000 11.86841 313 ALA B N 1
ATOM 10701 C CA . ALA B 1 319 ? -8.41196 -24.94883 56.61540 1.000 11.64229 313 ALA B CA 1
ATOM 10702 C C . ALA B 1 319 ? -9.66225 -25.80590 56.48229 1.000 11.70482 313 ALA B C 1
ATOM 10703 O O . ALA B 1 319 ? -10.77500 -25.28894 56.38330 1.000 13.52227 313 ALA B O 1
ATOM 10710 N N A ASP B 1 320 ? -9.48009 -27.12562 56.50898 0.615 11.42257 314 ASP B N 1
ATOM 10711 N N B ASP B 1 320 ? -9.46555 -27.12837 56.47462 0.385 11.69077 314 ASP B N 1
ATOM 10712 C CA A ASP B 1 320 ? -10.63109 -28.02313 56.54380 0.615 12.70947 314 ASP B CA 1
ATOM 10713 C CA B ASP B 1 320 ? -10.58987 -28.05845 56.53284 0.385 12.05856 314 ASP B CA 1
ATOM 10714 C C A ASP B 1 320 ? -11.10856 -28.28317 57.96625 0.615 12.10109 314 ASP B C 1
ATOM 10715 C C B ASP B 1 320 ? -11.09753 -28.20791 57.96268 0.385 12.05164 314 ASP B C 1
ATOM 10716 O O A ASP B 1 320 ? -12.31479 -28.40715 58.20327 0.615 13.07856 314 ASP B O 1
ATOM 10717 O O B ASP B 1 320 ? -12.30877 -28.19013 58.20718 0.385 12.23212 314 ASP B O 1
ATOM 10734 N N . VAL B 1 321 ? -10.17877 -28.36779 58.91730 1.000 11.71692 315 VAL B N 1
ATOM 10735 C CA . VAL B 1 321 ? -10.50158 -28.43639 60.33536 1.000 11.35711 315 VAL B CA 1
ATOM 10736 C C . VAL B 1 321 ? -9.39227 -27.69526 61.06153 1.000 10.39248 315 VAL B C 1
ATOM 10737 O O . VAL B 1 321 ? -8.32077 -27.44289 60.50593 1.000 11.64973 315 VAL B O 1
ATOM 10751 N N . VAL B 1 322 ? -9.64858 -27.36299 62.32136 1.000 10.60452 316 VAL B N 1
ATOM 10752 C CA . VAL B 1 322 ? -8.60315 -26.87658 63.20504 1.000 10.86166 316 VAL B CA 1
ATOM 10753 C C . VAL B 1 322 ? -8.30365 -27.94590 64.24221 1.000 10.99392 316 VAL B C 1
ATOM 10754 O O . VAL B 1 322 ? -9.08185 -28.87948 64.45810 1.000 12.24143 316 VAL B O 1
ATOM 10767 N N . ALA B 1 323 ? -7.15514 -27.80337 64.89563 1.000 10.90017 317 ALA B N 1
ATOM 10768 C CA . ALA B 1 323 ? -6.79821 -28.65660 66.01629 1.000 10.68978 317 ALA B CA 1
ATOM 10769 C C . ALA B 1 323 ? -6.71744 -27.80868 67.27512 1.000 10.76074 317 ALA B C 1
ATOM 10770 O O . ALA B 1 323 ? -6.18961 -26.69250 67.25368 1.000 11.49406 317 ALA B O 1
ATOM 10777 N N . LEU B 1 324 ? -7.26326 -28.34462 68.35995 1.000 11.25403 318 LEU B N 1
ATOM 10778 C CA . LEU B 1 324 ? -7.30660 -27.67700 69.65133 1.000 11.45266 318 LEU B CA 1
ATOM 10779 C C . LEU B 1 324 ? -6.23509 -28.25003 70.56202 1.000 11.51568 318 LEU B C 1
ATOM 10780 O O . LEU B 1 324 ? -5.94420 -29.44508 70.51669 1.000 12.71885 318 LEU B O 1
ATOM 10796 N N . GLY B 1 325 ? -5.65407 -27.38701 71.38921 1.000 11.79369 319 GLY B N 1
ATOM 10797 C CA . GLY B 1 325 ? -4.56045 -27.79425 72.24493 1.000 12.56998 319 GLY B CA 1
ATOM 10798 C C . GLY B 1 325 ? -4.70791 -27.32408 73.67510 1.000 11.25813 319 GLY B C 1
ATOM 10799 O O . GLY B 1 325 ? -5.42067 -27.94882 74.46785 1.000 11.97723 319 GLY B O 1
ATOM 10803 N N . ARG B 1 326 ? -4.02127 -26.23236 74.02198 1.000 12.04249 320 ARG B N 1
ATOM 10804 C CA . ARG B 1 326 ? -3.99246 -25.76406 75.40616 1.000 11.61789 320 ARG B CA 1
ATOM 10805 C C . ARG B 1 326 ? -5.36247 -25.67944 76.06381 1.000 11.43505 320 ARG B C 1
ATOM 10806 O O . ARG B 1 326 ? -5.48791 -26.11720 77.21661 1.000 11.99984 320 ARG B O 1
ATOM 10827 N N . PRO B 1 327 ? -6.39665 -25.09924 75.44312 1.000 11.43181 321 PRO B N 1
ATOM 10828 C CA . PRO B 1 327 ? -7.68893 -25.01474 76.14770 1.000 11.77191 321 PRO B CA 1
ATOM 10829 C C . PRO B 1 327 ? -8.21044 -26.36113 76.60596 1.000 11.98191 321 PRO B C 1
ATOM 10830 O O . PRO B 1 327 ? -8.81768 -26.45235 77.67896 1.000 12.53892 321 PRO B O 1
ATOM 10841 N N . VAL B 1 328 ? -8.00841 -27.41261 75.80712 1.000 12.58213 322 VAL B N 1
ATOM 10842 C CA . VAL B 1 328 ? -8.48861 -28.73359 76.19528 1.000 12.85658 322 VAL B CA 1
ATOM 10843 C C . VAL B 1 328 ? -7.70200 -29.25006 77.39062 1.000 12.92690 322 VAL B C 1
ATOM 10844 O O . VAL B 1 328 ? -8.27397 -29.84284 78.31270 1.000 13.61812 322 VAL B O 1
ATOM 10857 N N . LEU B 1 329 ? -6.38154 -29.03943 77.39011 1.000 13.65161 323 LEU B N 1
ATOM 10858 C CA . LEU B 1 329 ? -5.55920 -29.46813 78.52092 1.000 14.01348 323 LEU B CA 1
ATOM 10859 C C . LEU B 1 329 ? -5.91915 -28.70650 79.79030 1.000 13.46679 323 LEU B C 1
ATOM 10860 O O . LEU B 1 329 ? -5.90666 -29.27851 80.88686 1.000 14.04897 323 LEU B O 1
ATOM 10876 N N . PHE B 1 330 ? -6.22183 -27.41018 79.67400 1.000 13.76710 324 PHE B N 1
ATOM 10877 C CA . PHE B 1 330 ? -6.64587 -26.66392 80.85707 1.000 13.92543 324 PHE B CA 1
ATOM 10878 C C . PHE B 1 330 ? -7.97694 -27.19988 81.37949 1.000 13.80061 324 PHE B C 1
ATOM 10879 O O . PHE B 1 330 ? -8.16791 -27.33201 82.59545 1.000 13.97629 324 PHE B O 1
ATOM 10896 N N . GLY B 1 331 ? -8.89590 -27.54403 80.47235 1.000 13.36156 325 GLY B N 1
ATOM 10897 C CA . GLY B 1 331 ? -10.13376 -28.18184 80.88936 1.000 13.14072 325 GLY B CA 1
ATOM 10898 C C . GLY B 1 331 ? -9.90507 -29.52247 81.56316 1.000 12.95603 325 GLY B C 1
ATOM 10899 O O . GLY B 1 331 ? -10.56525 -29.85128 82.55627 1.000 13.96330 325 GLY B O 1
ATOM 10903 N N . LEU B 1 332 ? -8.97868 -30.32135 81.02425 1.000 13.51712 326 LEU B N 1
ATOM 10904 C CA . LEU B 1 332 ? -8.61653 -31.58417 81.66414 1.000 13.26164 326 LEU B CA 1
ATOM 10905 C C . LEU B 1 332 ? -8.09474 -31.35319 83.07603 1.000 14.04510 326 LEU B C 1
ATOM 10906 O O . LEU B 1 332 ? -8.45526 -32.07696 84.01014 1.000 14.63099 326 LEU B O 1
ATOM 10922 N N . ALA B 1 333 ? -7.23960 -30.34998 83.25543 1.000 13.91361 327 ALA B N 1
ATOM 10923 C CA . ALA B 1 333 ? -6.73415 -30.05574 84.59236 1.000 14.96652 327 ALA B CA 1
ATOM 10924 C C . ALA B 1 333 ? -7.87211 -29.73629 85.55067 1.000 15.56987 327 ALA B C 1
ATOM 10925 O O . ALA B 1 333 ? -7.85499 -30.15099 86.71581 1.000 17.00762 327 ALA B O 1
ATOM 10932 N N . LEU B 1 334 ? -8.87216 -29.00189 85.07316 1.000 15.25278 328 LEU B N 1
ATOM 10933 C CA . LEU B 1 334 ? -9.93737 -28.51417 85.93251 1.000 15.57365 328 LEU B CA 1
ATOM 10934 C C . LEU B 1 334 ? -11.01550 -29.55710 86.19419 1.000 16.21633 328 LEU B C 1
ATOM 10935 O O . LEU B 1 334 ? -11.71465 -29.44947 87.20417 1.000 18.82654 328 LEU B O 1
ATOM 10951 N N . GLY B 1 335 ? -11.17688 -30.55042 85.31888 1.000 15.07399 329 GLY B N 1
ATOM 10952 C CA . GLY B 1 335 ? -12.26309 -31.49695 85.48293 1.000 15.14922 329 GLY B CA 1
ATOM 10953 C C . GLY B 1 335 ? -12.08373 -32.86257 84.85251 1.000 14.94062 329 GLY B C 1
ATOM 10954 O O . GLY B 1 335 ? -13.07292 -33.56917 84.64456 1.000 15.17561 329 GLY B O 1
ATOM 10958 N N . GLY B 1 336 ? -10.84951 -33.26294 84.55307 1.000 14.49309 330 GLY B N 1
ATOM 10959 C CA . GLY B 1 336 ? -10.69374 -34.56333 83.94162 1.000 14.40779 330 GLY B CA 1
ATOM 10960 C C . GLY B 1 336 ? -11.41154 -34.60584 82.60746 1.000 13.76194 330 GLY B C 1
ATOM 10961 O O . GLY B 1 336 ? -11.56428 -33.59299 81.91652 1.000 14.75345 330 GLY B O 1
ATOM 10965 N N . TRP B 1 337 ? -11.87506 -35.79627 82.23205 1.000 13.92641 331 TRP B N 1
ATOM 10966 C CA . TRP B 1 337 ? -12.48180 -35.92865 80.91144 1.000 13.82909 331 TRP B CA 1
ATOM 10967 C C . TRP B 1 337 ? -13.71561 -35.05247 80.77618 1.000 13.76861 331 TRP B C 1
ATOM 10968 O O . TRP B 1 337 ? -13.98872 -34.53174 79.68963 1.000 13.63155 331 TRP B O 1
ATOM 10989 N N . GLN B 1 338 ? -14.47101 -34.86608 81.86053 1.000 13.89533 332 GLN B N 1
ATOM 10990 C CA . GLN B 1 338 ? -15.65795 -34.02544 81.77108 1.000 14.29142 332 GLN B CA 1
ATOM 10991 C C . GLN B 1 338 ? -15.29139 -32.55803 81.61817 1.000 13.49086 332 GLN B C 1
ATOM 10992 O O . GLN B 1 338 ? -16.00886 -31.81477 80.93894 1.000 14.22949 332 GLN B O 1
ATOM 11006 N N . GLY B 1 339 ? -14.16392 -32.13827 82.19841 1.000 13.84304 333 GLY B N 1
ATOM 11007 C CA . GLY B 1 339 ? -13.70099 -30.77722 81.98910 1.000 14.65291 333 GLY B CA 1
ATOM 11008 C C . GLY B 1 339 ? -13.19646 -30.55348 80.57715 1.000 14.00534 333 GLY B C 1
ATOM 11009 O O . GLY B 1 339 ? -13.49087 -29.52579 79.95907 1.000 13.86768 333 GLY B O 1
ATOM 11013 N N . ALA B 1 340 ? -12.43583 -31.51406 80.04467 1.000 13.49796 334 ALA B N 1
ATOM 11014 C CA . ALA B 1 340 ? -12.02169 -31.44470 78.64805 1.000 12.91823 334 ALA B CA 1
ATOM 11015 C C . ALA B 1 340 ? -13.23059 -31.47347 77.72097 1.000 13.00412 334 ALA B C 1
ATOM 11016 O O . ALA B 1 340 ? -13.29602 -30.71844 76.74021 1.000 12.86859 334 ALA B O 1
ATOM 11023 N N . TYR B 1 341 ? -14.20325 -32.33711 78.02197 1.000 12.97149 335 TYR B N 1
ATOM 11024 C CA . TYR B 1 341 ? -15.43109 -32.38128 77.24206 1.000 13.20070 335 TYR B CA 1
ATOM 11025 C C . TYR B 1 341 ? -16.10894 -31.01760 77.22286 1.000 12.61325 335 TYR B C 1
ATOM 11026 O O . TYR B 1 341 ? -16.57762 -30.56224 76.17136 1.000 13.09176 335 TYR B O 1
ATOM 11044 N N . SER B 1 342 ? -16.17310 -30.36069 78.38344 1.000 13.14293 336 SER B N 1
ATOM 11045 C CA . SER B 1 342 ? -16.81637 -29.05585 78.48760 1.000 13.31719 336 SER B CA 1
ATOM 11046 C C . SER B 1 342 ? -16.18835 -28.05949 77.52717 1.000 12.19815 336 SER B C 1
ATOM 11047 O O . SER B 1 342 ? -16.88231 -27.19953 76.96887 1.000 12.94988 336 SER B O 1
ATOM 11055 N N . VAL B 1 343 ? -14.87682 -28.16568 77.32016 1.000 13.17115 337 VAL B N 1
ATOM 11056 C CA . VAL B 1 343 ? -14.19249 -27.27597 76.38718 1.000 12.58260 337 VAL B CA 1
ATOM 11057 C C . VAL B 1 343 ? -14.60121 -27.58452 74.94718 1.000 11.83656 337 VAL B C 1
ATOM 11058 O O . VAL B 1 343 ? -14.87697 -26.67380 74.15705 1.000 12.47706 337 VAL B O 1
ATOM 11071 N N . LEU B 1 344 ? -14.62870 -28.86997 74.57472 1.000 12.31979 338 LEU B N 1
ATOM 11072 C CA . LEU B 1 344 ? -15.07347 -29.23242 73.22972 1.000 12.16340 338 LEU B CA 1
ATOM 11073 C C . LEU B 1 344 ? -16.50458 -28.77097 72.98825 1.000 12.92825 338 LEU B C 1
ATOM 11074 O O . LEU B 1 344 ? -16.82843 -28.21805 71.92504 1.000 12.69877 338 LEU B O 1
ATOM 11090 N N . ASP B 1 345 ? -17.36460 -28.96771 73.98301 1.000 13.12253 339 ASP B N 1
ATOM 11091 C CA . ASP B 1 345 ? -18.75252 -28.53757 73.90112 1.000 13.62001 339 ASP B CA 1
ATOM 11092 C C . ASP B 1 345 ? -18.83348 -27.02646 73.73769 1.000 12.96310 339 ASP B C 1
ATOM 11093 O O . ASP B 1 345 ? -19.60616 -26.52279 72.91276 1.000 13.78101 339 ASP B O 1
ATOM 11102 N N . TYR B 1 346 ? -18.03085 -26.28727 74.50837 1.000 13.12916 340 TYR B N 1
ATOM 11103 C CA . TYR B 1 346 ? -17.96450 -24.83937 74.35243 1.000 12.92409 340 TYR B CA 1
ATOM 11104 C C . TYR B 1 346 ? -17.64041 -24.44782 72.91616 1.000 12.67653 340 TYR B C 1
ATOM 11105 O O . TYR B 1 346 ? -18.29681 -23.57858 72.33669 1.000 13.45484 340 TYR B O 1
ATOM 11123 N N . PHE B 1 347 ? -16.61099 -25.06272 72.32582 1.000 11.83221 341 PHE B N 1
ATOM 11124 C CA . PHE B 1 347 ? -16.24286 -24.68482 70.96496 1.000 12.18698 341 PHE B CA 1
ATOM 11125 C C . PHE B 1 347 ? -17.37219 -24.97448 69.98342 1.000 11.63525 341 PHE B C 1
ATOM 11126 O O . PHE B 1 347 ? -17.60417 -24.20022 69.05176 1.000 12.89548 341 PHE B O 1
ATOM 11143 N N A GLN B 1 348 ? -18.08189 -26.08712 70.17251 0.621 11.99836 342 GLN B N 1
ATOM 11144 N N B GLN B 1 348 ? -18.08840 -26.08318 70.17668 0.379 13.17919 342 GLN B N 1
ATOM 11145 C CA A GLN B 1 348 ? -19.17693 -26.41695 69.26872 0.621 12.44485 342 GLN B CA 1
ATOM 11146 C CA B GLN B 1 348 ? -19.17794 -26.41511 69.26535 0.379 14.49369 342 GLN B CA 1
ATOM 11147 C C A GLN B 1 348 ? -20.31206 -25.40554 69.39297 0.621 13.60318 342 GLN B C 1
ATOM 11148 C C B GLN B 1 348 ? -20.32207 -25.41541 69.39202 0.379 14.32646 342 GLN B C 1
ATOM 11149 O O A GLN B 1 348 ? -20.85489 -24.93905 68.38333 0.621 13.10350 342 GLN B O 1
ATOM 11150 O O B GLN B 1 348 ? -20.88421 -24.97119 68.38290 0.379 13.96265 342 GLN B O 1
ATOM 11177 N N . LYS B 1 349 ? -20.67426 -25.04174 70.62395 1.000 13.01351 343 LYS B N 1
ATOM 11178 C CA . LYS B 1 349 ? -21.75028 -24.07771 70.82617 1.000 13.66964 343 LYS B CA 1
ATOM 11179 C C . LYS B 1 349 ? -21.32705 -22.68439 70.38381 1.000 13.23737 343 LYS B C 1
ATOM 11180 O O . LYS B 1 349 ? -22.12994 -21.92955 69.81918 1.000 13.19399 343 LYS B O 1
ATOM 11200 N N . ASP B 1 350 ? -20.06938 -22.32959 70.63893 1.000 12.77564 344 ASP B N 1
ATOM 11201 C CA . ASP B 1 350 ? -19.55691 -21.02895 70.22796 1.000 13.36179 344 ASP B CA 1
ATOM 11202 C C . ASP B 1 350 ? -19.56598 -20.91831 68.70874 1.000 12.40872 344 ASP B C 1
ATOM 11203 O O . ASP B 1 350 ? -19.99189 -19.90009 68.14566 1.000 13.02189 344 ASP B O 1
ATOM 11212 N N . LEU B 1 351 ? -19.12552 -21.97570 68.02567 1.000 12.10128 345 LEU B N 1
ATOM 11213 C CA . LEU B 1 351 ? -19.16520 -21.98246 66.56769 1.000 11.63196 345 LEU B CA 1
ATOM 11214 C C . LEU B 1 351 ? -20.59424 -21.86993 66.05213 1.000 11.96561 345 LEU B C 1
ATOM 11215 O O . LEU B 1 351 ? -20.85334 -21.17581 65.06441 1.000 12.25188 345 LEU B O 1
ATOM 11231 N N . THR B 1 352 ? -21.53751 -22.55338 66.70459 1.000 12.36552 346 THR B N 1
ATOM 11232 C CA . THR B 1 352 ? -22.92961 -22.47948 66.27405 1.000 12.47235 346 THR B CA 1
ATOM 11233 C C . THR B 1 352 ? -23.43899 -21.04320 66.30619 1.000 12.38281 346 THR B C 1
ATOM 11234 O O . THR B 1 352 ? -24.12080 -20.59884 65.37445 1.000 12.45698 346 THR B O 1
ATOM 11245 N N . ARG B 1 353 ? -23.12357 -20.30034 67.36710 1.000 12.27974 347 ARG B N 1
ATOM 11246 C CA . ARG B 1 353 ? -23.52738 -18.90055 67.42549 1.000 13.02296 347 ARG B CA 1
ATOM 11247 C C . ARG B 1 353 ? -22.92403 -18.11492 66.27367 1.000 12.36317 347 ARG B C 1
ATOM 11248 O O . ARG B 1 353 ? -23.60061 -17.30271 65.62959 1.000 13.24730 347 ARG B O 1
ATOM 11269 N N . VAL B 1 354 ? -21.62741 -18.30329 66.03732 1.000 12.21751 348 VAL B N 1
ATOM 11270 C CA . VAL B 1 354 ? -20.96399 -17.59437 64.95237 1.000 12.42884 348 VAL B CA 1
ATOM 11271 C C . VAL B 1 354 ? -21.62111 -17.91791 63.61773 1.000 11.73984 348 VAL B C 1
ATOM 11272 O O . VAL B 1 354 ? -21.79295 -17.03952 62.76425 1.000 13.16287 348 VAL B O 1
ATOM 11286 N N . MET B 1 355 ? -21.99711 -19.17921 63.41351 1.000 12.54006 349 MET B N 1
ATOM 11287 C CA . MET B 1 355 ? -22.69807 -19.54847 62.18656 1.000 12.69887 349 MET B CA 1
ATOM 11288 C C . MET B 1 355 ? -24.01410 -18.79542 62.05749 1.000 12.84431 349 MET B C 1
ATOM 11289 O O . MET B 1 355 ? -24.32588 -18.25095 60.99213 1.000 13.77031 349 MET B O 1
ATOM 11303 N N . GLN B 1 356 ? -24.79590 -18.73872 63.13929 1.000 12.43616 350 GLN B N 1
ATOM 11304 C CA . GLN B 1 356 ? -26.06124 -18.01585 63.08532 1.000 14.04004 350 GLN B CA 1
ATOM 11305 C C . GLN B 1 356 ? -25.84204 -16.57189 62.65656 1.000 14.57836 350 GLN B C 1
ATOM 11306 O O . GLN B 1 356 ? -26.57442 -16.04403 61.80730 1.000 17.57023 350 GLN B O 1
ATOM 11320 N N . LEU B 1 357 ? -24.83082 -15.91513 63.22781 1.000 12.36071 351 LEU B N 1
ATOM 11321 C CA . LEU B 1 357 ? -24.65760 -14.48601 63.01315 1.000 12.70469 351 LEU B CA 1
ATOM 11322 C C . LEU B 1 357 ? -23.95775 -14.16401 61.69875 1.000 12.16937 351 LEU B C 1
ATOM 11323 O O . LEU B 1 357 ? -24.13306 -13.05970 61.17760 1.000 13.87816 351 LEU B O 1
ATOM 11339 N N . THR B 1 358 ? -23.20344 -15.10112 61.13468 1.000 12.23988 352 THR B N 1
ATOM 11340 C CA . THR B 1 358 ? -22.59585 -14.89845 59.82654 1.000 13.24580 352 THR B CA 1
ATOM 11341 C C . THR B 1 358 ? -23.48223 -15.36541 58.68223 1.000 16.03477 352 THR B C 1
ATOM 11342 O O . THR B 1 358 ? -23.07707 -15.24530 57.52081 1.000 18.42818 352 THR B O 1
ATOM 11353 N N . GLY B 1 359 ? -24.66904 -15.89434 58.97455 1.000 16.30172 353 GLY B N 1
ATOM 11354 C CA . GLY B 1 359 ? -25.54687 -16.39588 57.93558 1.000 16.95338 353 GLY B CA 1
ATOM 11355 C C . GLY B 1 359 ? -25.15672 -17.74514 57.38596 1.000 16.05378 353 GLY B C 1
ATOM 11356 O O . GLY B 1 359 ? -25.53521 -18.07543 56.26048 1.000 18.73773 353 GLY B O 1
ATOM 11360 N N . SER B 1 360 ? -24.43496 -18.54580 58.15882 1.000 15.29320 354 SER B N 1
ATOM 11361 C CA . SER B 1 360 ? -23.90180 -19.82190 57.70979 1.000 14.34490 354 SER B CA 1
ATOM 11362 C C . SER B 1 360 ? -24.74306 -20.95989 58.27313 1.000 14.81239 354 SER B C 1
ATOM 11363 O O . SER B 1 360 ? -24.92273 -21.05978 59.48995 1.000 17.75226 354 SER B O 1
ATOM 11371 N N . GLN B 1 361 ? -25.22294 -21.83498 57.39546 1.000 14.11280 355 GLN B N 1
ATOM 11372 C CA . GLN B 1 361 ? -26.02160 -22.97282 57.83628 1.000 15.52828 355 GLN B CA 1
ATOM 11373 C C . GLN B 1 361 ? -25.17791 -24.20204 58.13700 1.000 14.36814 355 GLN B C 1
ATOM 11374 O O . GLN B 1 361 ? -25.61630 -25.06889 58.89895 1.000 15.64265 355 GLN B O 1
ATOM 11388 N N . ASN B 1 362 ? -23.97926 -24.29377 57.57176 1.000 14.25314 356 ASN B N 1
ATOM 11389 C CA . ASN B 1 362 ? -23.17974 -25.50120 57.66898 1.000 13.69557 356 ASN B CA 1
ATOM 11390 C C . ASN B 1 362 ? -21.70832 -25.12452 57.53166 1.000 13.31102 356 ASN B C 1
ATOM 11391 O O . ASN B 1 362 ? -21.35926 -23.96272 57.29487 1.000 13.27019 356 ASN B O 1
ATOM 11402 N N . VAL B 1 363 ? -20.84201 -26.12575 57.69228 1.000 13.77928 357 VAL B N 1
ATOM 11403 C CA . VAL B 1 363 ? -19.40415 -25.88257 57.67747 1.000 13.43492 357 VAL B CA 1
ATOM 11404 C C . VAL B 1 363 ? -18.93908 -25.41994 56.30682 1.000 13.64105 357 VAL B C 1
ATOM 11405 O O . VAL B 1 363 ? -18.01143 -24.61080 56.19967 1.000 14.08235 357 VAL B O 1
ATOM 11418 N N . GLU B 1 364 ? -19.56162 -25.91587 55.23751 1.000 13.35594 358 GLU B N 1
ATOM 11419 C CA . GLU B 1 364 ? -19.18293 -25.45271 53.90541 1.000 12.97804 358 GLU B CA 1
ATOM 11420 C C . GLU B 1 364 ? -19.43960 -23.96093 53.75109 1.000 13.10647 358 GLU B C 1
ATOM 11421 O O . GLU B 1 364 ? -18.60390 -23.24223 53.20039 1.000 13.52013 358 GLU B O 1
ATOM 11433 N N . ASP B 1 365 ? -20.56598 -23.46745 54.27428 1.000 13.31475 359 ASP B N 1
ATOM 11434 C CA . ASP B 1 365 ? -20.82832 -22.03421 54.21631 1.000 13.43352 359 ASP B CA 1
ATOM 11435 C C . ASP B 1 365 ? -19.70912 -21.24016 54.88103 1.000 12.68985 359 ASP B C 1
ATOM 11436 O O . ASP B 1 365 ? -19.33990 -20.16492 54.40390 1.000 13.32180 359 ASP B O 1
ATOM 11445 N N . LEU B 1 366 ? -19.17603 -21.74273 55.99921 1.000 12.63522 360 LEU B N 1
ATOM 11446 C CA . LEU B 1 366 ? -18.07219 -21.06366 56.67566 1.000 12.12360 360 LEU B CA 1
ATOM 11447 C C . LEU B 1 366 ? -16.85727 -20.94184 55.77163 1.000 11.99101 360 LEU B C 1
ATOM 11448 O O . LEU B 1 366 ? -16.13159 -19.94001 55.82520 1.000 12.04045 360 LEU B O 1
ATOM 11464 N N . LYS B 1 367 ? -16.60232 -21.96187 54.94863 1.000 12.75405 361 LYS B N 1
ATOM 11465 C CA . LYS B 1 367 ? -15.47255 -21.89884 54.03468 1.000 12.41264 361 LYS B CA 1
ATOM 11466 C C . LYS B 1 367 ? -15.63266 -20.78128 53.01820 1.000 12.25546 361 LYS B C 1
ATOM 11467 O O . LYS B 1 367 ? -14.62991 -20.30042 52.48038 1.000 13.29596 361 LYS B O 1
ATOM 11486 N N . GLY B 1 368 ? -16.86192 -20.35971 52.75143 1.000 12.44027 362 GLY B N 1
ATOM 11487 C CA . GLY B 1 368 ? -17.14973 -19.30029 51.81389 1.000 12.36311 362 GLY B CA 1
ATOM 11488 C C . GLY B 1 368 ? -17.23841 -17.90197 52.38235 1.000 11.62764 362 GLY B C 1
ATOM 11489 O O . GLY B 1 368 ? -17.57739 -16.98853 51.63041 1.000 13.24293 362 GLY B O 1
ATOM 11493 N N . LEU B 1 369 ? -16.90955 -17.68103 53.65468 1.000 11.47196 363 LEU B N 1
ATOM 11494 C CA . LEU B 1 369 ? -17.07499 -16.35415 54.22985 1.000 11.67346 363 LEU B CA 1
ATOM 11495 C C . LEU B 1 369 ? -16.08390 -15.35513 53.65210 1.000 12.24709 363 LEU B C 1
ATOM 11496 O O . LEU B 1 369 ? -14.92470 -15.67851 53.38091 1.000 13.90513 363 LEU B O 1
ATOM 11512 N N A ASP B 1 370 ? -16.54364 -14.10868 53.53615 0.689 12.77863 364 ASP B N 1
ATOM 11513 N N B ASP B 1 370 ? -16.57418 -14.14305 53.41065 0.311 12.30429 364 ASP B N 1
ATOM 11514 C CA A ASP B 1 370 ? -15.72058 -12.95551 53.19202 0.689 14.84437 364 ASP B CA 1
ATOM 11515 C CA B ASP B 1 370 ? -15.69223 -13.00321 53.24924 0.311 13.33710 364 ASP B CA 1
ATOM 11516 C C A ASP B 1 370 ? -15.24222 -12.30712 54.48842 0.689 12.99604 364 ASP B C 1
ATOM 11517 C C B ASP B 1 370 ? -15.15195 -12.60618 54.61050 0.311 11.53158 364 ASP B C 1
ATOM 11518 O O A ASP B 1 370 ? -16.05432 -12.00505 55.36490 0.689 16.04344 364 ASP B O 1
ATOM 11519 O O B ASP B 1 370 ? -15.81446 -12.76576 55.63800 0.311 10.75449 364 ASP B O 1
ATOM 11536 N N . LEU B 1 371 ? -13.93441 -12.09442 54.61688 1.000 13.00396 365 LEU B N 1
ATOM 11537 C CA . LEU B 1 371 ? -13.35162 -11.51397 55.81959 1.000 11.92245 365 LEU B CA 1
ATOM 11538 C C . LEU B 1 371 ? -12.95284 -10.06850 55.56168 1.000 11.94757 365 LEU B C 1
ATOM 11539 O O . LEU B 1 371 ? -12.50745 -9.72054 54.46866 1.000 14.48159 365 LEU B O 1
ATOM 11556 N N . PHE B 1 372 ? -13.14066 -9.23616 56.57791 1.000 11.17275 366 PHE B N 1
ATOM 11557 C CA . PHE B 1 372 ? -12.74292 -7.83730 56.53874 1.000 11.64569 366 PHE B CA 1
ATOM 11558 C C . PHE B 1 372 ? -11.26454 -7.72083 56.89634 1.000 11.68004 366 PHE B C 1
ATOM 11559 O O . PHE B 1 372 ? -10.82931 -8.21225 57.93975 1.000 12.21593 366 PHE B O 1
ATOM 11576 N N A ASP B 1 373 ? -10.48977 -7.08965 56.02219 0.627 12.83361 367 ASP B N 1
ATOM 11577 N N B ASP B 1 373 ? -10.49100 -7.07052 56.03195 0.373 13.16005 367 ASP B N 1
ATOM 11578 C CA A ASP B 1 373 ? -9.07331 -6.87905 56.29513 0.627 13.93543 367 ASP B CA 1
ATOM 11579 C CA B ASP B 1 373 ? -9.06198 -6.89240 56.27389 0.373 14.65832 367 ASP B CA 1
ATOM 11580 C C A ASP B 1 373 ? -8.90173 -5.70570 57.24668 0.627 14.19437 367 ASP B C 1
ATOM 11581 C C B ASP B 1 373 ? -8.84335 -5.70077 57.20283 0.373 14.33228 367 ASP B C 1
ATOM 11582 O O A ASP B 1 373 ? -9.35317 -4.59099 56.95966 0.627 16.03323 367 ASP B O 1
ATOM 11583 O O B ASP B 1 373 ? -9.21760 -4.57080 56.87053 0.373 15.69716 367 ASP B O 1
ATOM 11600 N N . ASN B 1 374 ? -8.22968 -5.95091 58.36597 1.000 12.58500 368 ASN B N 1
ATOM 11601 C CA . ASN B 1 374 ? -7.94763 -4.91317 59.34901 1.000 12.77348 368 ASN B CA 1
ATOM 11602 C C . ASN B 1 374 ? -6.46895 -4.57317 59.31077 1.000 12.30283 368 ASN B C 1
ATOM 11603 O O . ASN B 1 374 ? -5.66587 -5.24930 59.97170 1.000 12.92850 368 ASN B O 1
ATOM 11615 N N . PRO B 1 375 ? -6.05729 -3.51973 58.60275 1.000 12.99948 369 PRO B N 1
ATOM 11616 C CA . PRO B 1 375 ? -4.62613 -3.20087 58.52345 1.000 12.85737 369 PRO B CA 1
ATOM 11617 C C . PRO B 1 375 ? -4.08289 -2.55339 59.77902 1.000 13.43266 369 PRO B C 1
ATOM 11618 O O . PRO B 1 375 ? -2.85847 -2.42364 59.91126 1.000 16.31646 369 PRO B O 1
ATOM 11629 N N A TYR B 1 376 ? -4.95067 -2.15094 60.70093 0.512 12.30582 370 TYR B N 1
ATOM 11630 N N B TYR B 1 376 ? -4.94906 -2.13698 60.70385 0.488 12.33375 370 TYR B N 1
ATOM 11631 C CA A TYR B 1 376 ? -4.51903 -1.50782 61.92998 0.512 14.41205 370 TYR B CA 1
ATOM 11632 C CA B TYR B 1 376 ? -4.49711 -1.48837 61.92654 0.488 14.68862 370 TYR B CA 1
ATOM 11633 C C A TYR B 1 376 ? -4.00509 -2.49930 62.95812 0.512 18.95695 370 TYR B C 1
ATOM 11634 C C B TYR B 1 376 ? -4.04117 -2.48599 62.98497 0.488 18.24170 370 TYR B C 1
ATOM 11635 O O A TYR B 1 376 ? -3.25516 -2.10780 63.85844 0.512 24.46962 370 TYR B O 1
ATOM 11636 O O B TYR B 1 376 ? -3.37864 -2.08409 63.94637 0.488 21.77903 370 TYR B O 1
ATOM 11671 N N . GLY B 1 377 ? -4.38137 -3.76684 62.84117 1.000 18.76525 371 GLY B N 1
ATOM 11672 C CA . GLY B 1 377 ? -3.94880 -4.73842 63.82542 1.000 19.73849 371 GLY B CA 1
ATOM 11673 C C . GLY B 1 377 ? -4.69108 -4.61041 65.14917 1.000 19.06923 371 GLY B C 1
ATOM 11674 O O . GLY B 1 377 ? -5.82423 -4.11660 65.23454 1.000 17.10232 371 GLY B O 1
ATOM 11679 N N . TYR B 1 378 ? -4.01521 -5.05039 66.21081 1.000 18.47502 372 TYR B N 1
ATOM 11680 C CA . TYR B 1 378 ? -4.70218 -5.32725 67.46295 1.000 15.19216 372 TYR B CA 1
ATOM 11681 C C . TYR B 1 378 ? -5.19896 -4.05733 68.13961 1.000 14.68594 372 TYR B C 1
ATOM 11682 O O . TYR B 1 378 ? -6.28770 -4.05438 68.72315 1.000 13.57492 372 TYR B O 1
ATOM 11700 N N . GLU B 1 379 ? -4.40736 -2.98249 68.10825 1.000 16.25240 373 GLU B N 1
ATOM 11701 C CA . GLU B 1 379 ? -4.80072 -1.75234 68.78613 1.000 16.49069 373 GLU B CA 1
ATOM 11702 C C . GLU B 1 379 ? -5.82768 -0.95589 68.00071 1.000 13.47522 373 GLU B C 1
ATOM 11703 O O . GLU B 1 379 ? -6.41500 -0.01571 68.54979 1.000 15.17161 373 GLU B O 1
ATOM 11715 N N . TYR B 1 380 ? -6.04034 -1.29941 66.73860 1.000 12.75213 374 TYR B N 1
ATOM 11716 C CA . TYR B 1 380 ? -7.09552 -0.70946 65.93306 1.000 11.19830 374 TYR B CA 1
ATOM 11717 C C . TYR B 1 380 ? -6.89861 0.79189 65.78282 1.000 12.46270 374 TYR B C 1
ATOM 11718 O O . TYR B 1 380 ? -7.88920 1.51155 65.62969 1.000 12.99541 374 TYR B O 1
#

Solvent-accessible surface area: 28339 Å² total; per-residue (Å²): 111,130,10,22,72,102,82,89,122,34,134,20,117,30,2,74,76,5,59,118,83,0,40,151,68,8,39,126,20,0,18,17,26,15,1,4,1,2,12,110,31,117,2,44,116,17,4,39,65,0,0,67,53,67,41,39,88,108,99,161,71,76,54,154,108,80,30,69,7,34,15,110,7,68,61,37,139,2,88,0,0,0,0,0,8,14,41,18,2,2,7,0,0,0,68,44,51,1,24,4,0,0,101,0,0,28,90,3,28,1,0,1,1,0,3,4,25,1,14,0,54,23,118,63,0,36,142,9,0,132,70,10,42,25,0,0,4,0,41,2,13,132,73,72,102,18,4,160,23,15,7,72,2,0,93,88,6,41,6,54,0,1,0,0,4,26,34,21,76,112,78,14,80,39,56,63,25,110,155,49,174,44,114,45,62,68,36,9,34,5,18,75,151,43,34,214,85,119,176,43,127,48,28,16,80,51,47,64,177,6,10,99,41,0,28,76,114,1,68,37,38,1,0,1,9,15,11,41,102,29,41,61,0,1,59,1,22,43,16,36,6,40,0,0,0,0,0,12,33,14,2,29,13,137,55,139,16,70,2,0,2,67,14,0,40,48,0,17,104,23,1,28,77,26,18,32,3,0,0,10,7,10,2,36,80,0,42,3,0,0,12,0,0,14,16,2,0,22,0,0,3,1,15,25,1,0,1,8,0,0,2,26,0,0,29,38,0,0,53,10,0,1,40,23,0,38,125,8,0,36,100,6,0,108,109,7,8,6,24,44,3,65,10,0,18,2,22,62,34,81,86,6,113,158,14,97,141,163,110,132,12,21,72,102,82,88,125,32,145,26,128,30,3,73,76,5,60,115,84,0,42,150,70,8,38,125,21,0,17,16,24,14,0,4,0,2,11,111,31,117,2,46,117,17,3,40,64,0,0,68,55,66,42,40,87,111,102,162,68,84,59,153,116,76,24,68,6,58,23,96,6,67,59,35,176,6,92,0,0,0,0,0,8,14,43,18,1,2,8,0,0,0,70,42,54,4,26,4,0,0,94,0,0,31,83,3,30,2,0,1,1,3,4,19,82,0,13,0,54,49,122,65,0,36,125,8,2,134,70,12,42,16,0,10,7,6,73,13,27,168,71,63,84,109,2,105,81,41,2,97,90,0,109,93,19,39,1,50,0,0,0,0,5,31,35,31,64,113,72,13,79,40,58,67,23,111,166,50,179,41,116,86,57,65,41,11,45,46,81,153,48,155,38,41,66,181,11,11,99,35,0,30,74,102,9,70,20,39,1,0,1,10,15,12,42,103,29,34,73,0,3,65,0,22,40,16,36,6,40,0,0,0,0,0,12,34,14,1,30,14,139,52,136,15,69,3,0,2,67,13,0,40,47,0,16,102,24,1,14,53,26,16,28,6,0,0,10,7,11,3,33,80,0,44,4,0,0,13,0,0,14,17,13,1,15,0,0,3,1,15,25,1,0,1,7,0,0,3,28,0,0,36,37,0,0,47,9,0,0,38,24,0,38,121,9,0,36,99,6,0,105,108,7,8,3,24,46,3,65,9,0,19,2,22,68,31,80,87,8,120,159,15,98,141,166

Foldseek 3Di:
DQFAAFADADAPPFLVVLLVVLCVHFPPLLSLVLPFFFDPCVLLVLLAQVLVQWAFDFDAADDDDAAAQWDDALRFIFRHQEEADADADLCSQYVLFLLLQLLLRQVRGHEAEHELRHLDDLVSNCNSNVPGAYAYEDFAFPPVVLLVVVLVVCVVSRHQEYEYEDQPQDWHRGVSCVVVVHDRPGGRVNSCVPCPPPCSSPRGHDDLQSLLVSQVNNVHAYEYAQDQAQVVLVSSVVSRHQEYEQDNPLNGGDPPDGNRLVRQLSNQVSCVPVHAYEYDHNDTFLSSQLSSLLSRHSGYHDYSSLSSLCSVRGSSRSSNSVVRSVVRVSVVCNRNNHRYSVVSNNGHIDRDPVTNVD/DDFAAFADADADPFLVVLLVVLCVHFPPLLSLVLVFFFDPCVLLVLLALVLVQWAFDFDAAPDDDAAAQWDDAPHFIFRHQEEADADADLCSQYVLFLLLQLLLRQVRGHEAEHELRHLDDLVSNCVSNVPPAYAYEDEDDPDLVVLLVVLVVCVVSRHQEYEHEQQPPDWHRGPSCVVVVDDRPGGRVSVCDHDDLLNLLSNQVRNPHAYEYAQDQAQVVLVSSVVSRHQEYEQDNPLNGGDPPDGNRLVSQLVNQVSCVPVHAYEYDHNDTFLSSQLSNLLSRHSGYHDYSSLSSLCSVRGSSRSSNRVVRNSVRVSVVCVRNNHRYSVVSNNGHIDRDPVTDVD

Sequence (705 aa):
YNAPSEIKYIDDVVNTYDLEEEEASKKVVPHHGGFNYIAGASGDEWTKRRANDRAWKHKKLLYPRLAQDVEAPDTSTEILGHKKIKAPFIMAPIAAHGLAHTTKEAGTARAVSSEFGTIMSISAYSSGATFEEEISEGLNGGPRWFQIYMAKDDDQQNRRDILDEAKSSDGATAIILTADSTVSGNRDRDVKNKFVYPPFGMMPIVVQRRYLRGTNIYGASKISPRDIEEEIAAHSGLPVFVKGIQHPPEEDADMAIKAGASGIWVSNHGARQLYEAPPGSFDTLPAIAERRVNKKRVPIVFDSGVRRGEHVAKALLASGADVVALGRPPVLLFGLALGGWQGAYSVLDYFQQKKDLTRRVMQQLLTGSQNVEDLKGLDDLFDDNPYYGGYEYYNNAPSEIKYIDDVVNTYDLEEEASKVVPHGGFNYIAGASGDEWTKRANDRAWKHKKLLYPRLAQDVEAPDTSSTEILGHKIKAPFIMAPIAAHGLAHTTKEAGTARAVSSEFGTIMSISAYSSGATFFEEISEGLNGGPRWFFQIYMAKDDQQNRDDILDEAKSDGATAIILTADSTVSGNRDRDVKNKFVYPFGMMPIVQQKISPRDIEEEIAAHSSGLPVFVKGIQHPPEEDADMAIKAGASGIWVSNHGARRQLYEAPPGSFDTLPAIAERRVNKKRVPIVFDSGVRRGEHVAKALLASGADDVVALGRPVLFGLALGGWQGAYSVLDYFQQKDLTRVMQLTGSQNVEDLKGLDDLFDDNPYYGYEY